Protein AF-0000000075740463 (afdb_homodimer)

pLDDT: mean 80.26, std 25.72, range [20.02, 98.94]

Sequence (1098 aa):
MAFLVAEPQVMATVAGQVEEIGSAIGVANEFAAGSISGVAAAAGDEVSAAIASFFAAHGQAYQAVAGQVEAFHTEFQQALAQAGNAYVQAEAAGAAALAGALGVPATSAAAPAATIPPFPANLTTLVMGGTGIPIPGPGFINLANELYVRSANALLGLNTPEELYPLTGTKSLTLDASVSEGLTILDNAIMEQLAIPGNTVTVFGVSQSAVIASLEMQKLAALGPAAPTASQLNFVLLGNEMNPNGGLLARFPDLSIPSLGLTFYGGTPSDTIYPTANYTLEYDGFADFPRYPLNFISDLNAVMGIVYVHPTYLDLTQAQVDNAIPLATSPGYSGVTSYYILPTENLPLLEPLRAIPVIGNPLANLIQPDLKVLVNLGYGDPAYGYSTSPADITTPFGLFPDVPPHVIADALVAGTKQGISDFSADIQQMFSQPATLPSPPMLQAPDLMAALAAAPTPVEVVNTLTKIVSDDYATLLPLADIGTAFVITMPTYDATLFVDQLLQGNLINAFGYPIAADVGLTAISGGVVALVAIGTLQSNIKDLQSLFPMAFLVAEPQVMATVAGQVEEIGSAIGVANEFAAGSISGVAAAAGDEVSAAIASFFAAHGQAYQAVAGQVEAFHTEFQQALAQAGNAYVQAEAAGAAALAGALGVPATSAAAPAATIPPFPANLTTLVMGGTGIPIPGPGFINLANELYVRSANALLGLNTPEELYPLTGTKSLTLDASVSEGLTILDNAIMEQLAIPGNTVTVFGVSQSAVIASLEMQKLAALGPAAPTASQLNFVLLGNEMNPNGGLLARFPDLSIPSLGLTFYGGTPSDTIYPTANYTLEYDGFADFPRYPLNFISDLNAVMGIVYVHPTYLDLTQAQVDNAIPLATSPGYSGVTSYYILPTENLPLLEPLRAIPVIGNPLANLIQPDLKVLVNLGYGDPAYGYSTSPADITTPFGLFPDVPPHVIADALVAGTKQGISDFSADIQQMFSQPATLPSPPMLQAPDLMAALAAAPTPVEVVNTLTKIVSDDYATLLPLADIGTAFVITMPTYDATLFVDQLLQGNLINAFGYPIAADVGLTAISGGVVALVAIGTLQSNIKDLQSLFP

Solvent-accessible surface area (backbone atoms only — not comparable to full-atom values): 56622 Å² total; per-residue (Å²): 132,83,75,72,72,81,61,72,63,62,58,59,54,50,56,54,50,52,53,51,49,52,55,50,50,55,55,51,55,59,61,62,66,69,68,65,83,66,74,75,82,79,81,91,62,78,64,61,57,56,51,50,54,50,53,50,52,50,51,53,49,49,50,54,50,50,52,48,48,53,51,44,47,54,47,46,50,48,46,47,51,49,48,51,51,49,49,52,50,48,49,55,52,46,52,56,52,55,57,64,64,75,65,55,74,82,66,80,79,70,69,74,78,70,57,79,42,90,60,81,53,35,56,31,31,41,36,37,32,25,64,78,31,30,66,43,45,70,71,56,50,50,46,48,28,69,58,53,50,60,54,92,51,49,78,42,68,40,73,36,62,30,33,33,35,50,76,68,31,68,45,19,28,23,38,48,59,20,40,55,53,29,34,54,51,50,53,52,50,52,54,56,50,52,66,40,89,90,44,23,35,22,40,36,16,25,34,53,29,18,39,26,49,34,52,45,50,53,54,44,62,70,49,57,88,79,28,83,52,53,86,36,34,35,40,41,28,30,42,25,27,24,28,15,50,19,2,44,26,11,30,49,70,87,42,59,38,50,48,49,34,41,66,30,80,26,38,41,76,44,75,47,74,42,42,29,39,38,39,28,49,43,36,10,24,45,21,28,27,53,36,19,23,59,37,53,66,23,38,50,26,15,46,31,5,47,69,69,41,55,76,42,76,81,71,60,54,60,66,58,55,66,62,39,41,75,54,58,57,47,91,84,67,79,47,45,58,46,45,30,38,33,85,54,92,68,64,41,63,41,47,72,48,41,67,39,78,89,55,13,50,33,53,39,40,31,49,40,45,34,48,42,35,60,33,8,39,9,21,46,36,53,90,31,60,49,60,84,60,39,43,59,43,66,40,51,54,46,68,72,56,88,62,61,67,65,61,53,51,53,49,41,52,54,12,49,54,49,3,52,50,44,23,51,53,40,52,52,50,42,72,75,50,70,80,77,72,79,73,76,81,79,84,74,72,79,59,49,58,61,35,56,74,44,48,56,52,72,66,54,51,52,41,47,52,43,28,43,53,41,57,57,61,47,53,52,51,58,53,48,28,54,49,48,34,60,71,47,43,47,55,52,52,31,50,51,45,22,50,56,27,47,75,70,67,35,61,67,52,19,59,40,47,32,53,19,49,50,44,36,51,49,44,49,50,51,44,50,55,49,49,39,53,51,50,51,53,53,50,42,51,50,51,61,48,60,48,58,107,131,84,75,72,70,77,58,71,63,61,57,56,54,49,54,54,49,50,53,51,48,50,53,50,49,52,53,50,53,58,61,59,64,66,66,63,78,67,73,73,80,79,81,92,62,77,64,62,57,53,50,51,52,50,54,49,52,52,50,51,51,48,48,54,49,50,52,46,46,52,50,43,46,53,46,45,49,48,45,48,51,48,46,49,50,49,49,51,50,48,48,52,50,46,50,53,52,54,54,58,67,74,64,58,76,80,66,76,80,69,68,73,78,71,55,79,42,89,58,82,53,36,54,31,30,41,34,37,31,24,66,77,30,30,66,45,45,71,70,56,51,50,45,49,28,70,59,54,50,60,53,93,50,50,77,41,66,40,71,36,63,30,34,33,35,51,76,70,30,69,46,19,28,23,39,48,59,20,42,55,53,29,34,54,49,49,52,51,50,54,53,57,50,54,66,39,88,90,44,23,36,21,41,38,16,26,33,54,30,18,40,27,48,35,53,46,52,52,55,42,62,69,48,56,88,78,29,82,54,52,85,37,35,35,39,40,30,29,40,23,28,23,28,15,50,20,1,44,28,12,31,46,71,87,41,61,37,50,50,49,35,40,66,31,82,28,38,41,78,42,74,49,74,43,42,31,39,38,41,28,46,42,35,10,23,46,21,28,28,55,35,17,22,60,36,53,66,22,38,49,26,16,46,31,5,46,70,68,41,54,78,41,76,80,72,59,53,61,67,57,56,69,62,40,42,76,54,57,57,49,90,83,66,80,48,44,59,46,44,32,39,32,86,54,92,66,65,40,62,42,47,73,48,41,64,38,78,88,56,14,50,32,55,37,40,32,48,41,45,35,49,43,33,60,32,7,39,10,21,45,36,52,88,32,60,50,61,85,61,41,45,59,43,65,40,50,54,47,66,72,56,88,63,61,68,67,61,52,51,51,48,40,53,52,11,48,53,49,2,51,50,43,23,50,53,40,51,54,48,42,73,75,48,71,80,76,70,80,72,75,82,80,83,73,71,79,59,49,58,61,34,56,74,46,48,56,52,71,67,54,53,50,42,47,53,43,29,42,53,40,58,57,61,46,52,52,51,59,52,49,27,52,48,47,34,60,72,46,42,47,55,52,52,28,49,51,45,22,52,56,26,48,76,71,68,35,62,68,50,20,60,40,46,32,52,20,49,49,45,35,51,48,43,49,50,51,44,50,54,50,49,40,54,51,50,50,52,52,50,41,51,51,50,60,46,62,48,60,107

InterPro domains:
  IPR000084 PE-PGRS family, N-terminal [PF00934] (4-93)
  IPR013228 PE-PPE, C-terminal [PF08237] (157-379)
  IPR038332 PPE superfamily [SSF140459] (8-83)

Secondary structure (DSSP, 8-state):
-------THHHHHHHHHHHHHHHHHHHHHHHHTTTSTT----S--THHHHHHHHHHHHHHHHHHHHHHHHHHHHHHHHHHHHHHHHHHHHHHHHHHHHHHHT-----S-------SSSS---SEEEE---TT-SS--HHHHHHHIIIII--SSEEEE-------TTTT-SSS--HHHHHHHHHHHHHHHHHHHHTSTT--EEEEEETHHHHHHHHHHHHHHTTGGGSPPTTTEEEEEES-TT-TTT-HHHHSTT-EEGGGTEE---PPPSS-SS-EEEEEETT-TTTS--S-TT-HHHHHHHHHHHHHTGGGGGGS-HHHHHT-EEPP--TT----EEEEEE--SS-GGGHHHHTSTTTHHHHHHHHHHHHHHHHHGGGT-TT-SS--S-TTS-----S-----HHHHHHHHHHHHHHHHHHHHHHHHHHHHS---PPPPP---STHHHHHHHTPPPHHHHHHHHHHHHHHHHHTHHHHHHHHHIIIIIHHHHHHHHHHHHHHTT-HHHHHHHHHHHHHHHHHHHHHHHHHHHHHHHHHHHHHHHHT--/-------THHHHHHHHHHHHHHHHHHHHHHHHHHHHTT----S--THHHHHHHHHHHHHHHHHHHHHHHHHHHHHHHHHHHHHHHHHHHHHHHHHHHHHHHT-----S-------SSSS---SEEEE---TT-SS--HHHHHHHIIIII--SSEEEE-------TTTT-SSS--HHHHHHHHHHHHHHHHHHHHTSTT--EEEEEETHHHHHHHHHHHHHHTTGGGSPPTTTEEEEEES-TT-TTT-HHHHSTT-EEGGGTEE---PPPSS-SS-EEEEEETT-TTTS--S-TT-HHHHHHHHHHHHHTGGGGGGS-HHHHHT-EEPPPPTT----EEEEEE--SS-GGGHHHHTSTTTHHHHHHHHHHHHHHHHHGGGT-TT-SS--S-TTS-----S-----HHHHHHHHHHHHHHHHHHHHHHHHHHHHS---PPPPP---STHHHHHHHTPPPHHHHHHHHHHHHHHHHHTHHHHHHHHHIIIIIHHHHHHHHHHHHHHTT-HHHHHHHHHHHHHHHHHHHHHHHHHHHHHHHHHHHHHHHHT--

Organism: Mycobacterium marinum (strain ATCC BAA-535 / M) (NCBI:txid216594)

Structure (mmCIF, N/CA/C/O backbone):
data_AF-0000000075740463-model_v1
#
loop_
_entity.id
_entity.type
_entity.pdbx_description
1 polymer 'PE family protein'
#
loop_
_atom_site.group_PDB
_atom_site.id
_atom_site.type_symbol
_atom_site.label_atom_id
_atom_site.label_alt_id
_atom_site.label_comp_id
_atom_site.label_asym_id
_atom_site.label_entity_id
_atom_site.label_seq_id
_atom_site.pdbx_PDB_ins_code
_atom_site.Cartn_x
_atom_site.Cartn_y
_atom_site.Cartn_z
_atom_site.occupancy
_atom_site.B_iso_or_equiv
_atom_site.auth_seq_id
_atom_site.auth_comp_id
_atom_site.auth_asym_id
_atom_site.auth_atom_id
_atom_site.pdbx_PDB_model_num
ATOM 1 N N . MET A 1 1 ? 35.5 -30.078 -42.812 1 20.48 1 MET A N 1
ATOM 2 C CA . MET A 1 1 ? 35.344 -28.812 -43.5 1 20.48 1 MET A CA 1
ATOM 3 C C . MET A 1 1 ? 34.594 -27.781 -42.656 1 20.48 1 MET A C 1
ATOM 5 O O . MET A 1 1 ? 33.531 -28.078 -42.156 1 20.48 1 MET A O 1
ATOM 9 N N . ALA A 1 2 ? 35.469 -26.938 -42.031 1 22.06 2 ALA A N 1
ATOM 10 C CA . ALA A 1 2 ? 35.406 -26.141 -40.781 1 22.06 2 ALA A CA 1
ATOM 11 C C . ALA A 1 2 ? 34.312 -25.062 -40.906 1 22.06 2 ALA A C 1
ATOM 13 O O . ALA A 1 2 ? 34.5 -24.078 -41.625 1 22.06 2 ALA A O 1
ATOM 14 N N . PHE A 1 3 ? 33.094 -25.469 -41.344 1 21.5 3 PHE A N 1
ATOM 15 C CA . PHE A 1 3 ? 32.094 -24.484 -41.781 1 21.5 3 PHE A CA 1
ATOM 16 C C . PHE A 1 3 ? 31.859 -23.453 -40.688 1 21.5 3 PHE A C 1
ATOM 18 O O . PHE A 1 3 ? 31.484 -23.797 -39.562 1 21.5 3 PHE A O 1
ATOM 25 N N . LEU A 1 4 ? 32.781 -22.453 -40.594 1 21.94 4 LEU A N 1
ATOM 26 C CA . LEU A 1 4 ? 32.969 -21.344 -39.656 1 21.94 4 LEU A CA 1
ATOM 27 C C . LEU A 1 4 ? 31.641 -20.578 -39.469 1 21.94 4 LEU A C 1
ATOM 29 O O . LEU A 1 4 ? 31.219 -19.844 -40.344 1 21.94 4 LEU A O 1
ATOM 33 N N . VAL A 1 5 ? 30.531 -21.312 -39.219 1 25.91 5 VAL A N 1
ATOM 34 C CA . VAL A 1 5 ? 29.266 -20.578 -39.156 1 25.91 5 VAL A CA 1
ATOM 35 C C . VAL A 1 5 ? 29.391 -19.438 -38.125 1 25.91 5 VAL A C 1
ATOM 37 O O . VAL A 1 5 ? 29.703 -19.672 -36.969 1 25.91 5 VAL A O 1
ATOM 40 N N . ALA A 1 6 ? 30.016 -18.297 -38.594 1 29.08 6 ALA A N 1
ATOM 41 C CA . ALA A 1 6 ? 30.266 -17 -37.938 1 29.08 6 ALA A CA 1
ATOM 42 C C . ALA A 1 6 ? 29.062 -16.578 -37.094 1 29.08 6 ALA A C 1
ATOM 44 O O . ALA A 1 6 ? 27.953 -16.422 -37.625 1 29.08 6 ALA A O 1
ATOM 45 N N . GLU A 1 7 ? 28.953 -17.188 -35.938 1 27.98 7 GLU A N 1
ATOM 46 C CA . GLU A 1 7 ? 27.859 -17.203 -35 1 27.98 7 GLU A CA 1
ATOM 47 C C . GLU A 1 7 ? 27.406 -15.797 -34.625 1 27.98 7 GLU A C 1
ATOM 49 O O . GLU A 1 7 ? 28.234 -14.914 -34.406 1 27.98 7 GLU A O 1
ATOM 54 N N . PRO A 1 8 ? 26.109 -15.406 -35 1 30.3 8 PRO A N 1
ATOM 55 C CA . PRO A 1 8 ? 25.422 -14.141 -34.75 1 30.3 8 PRO A CA 1
ATOM 56 C C . PRO A 1 8 ? 25.641 -13.625 -33.312 1 30.3 8 PRO A C 1
ATOM 58 O O . PRO A 1 8 ? 25.094 -12.578 -32.969 1 30.3 8 PRO A O 1
ATOM 61 N N . GLN A 1 9 ? 26.469 -14.344 -32.531 1 29 9 GLN A N 1
ATOM 62 C CA . GLN A 1 9 ? 26.703 -13.938 -31.141 1 29 9 GLN A CA 1
ATOM 63 C C . GLN A 1 9 ? 27.312 -12.539 -31.078 1 29 9 GLN A C 1
ATOM 65 O O . GLN A 1 9 ? 27.125 -11.828 -30.094 1 29 9 GLN A O 1
ATOM 70 N N . VAL A 1 10 ? 28.25 -12.289 -32.062 1 29.61 10 VAL A N 1
ATOM 71 C CA . VAL A 1 10 ? 29.047 -11.07 -31.922 1 29.61 10 VAL A CA 1
ATOM 72 C C . VAL A 1 10 ? 28.156 -9.844 -32.094 1 29.61 10 VAL A C 1
ATOM 74 O O . VAL A 1 10 ? 28.375 -8.82 -31.438 1 29.61 10 VAL A O 1
ATOM 77 N N . MET A 1 11 ? 27.078 -10.078 -32.969 1 29.14 11 MET A N 1
ATOM 78 C CA . MET A 1 11 ? 26.344 -8.859 -33.25 1 29.14 11 MET A CA 1
ATOM 79 C C . MET A 1 11 ? 25.562 -8.391 -32.031 1 29.14 11 MET A C 1
ATOM 81 O O . MET A 1 11 ? 25.375 -7.191 -31.812 1 29.14 11 MET A O 1
ATOM 85 N N . ALA A 1 12 ? 25.062 -9.406 -31.297 1 29.98 12 ALA A N 1
ATOM 86 C CA . ALA A 1 12 ? 24.203 -9 -30.188 1 29.98 12 ALA A CA 1
ATOM 87 C C . ALA A 1 12 ? 25.016 -8.312 -29.094 1 29.98 12 ALA A C 1
ATOM 89 O O . ALA A 1 12 ? 24.484 -7.457 -28.375 1 29.98 12 ALA A O 1
ATOM 90 N N . THR A 1 13 ? 26.297 -8.656 -28.922 1 33.12 13 THR A N 1
ATOM 91 C CA . THR A 1 13 ? 27.172 -7.988 -27.969 1 33.12 13 THR A CA 1
ATOM 92 C C . THR A 1 13 ? 27.344 -6.512 -28.328 1 33.12 13 THR A C 1
ATOM 94 O O . THR A 1 13 ? 27.359 -5.656 -27.438 1 33.12 13 THR A O 1
ATOM 97 N N . VAL A 1 14 ? 27.469 -6.312 -29.703 1 34.75 14 VAL A N 1
ATOM 98 C CA . VAL A 1 14 ? 27.75 -4.941 -30.125 1 34.75 14 VAL A CA 1
ATOM 99 C C . VAL A 1 14 ? 26.531 -4.062 -29.844 1 34.75 14 VAL A C 1
ATOM 101 O O . VAL A 1 14 ? 26.672 -2.91 -29.422 1 34.75 14 VAL A O 1
ATOM 104 N N . ALA A 1 15 ? 25.312 -4.711 -29.984 1 32.69 15 ALA A N 1
ATOM 105 C CA . ALA A 1 15 ? 24.125 -3.879 -29.75 1 32.69 15 ALA A CA 1
ATOM 106 C C . ALA A 1 15 ? 24.062 -3.432 -28.281 1 32.69 15 ALA A C 1
ATOM 108 O O . ALA A 1 15 ? 23.625 -2.312 -28 1 32.69 15 ALA A O 1
ATOM 109 N N . GLY A 1 16 ? 24.531 -4.312 -27.422 1 31.22 16 GLY A N 1
ATOM 110 C CA . GLY A 1 16 ? 24.625 -3.955 -26.016 1 31.22 16 GLY A CA 1
ATOM 111 C C . GLY A 1 16 ? 25.578 -2.799 -25.766 1 31.22 16 GLY A C 1
ATOM 112 O O . GLY A 1 16 ? 25.297 -1.953 -24.906 1 31.22 16 GLY A O 1
ATOM 113 N N . GLN A 1 17 ? 26.703 -2.848 -26.469 1 35.5 17 GLN A N 1
ATOM 114 C CA . GLN A 1 17 ? 27.688 -1.796 -26.234 1 35.5 17 GLN A CA 1
ATOM 115 C C . GLN A 1 17 ? 27.188 -0.447 -26.734 1 35.5 17 GLN A C 1
ATOM 117 O O . GLN A 1 17 ? 27.547 0.6 -26.203 1 35.5 17 GLN A O 1
ATOM 122 N N . VAL A 1 18 ? 26.391 -0.559 -27.844 1 35.56 18 VAL A N 1
ATOM 123 C CA . VAL A 1 18 ? 25.922 0.708 -28.406 1 35.56 18 VAL A CA 1
ATOM 124 C C . VAL A 1 18 ? 25 1.405 -27.422 1 35.56 18 VAL A C 1
ATOM 126 O O . VAL A 1 18 ? 25 2.635 -27.312 1 35.56 18 VAL A O 1
ATOM 129 N N . GLU A 1 19 ? 24.266 0.591 -26.672 1 32.25 19 GLU A N 1
ATOM 130 C CA . GLU A 1 19 ? 23.375 1.242 -25.719 1 32.25 19 GLU A CA 1
ATOM 131 C C . GLU A 1 19 ? 24.156 1.908 -24.594 1 32.25 19 GLU A C 1
ATOM 133 O O . GLU A 1 19 ? 23.766 2.971 -24.109 1 32.25 19 GLU A O 1
ATOM 138 N N . GLU A 1 20 ? 25.281 1.355 -24.219 1 33.19 20 GLU A N 1
ATOM 139 C CA . GLU A 1 20 ? 26.156 1.987 -23.234 1 33.19 20 GLU A CA 1
ATOM 140 C C . GLU A 1 20 ? 26.688 3.33 -23.734 1 33.19 20 GLU A C 1
ATOM 142 O O . GLU A 1 20 ? 26.812 4.281 -22.969 1 33.19 20 GLU A O 1
ATOM 147 N N . ILE A 1 21 ? 27.047 3.268 -25.016 1 34.25 21 ILE A N 1
ATOM 148 C CA . ILE A 1 21 ? 27.609 4.496 -25.562 1 34.25 21 ILE A CA 1
ATOM 149 C C . ILE A 1 21 ? 26.547 5.586 -25.594 1 34.25 21 ILE A C 1
ATOM 151 O O . ILE A 1 21 ? 26.828 6.75 -25.297 1 34.25 21 ILE A O 1
ATOM 155 N N . GLY A 1 22 ? 25.297 5.203 -25.797 1 32.91 22 GLY A N 1
ATOM 156 C CA . GLY A 1 22 ? 24.25 6.227 -25.766 1 32.91 22 GLY A CA 1
ATOM 157 C C . GLY A 1 22 ? 24.125 6.902 -24.406 1 32.91 22 GLY A C 1
ATOM 158 O O . GLY A 1 22 ? 23.969 8.125 -24.328 1 32.91 22 GLY A O 1
ATOM 159 N N . SER A 1 23 ? 24.266 6.023 -23.406 1 33.44 23 SER A N 1
ATOM 160 C CA . SER A 1 23 ? 24.172 6.621 -22.078 1 33.44 23 SER A CA 1
ATOM 161 C C . SER A 1 23 ? 25.375 7.492 -21.766 1 33.44 23 SER A C 1
ATOM 163 O O . SER A 1 23 ? 25.266 8.516 -21.078 1 33.44 23 SER A O 1
ATOM 165 N N . ALA A 1 24 ? 26.516 7.086 -22.234 1 33.69 24 ALA A N 1
ATOM 166 C CA . ALA A 1 24 ? 27.703 7.918 -22.031 1 33.69 24 ALA A CA 1
ATOM 167 C C . ALA A 1 24 ? 27.578 9.242 -22.781 1 33.69 24 ALA A C 1
ATOM 169 O O . ALA A 1 24 ? 28.016 10.289 -22.281 1 33.69 24 ALA A O 1
ATOM 170 N N . ILE A 1 25 ? 27 9.133 -23.969 1 33.97 25 ILE A N 1
ATOM 171 C CA . ILE A 1 25 ? 26.859 10.359 -24.734 1 33.97 25 ILE A CA 1
ATOM 172 C C . ILE A 1 25 ? 25.891 11.305 -24.047 1 33.97 25 ILE A C 1
ATOM 174 O O . ILE A 1 25 ? 26.094 12.523 -24.031 1 33.97 25 ILE A O 1
ATOM 178 N N . GLY A 1 26 ? 24.891 10.758 -23.406 1 30.5 26 GLY A N 1
ATOM 179 C CA . GLY A 1 26 ? 23.984 11.641 -22.688 1 30.5 26 GLY A CA 1
ATOM 180 C C . GLY A 1 26 ? 24.641 12.344 -21.531 1 30.5 26 GLY A C 1
ATOM 181 O O . GLY A 1 26 ? 24.422 13.539 -21.312 1 30.5 26 GLY A O 1
ATOM 182 N N . VAL A 1 27 ? 25.531 11.648 -20.828 1 35.38 27 VAL A N 1
ATOM 183 C CA . VAL A 1 27 ? 26.266 12.273 -19.734 1 35.38 27 VAL A CA 1
ATOM 184 C C . VAL A 1 27 ? 27.172 13.367 -20.297 1 35.38 27 VAL A C 1
ATOM 186 O O . VAL A 1 27 ? 27.281 14.445 -19.703 1 35.38 27 VAL A O 1
ATOM 189 N N . ALA A 1 28 ? 27.781 13.086 -21.406 1 31.84 28 ALA A N 1
ATOM 190 C CA . ALA A 1 28 ? 28.719 14.062 -21.969 1 31.84 28 ALA A CA 1
ATOM 191 C C . ALA A 1 28 ? 27.984 15.32 -22.422 1 31.84 28 ALA A C 1
ATOM 193 O O . ALA A 1 28 ? 28.531 16.422 -22.312 1 31.84 28 ALA A O 1
ATOM 194 N N . ASN A 1 29 ? 26.828 15.133 -22.891 1 30.03 29 ASN A N 1
ATOM 195 C CA . ASN A 1 29 ? 26.109 16.328 -23.344 1 30.03 29 ASN A CA 1
ATOM 196 C C . ASN A 1 29 ? 25.797 17.266 -22.188 1 30.03 29 ASN A C 1
ATOM 198 O O . ASN A 1 29 ? 25.844 18.484 -22.344 1 30.03 29 ASN A O 1
ATOM 202 N N . GLU A 1 30 ? 25.562 16.766 -21.031 1 29.81 30 GLU A N 1
ATOM 203 C CA . GLU A 1 30 ? 25.25 17.656 -19.922 1 29.81 30 GLU A CA 1
ATOM 204 C C . GLU A 1 30 ? 26.484 18.406 -19.438 1 29.81 30 GLU A C 1
ATOM 206 O O . GLU A 1 30 ? 26.391 19.562 -19.016 1 29.81 30 GLU A O 1
ATOM 211 N N . PHE A 1 31 ? 27.672 17.812 -19.484 1 30.91 31 PHE A N 1
ATOM 212 C CA . PHE A 1 31 ? 28.844 18.547 -19.016 1 30.91 31 PHE A CA 1
ATOM 213 C C . PHE A 1 31 ? 29.109 19.75 -19.922 1 30.91 31 PHE A C 1
ATOM 215 O O . PHE A 1 31 ? 29.5 20.812 -19.453 1 30.91 31 PHE A O 1
ATOM 222 N N . ALA A 1 32 ? 28.984 19.562 -21.25 1 28.91 32 ALA A N 1
ATOM 223 C CA . ALA A 1 32 ? 29.391 20.609 -22.188 1 28.91 32 ALA A CA 1
ATOM 224 C C . ALA A 1 32 ? 28.453 21.812 -22.125 1 28.91 32 ALA A C 1
ATOM 226 O O . ALA A 1 32 ? 28.828 22.922 -22.516 1 28.91 32 ALA A O 1
ATOM 227 N N . ALA A 1 33 ? 27.203 21.656 -21.781 1 31.47 33 ALA A N 1
ATOM 228 C CA . ALA A 1 33 ? 26.344 22.828 -21.844 1 31.47 33 ALA A CA 1
ATOM 229 C C . ALA A 1 33 ? 26.656 23.812 -20.719 1 31.47 33 ALA A C 1
ATOM 231 O O . ALA A 1 33 ? 26.141 24.938 -20.688 1 31.47 33 ALA A O 1
ATOM 232 N N . GLY A 1 34 ? 27.406 23.453 -19.641 1 26.88 34 GLY A N 1
ATOM 233 C CA . GLY A 1 34 ? 27.766 24.375 -18.578 1 26.88 34 GLY A CA 1
ATOM 234 C C . GLY A 1 34 ? 28.484 25.625 -19.078 1 26.88 34 GLY A C 1
ATOM 235 O O . GLY A 1 34 ? 28.281 26.719 -18.531 1 26.88 34 GLY A O 1
ATOM 236 N N . SER A 1 35 ? 29.469 25.453 -19.969 1 27.41 35 SER A N 1
ATOM 237 C CA . SER A 1 35 ? 30.5 26.484 -20.094 1 27.41 35 SER A CA 1
ATOM 238 C C . SER A 1 35 ? 29.938 27.734 -20.766 1 27.41 35 SER A C 1
ATOM 240 O O . SER A 1 35 ? 30.453 28.844 -20.562 1 27.41 35 SER A O 1
ATOM 242 N N . ILE A 1 36 ? 29.234 27.594 -21.875 1 26.86 36 ILE A N 1
ATOM 243 C CA . ILE A 1 36 ? 29.391 28.641 -22.875 1 26.86 36 ILE A CA 1
ATOM 244 C C . ILE A 1 36 ? 28.578 29.875 -22.453 1 26.86 36 ILE A C 1
ATOM 246 O O . ILE A 1 36 ? 28.812 30.969 -22.953 1 26.86 36 ILE A O 1
ATOM 250 N N . SER A 1 37 ? 27.453 29.703 -21.828 1 28.3 37 SER A N 1
ATOM 251 C CA . SER A 1 37 ? 26.625 30.875 -22.062 1 28.3 37 SER A CA 1
ATOM 252 C C . SER A 1 37 ? 27.078 32.062 -21.203 1 28.3 37 SER A C 1
ATOM 254 O O . SER A 1 37 ? 26.328 32.531 -20.344 1 28.3 37 SER A O 1
ATOM 256 N N . GLY A 1 38 ? 28.281 32.062 -20.703 1 25.81 38 GLY A N 1
ATOM 257 C CA . GLY A 1 38 ? 28.656 33.188 -19.859 1 25.81 38 GLY A CA 1
ATOM 258 C C . GLY A 1 38 ? 28.625 34.531 -20.578 1 25.81 38 GLY A C 1
ATOM 259 O O . GLY A 1 38 ? 29.016 35.531 -20.016 1 25.81 38 GLY A O 1
ATOM 260 N N . VAL A 1 39 ? 28.844 34.562 -21.984 1 25.94 39 VAL A N 1
ATOM 261 C CA . VAL A 1 39 ? 29.531 35.781 -22.406 1 25.94 39 VAL A CA 1
ATOM 262 C C . VAL A 1 39 ? 28.531 36.906 -22.516 1 25.94 39 VAL A C 1
ATOM 264 O O . VAL A 1 39 ? 27.547 36.812 -23.25 1 25.94 39 VAL A O 1
ATOM 267 N N . ALA A 1 40 ? 28.375 37.719 -21.562 1 28.78 40 ALA A N 1
ATOM 268 C CA . ALA A 1 40 ? 27.656 39 -21.469 1 28.78 40 ALA A CA 1
ATOM 269 C C . ALA A 1 40 ? 28.047 39.906 -22.609 1 28.78 40 ALA A C 1
ATOM 271 O O . ALA A 1 40 ? 29.234 40.156 -22.859 1 28.78 40 ALA A O 1
ATOM 272 N N . ALA A 1 41 ? 27.172 39.938 -23.719 1 25.83 41 ALA A N 1
ATOM 273 C CA . ALA A 1 41 ? 27.312 40.875 -24.844 1 25.83 41 ALA A CA 1
ATOM 274 C C . ALA A 1 41 ? 27.5 42.281 -24.344 1 25.83 41 ALA A C 1
ATOM 276 O O . ALA A 1 41 ? 26.719 42.781 -23.531 1 25.83 41 ALA A O 1
ATOM 277 N N . ALA A 1 42 ? 28.609 42.75 -24.422 1 28.03 42 ALA A N 1
ATOM 278 C CA . ALA A 1 42 ? 29.016 44.125 -24.094 1 28.03 42 ALA A CA 1
ATOM 279 C C . ALA A 1 42 ? 28.109 45.125 -24.812 1 28.03 42 ALA A C 1
ATOM 281 O O . ALA A 1 42 ? 27.391 45.906 -24.156 1 28.03 42 ALA A O 1
ATOM 282 N N . ALA A 1 43 ? 28.672 45.938 -25.734 1 28.12 43 ALA A N 1
ATOM 283 C CA . ALA A 1 43 ? 28.469 47.312 -26.125 1 28.12 43 ALA A CA 1
ATOM 284 C C . ALA A 1 43 ? 27.344 47.438 -27.156 1 28.12 43 ALA A C 1
ATOM 286 O O . ALA A 1 43 ? 26.938 46.469 -27.766 1 28.12 43 ALA A O 1
ATOM 287 N N . GLY A 1 44 ? 26.938 48.562 -27.734 1 30.88 44 GLY A N 1
ATOM 288 C CA . GLY A 1 44 ? 25.969 49.344 -28.5 1 30.88 44 GLY A CA 1
ATOM 289 C C . GLY A 1 44 ? 25.703 48.75 -29.875 1 30.88 44 GLY A C 1
ATOM 290 O O . GLY A 1 44 ? 24.875 49.281 -30.641 1 30.88 44 GLY A O 1
ATOM 291 N N . ASP A 1 45 ? 26.75 48.125 -30.672 1 29.95 45 ASP A N 1
ATOM 292 C CA . ASP A 1 45 ? 26.766 48.219 -32.125 1 29.95 45 ASP A CA 1
ATOM 293 C C . ASP A 1 45 ? 25.859 47.188 -32.75 1 29.95 45 ASP A C 1
ATOM 295 O O . ASP A 1 45 ? 25.453 46.219 -32.094 1 29.95 45 ASP A O 1
ATOM 299 N N . GLU A 1 46 ? 25.375 47.344 -34.125 1 35.41 46 GLU A N 1
ATOM 300 C CA . GLU A 1 46 ? 24.5 46.719 -35.125 1 35.41 46 GLU A CA 1
ATOM 301 C C . GLU A 1 46 ? 24.781 45.25 -35.25 1 35.41 46 GLU A C 1
ATOM 303 O O . GLU A 1 46 ? 23.906 44.469 -35.656 1 35.41 46 GLU A O 1
ATOM 308 N N . VAL A 1 47 ? 26.094 44.875 -35.031 1 32.59 47 VAL A N 1
ATOM 309 C CA . VAL A 1 47 ? 26.594 43.562 -35.406 1 32.59 47 VAL A CA 1
ATOM 310 C C . VAL A 1 47 ? 26.047 42.5 -34.438 1 32.59 47 VAL A C 1
ATOM 312 O O . VAL A 1 47 ? 25.812 41.375 -34.844 1 32.59 47 VAL A O 1
ATOM 315 N N . SER A 1 48 ? 25.938 42.969 -33.188 1 34.69 48 SER A N 1
ATOM 316 C CA . SER A 1 48 ? 25.594 41.969 -32.156 1 34.69 48 SER A CA 1
ATOM 317 C C . SER A 1 48 ? 24.172 41.438 -32.344 1 34.69 48 SER A C 1
ATOM 319 O O . SER A 1 48 ? 23.828 40.375 -31.828 1 34.69 48 SER A O 1
ATOM 321 N N . ALA A 1 49 ? 23.328 42.312 -33 1 38.72 49 ALA A N 1
ATOM 322 C CA . ALA A 1 49 ? 21.953 41.906 -33.281 1 38.72 49 ALA A CA 1
ATOM 323 C C . ALA A 1 49 ? 21.922 40.75 -34.281 1 38.72 49 ALA A C 1
ATOM 325 O O . ALA A 1 49 ? 21.109 39.844 -34.156 1 38.72 49 ALA A O 1
ATOM 326 N N . ALA A 1 50 ? 22.859 40.938 -35.375 1 36.03 50 ALA A N 1
ATOM 327 C CA . ALA A 1 50 ? 22.844 39.938 -36.438 1 36.03 50 ALA A CA 1
ATOM 328 C C . ALA A 1 50 ? 23.25 38.562 -35.906 1 36.03 50 ALA A C 1
ATOM 330 O O . ALA A 1 50 ? 22.703 37.531 -36.312 1 36.03 50 ALA A O 1
ATOM 331 N N . ILE A 1 51 ? 24.219 38.594 -34.938 1 35.56 51 ILE A N 1
ATOM 332 C CA . ILE A 1 51 ? 24.781 37.344 -34.438 1 35.56 51 ILE A CA 1
ATOM 333 C C . ILE A 1 51 ? 23.75 36.594 -33.625 1 35.56 51 ILE A C 1
ATOM 335 O O . ILE A 1 51 ? 23.594 35.375 -33.75 1 35.56 51 ILE A O 1
ATOM 339 N N . ALA A 1 52 ? 22.938 37.406 -32.906 1 37.72 52 ALA A N 1
ATOM 340 C CA . ALA A 1 52 ? 21.938 36.75 -32.062 1 37.72 52 ALA A CA 1
ATOM 341 C C . ALA A 1 52 ? 20.875 36.031 -32.906 1 37.72 52 ALA A C 1
ATOM 343 O O . ALA A 1 52 ? 20.438 34.938 -32.562 1 37.72 52 ALA A O 1
ATOM 344 N N . SER A 1 53 ? 20.578 36.812 -34.031 1 39.38 53 SER A N 1
ATOM 345 C CA . SER A 1 53 ? 19.594 36.188 -34.938 1 39.38 53 SER A CA 1
ATOM 346 C C . SER A 1 53 ? 20.109 34.906 -35.531 1 39.38 53 SER A C 1
ATOM 348 O O . SER A 1 53 ? 19.344 34 -35.844 1 39.38 53 SER A O 1
ATOM 350 N N . PHE A 1 54 ? 21.516 34.906 -35.844 1 35.66 54 PHE A N 1
ATOM 351 C CA . PHE A 1 54 ? 22.109 33.719 -36.438 1 35.66 54 PHE A CA 1
ATOM 352 C C . PHE A 1 54 ? 22.078 32.531 -35.469 1 35.66 54 PHE A C 1
ATOM 354 O O . PHE A 1 54 ? 21.703 31.422 -35.844 1 35.66 54 PHE A O 1
ATOM 361 N N . PHE A 1 55 ? 22.438 32.875 -34.156 1 38.84 55 PHE A N 1
ATOM 362 C CA . PHE A 1 55 ? 22.5 31.734 -33.25 1 38.84 55 PHE A CA 1
ATOM 363 C C . PHE A 1 55 ? 21.094 31.219 -32.938 1 38.84 55 PHE A C 1
ATOM 365 O O . PHE A 1 55 ? 20.906 30.016 -32.688 1 38.84 55 PHE A O 1
ATOM 372 N N . ALA A 1 56 ? 20.078 32.125 -33 1 36.81 56 ALA A N 1
ATOM 373 C CA . ALA A 1 56 ? 18.703 31.688 -32.844 1 36.81 56 ALA A CA 1
ATOM 374 C C . ALA A 1 56 ? 18.281 30.719 -33.938 1 36.81 56 ALA A C 1
ATOM 376 O O . ALA A 1 56 ? 17.625 29.719 -33.688 1 36.81 56 ALA A O 1
ATOM 377 N N . ALA A 1 57 ? 18.688 31.125 -35.188 1 37.16 57 ALA A N 1
ATOM 378 C CA . ALA A 1 57 ? 18.312 30.266 -36.312 1 37.16 57 ALA A CA 1
ATOM 379 C C . ALA A 1 57 ? 18.969 28.891 -36.219 1 37.16 57 ALA A C 1
ATOM 381 O O . ALA A 1 57 ? 18.375 27.875 -36.594 1 37.16 57 ALA A O 1
ATOM 382 N N . HIS A 1 58 ? 20.281 28.875 -35.75 1 35.75 58 HIS A N 1
ATOM 383 C CA . HIS A 1 58 ? 20.969 27.594 -35.625 1 35.75 58 HIS A CA 1
ATOM 384 C C . HIS A 1 58 ? 20.344 26.719 -34.531 1 35.75 58 HIS A C 1
ATOM 386 O O . HIS A 1 58 ? 20.312 25.5 -34.688 1 35.75 58 HIS A O 1
ATOM 392 N N . GLY A 1 59 ? 19.891 27.406 -33.5 1 35.75 59 GLY A N 1
ATOM 393 C CA . GLY A 1 59 ? 19.25 26.656 -32.438 1 35.75 59 GLY A CA 1
ATOM 394 C C . GLY A 1 59 ? 17.953 25.984 -32.875 1 35.75 59 GLY A C 1
ATOM 395 O O . GLY A 1 59 ? 17.688 24.828 -32.5 1 35.75 59 GLY A O 1
ATOM 396 N N . GLN A 1 60 ? 17.203 26.781 -33.75 1 39.56 60 GLN A N 1
ATOM 397 C CA . GLN A 1 60 ? 15.977 26.203 -34.281 1 39.56 60 GLN A CA 1
ATOM 398 C C . GLN A 1 60 ? 16.281 25 -35.188 1 39.56 60 GLN A C 1
ATOM 400 O O . GLN A 1 60 ? 15.57 24 -35.156 1 39.56 60 GLN A O 1
ATOM 405 N N . ALA A 1 61 ? 17.406 25.156 -35.969 1 34.66 61 ALA A N 1
ATOM 406 C CA . ALA A 1 61 ? 17.734 24.062 -36.875 1 34.66 61 ALA A CA 1
ATOM 407 C C . ALA A 1 61 ? 18.172 22.828 -36.062 1 34.66 61 ALA A C 1
ATOM 409 O O . ALA A 1 61 ? 17.844 21.703 -36.438 1 34.66 61 ALA A O 1
ATOM 410 N N . TYR A 1 62 ? 18.922 23.078 -34.938 1 34.72 62 TYR A N 1
ATOM 411 C CA . TYR A 1 62 ? 19.344 21.922 -34.156 1 34.72 62 TYR A CA 1
ATOM 412 C C . TYR A 1 62 ? 18.141 21.203 -33.531 1 34.72 62 TYR A C 1
ATOM 414 O O . TYR A 1 62 ? 18.094 19.984 -33.5 1 34.72 62 TYR A O 1
ATOM 422 N N . GLN A 1 63 ? 17.125 22.016 -33.156 1 35.31 63 GLN A N 1
ATOM 423 C CA . GLN A 1 63 ? 15.953 21.391 -32.562 1 35.31 63 GLN A CA 1
ATOM 424 C C . GLN A 1 63 ? 15.195 20.547 -33.625 1 35.31 63 GLN A C 1
ATOM 426 O O . GLN A 1 63 ? 14.688 19.469 -33.312 1 35.31 63 GLN A O 1
ATOM 431 N N . ALA A 1 64 ? 15.117 21.016 -34.812 1 37.66 64 ALA A N 1
ATOM 432 C CA . ALA A 1 64 ? 14.469 20.266 -35.875 1 37.66 64 ALA A CA 1
ATOM 433 C C . ALA A 1 64 ? 15.219 18.953 -36.156 1 37.66 64 ALA A C 1
ATOM 435 O O . ALA A 1 64 ? 14.602 17.906 -36.312 1 37.66 64 ALA A O 1
ATOM 436 N N . VAL A 1 65 ? 16.594 19.078 -36.156 1 38.75 65 VAL A N 1
ATOM 437 C CA . VAL A 1 65 ? 17.391 17.891 -36.469 1 38.75 65 VAL A CA 1
ATOM 438 C C . VAL A 1 65 ? 17.297 16.906 -35.281 1 38.75 65 VAL A C 1
ATOM 440 O O . VAL A 1 65 ? 17.172 15.695 -35.5 1 38.75 65 VAL A O 1
ATOM 443 N N . ALA A 1 66 ? 17.281 17.469 -34.031 1 35.88 66 ALA A N 1
ATOM 444 C CA . ALA A 1 66 ? 17.234 16.562 -32.875 1 35.88 66 ALA A CA 1
ATOM 445 C C . ALA A 1 66 ? 15.891 15.844 -32.812 1 35.88 66 ALA A C 1
ATOM 447 O O . ALA A 1 66 ? 15.836 14.656 -32.469 1 35.88 66 ALA A O 1
ATOM 448 N N . GLY A 1 67 ? 14.805 16.516 -33.125 1 37.28 67 GLY A N 1
ATOM 449 C CA . GLY A 1 67 ? 13.516 15.859 -33.25 1 37.28 67 GLY A CA 1
ATOM 450 C C . GLY A 1 67 ? 13.516 14.758 -34.312 1 37.28 67 GLY A C 1
ATOM 451 O O . GLY A 1 67 ? 12.922 13.703 -34.094 1 37.28 67 GLY A O 1
ATOM 452 N N . GLN A 1 68 ? 14.195 15.125 -35.406 1 37.69 68 GLN A N 1
ATOM 453 C CA . GLN A 1 68 ? 14.266 14.141 -36.5 1 37.69 68 GLN A CA 1
ATOM 454 C C . GLN A 1 68 ? 15.102 12.938 -36.094 1 37.69 68 GLN A C 1
ATOM 456 O O . GLN A 1 68 ? 14.766 11.797 -36.406 1 37.69 68 GLN A O 1
ATOM 461 N N . VAL A 1 69 ? 16.125 13.203 -35.312 1 39.22 69 VAL A N 1
ATOM 462 C CA . VAL A 1 69 ? 17 12.102 -34.906 1 39.22 69 VAL A CA 1
ATOM 463 C C . VAL A 1 69 ? 16.266 11.203 -33.938 1 39.22 69 VAL A C 1
ATOM 465 O O . VAL A 1 69 ? 16.359 9.977 -34 1 39.22 69 VAL A O 1
ATOM 468 N N . GLU A 1 70 ? 15.469 11.828 -33 1 37.5 70 GLU A N 1
ATOM 469 C CA . GLU A 1 70 ? 14.727 11.016 -32.062 1 37.5 70 GLU A CA 1
ATOM 470 C C . GLU A 1 70 ? 13.617 10.227 -32.75 1 37.5 70 GLU A C 1
ATOM 472 O O . GLU A 1 70 ? 13.398 9.055 -32.406 1 37.5 70 GLU A O 1
ATOM 477 N N . ALA A 1 71 ? 12.922 10.82 -33.688 1 39.44 71 ALA A N 1
ATOM 478 C CA . ALA A 1 71 ? 11.945 10.102 -34.5 1 39.44 71 ALA A CA 1
ATOM 479 C C . ALA A 1 71 ? 12.609 8.969 -35.281 1 39.44 71 ALA A C 1
ATOM 481 O O . ALA A 1 71 ? 12.07 7.863 -35.344 1 39.44 71 ALA A O 1
ATOM 482 N N . PHE A 1 72 ? 13.805 9.359 -35.844 1 37.22 72 PHE A N 1
ATOM 483 C CA . PHE A 1 72 ? 14.539 8.352 -36.594 1 37.22 72 PHE A CA 1
ATOM 484 C C . PHE A 1 72 ? 14.992 7.223 -35.688 1 37.22 72 PHE A C 1
ATOM 486 O O . PHE A 1 72 ? 14.93 6.047 -36.031 1 37.22 72 PHE A O 1
ATOM 493 N N . HIS A 1 73 ? 15.383 7.609 -34.469 1 37.06 73 HIS A N 1
ATOM 494 C CA . HIS A 1 73 ? 15.828 6.59 -33.531 1 37.06 73 HIS A CA 1
ATOM 495 C C . HIS A 1 73 ? 14.688 5.652 -33.156 1 37.06 73 HIS A C 1
ATOM 497 O O . HIS A 1 73 ? 14.867 4.43 -33.125 1 37.06 73 HIS A O 1
ATOM 503 N N . THR A 1 74 ? 13.539 6.203 -32.844 1 37.84 74 THR A N 1
ATOM 504 C CA . THR A 1 74 ? 12.367 5.383 -32.562 1 37.84 74 THR A CA 1
ATOM 505 C C . THR A 1 74 ? 11.977 4.547 -33.781 1 37.84 74 THR A C 1
ATOM 507 O O . THR A 1 74 ? 11.672 3.357 -33.625 1 37.84 74 THR A O 1
ATOM 510 N N . GLU A 1 75 ? 12.008 5.23 -34.906 1 39 75 GLU A N 1
ATOM 511 C CA . GLU A 1 75 ? 11.711 4.496 -36.125 1 39 75 GLU A CA 1
ATOM 512 C C . GLU A 1 75 ? 12.758 3.42 -36.406 1 39 75 GLU A C 1
ATOM 514 O O . GLU A 1 75 ? 12.422 2.316 -36.844 1 39 75 GLU A O 1
ATOM 519 N N . PHE A 1 76 ? 14.039 3.793 -36.125 1 39.62 76 PHE A N 1
ATOM 520 C CA . PHE A 1 76 ? 15.141 2.854 -36.344 1 39.62 76 PHE A CA 1
ATOM 521 C C . PHE A 1 76 ? 15.031 1.677 -35.375 1 39.62 76 PHE A C 1
ATOM 523 O O . PHE A 1 76 ? 15.188 0.522 -35.781 1 39.62 76 PHE A O 1
ATOM 530 N N . GLN A 1 77 ? 14.695 1.951 -34.219 1 36.53 77 GLN A N 1
ATOM 531 C CA . GLN A 1 77 ? 14.516 0.871 -33.25 1 36.53 77 GLN A CA 1
ATOM 532 C C . GLN A 1 77 ? 13.328 -0.009 -33.625 1 36.53 77 GLN A C 1
ATOM 534 O O . GLN A 1 77 ? 13.406 -1.236 -33.531 1 36.53 77 GLN A O 1
ATOM 539 N N . GLN A 1 78 ? 12.289 0.674 -34.062 1 38.53 78 GLN A N 1
ATOM 540 C CA . GLN A 1 78 ? 11.133 -0.062 -34.562 1 38.53 78 GLN A CA 1
ATOM 541 C C . GLN A 1 78 ? 11.492 -0.863 -35.812 1 38.53 78 GLN A C 1
ATOM 543 O O . GLN A 1 78 ? 11.086 -2.018 -35.938 1 38.53 78 GLN A O 1
ATOM 548 N N . ALA A 1 79 ? 12.266 -0.181 -36.656 1 38.72 79 ALA A N 1
ATOM 549 C CA . ALA A 1 79 ? 12.695 -0.854 -37.875 1 38.72 79 ALA A CA 1
ATOM 550 C C . ALA A 1 79 ? 13.641 -2.012 -37.562 1 38.72 79 ALA A C 1
ATOM 552 O O . ALA A 1 79 ? 13.539 -3.084 -38.156 1 38.72 79 ALA A O 1
ATOM 553 N N . LEU A 1 80 ? 14.484 -1.75 -36.562 1 37.84 80 LEU A N 1
ATOM 554 C CA . LEU A 1 80 ? 15.398 -2.816 -36.188 1 37.84 80 LEU A CA 1
ATOM 555 C C . LEU A 1 80 ? 14.641 -3.969 -35.531 1 37.84 80 LEU A C 1
ATOM 557 O O . LEU A 1 80 ? 14.93 -5.137 -35.812 1 37.84 80 LEU A O 1
ATOM 561 N N . ALA A 1 81 ? 13.672 -3.703 -34.719 1 36.34 81 ALA A N 1
ATOM 562 C CA . ALA A 1 81 ? 12.836 -4.723 -34.094 1 36.34 81 ALA A CA 1
ATOM 563 C C . ALA A 1 81 ? 11.992 -5.457 -35.125 1 36.34 81 ALA A C 1
ATOM 565 O O . ALA A 1 81 ? 11.867 -6.684 -35.094 1 36.34 81 ALA A O 1
ATOM 566 N N . GLN A 1 82 ? 11.531 -4.66 -36.094 1 37.19 82 GLN A N 1
ATOM 567 C CA . GLN A 1 82 ? 10.812 -5.254 -37.219 1 37.19 82 GLN A CA 1
ATOM 568 C C . GLN A 1 82 ? 11.734 -6.117 -38.062 1 37.19 82 GLN A C 1
ATOM 570 O O . GLN A 1 82 ? 11.344 -7.191 -38.531 1 37.19 82 GLN A O 1
ATOM 575 N N . ALA A 1 83 ? 12.938 -5.582 -38.25 1 37.41 83 ALA A N 1
ATOM 576 C CA . ALA A 1 83 ? 13.93 -6.336 -39 1 37.41 83 ALA A CA 1
ATOM 577 C C . ALA A 1 83 ? 14.344 -7.602 -38.25 1 37.41 83 ALA A C 1
ATOM 579 O O . ALA A 1 83 ? 14.523 -8.656 -38.875 1 37.41 83 ALA A O 1
ATOM 580 N N . GLY A 1 84 ? 14.469 -7.48 -37 1 35.09 84 GLY A N 1
ATOM 581 C CA . GLY A 1 84 ? 14.758 -8.664 -36.219 1 35.09 84 GLY A CA 1
ATOM 582 C C . GLY A 1 84 ? 13.664 -9.711 -36.281 1 35.09 84 GLY A C 1
ATOM 583 O O . GLY A 1 84 ? 13.945 -10.898 -36.469 1 35.09 84 GLY A O 1
ATOM 584 N N . ASN A 1 85 ? 12.5 -9.289 -36.188 1 36.34 85 ASN A N 1
ATOM 585 C CA . ASN A 1 85 ? 11.344 -10.172 -36.344 1 36.34 85 ASN A CA 1
ATOM 586 C C . ASN A 1 85 ? 11.258 -10.766 -37.719 1 36.34 85 ASN A C 1
ATOM 588 O O . ASN A 1 85 ? 10.953 -11.945 -37.906 1 36.34 85 ASN A O 1
ATOM 592 N N . ALA A 1 86 ? 11.594 -9.945 -38.719 1 37.38 86 ALA A N 1
ATOM 593 C CA . ALA A 1 86 ? 11.594 -10.438 -40.094 1 37.38 86 ALA A CA 1
ATOM 594 C C . ALA A 1 86 ? 12.656 -11.516 -40.281 1 37.38 86 ALA A C 1
ATOM 596 O O . ALA A 1 86 ? 12.438 -12.484 -41.031 1 37.38 86 ALA A O 1
ATOM 597 N N . TYR A 1 87 ? 13.797 -11.281 -39.594 1 35.22 87 TYR A N 1
ATOM 598 C CA . TYR A 1 87 ? 14.875 -12.258 -39.688 1 35.22 87 TYR A CA 1
ATOM 599 C C . TYR A 1 87 ? 14.453 -13.594 -39.094 1 35.22 87 TYR A C 1
ATOM 601 O O . TYR A 1 87 ? 14.664 -14.648 -39.688 1 35.22 87 TYR A O 1
ATOM 609 N N . VAL A 1 88 ? 13.812 -13.57 -38 1 35.38 88 VAL A N 1
ATOM 610 C CA . VAL A 1 88 ? 13.438 -14.805 -37.312 1 35.38 88 VAL A CA 1
ATOM 611 C C . VAL A 1 88 ? 12.344 -15.516 -38.094 1 35.38 88 VAL A C 1
ATOM 613 O O . VAL A 1 88 ? 12.383 -16.734 -38.25 1 35.38 88 VAL A O 1
ATOM 616 N N . GLN A 1 89 ? 11.477 -14.719 -38.656 1 37.03 89 GLN A N 1
ATOM 617 C CA . GLN A 1 89 ? 10.445 -15.297 -39.5 1 37.03 89 GLN A CA 1
ATOM 618 C C . GLN A 1 89 ? 11.055 -15.93 -40.75 1 37.03 89 GLN A C 1
ATOM 620 O O . GLN A 1 89 ? 10.625 -17 -41.188 1 37.03 89 GLN A O 1
ATOM 625 N N . ALA A 1 90 ? 12.086 -15.242 -41.219 1 37.75 90 ALA A N 1
ATOM 626 C CA . ALA A 1 90 ? 12.758 -15.758 -42.406 1 37.75 90 ALA A CA 1
ATOM 627 C C . ALA A 1 90 ? 13.484 -17.062 -42.094 1 37.75 90 ALA A C 1
ATOM 629 O O . ALA A 1 90 ? 13.477 -17.984 -42.906 1 37.75 90 ALA A O 1
ATOM 630 N N . GLU A 1 91 ? 14.062 -17.094 -40.906 1 39.19 91 GLU A N 1
ATOM 631 C CA . GLU A 1 91 ? 14.781 -18.312 -40.531 1 39.19 91 GLU A CA 1
ATOM 632 C C . GLU A 1 91 ? 13.82 -19.484 -40.344 1 39.19 91 GLU A C 1
ATOM 634 O O . GLU A 1 91 ? 14.102 -20.594 -40.75 1 39.19 91 GLU A O 1
ATOM 639 N N . ALA A 1 92 ? 12.672 -19.234 -39.656 1 38.16 92 ALA A N 1
ATOM 640 C CA . ALA A 1 92 ? 11.664 -20.266 -39.406 1 38.16 92 ALA A CA 1
ATOM 641 C C . ALA A 1 92 ? 11.078 -20.75 -40.75 1 38.16 92 ALA A C 1
ATOM 643 O O . ALA A 1 92 ? 10.859 -21.953 -40.906 1 38.16 92 ALA A O 1
ATOM 644 N N . ALA A 1 93 ? 10.93 -19.75 -41.625 1 39.38 93 ALA A N 1
ATOM 645 C CA . ALA A 1 93 ? 10.492 -20.109 -42.969 1 39.38 93 ALA A CA 1
ATOM 646 C C . ALA A 1 93 ? 11.539 -20.969 -43.688 1 39.38 93 ALA A C 1
ATOM 648 O O . ALA A 1 93 ? 11.203 -21.906 -44.406 1 39.38 93 ALA A O 1
ATOM 649 N N . GLY A 1 94 ? 12.805 -20.609 -43.406 1 36.38 94 GLY A N 1
ATOM 650 C CA . GLY A 1 94 ? 13.898 -21.375 -43.969 1 36.38 94 GLY A CA 1
ATOM 651 C C . GLY A 1 94 ? 13.945 -22.812 -43.469 1 36.38 94 GLY A C 1
ATOM 652 O O . GLY A 1 94 ? 14.141 -23.734 -44.281 1 36.38 94 GLY A O 1
ATOM 653 N N . ALA A 1 95 ? 13.805 -23 -42.219 1 38.16 95 ALA A N 1
ATOM 654 C CA . ALA A 1 95 ? 13.883 -24.344 -41.656 1 38.16 95 ALA A CA 1
ATOM 655 C C . ALA A 1 95 ? 12.703 -25.203 -42.125 1 38.16 95 ALA A C 1
ATOM 657 O O . ALA A 1 95 ? 12.867 -26.391 -42.406 1 38.16 95 ALA A O 1
ATOM 658 N N . ALA A 1 96 ? 11.531 -24.578 -42.25 1 39.47 96 ALA A N 1
ATOM 659 C CA . ALA A 1 96 ? 10.375 -25.266 -42.812 1 39.47 96 ALA A CA 1
ATOM 660 C C . ALA A 1 96 ? 10.664 -25.797 -44.188 1 39.47 96 ALA A C 1
ATOM 662 O O . ALA A 1 96 ? 10.266 -26.922 -44.531 1 39.47 96 ALA A O 1
ATOM 663 N N . ALA A 1 97 ? 11.453 -24.984 -44.938 1 37.69 97 ALA A N 1
ATOM 664 C CA . ALA A 1 97 ? 11.766 -25.328 -46.312 1 37.69 97 ALA A CA 1
ATOM 665 C C . ALA A 1 97 ? 12.711 -26.531 -46.406 1 37.69 97 ALA A C 1
ATOM 667 O O . ALA A 1 97 ? 12.562 -27.391 -47.25 1 37.69 97 ALA A O 1
ATOM 668 N N . LEU A 1 98 ? 13.672 -26.516 -45.469 1 34.31 98 LEU A N 1
ATOM 669 C CA . LEU A 1 98 ? 14.641 -27.594 -45.562 1 34.31 98 LEU A CA 1
ATOM 670 C C . LEU A 1 98 ? 13.984 -28.938 -45.219 1 34.31 98 LEU A C 1
ATOM 672 O O . LEU A 1 98 ? 14.242 -29.938 -45.875 1 34.31 98 LEU A O 1
ATOM 676 N N . ALA A 1 99 ? 13.148 -29.078 -44.156 1 36.94 99 ALA A N 1
ATOM 677 C CA . ALA A 1 99 ? 12.516 -30.328 -43.781 1 36.94 99 ALA A CA 1
ATOM 678 C C . ALA A 1 99 ? 11.609 -30.859 -44.875 1 36.94 99 ALA A C 1
ATOM 680 O O . ALA A 1 99 ? 11.484 -32.062 -45.062 1 36.94 99 ALA A O 1
ATOM 681 N N . GLY A 1 100 ? 10.984 -29.891 -45.625 1 33.66 100 GLY A N 1
ATOM 682 C CA . GLY A 1 100 ? 10.211 -30.297 -46.781 1 33.66 100 GLY A CA 1
ATOM 683 C C . GLY A 1 100 ? 11.016 -31.062 -47.812 1 33.66 100 GLY A C 1
ATOM 684 O O . GLY A 1 100 ? 10.461 -31.828 -48.594 1 33.66 100 GLY A O 1
ATOM 685 N N . ALA A 1 101 ? 12.352 -30.922 -48 1 33.75 101 ALA A N 1
ATOM 686 C CA . ALA A 1 101 ? 13.102 -31.578 -49.062 1 33.75 101 ALA A CA 1
ATOM 687 C C . ALA A 1 101 ? 13.281 -33.062 -48.781 1 33.75 101 ALA A C 1
ATOM 689 O O . ALA A 1 101 ? 13.406 -33.875 -49.688 1 33.75 101 ALA A O 1
ATOM 690 N N . LEU A 1 102 ? 13.719 -33.406 -47.531 1 32.91 102 LEU A N 1
ATOM 691 C CA . LEU A 1 102 ? 14.195 -34.781 -47.312 1 32.91 102 LEU A CA 1
ATOM 692 C C . LEU A 1 102 ? 13.023 -35.75 -47.281 1 32.91 102 LEU A C 1
ATOM 694 O O . LEU A 1 102 ? 13.211 -36.938 -46.969 1 32.91 102 LEU A O 1
ATOM 698 N N . GLY A 1 103 ? 11.914 -35.781 -48.188 1 32.16 103 GLY A N 1
ATOM 699 C CA . GLY A 1 103 ? 10.828 -36.656 -48.531 1 32.16 103 GLY A CA 1
ATOM 700 C C . GLY A 1 103 ? 9.938 -37 -47.344 1 32.16 103 GLY A C 1
ATOM 701 O O . GLY A 1 103 ? 9.211 -38 -47.375 1 32.16 103 GLY A O 1
ATOM 702 N N . VAL A 1 104 ? 10.5 -36.812 -46.25 1 32.34 104 VAL A N 1
ATOM 703 C CA . VAL A 1 104 ? 9.758 -37.281 -45.062 1 32.34 104 VAL A CA 1
ATOM 704 C C . VAL A 1 104 ? 8.336 -36.75 -45.094 1 32.34 104 VAL A C 1
ATOM 706 O O . VAL A 1 104 ? 8.125 -35.562 -45.312 1 32.34 104 VAL A O 1
ATOM 709 N N . PRO A 1 105 ? 7.371 -37.656 -45.656 1 28.81 105 PRO A N 1
ATOM 710 C CA . PRO A 1 105 ? 5.992 -37.219 -45.875 1 28.81 105 PRO A CA 1
ATOM 711 C C . PRO A 1 105 ? 5.562 -36.125 -44.875 1 28.81 105 PRO A C 1
ATOM 713 O O . PRO A 1 105 ? 6.051 -36.094 -43.75 1 28.81 105 PRO A O 1
ATOM 716 N N . ALA A 1 106 ? 5.258 -34.844 -45.5 1 31.81 106 ALA A N 1
ATOM 717 C CA . ALA A 1 106 ? 4.727 -33.688 -44.812 1 31.81 106 ALA A CA 1
ATOM 718 C C . ALA A 1 106 ? 3.605 -34.062 -43.844 1 31.81 106 ALA A C 1
ATOM 720 O O . ALA A 1 106 ? 2.51 -34.438 -44.281 1 31.81 106 ALA A O 1
ATOM 721 N N . THR A 1 107 ? 3.83 -34.938 -42.906 1 28.97 107 THR A N 1
ATOM 722 C CA . THR A 1 107 ? 2.723 -35.281 -42 1 28.97 107 THR A CA 1
ATOM 723 C C . THR A 1 107 ? 1.74 -34.125 -41.906 1 28.97 107 THR A C 1
ATOM 725 O O . THR A 1 107 ? 2.08 -32.969 -42.219 1 28.97 107 THR A O 1
ATOM 728 N N . SER A 1 108 ? 0.49 -34.375 -41.312 1 28.22 108 SER A N 1
ATOM 729 C CA . SER A 1 108 ? -0.797 -33.688 -41.188 1 28.22 108 SER A CA 1
ATOM 730 C C . SER A 1 108 ? -0.616 -32.219 -40.906 1 28.22 108 SER A C 1
ATOM 732 O O . SER A 1 108 ? 0.337 -31.812 -40.219 1 28.22 108 SER A O 1
ATOM 734 N N . ALA A 1 109 ? -1.102 -31.391 -41.781 1 32.84 109 ALA A N 1
ATOM 735 C CA . ALA A 1 109 ? -1.312 -29.953 -41.844 1 32.84 109 ALA A CA 1
ATOM 736 C C . ALA A 1 109 ? -1.441 -29.344 -40.469 1 32.84 109 ALA A C 1
ATOM 738 O O . ALA A 1 109 ? -2.418 -29.609 -39.75 1 32.84 109 ALA A O 1
ATOM 739 N N . ALA A 1 110 ? -0.455 -29.141 -39.875 1 36.84 110 ALA A N 1
ATOM 740 C CA . ALA A 1 110 ? -0.439 -28.516 -38.562 1 36.84 110 ALA A CA 1
ATOM 741 C C . ALA A 1 110 ? -1.389 -27.328 -38.5 1 36.84 110 ALA A C 1
ATOM 743 O O . ALA A 1 110 ? -1.346 -26.453 -39.375 1 36.84 110 ALA A O 1
ATOM 744 N N . ALA A 1 111 ? -2.633 -27.516 -38.031 1 35.25 111 ALA A N 1
ATOM 745 C CA . ALA A 1 111 ? -3.625 -26.469 -37.781 1 35.25 111 ALA A CA 1
ATOM 746 C C . ALA A 1 111 ? -2.961 -25.109 -37.594 1 35.25 111 ALA A C 1
ATOM 748 O O . ALA A 1 111 ? -1.897 -25 -36.969 1 35.25 111 ALA A O 1
ATOM 749 N N . PRO A 1 112 ? -3.088 -24.141 -38.531 1 37.12 112 PRO A N 1
ATOM 750 C CA . PRO A 1 112 ? -2.52 -22.797 -38.406 1 37.12 112 PRO A CA 1
ATOM 751 C C . PRO A 1 112 ? -2.254 -22.406 -36.969 1 37.12 112 PRO A C 1
ATOM 753 O O . PRO A 1 112 ? -3.006 -22.797 -36.062 1 37.12 112 PRO A O 1
ATOM 756 N N . ALA A 1 113 ? -0.996 -22.25 -36.594 1 41.09 113 ALA A N 1
ATOM 757 C CA . ALA A 1 113 ? -0.559 -21.812 -35.25 1 41.09 113 ALA A CA 1
ATOM 758 C C . ALA A 1 113 ? -1.565 -20.844 -34.625 1 41.09 113 ALA A C 1
ATOM 760 O O . ALA A 1 113 ? -1.882 -19.812 -35.219 1 41.09 113 ALA A O 1
ATOM 761 N N . ALA A 1 114 ? -2.555 -21.219 -33.969 1 51.22 114 ALA A N 1
ATOM 762 C CA . ALA A 1 114 ? -3.525 -20.438 -33.219 1 51.22 114 ALA A CA 1
ATOM 763 C C . ALA A 1 114 ? -2.895 -19.156 -32.688 1 51.22 114 ALA A C 1
ATOM 765 O O . ALA A 1 114 ? -1.793 -19.172 -32.125 1 51.22 114 ALA A O 1
ATOM 766 N N . THR A 1 115 ? -3.129 -17.984 -33.312 1 69.12 115 THR A N 1
ATOM 767 C CA . THR A 1 115 ? -2.697 -16.641 -32.938 1 69.12 115 THR A CA 1
ATOM 768 C C . THR A 1 115 ? -2.82 -16.453 -31.422 1 69.12 115 THR A C 1
ATOM 770 O O . THR A 1 115 ? -3.785 -16.922 -30.812 1 69.12 115 THR A O 1
ATOM 773 N N . ILE A 1 116 ? -1.616 -16.344 -30.719 1 79.56 116 ILE A N 1
ATOM 774 C CA . ILE A 1 116 ? -1.611 -15.984 -29.297 1 79.56 116 ILE A CA 1
ATOM 775 C C . ILE A 1 116 ? -1.513 -14.469 -29.156 1 79.56 116 ILE A C 1
ATOM 777 O O . ILE A 1 116 ? -0.594 -13.844 -29.703 1 79.56 116 ILE A O 1
ATOM 781 N N . PRO A 1 117 ? -2.521 -13.93 -28.422 1 90.19 117 PRO A N 1
ATOM 782 C CA . PRO A 1 117 ? -3.803 -14.469 -27.953 1 90.19 117 PRO A CA 1
ATOM 783 C C . PRO A 1 117 ? -4.785 -14.727 -29.094 1 90.19 117 PRO A C 1
ATOM 785 O O . PRO A 1 117 ? -4.574 -14.258 -30.203 1 90.19 117 PRO A O 1
ATOM 788 N N . PRO A 1 118 ? -5.836 -15.477 -28.797 1 93.38 118 PRO A N 1
ATOM 789 C CA . PRO A 1 118 ? -6.77 -15.828 -29.875 1 93.38 118 PRO A CA 1
ATOM 790 C C . PRO A 1 118 ? -7.73 -14.688 -30.219 1 93.38 118 PRO A C 1
ATOM 792 O O . PRO A 1 118 ? -8.789 -14.922 -30.797 1 93.38 118 PRO A O 1
ATOM 795 N N . PHE A 1 119 ? -7.516 -13.453 -29.75 1 94.81 119 PHE A N 1
ATOM 796 C CA . PHE A 1 119 ? -8.234 -12.219 -30.047 1 94.81 119 PHE A CA 1
ATOM 797 C C . PHE A 1 119 ? -7.27 -11.047 -30.156 1 94.81 119 PHE A C 1
ATOM 799 O O . PHE A 1 119 ? -6.195 -11.055 -29.562 1 94.81 119 PHE A O 1
ATOM 806 N N . PRO A 1 120 ? -7.637 -10.117 -30.938 1 94.69 120 PRO A N 1
ATOM 807 C CA . PRO A 1 120 ? -6.762 -8.953 -31.062 1 94.69 120 PRO A CA 1
ATOM 808 C C . PRO A 1 120 ? -6.824 -8.031 -29.844 1 94.69 120 PRO A C 1
ATOM 810 O O . PRO A 1 120 ? -7.855 -7.965 -29.172 1 94.69 120 PRO A O 1
ATOM 813 N N . ALA A 1 121 ? -5.73 -7.332 -29.609 1 96.69 121 ALA A N 1
ATOM 814 C CA . ALA A 1 121 ? -5.727 -6.309 -28.578 1 96.69 121 ALA A CA 1
ATOM 815 C C . ALA A 1 121 ? -6.609 -5.125 -28.953 1 96.69 121 ALA A C 1
ATOM 817 O O . ALA A 1 121 ? -6.75 -4.809 -30.141 1 96.69 121 ALA A O 1
ATOM 818 N N . ASN A 1 122 ? -7.145 -4.473 -27.953 1 97.44 122 ASN A N 1
ATOM 819 C CA . ASN A 1 122 ? -7.965 -3.283 -28.125 1 97.44 122 ASN A CA 1
ATOM 820 C C . ASN A 1 122 ? -7.109 -2.029 -28.281 1 97.44 122 ASN A C 1
ATOM 822 O O . ASN A 1 122 ? -5.883 -2.111 -28.328 1 97.44 122 ASN A O 1
ATOM 826 N N . LEU A 1 123 ? -7.789 -0.888 -28.422 1 97.19 123 LEU A N 1
ATOM 827 C CA . LEU A 1 123 ? -7.125 0.365 -28.766 1 97.19 123 LEU A CA 1
ATOM 828 C C . LEU A 1 123 ? -6.23 0.834 -27.625 1 97.19 123 LEU A C 1
ATOM 830 O O . LEU A 1 123 ? -5.23 1.519 -27.844 1 97.19 123 LEU A O 1
ATOM 834 N N . THR A 1 124 ? -6.617 0.497 -26.406 1 98.31 124 THR A N 1
ATOM 835 C CA . THR A 1 124 ? -5.824 0.822 -25.219 1 98.31 124 THR A CA 1
ATOM 836 C C . THR A 1 124 ? -5.594 -0.42 -24.359 1 98.31 124 THR A C 1
ATOM 838 O O . THR A 1 124 ? -6.539 -1.141 -24.031 1 98.31 124 THR A O 1
ATOM 841 N N . THR A 1 125 ? -4.316 -0.677 -24.031 1 98.69 125 THR A N 1
ATOM 842 C CA . THR A 1 125 ? -3.992 -1.772 -23.125 1 98.69 125 THR A CA 1
ATOM 843 C C . THR A 1 125 ? -3.57 -1.236 -21.766 1 98.69 125 THR A C 1
ATOM 845 O O . THR A 1 125 ? -2.631 -0.442 -21.672 1 98.69 125 THR A O 1
ATOM 848 N N . LEU A 1 126 ? -4.332 -1.565 -20.766 1 98.81 126 LEU A N 1
ATOM 849 C CA . LEU A 1 126 ? -3.934 -1.299 -19.375 1 98.81 126 LEU A CA 1
ATOM 850 C C . LEU A 1 126 ? -3.057 -2.424 -18.844 1 98.81 126 LEU A C 1
ATOM 852 O O . LEU A 1 126 ? -3.484 -3.578 -18.781 1 98.81 126 LEU A O 1
ATOM 856 N N . VAL A 1 127 ? -1.806 -2.109 -18.438 1 98.88 127 VAL A N 1
ATOM 857 C CA . VAL A 1 127 ? -0.856 -3.121 -17.984 1 98.88 127 VAL A CA 1
ATOM 858 C C . VAL A 1 127 ? -0.607 -2.967 -16.484 1 98.88 127 VAL A C 1
ATOM 860 O O . VAL A 1 127 ? -0.134 -1.922 -16.031 1 98.88 127 VAL A O 1
ATOM 863 N N . MET A 1 128 ? -0.967 -3.971 -15.688 1 98.88 128 MET A N 1
ATOM 864 C CA . MET A 1 128 ? -0.706 -3.994 -14.258 1 98.88 128 MET A CA 1
ATOM 865 C C . MET A 1 128 ? 0.403 -4.984 -13.922 1 98.88 128 MET A C 1
ATOM 867 O O . MET A 1 128 ? 0.534 -6.02 -14.578 1 98.88 128 MET A O 1
ATOM 871 N N . GLY A 1 129 ? 1.199 -4.68 -12.859 1 98.31 129 GLY A N 1
ATOM 872 C CA . GLY A 1 129 ? 2.229 -5.59 -12.383 1 98.31 129 GLY A CA 1
ATOM 873 C C . GLY A 1 129 ? 1.71 -6.617 -11.398 1 98.31 129 GLY A C 1
ATOM 874 O O . GLY A 1 129 ? 0.521 -6.625 -11.07 1 98.31 129 GLY A O 1
ATOM 875 N N . GLY A 1 130 ? 2.531 -7.512 -11.008 1 98.06 130 GLY A N 1
ATOM 876 C CA . GLY A 1 130 ? 2.223 -8.469 -9.961 1 98.06 130 GLY A CA 1
ATOM 877 C C . GLY A 1 130 ? 2.662 -8.008 -8.586 1 98.06 130 GLY A C 1
ATOM 878 O O . GLY A 1 130 ? 3.068 -6.859 -8.406 1 98.06 130 GLY A O 1
ATOM 879 N N . THR A 1 131 ? 2.57 -8.898 -7.629 1 97.81 131 THR A N 1
ATOM 880 C CA . THR A 1 131 ? 3.031 -8.617 -6.273 1 97.81 131 THR A CA 1
ATOM 881 C C . THR A 1 131 ? 4.461 -8.086 -6.285 1 97.81 131 THR A C 1
ATOM 883 O O . THR A 1 131 ? 5.34 -8.68 -6.914 1 97.81 131 THR A O 1
ATOM 886 N N . GLY A 1 132 ? 4.672 -6.953 -5.676 1 96.62 132 GLY A N 1
ATOM 887 C CA . GLY A 1 132 ? 6 -6.367 -5.582 1 96.62 132 GLY A CA 1
ATOM 888 C C . GLY A 1 132 ? 6.297 -5.375 -6.691 1 96.62 132 GLY A C 1
ATOM 889 O O . GLY A 1 132 ? 7.352 -4.742 -6.699 1 96.62 132 GLY A O 1
ATOM 890 N N . ILE A 1 133 ? 5.348 -5.191 -7.664 1 97.62 133 ILE A N 1
ATOM 891 C CA . ILE A 1 133 ? 5.52 -4.262 -8.773 1 97.62 133 ILE A CA 1
ATOM 892 C C . ILE A 1 133 ? 4.332 -3.303 -8.836 1 97.62 133 ILE A C 1
ATOM 894 O O . ILE A 1 133 ? 3.504 -3.391 -9.75 1 97.62 133 ILE A O 1
ATOM 898 N N . PRO A 1 134 ? 4.273 -2.365 -7.957 1 98.31 134 PRO A N 1
ATOM 899 C CA . PRO A 1 134 ? 3.139 -1.441 -7.934 1 98.31 134 PRO A CA 1
ATOM 900 C C . PRO A 1 134 ? 3.137 -0.478 -9.117 1 98.31 134 PRO A C 1
ATOM 902 O O . PRO A 1 134 ? 2.074 -0.005 -9.531 1 98.31 134 PRO A O 1
ATOM 905 N N . ILE A 1 135 ? 4.324 -0.201 -9.695 1 98.44 135 ILE A N 1
ATOM 906 C CA . ILE A 1 135 ? 4.512 0.706 -10.828 1 98.44 135 ILE A CA 1
ATOM 907 C C . ILE A 1 135 ? 5.145 -0.046 -11.992 1 98.44 135 ILE A C 1
ATOM 909 O O . ILE A 1 135 ? 6.367 -0.218 -12.039 1 98.44 135 ILE A O 1
ATOM 913 N N . PRO A 1 136 ? 4.328 -0.456 -12.961 1 98.06 136 PRO A N 1
ATOM 914 C CA . PRO A 1 136 ? 4.934 -1.126 -14.117 1 98.06 136 PRO A CA 1
ATOM 915 C C . PRO A 1 136 ? 5.836 -0.201 -14.93 1 98.06 136 PRO A C 1
ATOM 917 O O . PRO A 1 136 ? 5.359 0.767 -15.523 1 98.06 136 PRO A O 1
ATOM 920 N N . GLY A 1 137 ? 7.105 -0.476 -15.023 1 96 137 GLY A N 1
ATOM 921 C CA . GLY A 1 137 ? 8.047 0.309 -15.812 1 96 137 GLY A CA 1
ATOM 922 C C . GLY A 1 137 ? 7.961 0.018 -17.297 1 96 137 GLY A C 1
ATOM 923 O O . GLY A 1 137 ? 7.316 -0.947 -17.719 1 96 137 GLY A O 1
ATOM 924 N N . PRO A 1 138 ? 8.578 0.845 -18.109 1 94.69 138 PRO A N 1
ATOM 925 C CA . PRO A 1 138 ? 8.516 0.653 -19.562 1 94.69 138 PRO A CA 1
ATOM 926 C C . PRO A 1 138 ? 9.039 -0.713 -20 1 94.69 138 PRO A C 1
ATOM 928 O O . PRO A 1 138 ? 8.484 -1.327 -20.906 1 94.69 138 PRO A O 1
ATOM 931 N N . GLY A 1 139 ? 10.141 -1.154 -19.328 1 96.25 139 GLY A N 1
ATOM 932 C CA . GLY A 1 139 ? 10.656 -2.471 -19.672 1 96.25 139 GLY A CA 1
ATOM 933 C C . GLY A 1 139 ? 9.656 -3.584 -19.438 1 96.25 139 GLY A C 1
ATOM 934 O O . GLY A 1 139 ? 9.492 -4.469 -20.266 1 96.25 139 GLY A O 1
ATOM 935 N N . PHE A 1 140 ? 8.977 -3.514 -18.312 1 98 140 PHE A N 1
ATOM 936 C CA . PHE A 1 140 ? 7.945 -4.488 -17.969 1 98 140 PHE A CA 1
ATOM 937 C C . PHE A 1 140 ? 6.801 -4.449 -18.969 1 98 140 PHE A C 1
ATOM 939 O O . PHE A 1 140 ? 6.355 -5.492 -19.453 1 98 140 PHE A O 1
ATOM 946 N N . ILE A 1 141 ? 6.297 -3.277 -19.328 1 98.19 141 ILE A N 1
ATOM 947 C CA . ILE A 1 141 ? 5.164 -3.074 -20.219 1 98.19 141 ILE A CA 1
ATOM 948 C C . ILE A 1 141 ? 5.504 -3.602 -21.609 1 98.19 141 ILE A C 1
ATOM 950 O O . ILE A 1 141 ? 4.699 -4.305 -22.234 1 98.19 141 ILE A O 1
ATOM 954 N N . ASN A 1 142 ? 6.68 -3.32 -22.062 1 97.19 142 ASN A N 1
ATOM 955 C CA . ASN A 1 142 ? 7.09 -3.748 -23.391 1 97.19 142 ASN A CA 1
ATOM 956 C C . ASN A 1 142 ? 7.195 -5.27 -23.484 1 97.19 142 ASN A C 1
ATOM 958 O O . ASN A 1 142 ? 6.766 -5.863 -24.484 1 97.19 142 ASN A O 1
ATOM 962 N N . LEU A 1 143 ? 7.754 -5.883 -22.453 1 97.62 143 LEU A N 1
ATOM 963 C CA . LEU A 1 143 ? 7.887 -7.332 -22.453 1 97.62 143 LEU A CA 1
ATOM 964 C C . LEU A 1 143 ? 6.52 -8.008 -22.406 1 97.62 143 LEU A C 1
ATOM 966 O O . LEU A 1 143 ? 6.281 -8.992 -23.094 1 97.62 143 LEU A O 1
ATOM 970 N N . ALA A 1 144 ? 5.629 -7.484 -21.562 1 98.38 144 ALA A N 1
ATOM 971 C CA . ALA A 1 144 ? 4.27 -8.008 -21.469 1 98.38 144 ALA A CA 1
ATOM 972 C C . ALA A 1 144 ? 3.564 -7.926 -22.828 1 98.38 144 ALA A C 1
ATOM 974 O O . ALA A 1 144 ? 2.865 -8.859 -23.219 1 98.38 144 ALA A O 1
ATOM 975 N N . ASN A 1 145 ? 3.732 -6.812 -23.484 1 98.12 145 ASN A N 1
ATOM 976 C CA . ASN A 1 145 ? 3.096 -6.605 -24.781 1 98.12 145 ASN A CA 1
ATOM 977 C C . ASN A 1 145 ? 3.686 -7.523 -25.859 1 98.12 145 ASN A C 1
ATOM 979 O O . ASN A 1 145 ? 2.949 -8.18 -26.594 1 98.12 145 ASN A O 1
ATOM 983 N N . GLU A 1 146 ? 4.98 -7.621 -25.922 1 97.06 146 GLU A N 1
ATOM 984 C CA . GLU A 1 146 ? 5.652 -8.398 -26.953 1 97.06 146 GLU A CA 1
ATOM 985 C C . GLU A 1 146 ? 5.336 -9.883 -26.828 1 97.06 146 GLU A C 1
ATOM 987 O O . GLU A 1 146 ? 5.125 -10.57 -27.828 1 97.06 146 GLU A O 1
ATOM 992 N N . LEU A 1 147 ? 5.223 -10.32 -25.625 1 97.94 147 LEU A N 1
ATOM 993 C CA . LEU A 1 147 ? 5.109 -11.758 -25.406 1 97.94 147 LEU A CA 1
ATOM 994 C C . LEU A 1 147 ? 3.645 -12.195 -25.391 1 97.94 147 LEU A C 1
ATOM 996 O O . LEU A 1 147 ? 3.309 -13.273 -25.875 1 97.94 147 LEU A O 1
ATOM 1000 N N . TYR A 1 148 ? 2.758 -11.289 -24.844 1 98.44 148 TYR A N 1
ATOM 1001 C CA . TYR A 1 148 ? 1.469 -11.875 -24.5 1 98.44 148 TYR A CA 1
ATOM 1002 C C . TYR A 1 148 ? 0.323 -11.047 -25.078 1 98.44 148 TYR A C 1
ATOM 1004 O O . TYR A 1 148 ? -0.708 -11.594 -25.469 1 98.44 148 TYR A O 1
ATOM 1012 N N . VAL A 1 149 ? 0.415 -9.703 -25.094 1 98.12 149 VAL A N 1
ATOM 1013 C CA . VAL A 1 149 ? -0.7 -8.867 -25.516 1 98.12 149 VAL A CA 1
ATOM 1014 C C . VAL A 1 149 ? -0.626 -8.633 -27.016 1 98.12 149 VAL A C 1
ATOM 1016 O O . VAL A 1 149 ? -1.639 -8.719 -27.719 1 98.12 149 VAL A O 1
ATOM 1019 N N . ARG A 1 150 ? 0.523 -8.234 -27.547 1 96.81 150 ARG A N 1
ATOM 1020 C CA . ARG A 1 150 ? 0.843 -8.008 -28.953 1 96.81 150 ARG A CA 1
ATOM 1021 C C . ARG A 1 150 ? -0.032 -6.91 -29.547 1 96.81 150 ARG A C 1
ATOM 1023 O O . ARG A 1 150 ? -0.616 -7.082 -30.625 1 96.81 150 ARG A O 1
ATOM 1030 N N . SER A 1 151 ? -0.184 -5.906 -28.75 1 96.75 151 SER A N 1
ATOM 1031 C CA . SER A 1 151 ? -0.917 -4.727 -29.203 1 96.75 151 SER A CA 1
ATOM 1032 C C . SER A 1 151 ? -0.051 -3.842 -30.094 1 96.75 151 SER A C 1
ATOM 1034 O O . SER A 1 151 ? 1.146 -3.684 -29.844 1 96.75 151 SER A O 1
ATOM 1036 N N . ALA A 1 152 ? -0.713 -3.307 -31.156 1 94.75 152 ALA A N 1
ATOM 1037 C CA . ALA A 1 152 ? -0.064 -2.283 -31.969 1 94.75 152 ALA A CA 1
ATOM 1038 C C . ALA A 1 152 ? -0.502 -0.884 -31.547 1 94.75 152 ALA A C 1
ATOM 1040 O O . ALA A 1 152 ? -0.092 0.111 -32.156 1 94.75 152 ALA A O 1
ATOM 1041 N N . ASN A 1 153 ? -1.3 -0.807 -30.469 1 95.62 153 ASN A N 1
ATOM 1042 C CA . ASN A 1 153 ? -1.938 0.437 -30.062 1 95.62 153 ASN A CA 1
ATOM 1043 C C . ASN A 1 153 ? -1.369 0.939 -28.734 1 95.62 153 ASN A C 1
ATOM 1045 O O . ASN A 1 153 ? -0.224 0.64 -28.391 1 95.62 153 ASN A O 1
ATOM 1049 N N . ALA A 1 154 ? -2.115 1.799 -28.047 1 94.62 154 ALA A N 1
ATOM 1050 C CA . ALA A 1 154 ? -1.623 2.496 -26.859 1 94.62 154 ALA A CA 1
ATOM 1051 C C . ALA A 1 154 ? -1.452 1.533 -25.688 1 94.62 154 ALA A C 1
ATOM 1053 O O . ALA A 1 154 ? -2.326 0.703 -25.422 1 94.62 154 ALA A O 1
ATOM 1054 N N . LEU A 1 155 ? -0.247 1.606 -25.031 1 97.5 155 LEU A N 1
ATOM 1055 C CA . LEU A 1 155 ? 0.049 0.868 -23.812 1 97.5 155 LEU A CA 1
ATOM 1056 C C . LEU A 1 155 ? 0.127 1.809 -22.609 1 97.5 155 LEU A C 1
ATOM 1058 O O . LEU A 1 155 ? 0.885 2.781 -22.625 1 97.5 155 LEU A O 1
ATOM 1062 N N . LEU A 1 156 ? -0.682 1.574 -21.609 1 96.62 156 LEU A N 1
ATOM 1063 C CA . LEU A 1 156 ? -0.714 2.412 -20.406 1 96.62 156 LEU A CA 1
ATOM 1064 C C . LEU A 1 156 ? -0.451 1.582 -19.156 1 96.62 156 LEU A C 1
ATOM 1066 O O . LEU A 1 156 ? -1.133 0.584 -18.922 1 96.62 156 LEU A O 1
ATOM 1070 N N . GLY A 1 157 ? 0.605 1.934 -18.422 1 97.75 157 GLY A N 1
ATOM 1071 C CA . GLY A 1 157 ? 0.798 1.322 -17.125 1 97.75 157 GLY A CA 1
ATOM 1072 C C . GLY A 1 157 ? -0.207 1.793 -16.094 1 97.75 157 GLY A C 1
ATOM 1073 O O . GLY A 1 157 ? -0.518 2.984 -16.016 1 97.75 157 GLY A O 1
ATOM 1074 N N . LEU A 1 158 ? -0.8 0.905 -15.359 1 98.56 158 LEU A N 1
ATOM 1075 C CA . LEU A 1 158 ? -1.726 1.23 -14.273 1 98.56 158 LEU A CA 1
ATOM 1076 C C . LEU A 1 158 ? -1.113 0.901 -12.922 1 98.56 158 LEU A C 1
ATOM 1078 O O . LEU A 1 158 ? -0.767 -0.252 -12.656 1 98.56 158 LEU A O 1
ATOM 1082 N N . ASN A 1 159 ? -0.908 1.9 -12.039 1 98.25 159 ASN A N 1
ATOM 1083 C CA . ASN A 1 159 ? -0.367 1.703 -10.695 1 98.25 159 ASN A CA 1
ATOM 1084 C C . ASN A 1 159 ? -1.404 1.093 -9.758 1 98.25 159 ASN A C 1
ATOM 1086 O O . ASN A 1 159 ? -2.502 1.633 -9.602 1 98.25 159 ASN A O 1
ATOM 1090 N N . THR A 1 160 ? -1.156 -0.005 -9.219 1 98.56 160 THR A N 1
ATOM 1091 C CA . THR A 1 160 ? -1.94 -0.666 -8.18 1 98.56 160 THR A CA 1
ATOM 1092 C C . THR A 1 160 ? -1.057 -1.057 -6.996 1 98.56 160 THR A C 1
ATOM 1094 O O . THR A 1 160 ? 0.167 -1.132 -7.129 1 98.56 160 THR A O 1
ATOM 1097 N N . PRO A 1 161 ? -1.558 -1.276 -5.82 1 98.38 161 PRO A N 1
ATOM 1098 C CA . PRO A 1 161 ? -0.716 -1.489 -4.641 1 98.38 161 PRO A CA 1
ATOM 1099 C C . PRO A 1 161 ? 0.228 -2.68 -4.797 1 98.38 161 PRO A C 1
ATOM 1101 O O . PRO A 1 161 ? 1.427 -2.561 -4.531 1 98.38 161 PRO A O 1
ATOM 1104 N N . GLU A 1 162 ? -0.291 -3.848 -5.195 1 98.69 162 GLU A N 1
ATOM 1105 C CA . GLU A 1 162 ? 0.446 -5.086 -5.434 1 98.69 162 GLU A CA 1
ATOM 1106 C C . GLU A 1 162 ? 1.271 -5.48 -4.211 1 98.69 162 GLU A C 1
ATOM 1108 O O . GLU A 1 162 ? 2.459 -5.785 -4.328 1 98.69 162 GLU A O 1
ATOM 1113 N N . GLU A 1 163 ? 0.67 -5.383 -3.035 1 98.38 163 GLU A N 1
ATOM 1114 C CA . GLU A 1 163 ? 1.287 -5.824 -1.789 1 98.38 163 GLU A CA 1
ATOM 1115 C C . GLU A 1 163 ? 0.692 -7.148 -1.315 1 98.38 163 GLU A C 1
ATOM 1117 O O . GLU A 1 163 ? -0.466 -7.453 -1.607 1 98.38 163 GLU A O 1
ATOM 1122 N N . LEU A 1 164 ? 1.511 -7.941 -0.657 1 98.06 164 LEU A N 1
ATOM 1123 C CA . LEU A 1 164 ? 1.123 -9.258 -0.156 1 98.06 164 LEU A CA 1
ATOM 1124 C C . LEU A 1 164 ? 1.836 -9.57 1.155 1 98.06 164 LEU A C 1
ATOM 1126 O O . LEU A 1 164 ? 2.857 -10.258 1.16 1 98.06 164 LEU A O 1
ATOM 1130 N N . TYR A 1 165 ? 1.277 -9.07 2.277 1 97.69 165 TYR A N 1
ATOM 1131 C CA . TYR A 1 165 ? 1.776 -9.43 3.6 1 97.69 165 TYR A CA 1
ATOM 1132 C C . TYR A 1 165 ? 1.709 -10.938 3.816 1 97.69 165 TYR A C 1
ATOM 1134 O O . TYR A 1 165 ? 0.68 -11.562 3.551 1 97.69 165 TYR A O 1
ATOM 1142 N N . PRO A 1 166 ? 2.787 -11.516 4.316 1 96.31 166 PRO A N 1
ATOM 1143 C CA . PRO A 1 166 ? 4.051 -10.898 4.727 1 96.31 166 PRO A CA 1
ATOM 1144 C C . PRO A 1 166 ? 5.156 -11.078 3.689 1 96.31 166 PRO A C 1
ATOM 1146 O O . PRO A 1 166 ? 6.312 -10.734 3.949 1 96.31 166 PRO A O 1
ATOM 1149 N N . LEU A 1 167 ? 4.82 -11.531 2.488 1 94.94 167 LEU A N 1
ATOM 1150 C CA . LEU A 1 167 ? 5.852 -11.859 1.511 1 94.94 167 LEU A CA 1
ATOM 1151 C C . LEU A 1 167 ? 6.535 -10.602 0.989 1 94.94 167 LEU A C 1
ATOM 1153 O O . LEU A 1 167 ? 7.715 -10.633 0.638 1 94.94 167 LEU A O 1
ATOM 1157 N N . THR A 1 168 ? 5.789 -9.484 0.916 1 95.62 168 THR A N 1
ATOM 1158 C CA . THR A 1 168 ? 6.391 -8.227 0.477 1 95.62 168 THR A CA 1
ATOM 1159 C C . THR A 1 168 ? 6.898 -7.426 1.671 1 95.62 168 THR A C 1
ATOM 1161 O O . THR A 1 168 ? 7.238 -6.25 1.535 1 95.62 168 THR A O 1
ATOM 1164 N N . GLY A 1 169 ? 6.906 -7.98 2.82 1 93.62 169 GLY A N 1
ATOM 1165 C CA . GLY A 1 169 ? 7.34 -7.34 4.055 1 93.62 169 GLY A CA 1
ATOM 1166 C C . GLY A 1 169 ? 6.293 -7.391 5.152 1 93.62 169 GLY A C 1
ATOM 1167 O O . GLY A 1 169 ? 5.102 -7.555 4.871 1 93.62 169 GLY A O 1
ATOM 1168 N N . THR A 1 170 ? 6.801 -7.219 6.426 1 94.62 170 THR A N 1
ATOM 1169 C CA . THR A 1 170 ? 5.91 -7.234 7.582 1 94.62 170 THR A CA 1
ATOM 1170 C C . THR A 1 170 ? 5.062 -5.965 7.629 1 94.62 170 THR A C 1
ATOM 1172 O O . THR A 1 170 ? 3.98 -5.957 8.219 1 94.62 170 THR A O 1
ATOM 1175 N N . LYS A 1 171 ? 5.531 -4.941 7.051 1 96.38 171 LYS A N 1
ATOM 1176 C CA . LYS A 1 171 ? 4.828 -3.664 6.996 1 96.38 171 LYS A CA 1
ATOM 1177 C C . LYS A 1 171 ? 4.328 -3.373 5.582 1 96.38 171 LYS A C 1
ATOM 1179 O O . LYS A 1 171 ? 4.758 -2.404 4.953 1 96.38 171 LYS A O 1
ATOM 1184 N N . SER A 1 172 ? 3.396 -4.227 5.188 1 96.56 172 SER A N 1
ATOM 1185 C CA . SER A 1 172 ? 2.719 -4.203 3.895 1 96.56 172 SER A CA 1
ATOM 1186 C C . SER A 1 172 ? 1.24 -4.543 4.039 1 96.56 172 SER A C 1
ATOM 1188 O O . SER A 1 172 ? 0.83 -5.141 5.035 1 96.56 172 SER A O 1
ATOM 1190 N N . LEU A 1 173 ? 0.501 -4.133 3.053 1 98.19 173 LEU A N 1
ATOM 1191 C CA . LEU A 1 173 ? -0.913 -4.492 3.055 1 98.19 173 LEU A CA 1
ATOM 1192 C C . LEU A 1 173 ? -1.089 -6.004 2.936 1 98.19 173 LEU A C 1
ATOM 1194 O O . LEU A 1 173 ? -0.276 -6.68 2.303 1 98.19 173 LEU A O 1
ATOM 1198 N N . THR A 1 174 ? -2.193 -6.504 3.551 1 98.31 174 THR A N 1
ATOM 1199 C CA . THR A 1 174 ? -2.613 -7.875 3.289 1 98.31 174 THR A CA 1
ATOM 1200 C C . THR A 1 174 ? -3.104 -8.023 1.852 1 98.31 174 THR A C 1
ATOM 1202 O O . THR A 1 174 ? -3.352 -7.031 1.167 1 98.31 174 THR A O 1
ATOM 1205 N N . LEU A 1 175 ? -3.178 -9.242 1.359 1 98.5 175 LEU A N 1
ATOM 1206 C CA . LEU A 1 175 ? -3.719 -9.492 0.029 1 98.5 175 LEU A CA 1
ATOM 1207 C C . LEU A 1 175 ? -5.109 -8.883 -0.117 1 98.5 175 LEU A C 1
ATOM 1209 O O . LEU A 1 175 ? -5.398 -8.219 -1.115 1 98.5 175 LEU A O 1
ATOM 1213 N N . ASP A 1 176 ? -5.992 -9.102 0.883 1 98.5 176 ASP A N 1
ATOM 1214 C CA . ASP A 1 176 ? -7.371 -8.633 0.817 1 98.5 176 ASP A CA 1
ATOM 1215 C C . ASP A 1 176 ? -7.422 -7.117 0.631 1 98.5 176 ASP A C 1
ATOM 1217 O O . ASP A 1 176 ? -8.156 -6.613 -0.222 1 98.5 176 ASP A O 1
ATOM 1221 N N . ALA A 1 177 ? -6.629 -6.418 1.436 1 98 177 ALA A N 1
ATOM 1222 C CA . ALA A 1 177 ? -6.625 -4.961 1.363 1 98 177 ALA A CA 1
ATOM 1223 C C . ALA A 1 177 ? -6.035 -4.477 0.04 1 98 177 ALA A C 1
ATOM 1225 O O . ALA A 1 177 ? -6.555 -3.543 -0.575 1 98 177 ALA A O 1
ATOM 1226 N N . SER A 1 178 ? -4.93 -5.066 -0.369 1 98.69 178 SER A N 1
ATOM 1227 C CA . SER A 1 178 ? -4.262 -4.719 -1.619 1 98.69 178 SER A CA 1
ATOM 1228 C C . SER A 1 178 ? -5.18 -4.941 -2.816 1 98.69 178 SER A C 1
ATOM 1230 O O . SER A 1 178 ? -5.297 -4.074 -3.686 1 98.69 178 SER A O 1
ATOM 1232 N N . VAL A 1 179 ? -5.852 -6.09 -2.848 1 98.81 179 VAL A N 1
ATOM 1233 C CA . VAL A 1 179 ? -6.723 -6.457 -3.957 1 98.81 179 VAL A CA 1
ATOM 1234 C C . VAL A 1 179 ? -7.945 -5.539 -3.982 1 98.81 179 VAL A C 1
ATOM 1236 O O . VAL A 1 179 ? -8.391 -5.117 -5.051 1 98.81 179 VAL A O 1
ATOM 1239 N N . SER A 1 180 ? -8.5 -5.238 -2.838 1 98.44 180 SER A N 1
ATOM 1240 C CA . SER A 1 180 ? -9.664 -4.355 -2.77 1 98.44 180 SER A CA 1
ATOM 1241 C C . SER A 1 180 ? -9.352 -2.986 -3.361 1 98.44 180 SER A C 1
ATOM 1243 O O . SER A 1 180 ? -10.133 -2.451 -4.148 1 98.44 180 SER A O 1
ATOM 1245 N N . GLU A 1 181 ? -8.234 -2.467 -2.973 1 98.44 181 GLU A N 1
ATOM 1246 C CA . GLU A 1 181 ? -7.812 -1.177 -3.51 1 98.44 181 GLU A CA 1
ATOM 1247 C C . GLU A 1 181 ? -7.527 -1.27 -5.008 1 98.44 181 GLU A C 1
ATOM 1249 O O . GLU A 1 181 ? -7.914 -0.385 -5.773 1 98.44 181 GLU A O 1
ATOM 1254 N N . GLY A 1 182 ? -6.836 -2.303 -5.441 1 98.81 182 GLY A N 1
ATOM 1255 C CA . GLY A 1 182 ? -6.559 -2.52 -6.852 1 98.81 182 GLY A CA 1
ATOM 1256 C C . GLY A 1 182 ? -7.812 -2.635 -7.695 1 98.81 182 GLY A C 1
ATOM 1257 O O . GLY A 1 182 ? -7.848 -2.162 -8.836 1 98.81 182 GLY A O 1
ATOM 1258 N N . LEU A 1 183 ? -8.812 -3.273 -7.117 1 98.69 183 LEU A N 1
ATOM 1259 C CA . LEU A 1 183 ? -10.078 -3.445 -7.824 1 98.69 183 LEU A CA 1
ATOM 1260 C C . LEU A 1 183 ? -10.727 -2.094 -8.109 1 98.69 183 LEU A C 1
ATOM 1262 O O . LEU A 1 183 ? -11.227 -1.861 -9.211 1 98.69 183 LEU A O 1
ATOM 1266 N N . THR A 1 184 ? -10.711 -1.186 -7.133 1 98.44 184 THR A N 1
ATOM 1267 C CA . THR A 1 184 ? -11.258 0.154 -7.309 1 98.44 184 THR A CA 1
ATOM 1268 C C . THR A 1 184 ? -10.492 0.916 -8.383 1 98.44 184 THR A C 1
ATOM 1270 O O . THR A 1 184 ? -11.094 1.57 -9.242 1 98.44 184 THR A O 1
ATOM 1273 N N . ILE A 1 185 ? -9.227 0.781 -8.383 1 98.62 185 ILE A N 1
ATOM 1274 C CA . ILE A 1 185 ? -8.367 1.487 -9.328 1 98.62 185 ILE A CA 1
ATOM 1275 C C . ILE A 1 185 ? -8.633 0.98 -10.75 1 98.62 185 ILE A C 1
ATOM 1277 O O . ILE A 1 185 ? -8.805 1.773 -11.68 1 98.62 185 ILE A O 1
ATOM 1281 N N . LEU A 1 186 ? -8.68 -0.371 -10.875 1 98.88 186 LEU A N 1
ATOM 1282 C CA . LEU A 1 186 ? -8.906 -0.946 -12.195 1 98.88 186 LEU A CA 1
ATOM 1283 C C . LEU A 1 186 ? -10.281 -0.572 -12.727 1 98.88 186 LEU A C 1
ATOM 1285 O O . LEU A 1 186 ? -10.43 -0.21 -13.898 1 98.88 186 LEU A O 1
ATOM 1289 N N . ASP A 1 187 ? -11.258 -0.686 -11.875 1 98.44 187 ASP A N 1
ATOM 1290 C CA . ASP A 1 187 ? -12.625 -0.341 -12.281 1 98.44 187 ASP A CA 1
ATOM 1291 C C . ASP A 1 187 ? -12.695 1.098 -12.781 1 98.44 187 ASP A C 1
ATOM 1293 O O . ASP A 1 187 ? -13.258 1.357 -13.852 1 98.44 187 ASP A O 1
ATOM 1297 N N . ASN A 1 188 ? -12.102 2.045 -12.023 1 97.5 188 ASN A N 1
ATOM 1298 C CA . ASN A 1 188 ? -12.07 3.447 -12.43 1 97.5 188 ASN A CA 1
ATOM 1299 C C . ASN A 1 188 ? -11.352 3.629 -13.766 1 97.5 188 ASN A C 1
ATOM 1301 O O . ASN A 1 188 ? -11.828 4.375 -14.625 1 97.5 188 ASN A O 1
ATOM 1305 N N . ALA A 1 189 ? -10.25 2.936 -13.961 1 98.06 189 ALA A N 1
ATOM 1306 C CA . ALA A 1 189 ? -9.438 3.084 -15.164 1 98.06 189 ALA A CA 1
ATOM 1307 C C . ALA A 1 189 ? -10.188 2.588 -16.406 1 98.06 189 ALA A C 1
ATOM 1309 O O . ALA A 1 189 ? -10.156 3.225 -17.453 1 98.06 189 ALA A O 1
ATOM 1310 N N . ILE A 1 190 ? -10.844 1.424 -16.281 1 98.44 190 ILE A N 1
ATOM 1311 C CA . ILE A 1 190 ? -11.617 0.866 -17.375 1 98.44 190 ILE A CA 1
ATOM 1312 C C . ILE A 1 190 ? -12.727 1.838 -17.781 1 98.44 190 ILE A C 1
ATOM 1314 O O . ILE A 1 190 ? -12.883 2.17 -18.953 1 98.44 190 ILE A O 1
ATOM 1318 N N . MET A 1 191 ? -13.469 2.344 -16.781 1 96.5 191 MET A N 1
ATOM 1319 C CA . MET A 1 191 ? -14.602 3.227 -17.062 1 96.5 191 MET A CA 1
ATOM 1320 C C . MET A 1 191 ? -14.125 4.543 -17.672 1 96.5 191 MET A C 1
ATOM 1322 O O . MET A 1 191 ? -14.766 5.082 -18.578 1 96.5 191 MET A O 1
ATOM 1326 N N . GLU A 1 192 ? -13.008 5.039 -17.188 1 94.56 192 GLU A N 1
ATOM 1327 C CA . GLU A 1 192 ? -12.445 6.277 -17.719 1 94.56 192 GLU A CA 1
ATOM 1328 C C . GLU A 1 192 ? -12.039 6.105 -19.188 1 94.56 192 GLU A C 1
ATOM 1330 O O . GLU A 1 192 ? -12.32 6.969 -20.016 1 94.56 192 GLU A O 1
ATOM 1335 N N . GLN A 1 193 ? -11.375 4.992 -19.531 1 96.44 193 GLN A N 1
ATOM 1336 C CA . GLN A 1 193 ? -10.93 4.734 -20.891 1 96.44 193 GLN A CA 1
ATOM 1337 C C . GLN A 1 193 ? -12.117 4.512 -21.828 1 96.44 193 GLN A C 1
ATOM 1339 O O . GLN A 1 193 ? -12.102 4.961 -22.969 1 96.44 193 GLN A O 1
ATOM 1344 N N . LEU A 1 194 ? -13.133 3.848 -21.359 1 96.75 194 LEU A N 1
ATOM 1345 C CA . LEU A 1 194 ? -14.289 3.535 -22.188 1 96.75 194 LEU A CA 1
ATOM 1346 C C . LEU A 1 194 ? -15.18 4.762 -22.375 1 96.75 194 LEU A C 1
ATOM 1348 O O . LEU A 1 194 ? -16.047 4.785 -23.25 1 96.75 194 LEU A O 1
ATOM 1352 N N . ALA A 1 195 ? -14.977 5.785 -21.5 1 93.69 195 ALA A N 1
ATOM 1353 C CA . ALA A 1 195 ? -15.711 7.039 -21.656 1 93.69 195 ALA A CA 1
ATOM 1354 C C . ALA A 1 195 ? -15.195 7.832 -22.859 1 93.69 195 ALA A C 1
ATOM 1356 O O . ALA A 1 195 ? -15.883 8.727 -23.359 1 93.69 195 ALA A O 1
ATOM 1357 N N . ILE A 1 196 ? -13.992 7.559 -23.281 1 93 196 ILE A N 1
ATOM 1358 C CA . ILE A 1 196 ? -13.469 8.148 -24.5 1 93 196 ILE A CA 1
ATOM 1359 C C . ILE A 1 196 ? -14.195 7.559 -25.703 1 93 196 ILE A C 1
ATOM 1361 O O . ILE A 1 196 ? -14.172 6.344 -25.922 1 93 196 ILE A O 1
ATOM 1365 N N . PRO A 1 197 ? -14.805 8.391 -26.547 1 93.56 197 PRO A N 1
ATOM 1366 C CA . PRO A 1 197 ? -15.609 7.883 -27.656 1 93.56 197 PRO A CA 1
ATOM 1367 C C . PRO A 1 197 ? -14.812 6.984 -28.594 1 93.56 197 PRO A C 1
ATOM 1369 O O . PRO A 1 197 ? -13.766 7.395 -29.109 1 93.56 197 PRO A O 1
ATOM 1372 N N . GLY A 1 198 ? -15.32 5.727 -28.734 1 94.5 198 GLY A N 1
ATOM 1373 C CA . GLY A 1 198 ? -14.75 4.789 -29.688 1 94.5 198 GLY A CA 1
ATOM 1374 C C . GLY A 1 198 ? -13.617 3.961 -29.094 1 94.5 198 GLY A C 1
ATOM 1375 O O . GLY A 1 198 ? -13.125 3.031 -29.75 1 94.5 198 GLY A O 1
ATOM 1376 N N . ASN A 1 199 ? -13.289 4.25 -27.859 1 96.88 199 ASN A N 1
ATOM 1377 C CA . ASN A 1 199 ? -12.164 3.535 -27.266 1 96.88 199 ASN A CA 1
ATOM 1378 C C . ASN A 1 199 ? -12.578 2.148 -26.781 1 96.88 199 ASN A C 1
ATOM 1380 O O . ASN A 1 199 ? -13.75 1.911 -26.5 1 96.88 199 ASN A O 1
ATOM 1384 N N . THR A 1 200 ? -11.641 1.221 -26.844 1 97.75 200 THR A N 1
ATOM 1385 C CA . THR A 1 200 ? -11.758 -0.141 -26.344 1 97.75 200 THR A CA 1
ATOM 1386 C C . THR A 1 200 ? -10.539 -0.516 -25.5 1 97.75 200 THR A C 1
ATOM 1388 O O . THR A 1 200 ? -9.484 0.106 -25.625 1 97.75 200 THR A O 1
ATOM 1391 N N . VAL A 1 201 ? -10.734 -1.528 -24.594 1 98.69 201 VAL A N 1
ATOM 1392 C CA . VAL A 1 201 ? -9.695 -1.701 -23.594 1 98.69 201 VAL A CA 1
ATOM 1393 C C . VAL A 1 201 ? -9.289 -3.172 -23.516 1 98.69 201 VAL A C 1
ATOM 1395 O O . VAL A 1 201 ? -10.141 -4.059 -23.531 1 98.69 201 VAL A O 1
ATOM 1398 N N . THR A 1 202 ? -8.008 -3.443 -23.516 1 98.81 202 THR A N 1
ATOM 1399 C CA . THR A 1 202 ? -7.414 -4.711 -23.094 1 98.81 202 THR A CA 1
ATOM 1400 C C . THR A 1 202 ? -6.781 -4.578 -21.719 1 98.81 202 THR A C 1
ATOM 1402 O O . THR A 1 202 ? -6.059 -3.615 -21.453 1 98.81 202 THR A O 1
ATOM 1405 N N . VAL A 1 203 ? -7.082 -5.484 -20.844 1 98.94 203 VAL A N 1
ATOM 1406 C CA . VAL A 1 203 ? -6.48 -5.484 -19.5 1 98.94 203 VAL A CA 1
ATOM 1407 C C . VAL A 1 203 ? -5.461 -6.617 -19.406 1 98.94 203 VAL A C 1
ATOM 1409 O O . VAL A 1 203 ? -5.793 -7.781 -19.641 1 98.94 203 VAL A O 1
ATOM 1412 N N . PHE A 1 204 ? -4.262 -6.293 -19.141 1 98.88 204 PHE A N 1
ATOM 1413 C CA . PHE A 1 204 ? -3.211 -7.262 -18.844 1 98.88 204 PHE A CA 1
ATOM 1414 C C . PHE A 1 204 ? -2.959 -7.352 -17.344 1 98.88 204 PHE A C 1
ATOM 1416 O O . PHE A 1 204 ? -2.715 -6.34 -16.688 1 98.88 204 PHE A O 1
ATOM 1423 N N . GLY A 1 205 ? -2.982 -8.555 -16.781 1 98.81 205 GLY A N 1
ATOM 1424 C CA . GLY A 1 205 ? -2.672 -8.805 -15.375 1 98.81 205 GLY A CA 1
ATOM 1425 C C . GLY A 1 205 ? -1.799 -10.023 -15.164 1 98.81 205 GLY A C 1
ATOM 1426 O O . GLY A 1 205 ? -1.944 -11.023 -15.867 1 98.81 205 GLY A O 1
ATOM 1427 N N . VAL A 1 206 ? -0.909 -9.953 -14.148 1 98.81 206 VAL A N 1
ATOM 1428 C CA . VAL A 1 206 ? -0.046 -11.078 -13.797 1 98.81 206 VAL A CA 1
ATOM 1429 C C . VAL A 1 206 ? -0.075 -11.289 -12.281 1 98.81 206 VAL A C 1
ATOM 1431 O O . VAL A 1 206 ? -0.063 -10.328 -11.516 1 98.81 206 VAL A O 1
ATOM 1434 N N . SER A 1 207 ? -0.135 -12.523 -11.844 1 98.5 207 SER A N 1
ATOM 1435 C CA . SER A 1 207 ? -0.135 -12.875 -10.422 1 98.5 207 SER A CA 1
ATOM 1436 C C . SER A 1 207 ? -1.242 -12.141 -9.68 1 98.5 207 SER A C 1
ATOM 1438 O O . SER A 1 207 ? -2.422 -12.289 -10 1 98.5 207 SER A O 1
ATOM 1440 N N . GLN A 1 208 ? -0.963 -11.18 -8.828 1 98.56 208 GLN A N 1
ATOM 1441 C CA . GLN A 1 208 ? -1.963 -10.5 -8.016 1 98.56 208 GLN A CA 1
ATOM 1442 C C . GLN A 1 208 ? -2.904 -9.672 -8.883 1 98.56 208 GLN A C 1
ATOM 1444 O O . GLN A 1 208 ? -4.098 -9.57 -8.594 1 98.56 208 GLN A O 1
ATOM 1449 N N . SER A 1 209 ? -2.365 -9.016 -9.906 1 98.88 209 SER A N 1
ATOM 1450 C CA . SER A 1 209 ? -3.236 -8.195 -10.742 1 98.88 209 SER A CA 1
ATOM 1451 C C . SER A 1 209 ? -4.152 -9.062 -11.602 1 98.88 209 SER A C 1
ATOM 1453 O O . SER A 1 209 ? -5.199 -8.602 -12.055 1 98.88 209 SER A O 1
ATOM 1455 N N . ALA A 1 210 ? -3.756 -10.336 -11.859 1 98.88 210 ALA A N 1
ATOM 1456 C CA . ALA A 1 210 ? -4.695 -11.258 -12.484 1 98.88 210 ALA A CA 1
ATOM 1457 C C . ALA A 1 210 ? -5.879 -11.547 -11.57 1 98.88 210 ALA A C 1
ATOM 1459 O O . ALA A 1 210 ? -7.004 -11.742 -12.039 1 98.88 210 ALA A O 1
ATOM 1460 N N . VAL A 1 211 ? -5.613 -11.594 -10.266 1 98.88 211 VAL A N 1
ATOM 1461 C CA . VAL A 1 211 ? -6.684 -11.734 -9.281 1 98.88 211 VAL A CA 1
ATOM 1462 C C . VAL A 1 211 ? -7.605 -10.516 -9.352 1 98.88 211 VAL A C 1
ATOM 1464 O O . VAL A 1 211 ? -8.828 -10.656 -9.383 1 98.88 211 VAL A O 1
ATOM 1467 N N . ILE A 1 212 ? -6.984 -9.32 -9.398 1 98.94 212 ILE A N 1
ATOM 1468 C CA . ILE A 1 212 ? -7.742 -8.078 -9.5 1 98.94 212 ILE A CA 1
ATOM 1469 C C . ILE A 1 212 ? -8.617 -8.109 -10.75 1 98.94 212 ILE A C 1
ATOM 1471 O O . ILE A 1 212 ? -9.812 -7.812 -10.68 1 98.94 212 ILE A O 1
ATOM 1475 N N . ALA A 1 213 ? -8.062 -8.531 -11.883 1 98.88 213 ALA A N 1
ATOM 1476 C CA . ALA A 1 213 ? -8.789 -8.609 -13.148 1 98.88 213 ALA A CA 1
ATOM 1477 C C . ALA A 1 213 ? -9.93 -9.617 -13.062 1 98.88 213 ALA A C 1
ATOM 1479 O O . ALA A 1 213 ? -11.023 -9.375 -13.578 1 98.88 213 ALA A O 1
ATOM 1480 N N . SER A 1 214 ? -9.648 -10.75 -12.438 1 98.75 214 SER A N 1
ATOM 1481 C CA . SER A 1 214 ? -10.656 -11.789 -12.281 1 98.75 214 SER A CA 1
ATOM 1482 C C . SER A 1 214 ? -11.859 -11.289 -11.492 1 98.75 214 SER A C 1
ATOM 1484 O O . SER A 1 214 ? -13 -11.531 -11.867 1 98.75 214 SER A O 1
ATOM 1486 N N . LEU A 1 215 ? -11.555 -10.617 -10.438 1 98.62 215 LEU A N 1
ATOM 1487 C CA . LEU A 1 215 ? -12.625 -10.078 -9.609 1 98.62 215 LEU A CA 1
ATOM 1488 C C . LEU A 1 215 ? -13.367 -8.961 -10.344 1 98.62 215 LEU A C 1
ATOM 1490 O O . LEU A 1 215 ? -14.57 -8.789 -10.172 1 98.62 215 LEU A O 1
ATOM 1494 N N . GLU A 1 216 ? -12.625 -8.18 -11.148 1 98.56 216 GLU A N 1
ATOM 1495 C CA . GLU A 1 216 ? -13.258 -7.145 -11.961 1 98.56 216 GLU A CA 1
ATOM 1496 C C . GLU A 1 216 ? -14.227 -7.754 -12.969 1 98.56 216 GLU A C 1
ATOM 1498 O O . GLU A 1 216 ? -15.32 -7.227 -13.188 1 98.56 216 GLU A O 1
ATOM 1503 N N . MET A 1 217 ? -13.844 -8.883 -13.609 1 97.56 217 MET A N 1
ATOM 1504 C CA . MET A 1 217 ? -14.727 -9.586 -14.531 1 97.56 217 MET A CA 1
ATOM 1505 C C . MET A 1 217 ? -16.047 -9.969 -13.852 1 97.56 217 MET A C 1
ATOM 1507 O O . MET A 1 217 ? -17.109 -9.789 -14.43 1 97.56 217 MET A O 1
ATOM 1511 N N . GLN A 1 218 ? -15.891 -10.445 -12.656 1 95.19 218 GLN A N 1
ATOM 1512 C CA . GLN A 1 218 ? -17.062 -10.82 -11.883 1 95.19 218 GLN A CA 1
ATOM 1513 C C . GLN A 1 218 ? -17.969 -9.617 -11.617 1 95.19 218 GLN A C 1
ATOM 1515 O O . GLN A 1 218 ? -19.188 -9.703 -11.758 1 95.19 218 GLN A O 1
ATOM 1520 N N . LYS A 1 219 ? -17.328 -8.555 -11.203 1 96.06 219 LYS A N 1
ATOM 1521 C CA . LYS A 1 219 ? -18.062 -7.324 -10.914 1 96.06 219 LYS A CA 1
ATOM 1522 C C . LYS A 1 219 ? -18.797 -6.816 -12.148 1 96.06 219 LYS A C 1
ATOM 1524 O O . LYS A 1 219 ? -19.969 -6.461 -12.078 1 96.06 219 LYS A O 1
ATOM 1529 N N . LEU A 1 220 ? -18.125 -6.812 -13.297 1 95.75 220 LEU A N 1
ATOM 1530 C CA . LEU A 1 220 ? -18.719 -6.316 -14.539 1 95.75 220 LEU A CA 1
ATOM 1531 C C . LEU A 1 220 ? -19.844 -7.227 -15.008 1 95.75 220 LEU A C 1
ATOM 1533 O O . LEU A 1 220 ? -20.859 -6.746 -15.516 1 95.75 220 LEU A O 1
ATOM 1537 N N . ALA A 1 221 ? -19.703 -8.523 -14.867 1 88.88 221 ALA A N 1
ATOM 1538 C CA . ALA A 1 221 ? -20.734 -9.484 -15.258 1 88.88 221 ALA A CA 1
ATOM 1539 C C . ALA A 1 221 ? -22.031 -9.258 -14.461 1 88.88 221 ALA A C 1
ATOM 1541 O O . ALA A 1 221 ? -23.125 -9.484 -14.977 1 88.88 221 ALA A O 1
ATOM 1542 N N . ALA A 1 222 ? -21.906 -8.688 -13.281 1 90.88 222 ALA A N 1
ATOM 1543 C CA . ALA A 1 222 ? -23.047 -8.5 -12.398 1 90.88 222 ALA A CA 1
ATOM 1544 C C . ALA A 1 222 ? -23.797 -7.227 -12.742 1 90.88 222 ALA A C 1
ATOM 1546 O O . ALA A 1 222 ? -24.938 -7.035 -12.297 1 90.88 222 ALA A O 1
ATOM 1547 N N . LEU A 1 223 ? -23.234 -6.422 -13.602 1 92.31 223 LEU A N 1
ATOM 1548 C CA . LEU A 1 223 ? -23.844 -5.141 -13.93 1 92.31 223 LEU A CA 1
ATOM 1549 C C . LEU A 1 223 ? -24.969 -5.32 -14.945 1 92.31 223 LEU A C 1
ATOM 1551 O O . LEU A 1 223 ? -25.75 -4.398 -15.18 1 92.31 223 LEU A O 1
ATOM 1555 N N . GLY A 1 224 ? -25.125 -6.41 -15.562 1 87.88 224 GLY A N 1
ATOM 1556 C CA . GLY A 1 224 ? -26.156 -6.637 -16.562 1 87.88 224 GLY A CA 1
ATOM 1557 C C . GLY A 1 224 ? -26 -5.766 -17.797 1 87.88 224 GLY A C 1
ATOM 1558 O O . GLY A 1 224 ? -24.922 -5.711 -18.391 1 87.88 224 GLY A O 1
ATOM 1559 N N . PRO A 1 225 ? -26.969 -5.004 -18.109 1 87.69 225 PRO A N 1
ATOM 1560 C CA . PRO A 1 225 ? -26.969 -4.227 -19.359 1 87.69 225 PRO A CA 1
ATOM 1561 C C . PRO A 1 225 ? -26.016 -3.033 -19.297 1 87.69 225 PRO A C 1
ATOM 1563 O O . PRO A 1 225 ? -25.625 -2.5 -20.344 1 87.69 225 PRO A O 1
ATOM 1566 N N . ALA A 1 226 ? -25.625 -2.646 -18.078 1 90.06 226 ALA A N 1
ATOM 1567 C CA . ALA A 1 226 ? -24.766 -1.484 -17.922 1 90.06 226 ALA A CA 1
ATOM 1568 C C . ALA A 1 226 ? -23.297 -1.872 -18.094 1 90.06 226 ALA A C 1
ATOM 1570 O O . ALA A 1 226 ? -22.422 -1.005 -18.141 1 90.06 226 ALA A O 1
ATOM 1571 N N . ALA A 1 227 ? -23.062 -3.189 -18.281 1 93.94 227 ALA A N 1
ATOM 1572 C CA . ALA A 1 227 ? -21.688 -3.676 -18.422 1 93.94 227 ALA A CA 1
ATOM 1573 C C . ALA A 1 227 ? -21.125 -3.322 -19.797 1 93.94 227 ALA A C 1
ATOM 1575 O O . ALA A 1 227 ? -21.859 -3.234 -20.781 1 93.94 227 ALA A O 1
ATOM 1576 N N . PRO A 1 228 ? -19.797 -3.053 -19.812 1 95.75 228 PRO A N 1
ATOM 1577 C CA . PRO A 1 228 ? -19.188 -2.945 -21.125 1 95.75 228 PRO A CA 1
ATOM 1578 C C . PRO A 1 228 ? -19.5 -4.141 -22.031 1 95.75 228 PRO A C 1
ATOM 1580 O O . PRO A 1 228 ? -19.641 -5.262 -21.531 1 95.75 228 PRO A O 1
ATOM 1583 N N . THR A 1 229 ? -19.547 -3.865 -23.312 1 95.25 229 THR A N 1
ATOM 1584 C CA . THR A 1 229 ? -19.891 -4.93 -24.266 1 95.25 229 THR A CA 1
ATOM 1585 C C . THR A 1 229 ? -18.672 -5.82 -24.516 1 95.25 229 THR A C 1
ATOM 1587 O O . THR A 1 229 ? -17.547 -5.469 -24.141 1 95.25 229 THR A O 1
ATOM 1590 N N . ALA A 1 230 ? -18.906 -6.934 -25.141 1 94.44 230 ALA A N 1
ATOM 1591 C CA . ALA A 1 230 ? -17.875 -7.926 -25.438 1 94.44 230 ALA A CA 1
ATOM 1592 C C . ALA A 1 230 ? -16.797 -7.352 -26.359 1 94.44 230 ALA A C 1
ATOM 1594 O O . ALA A 1 230 ? -15.648 -7.781 -26.344 1 94.44 230 ALA A O 1
ATOM 1595 N N . SER A 1 231 ? -17.172 -6.352 -27.141 1 96.12 231 SER A N 1
ATOM 1596 C CA . SER A 1 231 ? -16.234 -5.777 -28.094 1 96.12 231 SER A CA 1
ATOM 1597 C C . SER A 1 231 ? -15.383 -4.68 -27.469 1 96.12 231 SER A C 1
ATOM 1599 O O . SER A 1 231 ? -14.375 -4.258 -28.031 1 96.12 231 SER A O 1
ATOM 1601 N N . GLN A 1 232 ? -15.766 -4.336 -26.234 1 97.06 232 GLN A N 1
ATOM 1602 C CA . GLN A 1 232 ? -15.109 -3.18 -25.625 1 97.06 232 GLN A CA 1
ATOM 1603 C C . GLN A 1 232 ? -13.984 -3.609 -24.703 1 97.06 232 GLN A C 1
ATOM 1605 O O . GLN A 1 232 ? -13.141 -2.793 -24.312 1 97.06 232 GLN A O 1
ATOM 1610 N N . LEU A 1 233 ? -14.031 -4.875 -24.359 1 97.94 233 LEU A N 1
ATOM 1611 C CA . LEU A 1 233 ? -13.133 -5.281 -23.281 1 97.94 233 LEU A CA 1
ATOM 1612 C C . LEU A 1 233 ? -12.633 -6.707 -23.484 1 97.94 233 LEU A C 1
ATOM 1614 O O . LEU A 1 233 ? -13.406 -7.586 -23.891 1 97.94 233 LEU A O 1
ATOM 1618 N N . ASN A 1 234 ? -11.344 -6.934 -23.328 1 98.12 234 ASN A N 1
ATOM 1619 C CA . ASN A 1 234 ? -10.781 -8.281 -23.234 1 98.12 234 ASN A CA 1
ATOM 1620 C C . ASN A 1 234 ? -9.641 -8.344 -22.219 1 98.12 234 ASN A C 1
ATOM 1622 O O . ASN A 1 234 ? -9.227 -7.316 -21.688 1 98.12 234 ASN A O 1
ATOM 1626 N N . PHE A 1 235 ? -9.195 -9.539 -21.828 1 98.69 235 PHE A N 1
ATOM 1627 C CA . PHE A 1 235 ? -8.25 -9.727 -20.734 1 98.69 235 PHE A CA 1
ATOM 1628 C C . PHE A 1 235 ? -7.148 -10.703 -21.141 1 98.69 235 PHE A C 1
ATOM 1630 O O . PHE A 1 235 ? -7.41 -11.688 -21.828 1 98.69 235 PHE A O 1
ATOM 1637 N N . VAL A 1 236 ? -5.918 -10.445 -20.719 1 98.81 236 VAL A N 1
ATOM 1638 C CA . VAL A 1 236 ? -4.77 -11.344 -20.812 1 98.81 236 VAL A CA 1
ATOM 1639 C C . VAL A 1 236 ? -4.164 -11.555 -19.422 1 98.81 236 VAL A C 1
ATOM 1641 O O . VAL A 1 236 ? -3.631 -10.617 -18.828 1 98.81 236 VAL A O 1
ATOM 1644 N N . LEU A 1 237 ? -4.219 -12.766 -18.922 1 98.81 237 LEU A N 1
ATOM 1645 C CA . LEU A 1 237 ? -3.842 -13.055 -17.547 1 98.81 237 LEU A CA 1
ATOM 1646 C C . LEU A 1 237 ? -2.695 -14.055 -17.484 1 98.81 237 LEU A C 1
ATOM 1648 O O . LEU A 1 237 ? -2.699 -15.047 -18.219 1 98.81 237 LEU A O 1
ATOM 1652 N N . LEU A 1 238 ? -1.686 -13.758 -16.656 1 98.81 238 LEU A N 1
ATOM 1653 C CA . LEU A 1 238 ? -0.55 -14.641 -16.422 1 98.81 238 LEU A CA 1
ATOM 1654 C C . LEU A 1 238 ? -0.479 -15.047 -14.953 1 98.81 238 LEU A C 1
ATOM 1656 O O . LEU A 1 238 ? -0.73 -14.227 -14.062 1 98.81 238 LEU A O 1
ATOM 1660 N N . GLY A 1 239 ? -0.093 -16.297 -14.703 1 98.75 239 GLY A N 1
ATOM 1661 C CA . GLY A 1 239 ? 0.139 -16.719 -13.328 1 98.75 239 GLY A CA 1
ATOM 1662 C C . GLY A 1 239 ? -1.018 -16.391 -12.398 1 98.75 239 GLY A C 1
ATOM 1663 O O . GLY A 1 239 ? -0.812 -15.875 -11.297 1 98.75 239 GLY A O 1
ATOM 1664 N N . ASN A 1 240 ? -2.215 -16.609 -12.898 1 98.81 240 ASN A N 1
ATOM 1665 C CA . ASN A 1 240 ? -3.459 -16.25 -12.227 1 98.81 240 ASN A CA 1
ATOM 1666 C C . ASN A 1 240 ? -3.723 -17.172 -11.023 1 98.81 240 ASN A C 1
ATOM 1668 O O . ASN A 1 240 ? -4.023 -18.344 -11.195 1 98.81 240 ASN A O 1
ATOM 1672 N N . GLU A 1 241 ? -3.703 -16.625 -9.82 1 98.69 241 GLU A N 1
ATOM 1673 C CA . GLU A 1 241 ? -3.908 -17.406 -8.609 1 98.69 241 GLU A CA 1
ATOM 1674 C C . GLU A 1 241 ? -5.355 -17.875 -8.492 1 98.69 241 GLU A C 1
ATOM 1676 O O . GLU A 1 241 ? -5.668 -18.766 -7.703 1 98.69 241 GLU A O 1
ATOM 1681 N N . MET A 1 242 ? -6.207 -17.297 -9.32 1 98.81 242 MET A N 1
ATOM 1682 C CA . MET A 1 242 ? -7.605 -17.703 -9.383 1 98.81 242 MET A CA 1
ATOM 1683 C C . MET A 1 242 ? -7.855 -18.594 -10.602 1 98.81 242 MET A C 1
ATOM 1685 O O . MET A 1 242 ? -8.992 -18.719 -11.055 1 98.81 242 MET A O 1
ATOM 1689 N N . ASN A 1 243 ? -6.781 -19.125 -11.219 1 98.69 243 ASN A N 1
ATOM 1690 C CA . ASN A 1 243 ? -6.957 -20.141 -12.266 1 98.69 243 ASN A CA 1
ATOM 1691 C C . ASN A 1 243 ? -7.945 -21.219 -11.836 1 98.69 243 ASN A C 1
ATOM 1693 O O . ASN A 1 243 ? -7.77 -21.844 -10.789 1 98.69 243 ASN A O 1
ATOM 1697 N N . PRO A 1 244 ? -9.023 -21.375 -12.633 1 98.56 244 PRO A N 1
ATOM 1698 C CA . PRO A 1 244 ? -10.062 -22.297 -12.172 1 98.56 244 PRO A CA 1
ATOM 1699 C C . PRO A 1 244 ? -9.516 -23.688 -11.859 1 98.56 244 PRO A C 1
ATOM 1701 O O . PRO A 1 244 ? -9.859 -24.281 -10.828 1 98.56 244 PRO A O 1
ATOM 1704 N N . ASN A 1 245 ? -8.742 -24.219 -12.734 1 98.31 245 ASN A N 1
ATOM 1705 C CA . ASN A 1 245 ? -8.094 -25.5 -12.5 1 98.31 245 ASN A CA 1
ATOM 1706 C C . ASN A 1 245 ? -6.594 -25.328 -12.258 1 98.31 245 ASN A C 1
ATOM 1708 O O . ASN A 1 245 ? -5.797 -25.375 -13.195 1 98.31 245 ASN A O 1
ATOM 1712 N N . GLY A 1 246 ? -6.277 -25.172 -10.961 1 98 246 GLY A N 1
ATOM 1713 C CA . GLY A 1 246 ? -4.859 -25.078 -10.641 1 98 246 GLY A CA 1
ATOM 1714 C C . GLY A 1 246 ? -4.531 -23.938 -9.703 1 98 246 GLY A C 1
ATOM 1715 O O . GLY A 1 246 ? -3.514 -23.984 -9 1 98 246 GLY A O 1
ATOM 1716 N N . GLY A 1 247 ? -5.277 -22.844 -9.727 1 98.56 247 GLY A N 1
ATOM 1717 C CA . GLY A 1 247 ? -4.984 -21.703 -8.867 1 98.56 247 GLY A CA 1
ATOM 1718 C C . GLY A 1 247 ? -5.059 -22.031 -7.391 1 98.56 247 GLY A C 1
ATOM 1719 O O . GLY A 1 247 ? -5.988 -22.703 -6.945 1 98.56 247 GLY A O 1
ATOM 1720 N N . LEU A 1 248 ? -4.086 -21.547 -6.695 1 98.44 248 LEU A N 1
ATOM 1721 C CA . LEU A 1 248 ? -4.031 -21.797 -5.258 1 98.44 248 LEU A CA 1
ATOM 1722 C C . LEU A 1 248 ? -5.309 -21.312 -4.574 1 98.44 248 LEU A C 1
ATOM 1724 O O . LEU A 1 248 ? -5.848 -22 -3.705 1 98.44 248 LEU A O 1
ATOM 1728 N N . LEU A 1 249 ? -5.82 -20.141 -4.973 1 98.44 249 LEU A N 1
ATOM 1729 C CA . LEU A 1 249 ? -6.992 -19.531 -4.348 1 98.44 249 LEU A CA 1
ATOM 1730 C C . LEU A 1 249 ? -8.266 -20.25 -4.777 1 98.44 249 LEU A C 1
ATOM 1732 O O . LEU A 1 249 ? -9.328 -20.031 -4.184 1 98.44 249 LEU A O 1
ATOM 1736 N N . ALA A 1 250 ? -8.172 -21.125 -5.793 1 98 250 ALA A N 1
ATOM 1737 C CA . ALA A 1 250 ? -9.312 -21.906 -6.262 1 98 250 ALA A CA 1
ATOM 1738 C C . ALA A 1 250 ? -9.289 -23.312 -5.668 1 98 250 ALA A C 1
ATOM 1740 O O . ALA A 1 250 ? -10.312 -24 -5.637 1 98 250 ALA A O 1
ATOM 1741 N N . ARG A 1 251 ? -8.164 -23.812 -5.176 1 98.06 251 ARG A N 1
ATOM 1742 C CA . ARG A 1 251 ? -7.973 -25.203 -4.777 1 98.06 251 ARG A CA 1
ATOM 1743 C C . ARG A 1 251 ? -8.641 -25.484 -3.436 1 98.06 251 ARG A C 1
ATOM 1745 O O . ARG A 1 251 ? -9.078 -26.609 -3.18 1 98.06 251 ARG A O 1
ATOM 1752 N N . PHE A 1 252 ? -8.727 -24.5 -2.51 1 97.44 252 PHE A N 1
ATOM 1753 C CA . PHE A 1 252 ? -9.297 -24.672 -1.177 1 97.44 252 PHE A CA 1
ATOM 1754 C C . PHE A 1 252 ? -10.555 -23.828 -1.013 1 97.44 252 PHE A C 1
ATOM 1756 O O . PHE A 1 252 ? -10.508 -22.734 -0.433 1 97.44 252 PHE A O 1
ATOM 1763 N N . PRO A 1 253 ? -11.672 -24.344 -1.415 1 95.5 253 PRO A N 1
ATOM 1764 C CA . PRO A 1 253 ? -12.906 -23.562 -1.486 1 95.5 253 PRO A CA 1
ATOM 1765 C C . PRO A 1 253 ? -13.367 -23.062 -0.119 1 95.5 253 PRO A C 1
ATOM 1767 O O . PRO A 1 253 ? -13.25 -23.781 0.878 1 95.5 253 PRO A O 1
ATOM 1770 N N . ASP A 1 254 ? -13.828 -21.828 -0.027 1 93.81 254 ASP A N 1
ATOM 1771 C CA . ASP A 1 254 ? -14.508 -21.172 1.093 1 93.81 254 ASP A CA 1
ATOM 1772 C C . ASP A 1 254 ? -13.539 -20.922 2.246 1 93.81 254 ASP A C 1
ATOM 1774 O O . ASP A 1 254 ? -13.961 -20.609 3.361 1 93.81 254 ASP A O 1
ATOM 1778 N N . LEU A 1 255 ? -12.234 -21.094 2.004 1 96.31 255 LEU A N 1
ATOM 1779 C CA . LEU A 1 255 ? -11.234 -20.828 3.033 1 96.31 255 LEU A CA 1
ATOM 1780 C C . LEU A 1 255 ? -10.938 -19.344 3.131 1 96.31 255 LEU A C 1
ATOM 1782 O O . LEU A 1 255 ? -10.867 -18.656 2.111 1 96.31 255 LEU A O 1
ATOM 1786 N N . SER A 1 256 ? -10.891 -18.781 4.297 1 96.38 256 SER A N 1
ATOM 1787 C CA . SER A 1 256 ? -10.359 -17.453 4.625 1 96.38 256 SER A CA 1
ATOM 1788 C C . SER A 1 256 ? -9.43 -17.516 5.828 1 96.38 256 SER A C 1
ATOM 1790 O O . SER A 1 256 ? -9.68 -18.266 6.781 1 96.38 256 SER A O 1
ATOM 1792 N N . ILE A 1 257 ? -8.352 -16.891 5.738 1 97.25 257 ILE A N 1
ATOM 1793 C CA . ILE A 1 257 ? -7.395 -16.812 6.836 1 97.25 257 ILE A CA 1
ATOM 1794 C C . ILE A 1 257 ? -7.332 -15.375 7.359 1 97.25 257 ILE A C 1
ATOM 1796 O O . ILE A 1 257 ? -6.465 -14.594 6.957 1 97.25 257 ILE A O 1
ATOM 1800 N N . PRO A 1 258 ? -8.18 -14.992 8.367 1 95.69 258 PRO A N 1
ATOM 1801 C CA . PRO A 1 258 ? -8.344 -13.609 8.812 1 95.69 258 PRO A CA 1
ATOM 1802 C C . PRO A 1 258 ? -7.055 -13.023 9.391 1 95.69 258 PRO A C 1
ATOM 1804 O O . PRO A 1 258 ? -6.77 -11.836 9.195 1 95.69 258 PRO A O 1
ATOM 1807 N N . SER A 1 259 ? -6.25 -13.82 10.125 1 95.62 259 SER A N 1
ATOM 1808 C CA . SER A 1 259 ? -5.027 -13.32 10.742 1 95.62 259 SER A CA 1
ATOM 1809 C C . SER A 1 259 ? -4.039 -12.828 9.688 1 95.62 259 SER A C 1
ATOM 1811 O O . SER A 1 259 ? -3.188 -11.984 9.977 1 95.62 259 SER A O 1
ATOM 1813 N N . LEU A 1 260 ? -4.164 -13.352 8.414 1 97.25 260 LEU A N 1
ATOM 1814 C CA . LEU A 1 260 ? -3.262 -12.969 7.332 1 97.25 260 LEU A CA 1
ATOM 1815 C C . LEU A 1 260 ? -3.957 -12.039 6.344 1 97.25 260 LEU A C 1
ATOM 1817 O O . LEU A 1 260 ? -3.326 -11.539 5.414 1 97.25 260 LEU A O 1
ATOM 1821 N N . GLY A 1 261 ? -5.258 -11.727 6.551 1 97.31 261 GLY A N 1
ATOM 1822 C CA . GLY A 1 261 ? -6 -10.984 5.551 1 97.31 261 GLY A CA 1
ATOM 1823 C C . GLY A 1 261 ? -5.969 -11.625 4.18 1 97.31 261 GLY A C 1
ATOM 1824 O O . GLY A 1 261 ? -5.656 -10.969 3.186 1 97.31 261 GLY A O 1
ATOM 1825 N N . LEU A 1 262 ? -6.227 -12.914 4.156 1 98 262 LEU A N 1
ATOM 1826 C CA . LEU A 1 262 ? -6.129 -13.727 2.951 1 98 262 LEU A CA 1
ATOM 1827 C C . LEU A 1 262 ? -7.426 -14.5 2.709 1 98 262 LEU A C 1
ATOM 1829 O O . LEU A 1 262 ? -7.801 -15.359 3.506 1 98 262 LEU A O 1
ATOM 1833 N N . THR A 1 263 ? -8.094 -14.125 1.679 1 97.75 263 THR A N 1
ATOM 1834 C CA . THR A 1 263 ? -9.312 -14.812 1.26 1 97.75 263 THR A CA 1
ATOM 1835 C C . THR A 1 263 ? -9.047 -15.68 0.031 1 97.75 263 THR A C 1
ATOM 1837 O O . THR A 1 263 ? -8.367 -15.25 -0.9 1 97.75 263 THR A O 1
ATOM 1840 N N . PHE A 1 264 ? -9.438 -16.906 0.091 1 98.06 264 PHE A N 1
ATOM 1841 C CA . PHE A 1 264 ? -9.438 -17.75 -1.093 1 98.06 264 PHE A CA 1
ATOM 1842 C C . PHE A 1 264 ? -10.641 -17.453 -1.979 1 98.06 264 PHE A C 1
ATOM 1844 O O . PHE A 1 264 ? -11.727 -17.984 -1.763 1 98.06 264 PHE A O 1
ATOM 1851 N N . TYR A 1 265 ? -10.398 -16.719 -3.047 1 97.56 265 TYR A N 1
ATOM 1852 C CA . TYR A 1 265 ? -11.422 -16.047 -3.838 1 97.56 265 TYR A CA 1
ATOM 1853 C C . TYR A 1 265 ? -12.125 -17.031 -4.766 1 97.56 265 TYR A C 1
ATOM 1855 O O . TYR A 1 265 ? -13.156 -16.703 -5.359 1 97.56 265 TYR A O 1
ATOM 1863 N N . GLY A 1 266 ? -11.633 -18.266 -4.949 1 98 266 GLY A N 1
ATOM 1864 C CA . GLY A 1 266 ? -12.18 -19.203 -5.918 1 98 266 GLY A CA 1
ATOM 1865 C C . GLY A 1 266 ? -11.578 -19.047 -7.301 1 98 266 GLY A C 1
ATOM 1866 O O . GLY A 1 266 ? -10.438 -18.594 -7.441 1 98 266 GLY A O 1
ATOM 1867 N N . GLY A 1 267 ? -12.273 -19.578 -8.297 1 98.31 267 GLY A N 1
ATOM 1868 C CA . GLY A 1 267 ? -11.773 -19.547 -9.656 1 98.31 267 GLY A CA 1
ATOM 1869 C C . GLY A 1 267 ? -12.289 -18.375 -10.461 1 98.31 267 GLY A C 1
ATOM 1870 O O . GLY A 1 267 ? -13.422 -17.922 -10.25 1 98.31 267 GLY A O 1
ATOM 1871 N N . THR A 1 268 ? -11.461 -17.859 -11.359 1 98.31 268 THR A N 1
ATOM 1872 C CA . THR A 1 268 ? -11.891 -16.828 -12.312 1 98.31 268 THR A CA 1
ATOM 1873 C C . THR A 1 268 ? -13.148 -17.281 -13.055 1 98.31 268 THR A C 1
ATOM 1875 O O . THR A 1 268 ? -13.234 -18.422 -13.508 1 98.31 268 THR A O 1
ATOM 1878 N N . PRO A 1 269 ? -14.125 -16.422 -13.195 1 95.44 269 PRO A N 1
ATOM 1879 C CA . PRO A 1 269 ? -15.312 -16.828 -13.953 1 95.44 269 PRO A CA 1
ATOM 1880 C C . PRO A 1 269 ? -15 -17.203 -15.398 1 95.44 269 PRO A C 1
ATOM 1882 O O . PRO A 1 269 ? -14.227 -16.516 -16.062 1 95.44 269 PRO A O 1
ATOM 1885 N N . SER A 1 270 ? -15.578 -18.297 -15.812 1 95.12 270 SER A N 1
ATOM 1886 C CA . SER A 1 270 ? -15.32 -18.781 -17.156 1 95.12 270 SER A CA 1
ATOM 1887 C C . SER A 1 270 ? -16.484 -18.469 -18.094 1 95.12 270 SER A C 1
ATOM 1889 O O . SER A 1 270 ? -16.406 -18.734 -19.297 1 95.12 270 SER A O 1
ATOM 1891 N N . ASP A 1 271 ? -17.484 -17.875 -17.656 1 91.94 271 ASP A N 1
ATOM 1892 C CA . ASP A 1 271 ? -18.703 -17.703 -18.453 1 91.94 271 ASP A CA 1
ATOM 1893 C C . ASP A 1 271 ? -19.016 -16.219 -18.641 1 91.94 271 ASP A C 1
ATOM 1895 O O . ASP A 1 271 ? -20.188 -15.844 -18.812 1 91.94 271 ASP A O 1
ATOM 1899 N N . THR A 1 272 ? -18.016 -15.383 -18.578 1 93.44 272 THR A N 1
ATOM 1900 C CA . THR A 1 272 ? -18.25 -13.984 -18.891 1 93.44 272 THR A CA 1
ATOM 1901 C C . THR A 1 272 ? -18.281 -13.766 -20.406 1 93.44 272 THR A C 1
ATOM 1903 O O . THR A 1 272 ? -17.984 -14.688 -21.172 1 93.44 272 THR A O 1
ATOM 1906 N N . ILE A 1 273 ? -18.688 -12.57 -20.859 1 94.38 273 ILE A N 1
ATOM 1907 C CA . ILE A 1 273 ? -18.797 -12.273 -22.281 1 94.38 273 ILE A CA 1
ATOM 1908 C C . ILE A 1 273 ? -17.469 -11.703 -22.797 1 94.38 273 ILE A C 1
ATOM 1910 O O . ILE A 1 273 ? -17.328 -11.406 -23.984 1 94.38 273 ILE A O 1
ATOM 1914 N N . TYR A 1 274 ? -16.469 -11.578 -21.938 1 97 274 TYR A N 1
ATOM 1915 C CA . TYR A 1 274 ? -15.227 -10.898 -22.312 1 97 274 TYR A CA 1
ATOM 1916 C C . TYR A 1 274 ? -14.164 -11.898 -22.75 1 97 274 TYR A C 1
ATOM 1918 O O . TYR A 1 274 ? -13.766 -12.766 -21.969 1 97 274 TYR A O 1
ATOM 1926 N N . PRO A 1 275 ? -13.641 -11.766 -23.984 1 97.56 275 PRO A N 1
ATOM 1927 C CA . PRO A 1 275 ? -12.539 -12.641 -24.391 1 97.56 275 PRO A CA 1
ATOM 1928 C C . PRO A 1 275 ? -11.352 -12.586 -23.422 1 97.56 275 PRO A C 1
ATOM 1930 O O . PRO A 1 275 ? -10.914 -11.492 -23.047 1 97.56 275 PRO A O 1
ATOM 1933 N N . THR A 1 276 ? -10.922 -13.742 -22.984 1 98.38 276 THR A N 1
ATOM 1934 C CA . THR A 1 276 ? -9.852 -13.82 -22 1 98.38 276 THR A CA 1
ATOM 1935 C C . THR A 1 276 ? -8.852 -14.906 -22.359 1 98.38 276 THR A C 1
ATOM 1937 O O . THR A 1 276 ? -9.234 -16 -22.766 1 98.38 276 THR A O 1
ATOM 1940 N N . ALA A 1 277 ? -7.59 -14.594 -22.328 1 98.44 277 ALA A N 1
ATOM 1941 C CA . ALA A 1 277 ? -6.512 -15.57 -22.453 1 98.44 277 ALA A CA 1
ATOM 1942 C C . ALA A 1 277 ? -5.785 -15.758 -21.125 1 98.44 277 ALA A C 1
ATOM 1944 O O . ALA A 1 277 ? -5.297 -14.789 -20.531 1 98.44 277 ALA A O 1
ATOM 1945 N N . ASN A 1 278 ? -5.742 -16.938 -20.609 1 98.62 278 ASN A N 1
ATOM 1946 C CA . ASN A 1 278 ? -5.117 -17.281 -19.328 1 98.62 278 ASN A CA 1
ATOM 1947 C C . ASN A 1 278 ? -3.904 -18.188 -19.531 1 98.62 278 ASN A C 1
ATOM 1949 O O . ASN A 1 278 ? -4.043 -19.344 -19.938 1 98.62 278 ASN A O 1
ATOM 1953 N N . TYR A 1 279 ? -2.729 -17.672 -19.203 1 98.75 279 TYR A N 1
ATOM 1954 C CA . TYR A 1 279 ? -1.481 -18.422 -19.359 1 98.75 279 TYR A CA 1
ATOM 1955 C C . TYR A 1 279 ? -0.931 -18.859 -18.016 1 98.75 279 TYR A C 1
ATOM 1957 O O . TYR A 1 279 ? -0.75 -18.047 -17.109 1 98.75 279 TYR A O 1
ATOM 1965 N N . THR A 1 280 ? -0.619 -20.125 -17.875 1 98.81 280 THR A N 1
ATOM 1966 C CA . THR A 1 280 ? -0.112 -20.688 -16.625 1 98.81 280 THR A CA 1
ATOM 1967 C C . THR A 1 280 ? 1.16 -21.5 -16.875 1 98.81 280 THR A C 1
ATOM 1969 O O . THR A 1 280 ? 1.188 -22.375 -17.734 1 98.81 280 THR A O 1
ATOM 1972 N N . LEU A 1 281 ? 2.178 -21.188 -16.125 1 98.81 281 LEU A N 1
ATOM 1973 C CA . LEU A 1 281 ? 3.375 -22.016 -16.156 1 98.81 281 LEU A CA 1
ATOM 1974 C C . LEU A 1 281 ? 3.154 -23.328 -15.422 1 98.81 281 LEU A C 1
ATOM 1976 O O . LEU A 1 281 ? 2.604 -23.328 -14.32 1 98.81 281 LEU A O 1
ATOM 1980 N N . GLU A 1 282 ? 3.607 -24.391 -16.047 1 98.5 282 GLU A N 1
ATOM 1981 C CA . GLU A 1 282 ? 3.602 -25.703 -15.375 1 98.5 282 GLU A CA 1
ATOM 1982 C C . GLU A 1 282 ? 4.391 -25.656 -14.07 1 98.5 282 GLU A C 1
ATOM 1984 O O . GLU A 1 282 ? 5.488 -25.094 -14.016 1 98.5 282 GLU A O 1
ATOM 1989 N N . TYR A 1 283 ? 3.83 -26.109 -12.953 1 98.62 283 TYR A N 1
ATOM 1990 C CA . TYR A 1 283 ? 4.426 -26.234 -11.625 1 98.62 283 TYR A CA 1
ATOM 1991 C C . TYR A 1 283 ? 4.449 -24.891 -10.914 1 98.62 283 TYR A C 1
ATOM 1993 O O . TYR A 1 283 ? 5.078 -24.75 -9.859 1 98.62 283 TYR A O 1
ATOM 2001 N N . ASP A 1 284 ? 3.832 -23.844 -11.508 1 98.62 284 ASP A N 1
ATOM 2002 C CA . ASP A 1 284 ? 3.682 -22.578 -10.789 1 98.62 284 ASP A CA 1
ATOM 2003 C C . ASP A 1 284 ? 2.834 -22.766 -9.531 1 98.62 284 ASP A C 1
ATOM 2005 O O . ASP A 1 284 ? 1.612 -22.906 -9.617 1 98.62 284 ASP A O 1
ATOM 2009 N N . GLY A 1 285 ? 3.436 -22.625 -8.414 1 98.12 285 GLY A N 1
ATOM 2010 C CA . GLY A 1 285 ? 2.771 -22.953 -7.164 1 98.12 285 GLY A CA 1
ATOM 2011 C C . GLY A 1 285 ? 1.583 -22.062 -6.867 1 98.12 285 GLY A C 1
ATOM 2012 O O . GLY A 1 285 ? 0.683 -22.438 -6.117 1 98.12 285 GLY A O 1
ATOM 2013 N N . PHE A 1 286 ? 1.492 -20.859 -7.398 1 98.44 286 PHE A N 1
ATOM 2014 C CA . PHE A 1 286 ? 0.376 -19.953 -7.18 1 98.44 286 PHE A CA 1
ATOM 2015 C C . PHE A 1 286 ? -0.743 -20.203 -8.18 1 98.44 286 PHE A C 1
ATOM 2017 O O . PHE A 1 286 ? -1.923 -20.078 -7.848 1 98.44 286 PHE A O 1
ATOM 2024 N N . ALA A 1 287 ? -0.382 -20.609 -9.398 1 98.75 287 ALA A N 1
ATOM 2025 C CA . ALA A 1 287 ? -1.367 -20.656 -10.477 1 98.75 287 ALA A CA 1
ATOM 2026 C C . ALA A 1 287 ? -1.635 -22.094 -10.93 1 98.75 287 ALA A C 1
ATOM 2028 O O . ALA A 1 287 ? -2.602 -22.344 -11.648 1 98.75 287 ALA A O 1
ATOM 2029 N N . ASP A 1 288 ? -0.807 -23 -10.508 1 98.44 288 ASP A N 1
ATOM 2030 C CA . ASP A 1 288 ? -0.927 -24.422 -10.828 1 98.44 288 ASP A CA 1
ATOM 2031 C C . ASP A 1 288 ? -0.57 -25.281 -9.625 1 98.44 288 ASP A C 1
ATOM 2033 O O . ASP A 1 288 ? 0.321 -26.125 -9.711 1 98.44 288 ASP A O 1
ATOM 2037 N N . PHE A 1 289 ? -1.35 -25.141 -8.602 1 98.56 289 PHE A N 1
ATOM 2038 C CA . PHE A 1 289 ? -1.14 -25.922 -7.387 1 98.56 289 PHE A CA 1
ATOM 2039 C C . PHE A 1 289 ? -1.658 -27.344 -7.559 1 98.56 289 PHE A C 1
ATOM 2041 O O . PHE A 1 289 ? -2.67 -27.562 -8.227 1 98.56 289 PHE A O 1
ATOM 2048 N N . PRO A 1 290 ? -1.065 -28.328 -6.969 1 98.44 290 PRO A N 1
ATOM 2049 C CA . PRO A 1 290 ? -1.49 -29.719 -7.125 1 98.44 290 PRO A CA 1
ATOM 2050 C C . PRO A 1 290 ? -2.949 -29.938 -6.73 1 98.44 290 PRO A C 1
ATOM 2052 O O . PRO A 1 290 ? -3.428 -29.344 -5.762 1 98.44 290 PRO A O 1
ATOM 2055 N N . ARG A 1 291 ? -3.596 -30.797 -7.41 1 98.44 291 ARG A N 1
ATOM 2056 C CA . ARG A 1 291 ? -4.98 -31.172 -7.137 1 98.44 291 ARG A CA 1
ATOM 2057 C C . ARG A 1 291 ? -5.07 -32.125 -5.953 1 98.44 291 ARG A C 1
ATOM 2059 O O . ARG A 1 291 ? -6.074 -32.125 -5.234 1 98.44 291 ARG A O 1
ATOM 2066 N N . TYR A 1 292 ? -4.055 -32.906 -5.68 1 98.06 292 TYR A N 1
ATOM 2067 C CA . TYR A 1 292 ? -4.059 -33.906 -4.633 1 98.06 292 TYR A CA 1
ATOM 2068 C C . TYR A 1 292 ? -2.947 -33.656 -3.621 1 98.06 292 TYR A C 1
ATOM 2070 O O . TYR A 1 292 ? -1.895 -34.312 -3.668 1 98.06 292 TYR A O 1
ATOM 2078 N N . PRO A 1 293 ? -3.266 -32.844 -2.627 1 97.19 293 PRO A N 1
ATOM 2079 C CA . PRO A 1 293 ? -2.223 -32.344 -1.736 1 97.19 293 PRO A CA 1
ATOM 2080 C C . PRO A 1 293 ? -1.691 -33.406 -0.776 1 97.19 293 PRO A C 1
ATOM 2082 O O . PRO A 1 293 ? -0.673 -33.188 -0.114 1 97.19 293 PRO A O 1
ATOM 2085 N N . LEU A 1 294 ? -2.32 -34.562 -0.637 1 96.81 294 LEU A N 1
ATOM 2086 C CA . LEU A 1 294 ? -1.729 -35.625 0.152 1 96.81 294 LEU A CA 1
ATOM 2087 C C . LEU A 1 294 ? -0.348 -36 -0.381 1 96.81 294 LEU A C 1
ATOM 2089 O O . LEU A 1 294 ? 0.47 -36.562 0.345 1 96.81 294 LEU A O 1
ATOM 2093 N N . ASN A 1 295 ? -0.213 -35.781 -1.662 1 97.69 295 ASN A N 1
ATOM 2094 C CA . ASN A 1 295 ? 1.122 -35.906 -2.236 1 97.69 295 ASN A CA 1
ATOM 2095 C C . ASN A 1 295 ? 2.025 -34.75 -1.797 1 97.69 295 ASN A C 1
ATOM 2097 O O . ASN A 1 295 ? 2.213 -33.781 -2.537 1 97.69 295 ASN A O 1
ATOM 2101 N N . PHE A 1 296 ? 2.699 -34.938 -0.727 1 96.5 296 PHE A N 1
ATOM 2102 C CA . PHE A 1 296 ? 3.486 -33.906 -0.07 1 96.5 296 PHE A CA 1
ATOM 2103 C C . PHE A 1 296 ? 4.652 -33.469 -0.951 1 96.5 296 PHE A C 1
ATOM 2105 O O . PHE A 1 296 ? 5.027 -32.312 -0.956 1 96.5 296 PHE A O 1
ATOM 2112 N N . ILE A 1 297 ? 5.184 -34.375 -1.702 1 96.25 297 ILE A N 1
ATOM 2113 C CA . ILE A 1 297 ? 6.312 -34.062 -2.568 1 96.25 297 ILE A CA 1
ATOM 2114 C C . ILE A 1 297 ? 5.863 -33.094 -3.666 1 96.25 297 ILE A C 1
ATOM 2116 O O . ILE A 1 297 ? 6.605 -32.188 -4.043 1 96.25 297 ILE A O 1
ATOM 2120 N N . SER A 1 298 ? 4.688 -33.312 -4.191 1 98.19 298 SER A N 1
ATOM 2121 C CA . SER A 1 298 ? 4.129 -32.406 -5.184 1 98.19 298 SER A CA 1
ATOM 2122 C C . SER A 1 298 ? 3.912 -31 -4.602 1 98.19 298 SER A C 1
ATOM 2124 O O . SER A 1 298 ? 4.141 -30 -5.277 1 98.19 298 SER A O 1
ATOM 2126 N N . ASP A 1 299 ? 3.492 -30.969 -3.344 1 97.88 299 ASP A N 1
ATOM 2127 C CA . ASP A 1 299 ? 3.283 -29.703 -2.668 1 97.88 299 ASP A CA 1
ATOM 2128 C C . ASP A 1 299 ? 4.602 -28.953 -2.48 1 97.88 299 ASP A C 1
ATOM 2130 O O . ASP A 1 299 ? 4.668 -27.734 -2.672 1 97.88 299 ASP A O 1
ATOM 2134 N N . LEU A 1 300 ? 5.605 -29.688 -2.066 1 96.56 300 LEU A N 1
ATOM 2135 C CA . LEU A 1 300 ? 6.922 -29.078 -1.908 1 96.56 300 LEU A CA 1
ATOM 2136 C C . LEU A 1 300 ? 7.434 -28.531 -3.24 1 96.56 300 LEU A C 1
ATOM 2138 O O . LEU A 1 300 ? 8.055 -27.469 -3.287 1 96.56 300 LEU A O 1
ATOM 2142 N N . ASN A 1 301 ? 7.18 -29.328 -4.336 1 98.25 301 ASN A N 1
ATOM 2143 C CA . ASN A 1 301 ? 7.543 -28.859 -5.668 1 98.25 301 ASN A CA 1
ATOM 2144 C C . ASN A 1 301 ? 6.816 -27.578 -6.027 1 98.25 301 ASN A C 1
ATOM 2146 O O . ASN A 1 301 ? 7.398 -26.672 -6.637 1 98.25 301 ASN A O 1
ATOM 2150 N N . ALA A 1 302 ? 5.57 -27.531 -5.68 1 98.31 302 ALA A N 1
ATOM 2151 C CA . ALA A 1 302 ? 4.781 -26.328 -5.926 1 98.31 302 ALA A CA 1
ATOM 2152 C C . ALA A 1 302 ? 5.355 -25.125 -5.16 1 98.31 302 ALA A C 1
ATOM 2154 O O . ALA A 1 302 ? 5.406 -24.016 -5.688 1 98.31 302 ALA A O 1
ATOM 2155 N N . VAL A 1 303 ? 5.762 -25.344 -3.904 1 96.75 303 VAL A N 1
ATOM 2156 C CA . VAL A 1 303 ? 6.375 -24.281 -3.107 1 96.75 303 VAL A CA 1
ATOM 2157 C C . VAL A 1 303 ? 7.648 -23.797 -3.795 1 96.75 303 VAL A C 1
ATOM 2159 O O . VAL A 1 303 ? 7.871 -22.594 -3.906 1 96.75 303 VAL A O 1
ATOM 2162 N N . MET A 1 304 ? 8.438 -24.75 -4.262 1 96.94 304 MET A N 1
ATOM 2163 C CA . MET A 1 304 ? 9.641 -24.359 -4.996 1 96.94 304 MET A CA 1
ATOM 2164 C C . MET A 1 304 ? 9.281 -23.672 -6.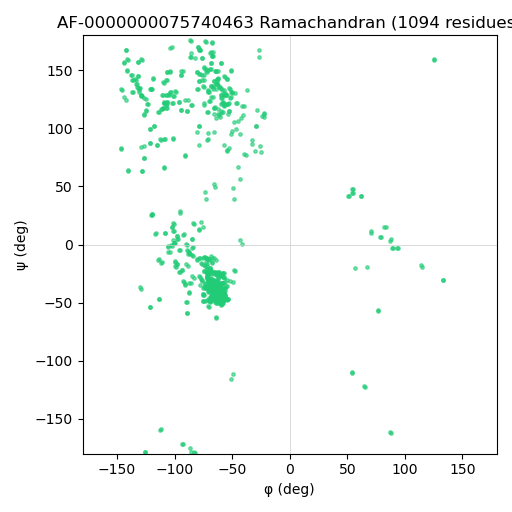309 1 96.94 304 MET A C 1
ATOM 2166 O O . MET A 1 304 ? 10.023 -22.812 -6.793 1 96.94 304 MET A O 1
ATOM 2170 N N . GLY A 1 305 ? 8.125 -24.047 -6.91 1 98.25 305 GLY A N 1
ATOM 2171 C CA . GLY A 1 305 ? 7.625 -23.375 -8.102 1 98.25 305 GLY A CA 1
ATOM 2172 C C . GLY A 1 305 ? 7.285 -21.922 -7.859 1 98.25 305 GLY A C 1
ATOM 2173 O O . GLY A 1 305 ? 7.402 -21.094 -8.766 1 98.25 305 GLY A O 1
ATOM 2174 N N . ILE A 1 306 ? 6.867 -21.578 -6.652 1 97 306 ILE A N 1
ATOM 2175 C CA . ILE A 1 306 ? 6.613 -20.188 -6.277 1 97 306 ILE A CA 1
ATOM 2176 C C . ILE A 1 306 ? 7.906 -19.375 -6.363 1 97 306 ILE A C 1
ATOM 2178 O O . ILE A 1 306 ? 7.902 -18.234 -6.816 1 97 306 ILE A O 1
ATOM 2182 N N . VAL A 1 307 ? 8.984 -20.031 -6.074 1 94.56 307 VAL A N 1
ATOM 2183 C CA . VAL A 1 307 ? 10.273 -19.359 -5.988 1 94.56 307 VAL A CA 1
ATOM 2184 C C . VAL A 1 307 ? 10.93 -19.312 -7.363 1 94.56 307 VAL A C 1
ATOM 2186 O O . VAL A 1 307 ? 11.414 -18.266 -7.801 1 94.56 307 VAL A O 1
ATOM 2189 N N . TYR A 1 308 ? 10.844 -20.422 -8.117 1 95.88 308 TYR A N 1
ATOM 2190 C CA . TYR A 1 308 ? 11.727 -20.562 -9.273 1 95.88 308 TYR A CA 1
ATOM 2191 C C . TYR A 1 308 ? 10.945 -20.484 -10.57 1 95.88 308 TYR A C 1
ATOM 2193 O O . TYR A 1 308 ? 11.531 -20.297 -11.648 1 95.88 308 TYR A O 1
ATOM 2201 N N . VAL A 1 309 ? 9.633 -20.609 -10.539 1 98.31 309 VAL A N 1
ATOM 2202 C CA . VAL A 1 309 ? 8.852 -20.672 -11.766 1 98.31 309 VAL A CA 1
ATOM 2203 C C . VAL A 1 309 ? 7.961 -19.438 -11.875 1 98.31 309 VAL A C 1
ATOM 2205 O O . VAL A 1 309 ? 7.98 -18.734 -12.891 1 98.31 309 VAL A O 1
ATOM 2208 N N . HIS A 1 310 ? 7.273 -19.078 -10.82 1 97.94 310 HIS A N 1
ATOM 2209 C CA . HIS A 1 310 ? 6.246 -18.047 -10.805 1 97.94 310 HIS A CA 1
ATOM 2210 C C . HIS A 1 310 ? 6.805 -16.703 -11.273 1 97.94 310 HIS A C 1
ATOM 2212 O O . HIS A 1 310 ? 6.113 -15.938 -11.945 1 97.94 310 HIS A O 1
ATOM 2218 N N . PRO A 1 311 ? 8.047 -16.375 -11.016 1 96.69 311 PRO A N 1
ATOM 2219 C CA . PRO A 1 311 ? 8.555 -15.062 -11.414 1 96.69 311 PRO A CA 1
ATOM 2220 C C . PRO A 1 311 ? 9.039 -15.039 -12.867 1 96.69 311 PRO A C 1
ATOM 2222 O O . PRO A 1 311 ? 9.508 -14 -13.344 1 96.69 311 PRO A O 1
ATOM 2225 N N . THR A 1 312 ? 8.891 -16.094 -13.656 1 97.69 312 THR A N 1
ATOM 2226 C CA . THR A 1 312 ? 9.656 -16.203 -14.891 1 97.69 312 THR A CA 1
ATOM 2227 C C . THR A 1 312 ? 8.766 -15.992 -16.109 1 97.69 312 THR A C 1
ATOM 2229 O O . THR A 1 312 ? 9.188 -16.219 -17.25 1 97.69 312 THR A O 1
ATOM 2232 N N . TYR A 1 313 ? 7.516 -15.562 -15.984 1 98.44 313 TYR A N 1
ATOM 2233 C CA . TYR A 1 313 ? 6.59 -15.398 -17.094 1 98.44 313 TYR A CA 1
ATOM 2234 C C . TYR A 1 313 ? 7.172 -14.469 -18.156 1 98.44 313 TYR A C 1
ATOM 2236 O O . TYR A 1 313 ? 6.961 -14.672 -19.359 1 98.44 313 TYR A O 1
ATOM 2244 N N . LEU A 1 314 ? 7.871 -13.445 -17.75 1 97.75 314 LEU A N 1
ATOM 2245 C CA . LEU A 1 314 ? 8.367 -12.453 -18.703 1 97.75 314 LEU A CA 1
ATOM 2246 C C . LEU A 1 314 ? 9.812 -12.727 -19.078 1 97.75 314 LEU A C 1
ATOM 2248 O O . LEU A 1 314 ? 10.453 -11.922 -19.75 1 97.75 314 LEU A O 1
ATOM 2252 N N . ASP A 1 315 ? 10.344 -13.867 -18.625 1 96.69 315 ASP A N 1
ATOM 2253 C CA . ASP A 1 315 ? 11.688 -14.297 -19 1 96.69 315 ASP A CA 1
ATOM 2254 C C . ASP A 1 315 ? 11.648 -15.266 -20.188 1 96.69 315 ASP A C 1
ATOM 2256 O O . ASP A 1 315 ? 12.695 -15.633 -20.734 1 96.69 315 ASP A O 1
ATOM 2260 N N . LEU A 1 316 ? 10.477 -15.648 -20.625 1 97.56 316 LEU A N 1
ATOM 2261 C CA . LEU A 1 316 ? 10.328 -16.641 -21.688 1 97.56 316 LEU A CA 1
ATOM 2262 C C . LEU A 1 316 ? 10.641 -16.016 -23.047 1 97.56 316 LEU A C 1
ATOM 2264 O O . LEU A 1 316 ? 10.609 -14.797 -23.203 1 97.56 316 LEU A O 1
ATOM 2268 N N . THR A 1 317 ? 10.938 -16.891 -24.031 1 96.06 317 THR A N 1
ATOM 2269 C CA . THR A 1 317 ? 11.094 -16.469 -25.422 1 96.06 317 THR A CA 1
ATOM 2270 C C . THR A 1 317 ? 9.742 -16.438 -26.141 1 96.06 317 THR A C 1
ATOM 2272 O O . THR A 1 317 ? 8.781 -17.047 -25.672 1 96.06 317 THR A O 1
ATOM 2275 N N . GLN A 1 318 ? 9.672 -15.75 -27.219 1 94.5 318 GLN A N 1
ATOM 2276 C CA . GLN A 1 318 ? 8.453 -15.688 -28.016 1 94.5 318 GLN A CA 1
ATOM 2277 C C . GLN A 1 318 ? 8.039 -17.078 -28.5 1 94.5 318 GLN A C 1
ATOM 2279 O O . GLN A 1 318 ? 6.852 -17.406 -28.547 1 94.5 318 GLN A O 1
ATOM 2284 N N . ALA A 1 319 ? 9.031 -17.859 -28.828 1 94.25 319 ALA A N 1
ATOM 2285 C CA . ALA A 1 319 ? 8.758 -19.219 -29.312 1 94.25 319 ALA A CA 1
ATOM 2286 C C . ALA A 1 319 ? 8.086 -20.062 -28.234 1 94.25 319 ALA A C 1
ATOM 2288 O O . ALA A 1 319 ? 7.176 -20.844 -28.531 1 94.25 319 ALA A O 1
ATOM 2289 N N . GLN A 1 320 ? 8.57 -19.906 -27.031 1 95.44 320 GLN A N 1
ATOM 2290 C CA . GLN A 1 320 ? 7.984 -20.656 -25.906 1 95.44 320 GLN A CA 1
ATOM 2291 C C . GLN A 1 320 ? 6.523 -20.25 -25.703 1 95.44 320 GLN A C 1
ATOM 2293 O O . GLN A 1 320 ? 5.68 -21.109 -25.422 1 95.44 320 GLN A O 1
ATOM 2298 N N . VAL A 1 321 ? 6.219 -18.984 -25.828 1 97 321 VAL A N 1
ATOM 2299 C CA . VAL A 1 321 ? 4.859 -18.484 -25.641 1 97 321 VAL A CA 1
ATOM 2300 C C . VAL A 1 321 ? 3.984 -18.906 -26.812 1 97 321 VAL A C 1
ATOM 2302 O O . VAL A 1 321 ? 2.84 -19.328 -26.625 1 97 321 VAL A O 1
ATOM 2305 N N . ASP A 1 322 ? 4.527 -18.906 -28.047 1 94.62 322 ASP A N 1
ATOM 2306 C CA . ASP A 1 322 ? 3.787 -19.266 -29.25 1 94.62 322 ASP A CA 1
ATOM 2307 C C . ASP A 1 322 ? 3.422 -20.75 -29.25 1 94.62 322 ASP A C 1
ATOM 2309 O O . ASP A 1 322 ? 2.449 -21.156 -29.891 1 94.62 322 ASP A O 1
ATOM 2313 N N . ASN A 1 323 ? 4.207 -21.531 -28.5 1 93.25 323 ASN A N 1
ATOM 2314 C CA . ASN A 1 323 ? 3.977 -22.969 -28.453 1 93.25 323 ASN A CA 1
ATOM 2315 C C . ASN A 1 323 ? 3.25 -23.391 -27.172 1 93.25 323 ASN A C 1
ATOM 2317 O O . ASN A 1 323 ? 3.328 -24.547 -26.766 1 93.25 323 ASN A O 1
ATOM 2321 N N . ALA A 1 324 ? 2.613 -22.391 -26.531 1 96.62 324 ALA A N 1
ATOM 2322 C CA . ALA A 1 324 ? 1.788 -22.734 -25.375 1 96.62 324 ALA A CA 1
ATOM 2323 C C . ALA A 1 324 ? 0.762 -23.797 -25.719 1 96.62 324 ALA A C 1
ATOM 2325 O O . ALA A 1 324 ? 0.214 -23.797 -26.828 1 96.62 324 ALA A O 1
ATOM 2326 N N . ILE A 1 325 ? 0.492 -24.688 -24.859 1 96 325 ILE A N 1
ATOM 2327 C CA . ILE A 1 325 ? -0.409 -25.812 -25.094 1 96 325 ILE A CA 1
ATOM 2328 C C . ILE A 1 325 ? -1.835 -25.406 -24.719 1 96 325 ILE A C 1
ATOM 2330 O O . ILE A 1 325 ? -2.119 -25.125 -23.547 1 96 325 ILE A O 1
ATOM 2334 N N . PRO A 1 326 ? -2.742 -25.344 -25.656 1 96.12 326 PRO A N 1
ATOM 2335 C CA . PRO A 1 326 ? -4.137 -25.094 -25.297 1 96.12 326 PRO A CA 1
ATOM 2336 C C . PRO A 1 326 ? -4.746 -26.203 -24.453 1 96.12 326 PRO A C 1
ATOM 2338 O O . PRO A 1 326 ? -4.512 -27.391 -24.719 1 96.12 326 PRO A O 1
ATOM 2341 N N . LEU A 1 327 ? -5.398 -25.859 -23.453 1 97.44 327 LEU A N 1
ATOM 2342 C CA . LEU A 1 327 ? -6.031 -26.828 -22.562 1 97.44 327 LEU A CA 1
ATOM 2343 C C . LEU A 1 327 ? -7.488 -27.047 -22.953 1 97.44 327 LEU A C 1
ATOM 2345 O O . LEU A 1 327 ? -8.156 -26.125 -23.438 1 97.44 327 LEU A O 1
ATOM 2349 N N . ALA A 1 328 ? -7.969 -28.219 -22.719 1 96.25 328 ALA A N 1
ATOM 2350 C CA . ALA A 1 328 ? -9.352 -28.578 -23.031 1 96.25 328 ALA A CA 1
ATOM 2351 C C . ALA A 1 328 ? -10.32 -27.953 -22.031 1 96.25 328 ALA A C 1
ATOM 2353 O O . ALA A 1 328 ? -10.023 -27.875 -20.828 1 96.25 328 ALA A O 1
ATOM 2354 N N . THR A 1 329 ? -11.43 -27.531 -22.516 1 96.94 329 THR A N 1
ATOM 2355 C CA . THR A 1 329 ? -12.531 -27.047 -21.688 1 96.94 329 THR A CA 1
ATOM 2356 C C . THR A 1 329 ? -13.641 -28.094 -21.609 1 96.94 329 THR A C 1
ATOM 2358 O O . THR A 1 329 ? -13.562 -29.156 -22.25 1 96.94 329 THR A O 1
ATOM 2361 N N . SER A 1 330 ? -14.57 -27.906 -20.75 1 97.12 330 SER A N 1
ATOM 2362 C CA . SER A 1 330 ? -15.656 -28.859 -20.562 1 97.12 330 SER A CA 1
ATOM 2363 C C . SER A 1 330 ? -16.5 -29 -21.828 1 97.12 330 SER A C 1
ATOM 2365 O O . SER A 1 330 ? -16.578 -28.062 -22.625 1 97.12 330 SER A O 1
ATOM 2367 N N . PRO A 1 331 ? -17.078 -30.25 -22.031 1 95.31 331 PRO A N 1
ATOM 2368 C CA . PRO A 1 331 ? -17.969 -30.406 -23.188 1 95.31 331 PRO A CA 1
ATOM 2369 C C . PRO A 1 331 ? -19.125 -29.391 -23.172 1 95.31 331 PRO A C 1
ATOM 2371 O O . PRO A 1 331 ? -19.766 -29.188 -22.141 1 95.31 331 PRO A O 1
ATOM 2374 N N . GLY A 1 332 ? -19.312 -28.75 -24.25 1 94.31 332 GLY A N 1
ATOM 2375 C CA . GLY A 1 332 ? -20.406 -27.812 -24.359 1 94.31 332 GLY A CA 1
ATOM 2376 C C . GLY A 1 332 ? -20.047 -26.422 -23.875 1 94.31 332 GLY A C 1
ATOM 2377 O O . GLY A 1 332 ? -20.906 -25.516 -23.875 1 94.31 332 GLY A O 1
ATOM 2378 N N . TYR A 1 333 ? -18.812 -26.297 -23.516 1 95.12 333 TYR A N 1
ATOM 2379 C CA . TYR A 1 333 ? -18.375 -24.984 -23.047 1 95.12 333 TYR A CA 1
ATOM 2380 C C . TYR A 1 333 ? -18.594 -23.922 -24.125 1 95.12 333 TYR A C 1
ATOM 2382 O O . TYR A 1 333 ? -18.141 -24.094 -25.266 1 95.12 333 TYR A O 1
ATOM 2390 N N . SER A 1 334 ? -19.328 -22.797 -23.781 1 92.44 334 SER A N 1
ATOM 2391 C CA . SER A 1 334 ? -19.641 -21.734 -24.719 1 92.44 334 SER A CA 1
ATOM 2392 C C . SER A 1 334 ? -19 -20.406 -24.281 1 92.44 334 SER A C 1
ATOM 2394 O O . SER A 1 334 ? -19.359 -19.344 -24.781 1 92.44 334 SER A O 1
ATOM 2396 N N . GLY A 1 335 ? -18.156 -20.469 -23.297 1 94 335 GLY A N 1
ATOM 2397 C CA . GLY A 1 335 ? -17.453 -19.266 -22.875 1 94 335 GLY A CA 1
ATOM 2398 C C . GLY A 1 335 ? -16.375 -18.828 -23.844 1 94 335 GLY A C 1
ATOM 2399 O O . GLY A 1 335 ? -16.141 -19.5 -24.859 1 94 335 GLY A O 1
ATOM 2400 N N . VAL A 1 336 ? -15.773 -17.656 -23.562 1 95.88 336 VAL A N 1
ATOM 2401 C CA . VAL A 1 336 ? -14.805 -17.078 -24.484 1 95.88 336 VAL A CA 1
ATOM 2402 C C . VAL A 1 336 ? -13.453 -16.922 -23.797 1 95.88 336 VAL A C 1
ATOM 2404 O O . VAL A 1 336 ? -12.719 -15.969 -24.062 1 95.88 336 VAL A O 1
ATOM 2407 N N . THR A 1 337 ? -13.234 -17.766 -22.812 1 97.44 337 THR A N 1
ATOM 2408 C CA . THR A 1 337 ? -11.922 -17.812 -22.188 1 97.44 337 THR A CA 1
ATOM 2409 C C . THR A 1 337 ? -11.102 -18.969 -22.734 1 97.44 337 THR A C 1
ATOM 2411 O O . THR A 1 337 ? -11.594 -20.094 -22.844 1 97.44 337 THR A O 1
ATOM 2414 N N . SER A 1 338 ? -9.891 -18.688 -23.094 1 97.31 338 SER A N 1
ATOM 2415 C CA . SER A 1 338 ? -8.938 -19.703 -23.516 1 97.31 338 SER A CA 1
ATOM 2416 C C . SER A 1 338 ? -7.867 -19.938 -22.453 1 97.31 338 SER A C 1
ATOM 2418 O O . SER A 1 338 ? -7.426 -19 -21.797 1 97.31 338 SER A O 1
ATOM 2420 N N . TYR A 1 339 ? -7.504 -21.156 -22.297 1 98.06 339 TYR A N 1
ATOM 2421 C CA . TYR A 1 339 ? -6.543 -21.547 -21.266 1 98.06 339 TYR A CA 1
ATOM 2422 C C . TYR A 1 339 ? -5.312 -22.203 -21.891 1 98.06 339 TYR A C 1
ATOM 2424 O O . TYR A 1 339 ? -5.43 -23.031 -22.797 1 98.06 339 TYR A O 1
ATOM 2432 N N . TYR A 1 340 ? -4.172 -21.75 -21.406 1 97.94 340 TYR A N 1
ATOM 2433 C CA . TYR A 1 340 ? -2.916 -22.266 -21.953 1 97.94 340 TYR A CA 1
ATOM 2434 C C . TYR A 1 340 ? -1.966 -22.672 -20.844 1 97.94 340 TYR A C 1
ATOM 2436 O O . TYR A 1 340 ? -1.939 -22.047 -19.781 1 97.94 340 TYR A O 1
ATOM 2444 N N . ILE A 1 341 ? -1.198 -23.734 -21.094 1 98.19 341 ILE A N 1
ATOM 2445 C CA . ILE A 1 341 ? -0.103 -24.125 -20.203 1 98.19 341 ILE A CA 1
ATOM 2446 C C . ILE A 1 341 ? 1.233 -23.875 -20.906 1 98.19 341 ILE A C 1
ATOM 2448 O O . ILE A 1 341 ? 1.383 -24.172 -22.094 1 98.19 341 ILE A O 1
ATOM 2452 N N . LEU A 1 342 ? 2.064 -23.188 -20.219 1 98.19 342 LEU A N 1
ATOM 2453 C CA . LEU A 1 342 ? 3.461 -23.031 -20.625 1 98.19 342 LEU A CA 1
ATOM 2454 C C . LEU A 1 342 ? 4.336 -24.078 -19.922 1 98.19 342 LEU A C 1
ATOM 2456 O O . LEU A 1 342 ? 4.488 -24.062 -18.703 1 98.19 342 LEU A O 1
ATOM 2460 N N . PRO A 1 343 ? 4.949 -25 -20.703 1 97.06 343 PRO A N 1
ATOM 2461 C CA . PRO A 1 343 ? 5.699 -26.109 -20.094 1 97.06 343 PRO A CA 1
ATOM 2462 C C . PRO A 1 343 ? 6.938 -25.625 -19.344 1 97.06 343 PRO A C 1
ATOM 2464 O O . PRO A 1 343 ? 7.59 -24.672 -19.766 1 97.06 343 PRO A O 1
ATOM 2467 N N . THR A 1 344 ? 7.18 -26.234 -18.25 1 97.31 344 THR A N 1
ATOM 2468 C CA . THR A 1 344 ? 8.398 -26.031 -17.469 1 97.31 344 THR A CA 1
ATOM 2469 C C . THR A 1 344 ? 9.328 -27.234 -17.594 1 97.31 344 THR A C 1
ATOM 2471 O O . THR A 1 344 ? 8.953 -28.359 -17.25 1 97.31 344 THR A O 1
ATOM 2474 N N . GLU A 1 345 ? 10.523 -27.031 -18.031 1 93.5 345 GLU A N 1
ATOM 2475 C CA . GLU A 1 345 ? 11.445 -28.109 -18.375 1 93.5 345 GLU A CA 1
ATOM 2476 C C . GLU A 1 345 ? 11.914 -28.859 -17.141 1 93.5 345 GLU A C 1
ATOM 2478 O O . GLU A 1 345 ? 11.914 -30.094 -17.109 1 93.5 345 GLU A O 1
ATOM 2483 N N . ASN A 1 346 ? 12.336 -28.156 -16.141 1 95.88 346 ASN A N 1
ATOM 2484 C CA . ASN A 1 346 ? 12.938 -28.75 -14.953 1 95.88 346 ASN A CA 1
ATOM 2485 C C . ASN A 1 346 ? 12.023 -28.641 -13.734 1 95.88 346 ASN A C 1
ATOM 2487 O O . ASN A 1 346 ? 11.359 -27.625 -13.547 1 95.88 346 ASN A O 1
ATOM 2491 N N . LEU A 1 347 ? 11.984 -29.688 -12.977 1 97.31 347 LEU A N 1
ATOM 2492 C CA . LEU A 1 347 ? 11.266 -29.625 -11.711 1 97.31 347 LEU A CA 1
ATOM 2493 C C . LEU A 1 347 ? 11.852 -28.547 -10.805 1 97.31 347 LEU A C 1
ATOM 2495 O O . LEU A 1 347 ? 13.055 -28.562 -10.516 1 97.31 347 LEU A O 1
ATOM 2499 N N . PRO A 1 348 ? 10.969 -27.688 -10.312 1 97.56 348 PRO A N 1
ATOM 2500 C CA . PRO A 1 348 ? 11.5 -26.656 -9.414 1 97.56 348 PRO A CA 1
ATOM 2501 C C . PRO A 1 348 ? 12.109 -27.25 -8.141 1 97.56 348 PRO A C 1
ATOM 2503 O O . PRO A 1 348 ? 13.062 -26.688 -7.59 1 97.56 348 PRO A O 1
ATOM 2506 N N . LEU A 1 349 ? 11.664 -28.328 -7.652 1 96.88 349 LEU A N 1
ATOM 2507 C CA . LEU A 1 349 ? 12.156 -28.984 -6.449 1 96.88 349 LEU A CA 1
ATOM 2508 C C . LEU A 1 349 ? 13.641 -29.297 -6.562 1 96.88 349 LEU A C 1
ATOM 2510 O O . LEU A 1 349 ? 14.336 -29.438 -5.551 1 96.88 349 LEU A O 1
ATOM 2514 N N . LEU A 1 350 ? 14.156 -29.422 -7.754 1 96.81 350 LEU A N 1
ATOM 2515 C CA . LEU A 1 350 ? 15.531 -29.844 -7.961 1 96.81 350 LEU A CA 1
ATOM 2516 C C . LEU A 1 350 ? 16.438 -28.656 -8.25 1 96.81 350 LEU A C 1
ATOM 2518 O O . LEU A 1 350 ? 17.641 -28.812 -8.453 1 96.81 350 LEU A O 1
ATOM 2522 N N . GLU A 1 351 ? 15.883 -27.453 -8.25 1 96.06 351 GLU A N 1
ATOM 2523 C CA . GLU A 1 351 ? 16.672 -26.266 -8.57 1 96.06 351 GLU A CA 1
ATOM 2524 C C . GLU A 1 351 ? 17.812 -26.078 -7.559 1 96.06 351 GLU A C 1
ATOM 2526 O O . GLU A 1 351 ? 18.922 -25.719 -7.934 1 96.06 351 GLU A O 1
ATOM 2531 N N . PRO A 1 352 ? 17.578 -26.297 -6.211 1 91.75 352 PRO A N 1
ATOM 2532 C CA . PRO A 1 352 ? 18.688 -26.188 -5.273 1 91.75 352 PRO A CA 1
ATOM 2533 C C . PRO A 1 352 ? 19.812 -27.172 -5.578 1 91.75 352 PRO A C 1
ATOM 2535 O O . PRO A 1 352 ? 21 -26.844 -5.406 1 91.75 352 PRO A O 1
ATOM 2538 N N . LEU A 1 353 ? 19.422 -28.406 -5.961 1 91.69 353 LEU A N 1
ATOM 2539 C CA . LEU A 1 353 ? 20.422 -29.391 -6.348 1 91.69 353 LEU A CA 1
ATOM 2540 C C . LEU A 1 353 ? 21.188 -28.938 -7.582 1 91.69 353 LEU A C 1
ATOM 2542 O O . LEU A 1 353 ? 22.422 -29.078 -7.645 1 91.69 353 LEU A O 1
ATOM 2546 N N . ARG A 1 354 ? 20.547 -28.406 -8.57 1 93.75 354 ARG A N 1
ATOM 2547 C CA . ARG A 1 354 ? 21.172 -27.938 -9.805 1 93.75 354 ARG A CA 1
ATOM 2548 C C . ARG A 1 354 ? 22.141 -26.797 -9.531 1 93.75 354 ARG A C 1
ATOM 2550 O O . ARG A 1 354 ? 23.062 -26.562 -10.312 1 93.75 354 ARG A O 1
ATOM 2557 N N . ALA A 1 355 ? 21.922 -26.094 -8.445 1 89.62 355 ALA A N 1
ATOM 2558 C CA . ALA A 1 355 ? 22.766 -24.953 -8.109 1 89.62 355 ALA A CA 1
ATOM 2559 C C . ALA A 1 355 ? 24.156 -25.406 -7.656 1 89.62 355 ALA A C 1
ATOM 2561 O O . ALA A 1 355 ? 25.078 -24.594 -7.602 1 89.62 355 ALA A O 1
ATOM 2562 N N . ILE A 1 356 ? 24.312 -26.688 -7.293 1 85.25 356 ILE A N 1
ATOM 2563 C CA . ILE A 1 356 ? 25.625 -27.203 -6.941 1 85.25 356 ILE A CA 1
ATOM 2564 C C . ILE A 1 356 ? 26.5 -27.25 -8.188 1 85.25 356 ILE A C 1
ATOM 2566 O O . ILE A 1 356 ? 26.156 -27.891 -9.188 1 85.25 356 ILE A O 1
ATOM 2570 N N . PRO A 1 357 ? 27.672 -26.672 -8.148 1 83.5 357 PRO A N 1
ATOM 2571 C CA . PRO A 1 357 ? 28.531 -26.609 -9.336 1 83.5 357 PRO A CA 1
ATOM 2572 C C . PRO A 1 357 ? 28.969 -27.984 -9.82 1 83.5 357 PRO A C 1
ATOM 2574 O O . PRO A 1 357 ? 29.219 -28.875 -9.016 1 83.5 357 PRO A O 1
ATOM 2577 N N . VAL A 1 358 ? 29.031 -28.156 -11.086 1 80.69 358 VAL A N 1
ATOM 2578 C CA . VAL A 1 358 ? 29.641 -29.25 -11.82 1 80.69 358 VAL A CA 1
ATOM 2579 C C . VAL A 1 358 ? 28.734 -30.484 -11.758 1 80.69 358 VAL A C 1
ATOM 2581 O O . VAL A 1 358 ? 28.125 -30.859 -12.758 1 80.69 358 VAL A O 1
ATOM 2584 N N . ILE A 1 359 ? 28.422 -30.922 -10.508 1 88 359 ILE A N 1
ATOM 2585 C CA . ILE A 1 359 ? 27.781 -32.219 -10.383 1 88 359 ILE A CA 1
ATOM 2586 C C . ILE A 1 359 ? 26.281 -32.062 -10.203 1 88 359 ILE A C 1
ATOM 2588 O O . ILE A 1 359 ? 25.5 -33 -10.352 1 88 359 ILE A O 1
ATOM 2592 N N . GLY A 1 360 ? 25.812 -30.875 -9.898 1 89.62 360 GLY A N 1
ATOM 2593 C CA . GLY A 1 360 ? 24.406 -30.609 -9.602 1 89.62 360 GLY A CA 1
ATOM 2594 C C . GLY A 1 360 ? 23.484 -31 -10.734 1 89.62 360 GLY A C 1
ATOM 2595 O O . GLY A 1 360 ? 22.484 -31.688 -10.531 1 89.62 360 GLY A O 1
ATOM 2596 N N . ASN A 1 361 ? 23.766 -30.578 -11.93 1 92.25 361 ASN A N 1
ATOM 2597 C CA . ASN A 1 361 ? 22.906 -30.844 -13.086 1 92.25 361 ASN A CA 1
ATOM 2598 C C . ASN A 1 361 ? 22.844 -32.344 -13.406 1 92.25 361 ASN A C 1
ATOM 2600 O O . ASN A 1 361 ? 21.766 -32.906 -13.594 1 92.25 361 ASN A O 1
ATOM 2604 N N . PRO A 1 362 ? 24.016 -33.031 -13.461 1 89.81 362 PRO A N 1
ATOM 2605 C CA . PRO A 1 362 ? 23.953 -34.469 -13.727 1 89.81 362 PRO A CA 1
ATOM 2606 C C . PRO A 1 362 ? 23.125 -35.219 -12.688 1 89.81 362 PRO A C 1
ATOM 2608 O O . PRO A 1 362 ? 22.359 -36.125 -13.047 1 89.81 362 PRO A O 1
ATOM 2611 N N . LEU A 1 363 ? 23.297 -34.844 -11.438 1 91.19 363 LEU A N 1
ATOM 2612 C CA . LEU A 1 363 ? 22.547 -35.531 -10.383 1 91.19 363 LEU A CA 1
ATOM 2613 C C . LEU A 1 363 ? 21.062 -35.219 -10.5 1 91.19 363 LEU A C 1
ATOM 2615 O O . LEU A 1 363 ? 20.219 -36.125 -10.312 1 91.19 363 LEU A O 1
ATOM 2619 N N . ALA A 1 364 ? 20.719 -33.969 -10.766 1 94.75 364 ALA A N 1
ATOM 2620 C CA . ALA A 1 364 ? 19.312 -33.594 -10.953 1 94.75 364 ALA A CA 1
ATOM 2621 C C . ALA A 1 364 ? 18.703 -34.344 -12.133 1 94.75 364 ALA A C 1
ATOM 2623 O O . ALA A 1 364 ? 17.562 -34.812 -12.055 1 94.75 364 ALA A O 1
ATOM 2624 N N . ASN A 1 365 ? 19.469 -34.531 -13.195 1 93.69 365 ASN A N 1
ATOM 2625 C CA . ASN A 1 365 ? 18.984 -35.219 -14.391 1 93.69 365 ASN A CA 1
ATOM 2626 C C . ASN A 1 365 ? 18.812 -36.719 -14.156 1 93.69 365 ASN A C 1
ATOM 2628 O O . ASN A 1 365 ? 17.984 -37.344 -14.805 1 93.69 365 ASN A O 1
ATOM 2632 N N . LEU A 1 366 ? 19.594 -37.219 -13.273 1 92.69 366 LEU A N 1
ATOM 2633 C CA . LEU A 1 366 ? 19.484 -38.625 -12.922 1 92.69 366 LEU A CA 1
ATOM 2634 C C . LEU A 1 366 ? 18.156 -38.906 -12.234 1 92.69 366 LEU A C 1
ATOM 2636 O O . LEU A 1 366 ? 17.484 -39.906 -12.539 1 92.69 366 LEU A O 1
ATOM 2640 N N . ILE A 1 367 ? 17.75 -38 -11.359 1 94.75 367 ILE A N 1
ATOM 2641 C CA . ILE A 1 367 ? 16.625 -38.281 -10.477 1 94.75 367 ILE A CA 1
ATOM 2642 C C . ILE A 1 367 ? 15.336 -37.688 -11.086 1 94.75 367 ILE A C 1
ATOM 2644 O O . ILE A 1 367 ? 14.242 -38.188 -10.781 1 94.75 367 ILE A O 1
ATOM 2648 N N . GLN A 1 368 ? 15.367 -36.719 -11.922 1 95.88 368 GLN A N 1
ATOM 2649 C CA . GLN A 1 368 ? 14.227 -35.906 -12.352 1 95.88 368 GLN A CA 1
ATOM 2650 C C . GLN A 1 368 ? 13.172 -36.75 -13.039 1 95.88 368 GLN A C 1
ATOM 2652 O O . GLN A 1 368 ? 11.977 -36.594 -12.781 1 95.88 368 GLN A O 1
ATOM 2657 N N . PRO A 1 369 ? 13.562 -37.688 -13.945 1 94.06 369 PRO A N 1
ATOM 2658 C CA . PRO A 1 369 ? 12.5 -38.406 -14.648 1 94.06 369 PRO A CA 1
ATOM 2659 C C . PRO A 1 369 ? 11.57 -39.188 -13.711 1 94.06 369 PRO A C 1
ATOM 2661 O O . PRO A 1 369 ? 10.352 -39.156 -13.875 1 94.06 369 PRO A O 1
ATOM 2664 N N . ASP A 1 370 ? 12.078 -39.812 -12.711 1 94.69 370 ASP A N 1
ATOM 2665 C CA . ASP A 1 370 ? 11.258 -40.531 -11.742 1 94.69 370 ASP A CA 1
ATOM 2666 C C . ASP A 1 370 ? 10.531 -39.562 -10.812 1 94.69 370 ASP A C 1
ATOM 2668 O O . ASP A 1 370 ? 9.367 -39.781 -10.477 1 94.69 370 ASP A O 1
ATOM 2672 N N . LEU A 1 371 ? 11.297 -38.562 -10.375 1 96.25 371 LEU A N 1
ATOM 2673 C CA . LEU A 1 371 ? 10.688 -37.594 -9.477 1 96.25 371 LEU A CA 1
ATOM 2674 C C . LEU A 1 371 ? 9.531 -36.875 -10.164 1 96.25 371 LEU A C 1
ATOM 2676 O O . LEU A 1 371 ? 8.539 -36.531 -9.523 1 96.25 371 LEU A O 1
ATOM 2680 N N . LYS A 1 372 ? 9.633 -36.625 -11.445 1 97.31 372 LYS A N 1
ATOM 2681 C CA . LYS A 1 372 ? 8.547 -36.031 -12.203 1 97.31 372 LYS A CA 1
ATOM 2682 C C . LYS A 1 372 ? 7.293 -36.875 -12.164 1 97.31 372 LYS A C 1
ATOM 2684 O O . LYS A 1 372 ? 6.18 -36.375 -12.047 1 97.31 372 LYS A O 1
ATOM 2689 N N . VAL A 1 373 ? 7.512 -38.156 -12.336 1 95.56 373 VAL A N 1
ATOM 2690 C CA . VAL A 1 373 ? 6.375 -39.094 -12.273 1 95.56 373 VAL A CA 1
ATOM 2691 C C . VAL A 1 373 ? 5.664 -38.938 -10.93 1 95.56 373 VAL A C 1
ATOM 2693 O O . VAL A 1 373 ? 4.438 -38.812 -10.883 1 95.56 373 VAL A O 1
ATOM 2696 N N . LEU A 1 374 ? 6.398 -38.906 -9.867 1 96 374 LEU A N 1
ATOM 2697 C CA . LEU A 1 374 ? 5.848 -38.812 -8.516 1 96 374 LEU A CA 1
ATOM 2698 C C . LEU A 1 374 ? 5.184 -37.469 -8.289 1 96 374 LEU A C 1
ATOM 2700 O O . LEU A 1 374 ? 4.082 -37.406 -7.738 1 96 374 LEU A O 1
ATOM 2704 N N . VAL A 1 375 ? 5.852 -36.375 -8.68 1 98.19 375 VAL A N 1
ATOM 2705 C CA . VAL A 1 375 ? 5.309 -35.031 -8.516 1 98.19 375 VAL A CA 1
ATOM 2706 C C . VAL A 1 375 ? 4.031 -34.875 -9.344 1 98.19 375 VAL A C 1
ATOM 2708 O O . VAL A 1 375 ? 3.023 -34.375 -8.852 1 98.19 375 VAL A O 1
ATOM 2711 N N . ASN A 1 376 ? 4.059 -35.375 -10.586 1 98.12 376 ASN A N 1
ATOM 2712 C CA . ASN A 1 376 ? 2.939 -35.25 -11.508 1 98.12 376 ASN A CA 1
ATOM 2713 C C . ASN A 1 376 ? 1.695 -35.969 -11 1 98.12 376 ASN A C 1
ATOM 2715 O O . ASN A 1 376 ? 0.572 -35.562 -11.32 1 98.12 376 ASN A O 1
ATOM 2719 N N . LEU A 1 377 ? 1.857 -36.969 -10.195 1 96.81 377 LEU A N 1
ATOM 2720 C CA . LEU A 1 377 ? 0.713 -37.688 -9.609 1 96.81 377 LEU A CA 1
ATOM 2721 C C . LEU A 1 377 ? -0.119 -36.719 -8.758 1 96.81 377 LEU A C 1
ATOM 2723 O O . LEU A 1 377 ? -1.323 -36.938 -8.586 1 96.81 377 LEU A O 1
ATOM 2727 N N . GLY A 1 378 ? 0.527 -35.688 -8.25 1 98.19 378 GLY A N 1
ATOM 2728 C CA . GLY A 1 378 ? -0.199 -34.688 -7.492 1 98.19 378 GLY A CA 1
ATOM 2729 C C . GLY A 1 378 ? -1.161 -33.875 -8.344 1 98.19 378 GLY A C 1
ATOM 2730 O O . GLY A 1 378 ? -2.053 -33.188 -7.812 1 98.19 378 GLY A O 1
ATOM 2731 N N . TYR A 1 379 ? -0.998 -33.938 -9.594 1 98.25 379 TYR A N 1
ATOM 2732 C CA . TYR A 1 379 ? -1.857 -33.219 -10.516 1 98.25 379 TYR A CA 1
ATOM 2733 C C . TYR A 1 379 ? -2.861 -34.156 -11.188 1 98.25 379 TYR A C 1
ATOM 2735 O O . TYR A 1 379 ? -3.713 -33.688 -11.961 1 98.25 379 TYR A O 1
ATOM 2743 N N . GLY A 1 380 ? -2.727 -35.531 -10.945 1 96.56 380 GLY A N 1
ATOM 2744 C CA . GLY A 1 380 ? -3.748 -36.469 -11.375 1 96.56 380 GLY A CA 1
ATOM 2745 C C . GLY A 1 380 ? -3.266 -37.438 -12.445 1 96.56 380 GLY A C 1
ATOM 2746 O O . GLY A 1 380 ? -3.896 -38.438 -12.695 1 96.56 380 GLY A O 1
ATOM 2747 N N . ASP A 1 381 ? -2.156 -37.094 -13.148 1 95.5 381 ASP A N 1
ATOM 2748 C CA . ASP A 1 381 ? -1.592 -37.875 -14.234 1 95.5 381 ASP A CA 1
ATOM 2749 C C . ASP A 1 381 ? -0.066 -37.844 -14.211 1 95.5 381 ASP A C 1
ATOM 2751 O O . ASP A 1 381 ? 0.529 -36.75 -14.234 1 95.5 381 ASP A O 1
ATOM 2755 N N . PRO A 1 382 ? 0.612 -39 -14.172 1 94.69 382 PRO A N 1
ATOM 2756 C CA . PRO A 1 382 ? 2.072 -39 -14.062 1 94.69 382 PRO A CA 1
ATOM 2757 C C . PRO A 1 382 ? 2.758 -38.375 -15.266 1 94.69 382 PRO A C 1
ATOM 2759 O O . PRO A 1 382 ? 3.951 -38.062 -15.203 1 94.69 382 PRO A O 1
ATOM 2762 N N . ALA A 1 383 ? 2.033 -38.156 -16.375 1 93.25 383 ALA A N 1
ATOM 2763 C CA . ALA A 1 383 ? 2.629 -37.625 -17.609 1 93.25 383 ALA A CA 1
ATOM 2764 C C . ALA A 1 383 ? 2.623 -36.094 -17.609 1 93.25 383 ALA A C 1
ATOM 2766 O O . ALA A 1 383 ? 3.348 -35.469 -18.391 1 93.25 383 ALA A O 1
ATOM 2767 N N . TYR A 1 384 ? 1.804 -35.5 -16.766 1 95.56 384 TYR A N 1
ATOM 2768 C CA . TYR A 1 384 ? 1.615 -34.062 -16.875 1 95.56 384 TYR A CA 1
ATOM 2769 C C . TYR A 1 384 ? 1.795 -33.375 -15.516 1 95.56 384 TYR A C 1
ATOM 2771 O O . TYR A 1 384 ? 1.33 -33.906 -14.5 1 95.56 384 TYR A O 1
ATOM 2779 N N . GLY A 1 385 ? 2.539 -32.281 -15.531 1 97.06 385 GLY A N 1
ATOM 2780 C CA . GLY A 1 385 ? 2.729 -31.469 -14.336 1 97.06 385 GLY A CA 1
ATOM 2781 C C . GLY A 1 385 ? 1.608 -30.484 -14.094 1 97.06 385 GLY A C 1
ATOM 2782 O O . GLY A 1 385 ? 1.814 -29.438 -13.461 1 97.06 385 GLY A O 1
ATOM 2783 N N . TYR A 1 386 ? 0.448 -30.656 -14.695 1 97.25 386 TYR A N 1
ATOM 2784 C CA . TYR A 1 386 ? -0.785 -29.891 -14.547 1 97.25 386 TYR A CA 1
ATOM 2785 C C . TYR A 1 386 ? -2.006 -30.797 -14.641 1 97.25 386 TYR A C 1
ATOM 2787 O O . TYR A 1 386 ? -1.91 -31.922 -15.125 1 97.25 386 TYR A O 1
ATOM 2795 N N . SER A 1 387 ? -3.131 -30.359 -14.047 1 95.5 387 SER A N 1
ATOM 2796 C CA . SER A 1 387 ? -4.367 -31.141 -14.133 1 95.5 387 SER A CA 1
ATOM 2797 C C . SER A 1 387 ? -4.914 -31.141 -15.555 1 95.5 387 SER A C 1
ATOM 2799 O O . SER A 1 387 ? -4.961 -30.109 -16.219 1 95.5 387 SER A O 1
ATOM 2801 N N . THR A 1 388 ? -5.375 -32.344 -16.047 1 93.12 388 THR A N 1
ATOM 2802 C CA . THR A 1 388 ? -5.863 -32.469 -17.406 1 93.12 388 THR A CA 1
ATOM 2803 C C . THR A 1 388 ? -7.387 -32.469 -17.453 1 93.12 388 THR A C 1
ATOM 2805 O O . THR A 1 388 ? -7.988 -32.625 -18.516 1 93.12 388 THR A O 1
ATOM 2808 N N . SER A 1 389 ? -8.008 -32.281 -16.281 1 95.56 389 SER A N 1
ATOM 2809 C CA . SER A 1 389 ? -9.453 -32.062 -16.281 1 95.56 389 SER A CA 1
ATOM 2810 C C . SER A 1 389 ? -9.805 -30.719 -16.891 1 95.56 389 SER A C 1
ATOM 2812 O O . SER A 1 389 ? -8.93 -29.875 -17.125 1 95.56 389 SER A O 1
ATOM 2814 N N . PRO A 1 390 ? -11.062 -30.5 -17.25 1 97.44 390 PRO A N 1
ATOM 2815 C CA . PRO A 1 390 ? -11.445 -29.281 -17.969 1 97.44 390 PRO A CA 1
ATOM 2816 C C . PRO A 1 390 ? -10.945 -28.016 -17.281 1 97.44 390 PRO A C 1
ATOM 2818 O O . PRO A 1 390 ? -11.164 -27.828 -16.078 1 97.44 390 PRO A O 1
ATOM 2821 N N . ALA A 1 391 ? -10.328 -27.141 -18.078 1 98.31 391 ALA A N 1
ATOM 2822 C CA . ALA A 1 391 ? -9.625 -25.969 -17.562 1 98.31 391 ALA A CA 1
ATOM 2823 C C . ALA A 1 391 ? -10.602 -24.906 -17.109 1 98.31 391 ALA A C 1
ATOM 2825 O O . ALA A 1 391 ? -10.258 -24.031 -16.297 1 98.31 391 ALA A O 1
ATOM 2826 N N . ASP A 1 392 ? -11.883 -24.891 -17.609 1 98 392 ASP A N 1
ATOM 2827 C CA . ASP A 1 392 ? -12.859 -23.828 -17.344 1 98 392 ASP A CA 1
ATOM 2828 C C . ASP A 1 392 ? -13.633 -24.109 -16.047 1 98 392 ASP A C 1
ATOM 2830 O O . ASP A 1 392 ? -14.383 -23.266 -15.578 1 98 392 ASP A O 1
ATOM 2834 N N . ILE A 1 393 ? -13.43 -25.297 -15.461 1 98.06 393 ILE A N 1
ATOM 2835 C CA . ILE A 1 393 ? -14.18 -25.688 -14.273 1 98.06 393 ILE A CA 1
ATOM 2836 C C . ILE A 1 393 ? -13.312 -25.5 -13.031 1 98.06 393 ILE A C 1
ATOM 2838 O O . ILE A 1 393 ? -12.195 -26.016 -12.953 1 98.06 393 ILE A O 1
ATOM 2842 N N . THR A 1 394 ? -13.844 -24.656 -12.102 1 98.12 394 THR A N 1
ATOM 2843 C CA . THR A 1 394 ? -13.148 -24.531 -10.828 1 98.12 394 THR A CA 1
ATOM 2844 C C . THR A 1 394 ? -13.008 -25.906 -10.156 1 98.12 394 THR A C 1
ATOM 2846 O O . THR A 1 394 ? -14.008 -26.562 -9.859 1 98.12 394 THR A O 1
ATOM 2849 N N . THR A 1 395 ? -11.805 -26.328 -9.93 1 98 395 THR A N 1
ATOM 2850 C CA . THR A 1 395 ? -11.508 -27.688 -9.461 1 98 395 THR A CA 1
ATOM 2851 C C . THR A 1 395 ? -10.828 -27.641 -8.094 1 98 395 THR A C 1
ATOM 2853 O O . THR A 1 395 ? -9.617 -27.422 -8 1 98 395 THR A O 1
ATOM 2856 N N . PRO A 1 396 ? -11.57 -27.922 -6.996 1 97.69 396 PRO A N 1
ATOM 2857 C CA . PRO A 1 396 ? -10.953 -28 -5.668 1 97.69 396 PRO A CA 1
ATOM 2858 C C . PRO A 1 396 ? -10.016 -29.188 -5.52 1 97.69 396 PRO A C 1
ATOM 2860 O O . PRO A 1 396 ? -9.93 -30.031 -6.426 1 97.69 396 PRO A O 1
ATOM 2863 N N . PHE A 1 397 ? -9.336 -29.25 -4.402 1 97.75 397 PHE A N 1
ATOM 2864 C CA . PHE A 1 397 ? -8.438 -30.359 -4.137 1 97.75 397 PHE A CA 1
ATOM 2865 C C . PHE A 1 397 ? -9.219 -31.656 -3.936 1 97.75 397 PHE A C 1
ATOM 2867 O O . PHE A 1 397 ? -10.414 -31.625 -3.627 1 97.75 397 PHE A O 1
ATOM 2874 N N . GLY A 1 398 ? -8.5 -32.812 -4.184 1 96.5 398 GLY A N 1
ATOM 2875 C CA . GLY A 1 398 ? -9.047 -34.156 -3.977 1 96.5 398 GLY A CA 1
ATOM 2876 C C . GLY A 1 398 ? -8.172 -35 -3.082 1 96.5 398 GLY A C 1
ATOM 2877 O O . GLY A 1 398 ? -7.176 -34.531 -2.533 1 96.5 398 GLY A O 1
ATOM 2878 N N . LEU A 1 399 ? -8.586 -36.219 -2.873 1 95.19 399 LEU A N 1
ATOM 2879 C CA . LEU A 1 399 ? -7.879 -37.125 -1.961 1 95.19 399 LEU A CA 1
ATOM 2880 C C . LEU A 1 399 ? -6.797 -37.906 -2.697 1 95.19 399 LEU A C 1
ATOM 2882 O O . LEU A 1 399 ? -5.617 -37.812 -2.348 1 95.19 399 LEU A O 1
ATOM 2886 N N . PHE A 1 400 ? -7.293 -38.688 -3.783 1 94 400 PHE A N 1
ATOM 2887 C CA . PHE A 1 400 ? -6.371 -39.531 -4.535 1 94 400 PHE A CA 1
ATOM 2888 C C . PHE A 1 400 ? -6.633 -39.406 -6.031 1 94 400 PHE A C 1
ATOM 2890 O O . PHE A 1 400 ? -7.785 -39.281 -6.457 1 94 400 PHE A O 1
ATOM 2897 N N . PRO A 1 401 ? -5.52 -39.406 -6.734 1 94.25 401 PRO A N 1
ATOM 2898 C CA . PRO A 1 401 ? -5.734 -39.5 -8.18 1 94.25 401 PRO A CA 1
ATOM 2899 C C . PRO A 1 401 ? -6.195 -40.875 -8.641 1 94.25 401 PRO A C 1
ATOM 2901 O O . PRO A 1 401 ? -5.906 -41.875 -7.98 1 94.25 401 PRO A O 1
ATOM 2904 N N . ASP A 1 402 ? -6.957 -40.906 -9.656 1 93.06 402 ASP A N 1
ATOM 2905 C CA . ASP A 1 402 ? -7.422 -42.156 -10.227 1 93.06 402 ASP A CA 1
ATOM 2906 C C . ASP A 1 402 ? -6.469 -42.656 -11.312 1 93.06 402 ASP A C 1
ATOM 2908 O O . ASP A 1 402 ? -6.777 -42.562 -12.508 1 93.06 402 ASP A O 1
ATOM 2912 N N . VAL A 1 403 ? -5.312 -43.219 -10.945 1 94.5 403 VAL A N 1
ATOM 2913 C CA . VAL A 1 403 ? -4.297 -43.75 -11.852 1 94.5 403 VAL A CA 1
ATOM 2914 C C . VAL A 1 403 ? -3.996 -45.188 -11.516 1 94.5 403 VAL A C 1
ATOM 2916 O O . VAL A 1 403 ? -3.654 -45.531 -10.375 1 94.5 403 VAL A O 1
ATOM 2919 N N . PRO A 1 404 ? -4.102 -46.094 -12.484 1 94 404 PRO A N 1
ATOM 2920 C CA . PRO A 1 404 ? -3.793 -47.469 -12.211 1 94 404 PRO A CA 1
ATOM 2921 C C . PRO A 1 404 ? -2.34 -47.688 -11.797 1 94 404 PRO A C 1
ATOM 2923 O O . PRO A 1 404 ? -1.438 -47.031 -12.328 1 94 404 PRO A O 1
ATOM 2926 N N . PRO A 1 405 ? -2.143 -48.594 -10.898 1 93.06 405 PRO A N 1
ATOM 2927 C CA . PRO A 1 405 ? -0.792 -48.844 -10.391 1 93.06 405 PRO A CA 1
ATOM 2928 C C . PRO A 1 405 ? 0.196 -49.25 -11.484 1 93.06 405 PRO A C 1
ATOM 2930 O O . PRO A 1 405 ? 1.371 -48.875 -11.422 1 93.06 405 PRO A O 1
ATOM 2933 N N . HIS A 1 406 ? -0.25 -49.938 -12.461 1 92.75 406 HIS A N 1
ATOM 2934 C CA . HIS A 1 406 ? 0.677 -50.375 -13.5 1 92.75 406 HIS A CA 1
ATOM 2935 C C . HIS A 1 406 ? 1.175 -49.219 -14.328 1 92.75 406 HIS A C 1
ATOM 2937 O O . HIS A 1 406 ? 2.305 -49.219 -14.828 1 92.75 406 HIS A O 1
ATOM 2943 N N . VAL A 1 407 ? 0.328 -48.219 -14.516 1 92.12 407 VAL A N 1
ATOM 2944 C CA . VAL A 1 407 ? 0.727 -47 -15.242 1 92.12 407 VAL A CA 1
ATOM 2945 C C . VAL A 1 407 ? 1.841 -46.281 -14.484 1 92.12 407 VAL A C 1
ATOM 2947 O O . VAL A 1 407 ? 2.801 -45.812 -15.094 1 92.12 407 VAL A O 1
ATOM 2950 N N . ILE A 1 408 ? 1.748 -46.281 -13.203 1 91.81 408 ILE A N 1
ATOM 2951 C CA . ILE A 1 408 ? 2.752 -45.656 -12.352 1 91.81 408 ILE A CA 1
ATOM 2952 C C . ILE A 1 408 ? 4.055 -46.438 -12.414 1 91.81 408 ILE A C 1
ATOM 2954 O O . ILE A 1 408 ? 5.133 -45.875 -12.586 1 91.81 408 ILE A O 1
ATOM 2958 N N . ALA A 1 409 ? 3.932 -47.719 -12.266 1 91.06 409 ALA A N 1
ATOM 2959 C CA . ALA A 1 409 ? 5.105 -48.594 -12.289 1 91.06 409 ALA A CA 1
ATOM 2960 C C . ALA A 1 409 ? 5.855 -48.469 -13.609 1 91.06 409 ALA A C 1
ATOM 2962 O O . ALA A 1 409 ? 7.082 -48.375 -13.625 1 91.06 409 ALA A O 1
ATOM 2963 N N . ASP A 1 410 ? 5.098 -48.5 -14.695 1 91.44 410 ASP A N 1
ATOM 2964 C CA . ASP A 1 410 ? 5.703 -48.375 -16.016 1 91.44 410 ASP A CA 1
ATOM 2965 C C . ASP A 1 410 ? 6.406 -47.031 -16.172 1 91.44 410 ASP A C 1
ATOM 2967 O O . ASP A 1 410 ? 7.5 -46.969 -16.734 1 91.44 410 ASP A O 1
ATOM 2971 N N . ALA A 1 411 ? 5.742 -46.062 -15.68 1 91.31 411 ALA A N 1
ATOM 2972 C CA . ALA A 1 411 ? 6.316 -44.719 -15.766 1 91.31 411 ALA A CA 1
ATOM 2973 C C . ALA A 1 411 ? 7.609 -44.625 -14.961 1 91.31 411 ALA A C 1
ATOM 2975 O O . ALA A 1 411 ?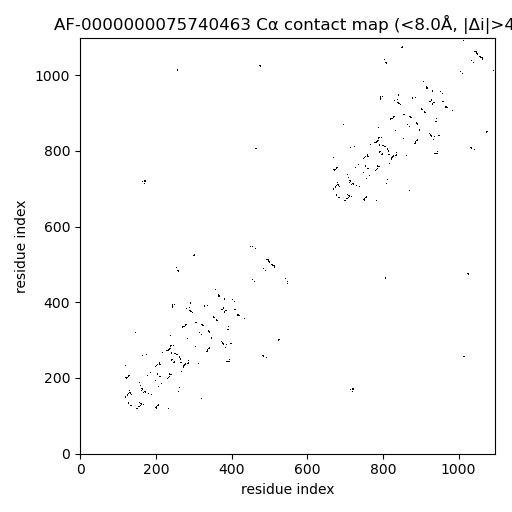 8.562 -43.969 -15.383 1 91.31 411 ALA A O 1
ATOM 2976 N N . LEU A 1 412 ? 7.699 -45.219 -13.828 1 91.38 412 LEU A N 1
ATOM 2977 C CA . LEU A 1 412 ? 8.883 -45.219 -12.977 1 91.38 412 LEU A CA 1
ATOM 2978 C C . LEU A 1 412 ? 10.031 -45.969 -13.609 1 91.38 412 LEU A C 1
ATOM 2980 O O . LEU A 1 412 ? 11.195 -45.562 -13.516 1 91.38 412 LEU A O 1
ATOM 2984 N N . VAL A 1 413 ? 9.672 -47.062 -14.211 1 90.88 413 VAL A N 1
ATOM 2985 C CA . VAL A 1 413 ? 10.688 -47.844 -14.906 1 90.88 413 VAL A CA 1
ATOM 2986 C C . VAL A 1 413 ? 11.273 -47.031 -16.047 1 90.88 413 VAL A C 1
ATOM 2988 O O . VAL A 1 413 ? 12.5 -46.938 -16.203 1 90.88 413 VAL A O 1
ATOM 2991 N N . ALA A 1 414 ? 10.367 -46.5 -16.828 1 90.38 414 ALA A N 1
ATOM 2992 C CA . ALA A 1 414 ? 10.812 -45.656 -17.922 1 90.38 414 ALA A CA 1
ATOM 2993 C C . ALA A 1 414 ? 11.641 -44.469 -17.391 1 90.38 414 ALA A C 1
ATOM 2995 O O . ALA A 1 414 ? 12.641 -44.094 -18 1 90.38 414 ALA A O 1
ATOM 2996 N N . GLY A 1 415 ? 11.258 -43.906 -16.312 1 89.44 415 GLY A N 1
ATOM 2997 C CA . GLY A 1 415 ? 11.977 -42.781 -15.711 1 89.44 415 GLY A CA 1
ATOM 2998 C C . GLY A 1 415 ? 13.367 -43.188 -15.242 1 89.44 415 GLY A C 1
ATOM 2999 O O . GLY A 1 415 ? 14.32 -42.406 -15.414 1 89.44 415 GLY A O 1
ATOM 3000 N N . THR A 1 416 ? 13.469 -44.281 -14.594 1 89.31 416 THR A N 1
ATOM 3001 C CA . THR A 1 416 ? 14.766 -44.781 -14.133 1 89.31 416 THR A CA 1
ATOM 3002 C C . THR A 1 416 ? 15.734 -44.906 -15.305 1 89.31 416 THR A C 1
ATOM 3004 O O . THR A 1 416 ? 16.891 -44.5 -15.219 1 89.31 416 THR A O 1
ATOM 3007 N N . LYS A 1 417 ? 15.211 -45.5 -16.359 1 90.38 417 LYS A N 1
ATOM 3008 C CA . LYS A 1 417 ? 16.047 -45.656 -17.547 1 90.38 417 LYS A CA 1
ATOM 3009 C C . LYS A 1 417 ? 16.484 -44.312 -18.109 1 90.38 417 LYS A C 1
ATOM 3011 O O . LYS A 1 417 ? 17.656 -44.125 -18.453 1 90.38 417 LYS A O 1
ATOM 3016 N N . GLN A 1 418 ? 15.539 -43.469 -18.188 1 89.94 418 GLN A N 1
ATOM 3017 C CA . GLN A 1 418 ? 15.836 -42.125 -18.703 1 89.94 418 GLN A CA 1
ATOM 3018 C C . GLN A 1 418 ? 16.828 -41.406 -17.797 1 89.94 418 GLN A C 1
ATOM 3020 O O . GLN A 1 418 ? 17.75 -40.75 -18.281 1 89.94 418 GLN A O 1
ATOM 3025 N N . GLY A 1 419 ? 16.672 -41.5 -16.5 1 90.88 419 GLY A N 1
ATOM 3026 C CA . GLY A 1 419 ? 17.578 -40.844 -15.57 1 90.88 419 GLY A CA 1
ATOM 3027 C C . GLY A 1 419 ? 19.016 -41.312 -15.703 1 90.88 419 GLY A C 1
ATOM 3028 O O . GLY A 1 419 ? 19.953 -40.5 -15.719 1 90.88 419 GLY A O 1
ATOM 3029 N N . ILE A 1 420 ? 19.109 -42.562 -15.766 1 88.75 420 ILE A N 1
ATOM 3030 C CA . ILE A 1 420 ? 20.438 -43.156 -15.914 1 88.75 420 ILE A CA 1
ATOM 3031 C C . ILE A 1 420 ? 21.062 -42.688 -17.219 1 88.75 420 ILE A C 1
ATOM 3033 O O . ILE A 1 420 ? 22.234 -42.344 -17.266 1 88.75 420 ILE A O 1
ATOM 3037 N N . SER A 1 421 ? 20.281 -42.719 -18.281 1 88.06 421 SER A N 1
ATOM 3038 C CA . SER A 1 421 ? 20.766 -42.25 -19.578 1 88.06 421 SER A CA 1
ATOM 3039 C C . SER A 1 421 ? 21.188 -40.781 -19.531 1 88.06 421 SER A C 1
ATOM 3041 O O . SER A 1 421 ? 22.25 -40.438 -20.031 1 88.06 421 SER A O 1
ATOM 3043 N N . ASP A 1 422 ? 20.391 -40 -18.938 1 87.94 422 ASP A N 1
ATOM 3044 C CA . ASP A 1 422 ? 20.672 -38.594 -18.844 1 87.94 422 ASP A CA 1
ATOM 3045 C C . ASP A 1 422 ? 21.938 -38.312 -18.016 1 87.94 422 ASP A C 1
ATOM 3047 O O . ASP A 1 422 ? 22.766 -37.5 -18.391 1 87.94 422 ASP A O 1
ATOM 3051 N N . PHE A 1 423 ? 22.094 -39.031 -16.906 1 86 423 PHE A N 1
ATOM 3052 C CA . PHE A 1 423 ? 23.266 -38.906 -16.062 1 86 423 PHE A CA 1
ATOM 3053 C C . PHE A 1 423 ? 24.531 -39.281 -16.812 1 86 423 PHE A C 1
ATOM 3055 O O . PHE A 1 423 ? 25.531 -38.562 -16.75 1 86 423 PHE A O 1
ATOM 3062 N N . SER A 1 424 ? 24.406 -40.344 -17.5 1 84.38 424 SER A N 1
ATOM 3063 C CA . SER A 1 424 ? 25.547 -40.844 -18.266 1 84.38 424 SER A CA 1
ATOM 3064 C C . SER A 1 424 ? 25.938 -39.844 -19.344 1 84.38 424 SER A C 1
ATOM 3066 O O . SER A 1 424 ? 27.141 -39.594 -19.562 1 84.38 424 SER A O 1
ATOM 3068 N N . ALA A 1 425 ? 24.969 -39.344 -20 1 85.44 425 ALA A N 1
ATOM 3069 C CA . ALA A 1 425 ? 25.25 -38.375 -21.047 1 85.44 425 ALA A CA 1
ATOM 3070 C C . ALA A 1 425 ? 25.906 -37.125 -20.453 1 85.44 425 ALA A C 1
ATOM 3072 O O . ALA A 1 425 ? 26.844 -36.562 -21.047 1 85.44 425 ALA A O 1
ATOM 3073 N N . ASP A 1 426 ? 25.469 -36.719 -19.359 1 86.12 426 ASP A N 1
ATOM 3074 C CA . ASP A 1 426 ? 26.016 -35.531 -18.703 1 86.12 426 ASP A CA 1
ATOM 3075 C C . ASP A 1 426 ? 27.453 -35.75 -18.266 1 86.12 426 ASP A C 1
ATOM 3077 O O . ASP A 1 426 ? 28.312 -34.875 -18.391 1 86.12 426 ASP A O 1
ATOM 3081 N N . ILE A 1 427 ? 27.641 -36.906 -17.641 1 84.38 427 ILE A N 1
ATOM 3082 C CA . ILE A 1 427 ? 28.984 -37.25 -17.156 1 84.38 427 ILE A CA 1
ATOM 3083 C C . ILE A 1 427 ? 29.953 -37.312 -18.328 1 84.38 427 ILE A C 1
ATOM 3085 O O . ILE A 1 427 ? 31.094 -36.844 -18.219 1 84.38 427 ILE A O 1
ATOM 3089 N N . GLN A 1 428 ? 29.531 -37.844 -19.391 1 82.06 428 GLN A N 1
ATOM 3090 C CA . GLN A 1 428 ? 30.359 -37.906 -20.594 1 82.06 428 GLN A CA 1
ATOM 3091 C C . GLN A 1 428 ? 30.703 -36.5 -21.109 1 82.06 428 GLN A C 1
ATOM 3093 O O . GLN A 1 428 ? 31.844 -36.25 -21.5 1 82.06 428 GLN A O 1
ATOM 3098 N N . GLN A 1 429 ? 29.719 -35.688 -21.078 1 81.75 429 GLN A N 1
ATOM 3099 C CA . GLN A 1 429 ? 29.938 -34.312 -21.531 1 81.75 429 GLN A CA 1
ATOM 3100 C C . GLN A 1 429 ? 30.891 -33.594 -20.594 1 81.75 429 GLN A C 1
ATOM 3102 O O . GLN A 1 429 ? 31.703 -32.75 -21.047 1 81.75 429 GLN A O 1
ATOM 3107 N N . MET A 1 430 ? 30.812 -33.812 -19.312 1 76.44 430 MET A N 1
ATOM 3108 C CA . MET A 1 430 ? 31.672 -33.188 -18.312 1 76.44 430 MET A CA 1
ATOM 3109 C C . MET A 1 430 ? 33.125 -33.562 -18.531 1 76.44 430 MET A C 1
ATOM 3111 O O . MET A 1 430 ? 34.031 -32.75 -18.344 1 76.44 430 MET A O 1
ATOM 3115 N N . PHE A 1 431 ? 33.312 -34.75 -18.812 1 70.56 431 PHE A N 1
ATOM 3116 C CA . PHE A 1 431 ? 34.688 -35.25 -19.016 1 70.56 431 PHE A CA 1
ATOM 3117 C C . PHE A 1 431 ? 35.25 -34.719 -20.328 1 70.56 431 PHE A C 1
ATOM 3119 O O . PHE A 1 431 ? 36.469 -34.531 -20.453 1 70.56 431 PHE A O 1
ATOM 3126 N N . SER A 1 432 ? 34.438 -34.438 -21.25 1 72.25 432 SER A N 1
ATOM 3127 C CA . SER A 1 432 ? 34.906 -33.938 -22.531 1 72.25 432 SER A CA 1
ATOM 3128 C C . SER A 1 432 ? 35.156 -32.438 -22.484 1 72.25 432 SER A C 1
ATOM 3130 O O . SER A 1 432 ? 35.938 -31.906 -23.281 1 72.25 432 SER A O 1
ATOM 3132 N N . GLN A 1 433 ? 34.375 -31.656 -21.578 1 69.12 433 GLN A N 1
ATOM 3133 C CA . GLN A 1 433 ? 34.594 -30.219 -21.422 1 69.12 433 GLN A CA 1
ATOM 3134 C C . GLN A 1 433 ? 34.812 -29.844 -19.953 1 69.12 433 GLN A C 1
ATOM 3136 O O . GLN A 1 433 ? 33.844 -29.484 -19.266 1 69.12 433 GLN A O 1
ATOM 3141 N N . PRO A 1 434 ? 35.969 -29.953 -19.5 1 56.75 434 PRO A N 1
ATOM 3142 C CA . PRO A 1 434 ? 36.188 -29.688 -18.078 1 56.75 434 PRO A CA 1
ATOM 3143 C C . PRO A 1 434 ? 35.781 -28.266 -17.688 1 56.75 434 PRO A C 1
ATOM 3145 O O . PRO A 1 434 ? 36 -27.312 -18.438 1 56.75 434 PRO A O 1
ATOM 3148 N N . ALA A 1 435 ? 34.781 -28.203 -16.703 1 57.94 435 ALA A N 1
ATOM 3149 C CA . ALA A 1 435 ? 34.219 -26.953 -16.219 1 57.94 435 ALA A CA 1
ATOM 3150 C C . ALA A 1 435 ? 35.312 -26.062 -15.609 1 57.94 435 ALA A C 1
ATOM 3152 O O . ALA A 1 435 ? 36.156 -26.547 -14.859 1 57.94 435 ALA A O 1
ATOM 3153 N N . THR A 1 436 ? 35.625 -24.953 -16.188 1 55.94 436 THR A N 1
ATOM 3154 C CA . THR A 1 436 ? 36.5 -23.953 -15.578 1 55.94 436 THR A CA 1
ATOM 3155 C C . THR A 1 436 ? 35.781 -23.266 -14.414 1 55.94 436 THR A C 1
ATOM 3157 O O . THR A 1 436 ? 34.625 -22.859 -14.539 1 55.94 436 THR A O 1
ATOM 3160 N N . LEU A 1 437 ? 36 -23.719 -13.242 1 52.03 437 LEU A N 1
ATOM 3161 C CA . LEU A 1 437 ? 35.438 -23.016 -12.078 1 52.03 437 LEU A CA 1
ATOM 3162 C C . LEU A 1 437 ? 35.812 -21.547 -12.102 1 52.03 437 LEU A C 1
ATOM 3164 O O . LEU A 1 437 ? 36.969 -21.188 -12.414 1 52.03 437 LEU A O 1
ATOM 3168 N N . PRO A 1 438 ? 34.844 -20.812 -12.109 1 53.28 438 PRO A N 1
ATOM 3169 C CA . PRO A 1 438 ? 35.188 -19.391 -12.078 1 53.28 438 PRO A CA 1
ATOM 3170 C C . PRO A 1 438 ? 36.094 -19.031 -10.898 1 53.28 438 PRO A C 1
ATOM 3172 O O . PRO A 1 438 ? 35.969 -19.625 -9.82 1 53.28 438 PRO A O 1
ATOM 3175 N N . SER A 1 439 ? 37.281 -18.484 -11.188 1 49.22 439 SER A N 1
ATOM 3176 C CA . SER A 1 439 ? 38.188 -17.938 -10.164 1 49.22 439 SER A CA 1
ATOM 3177 C C . SER A 1 439 ? 37.531 -16.719 -9.484 1 49.22 439 SER A C 1
ATOM 3179 O O . SER A 1 439 ? 37 -15.852 -10.148 1 49.22 439 SER A O 1
ATOM 3181 N N . PRO A 1 440 ? 37.344 -16.891 -8.266 1 50.56 440 PRO A N 1
ATOM 3182 C CA . PRO A 1 440 ? 36.75 -15.742 -7.562 1 50.56 440 PRO A CA 1
ATOM 3183 C C . PRO A 1 440 ? 37.5 -14.438 -7.867 1 50.56 440 PRO A C 1
ATOM 3185 O O . PRO A 1 440 ? 38.719 -14.453 -8.07 1 50.56 440 PRO A O 1
ATOM 3188 N N . PRO A 1 441 ? 36.844 -13.508 -8.195 1 47.91 441 PRO A N 1
ATOM 3189 C CA . PRO A 1 441 ? 37.562 -12.242 -8.43 1 47.91 441 PRO A CA 1
ATOM 3190 C C . PRO A 1 441 ? 38.344 -11.781 -7.215 1 47.91 441 PRO A C 1
ATOM 3192 O O . PRO A 1 441 ? 37.906 -11.922 -6.078 1 47.91 441 PRO A O 1
ATOM 3195 N N . MET A 1 442 ? 39.719 -11.562 -7.309 1 39.56 442 MET A N 1
ATOM 3196 C CA . MET A 1 442 ? 40.594 -10.969 -6.289 1 39.56 442 MET A CA 1
ATOM 3197 C C . MET A 1 442 ? 40.219 -9.508 -6.062 1 39.56 442 MET A C 1
ATOM 3199 O O . MET A 1 442 ? 40.094 -8.734 -7.016 1 39.56 442 MET A O 1
ATOM 3203 N N . LEU A 1 443 ? 39.719 -9.125 -4.98 1 42.47 443 LEU A N 1
ATOM 3204 C CA . LEU A 1 443 ? 39.469 -7.746 -4.582 1 42.47 443 LEU A CA 1
ATOM 3205 C C . LEU A 1 443 ? 40.75 -6.934 -4.566 1 42.47 443 LEU A C 1
ATOM 3207 O O . LEU A 1 443 ? 41.781 -7.383 -4.035 1 42.47 443 LEU A O 1
ATOM 3211 N N . GLN A 1 444 ? 41.031 -5.887 -5.379 1 44.28 444 GLN A N 1
ATOM 3212 C CA . GLN A 1 444 ? 42.219 -5.016 -5.418 1 44.28 444 GLN A CA 1
ATOM 3213 C C . GLN A 1 444 ? 42.219 -4.066 -4.227 1 44.28 444 GLN A C 1
ATOM 3215 O O . GLN A 1 444 ? 41.188 -3.66 -3.732 1 44.28 444 GLN A O 1
ATOM 3220 N N . ALA A 1 445 ? 43.469 -3.535 -3.611 1 44.03 445 ALA A N 1
ATOM 3221 C CA . ALA A 1 445 ? 43.906 -2.789 -2.439 1 44.03 445 ALA A CA 1
ATOM 3222 C C . ALA A 1 445 ? 43.344 -1.372 -2.439 1 44.03 445 ALA A C 1
ATOM 3224 O O . ALA A 1 445 ? 42.906 -0.88 -1.405 1 44.03 445 ALA A O 1
ATOM 3225 N N . PRO A 1 446 ? 43.625 -0.458 -3.383 1 49.19 446 PRO A N 1
ATOM 3226 C CA . PRO A 1 446 ? 43.344 0.975 -3.297 1 49.19 446 PRO A CA 1
ATOM 3227 C C . PRO A 1 446 ? 41.906 1.26 -2.85 1 49.19 446 PRO A C 1
ATOM 3229 O O . PRO A 1 446 ? 41.594 2.367 -2.4 1 49.19 446 PRO A O 1
ATOM 3232 N N . ASP A 1 447 ? 40.969 0.41 -2.975 1 47.75 447 ASP A N 1
ATOM 3233 C CA . ASP A 1 447 ? 39.531 0.552 -2.729 1 47.75 447 ASP A CA 1
ATOM 3234 C C . ASP A 1 447 ? 39.25 0.668 -1.233 1 47.75 447 ASP A C 1
ATOM 3236 O O . ASP A 1 447 ? 38.156 1.104 -0.838 1 47.75 447 ASP A O 1
ATOM 3240 N N . LEU A 1 448 ? 40.312 0.349 -0.478 1 41.38 448 LEU A N 1
ATOM 3241 C CA . LEU A 1 448 ? 40.156 0.394 0.97 1 41.38 448 LEU A CA 1
ATOM 3242 C C . LEU A 1 448 ? 40.156 1.834 1.471 1 41.38 448 LEU A C 1
ATOM 3244 O O . LEU A 1 448 ? 39.344 2.184 2.344 1 41.38 448 LEU A O 1
ATOM 3248 N N . MET A 1 449 ? 41.094 2.635 1.06 1 45.84 449 MET A N 1
ATOM 3249 C CA . MET A 1 449 ? 41.094 4 1.578 1 45.84 449 MET A CA 1
ATOM 3250 C C . MET A 1 449 ? 39.812 4.723 1.232 1 45.84 449 MET A C 1
ATOM 3252 O O . MET A 1 449 ? 39.25 5.465 2.053 1 45.84 449 MET A O 1
ATOM 3256 N N . ALA A 1 450 ? 39.469 4.699 0.021 1 51.5 450 ALA A N 1
ATOM 3257 C CA . ALA A 1 450 ? 38.188 5.285 -0.37 1 51.5 450 ALA A CA 1
ATOM 3258 C C . ALA A 1 450 ? 37.031 4.688 0.438 1 51.5 450 ALA A C 1
ATOM 3260 O O . ALA A 1 450 ? 36.094 5.391 0.791 1 51.5 450 ALA A O 1
ATOM 3261 N N . ALA A 1 451 ? 37.312 3.463 0.753 1 51.97 451 ALA A N 1
ATOM 3262 C CA . ALA A 1 451 ? 36.344 2.803 1.604 1 51.97 451 ALA A CA 1
ATOM 3263 C C . ALA A 1 451 ? 36.312 3.414 3.002 1 51.97 451 ALA A C 1
ATOM 3265 O O . ALA A 1 451 ? 35.25 3.562 3.609 1 51.97 451 ALA A O 1
ATOM 3266 N N . LEU A 1 452 ? 37.5 3.732 3.5 1 50.03 452 LEU A N 1
ATOM 3267 C CA . LEU A 1 452 ? 37.594 4.312 4.836 1 50.03 452 LEU A CA 1
ATOM 3268 C C . LEU A 1 452 ? 37 5.719 4.848 1 50.03 452 LEU A C 1
ATOM 3270 O O . LEU A 1 452 ? 36.344 6.117 5.82 1 50.03 452 LEU A O 1
ATOM 3274 N N . ALA A 1 453 ? 37.406 6.48 3.752 1 53.72 453 ALA A N 1
ATOM 3275 C CA . ALA A 1 453 ? 36.875 7.836 3.686 1 53.72 453 ALA A CA 1
ATOM 3276 C C . ALA A 1 453 ? 35.344 7.816 3.631 1 53.72 453 ALA A C 1
ATOM 3278 O O . ALA A 1 453 ? 34.688 8.766 4.066 1 53.72 453 ALA A O 1
ATOM 3279 N N . ALA A 1 454 ? 34.844 6.668 3.092 1 64.12 454 ALA A N 1
ATOM 3280 C CA . ALA A 1 454 ? 33.375 6.582 2.959 1 64.12 454 ALA A CA 1
ATOM 3281 C C . ALA A 1 454 ? 32.781 5.855 4.148 1 64.12 454 ALA A C 1
ATOM 3283 O O . ALA A 1 454 ? 31.734 5.199 4.016 1 64.12 454 ALA A O 1
ATOM 3284 N N . ALA A 1 455 ? 33.625 6.023 5.242 1 73.62 455 ALA A N 1
ATOM 3285 C CA . ALA A 1 455 ? 33.125 5.309 6.422 1 73.62 455 ALA A CA 1
ATOM 3286 C C . ALA A 1 455 ? 31.828 5.914 6.941 1 73.62 455 ALA A C 1
ATOM 3288 O O . ALA A 1 455 ? 31.672 7.133 6.941 1 73.62 455 ALA A O 1
ATOM 3289 N N . PRO A 1 456 ? 30.984 5.062 7.238 1 80.5 456 PRO A N 1
ATOM 3290 C CA . PRO A 1 456 ? 29.703 5.555 7.766 1 80.5 456 PRO A CA 1
ATOM 3291 C C . PRO A 1 456 ? 29.859 6.277 9.102 1 80.5 456 PRO A C 1
ATOM 3293 O O . PRO A 1 456 ? 30.766 5.957 9.883 1 80.5 456 PRO A O 1
ATOM 3296 N N . THR A 1 457 ? 29.188 7.344 9.273 1 86.44 457 THR A N 1
ATOM 3297 C CA . THR A 1 457 ? 29.156 8.016 10.57 1 86.44 457 THR A CA 1
ATOM 3298 C C . THR A 1 457 ? 28.594 7.082 11.641 1 86.44 457 THR A C 1
ATOM 3300 O O . THR A 1 457 ? 27.906 6.109 11.328 1 86.44 457 THR A O 1
ATOM 3303 N N . PRO A 1 458 ? 28.938 7.32 12.914 1 81.25 458 PRO A N 1
ATOM 3304 C CA . PRO A 1 458 ? 28.375 6.5 14 1 81.25 458 PRO A CA 1
ATOM 3305 C C . PRO A 1 458 ? 26.844 6.477 14 1 81.25 458 PRO A C 1
ATOM 3307 O O . PRO A 1 458 ? 26.25 5.434 14.273 1 81.25 458 PRO A O 1
ATOM 3310 N N . VAL A 1 459 ? 26.266 7.598 13.641 1 88.88 459 VAL A N 1
ATOM 3311 C CA . VAL A 1 459 ? 24.812 7.68 13.617 1 88.88 459 VAL A CA 1
ATOM 3312 C C . VAL A 1 459 ? 24.266 6.77 12.516 1 88.88 459 VAL A C 1
ATOM 3314 O O . VAL A 1 459 ? 23.25 6.102 12.711 1 88.88 459 VAL A O 1
ATOM 3317 N N . GLU A 1 460 ? 24.953 6.691 11.398 1 88.31 460 GLU A N 1
ATOM 3318 C CA . GLU A 1 460 ? 24.531 5.824 10.297 1 88.31 460 GLU A CA 1
ATOM 3319 C C . GLU A 1 460 ? 24.625 4.352 10.695 1 88.31 460 GLU A C 1
ATOM 3321 O O . GLU A 1 460 ? 23.75 3.557 10.336 1 88.31 460 GLU A O 1
ATOM 3326 N N . VAL A 1 461 ? 25.672 3.994 11.406 1 86.25 461 VAL A N 1
ATOM 3327 C CA . VAL A 1 461 ? 25.859 2.621 11.867 1 86.25 461 VAL A CA 1
ATOM 3328 C C . VAL A 1 461 ? 24.75 2.238 12.836 1 86.25 461 VAL A C 1
ATOM 3330 O O . VAL A 1 461 ? 24.125 1.184 12.695 1 86.25 461 VAL A O 1
ATOM 3333 N N . VAL A 1 462 ? 24.453 3.15 13.789 1 88.94 462 VAL A N 1
ATOM 3334 C CA . VAL A 1 462 ? 23.422 2.885 14.789 1 88.94 462 VAL A CA 1
ATOM 3335 C C . VAL A 1 462 ? 22.047 2.777 14.109 1 88.94 462 VAL A C 1
ATOM 3337 O O . VAL A 1 462 ? 21.266 1.879 14.422 1 88.94 462 VAL A O 1
ATOM 3340 N N . ASN A 1 463 ? 21.812 3.658 13.195 1 90.44 463 ASN A N 1
ATOM 3341 C CA . ASN A 1 463 ? 20.531 3.631 12.477 1 90.44 463 ASN A CA 1
ATOM 3342 C C . ASN A 1 463 ? 20.359 2.338 11.688 1 90.44 463 ASN A C 1
ATOM 3344 O O . ASN A 1 463 ? 19.281 1.741 11.688 1 90.44 463 ASN A O 1
ATOM 3348 N N . THR A 1 464 ? 21.438 1.906 11 1 89.75 464 THR A N 1
ATOM 3349 C CA . THR A 1 464 ? 21.375 0.684 10.203 1 89.75 464 THR A CA 1
ATOM 3350 C C . THR A 1 464 ? 21.141 -0.532 11.094 1 89.75 464 THR A C 1
ATOM 3352 O O . THR A 1 464 ? 20.312 -1.383 10.781 1 89.75 464 THR A O 1
ATOM 3355 N N . LEU A 1 465 ? 21.859 -0.603 12.219 1 88.38 465 LEU A N 1
ATOM 3356 C CA . LEU A 1 465 ? 21.719 -1.723 13.148 1 88.38 465 LEU A CA 1
ATOM 3357 C C . LEU A 1 465 ? 20.328 -1.727 13.781 1 88.38 465 LEU A C 1
ATOM 3359 O O . LEU A 1 465 ? 19.734 -2.791 13.992 1 88.38 465 LEU A O 1
ATOM 3363 N N . THR A 1 466 ? 19.812 -0.522 14.062 1 92.75 466 THR A N 1
ATOM 3364 C CA . THR A 1 466 ? 18.469 -0.403 14.617 1 92.75 466 THR A CA 1
ATOM 3365 C C . THR A 1 466 ? 17.438 -0.913 13.625 1 92.75 466 THR A C 1
ATOM 3367 O O . THR A 1 466 ? 16.484 -1.599 14.008 1 92.75 466 THR A O 1
ATOM 3370 N N . LYS A 1 467 ? 17.625 -0.565 12.359 1 92.38 467 LYS A N 1
ATOM 3371 C CA . LYS A 1 467 ? 16.734 -1.065 11.328 1 92.38 467 LYS A CA 1
ATOM 3372 C C . LYS A 1 467 ? 16.766 -2.59 11.25 1 92.38 467 LYS A C 1
ATOM 3374 O O . LYS A 1 467 ? 15.727 -3.24 11.164 1 92.38 467 LYS A O 1
ATOM 3379 N N . ILE A 1 468 ? 17.953 -3.18 11.305 1 89.81 468 ILE A N 1
ATOM 3380 C CA . ILE A 1 468 ? 18.141 -4.621 11.203 1 89.81 468 ILE A CA 1
ATOM 3381 C C . ILE A 1 468 ? 17.438 -5.316 12.367 1 89.81 468 ILE A C 1
ATOM 3383 O O . ILE A 1 468 ? 16.672 -6.27 12.172 1 89.81 468 ILE A O 1
ATOM 3387 N N . VAL A 1 469 ? 17.609 -4.785 13.602 1 91.44 469 VAL A N 1
ATOM 3388 C CA . VAL A 1 469 ? 17 -5.379 14.789 1 91.44 469 VAL A CA 1
ATOM 3389 C C . VAL A 1 469 ? 15.484 -5.289 14.695 1 91.44 469 VAL A C 1
ATOM 3391 O O . VAL A 1 469 ? 14.773 -6.254 15 1 91.44 469 VAL A O 1
ATOM 3394 N N . SER A 1 470 ? 15.031 -4.102 14.273 1 93.81 470 SER A N 1
ATOM 3395 C CA . SER A 1 470 ? 13.594 -3.902 14.156 1 93.81 470 SER A CA 1
ATOM 3396 C C . SER A 1 470 ? 12.992 -4.812 13.094 1 93.81 470 SER A C 1
ATOM 3398 O O . SER A 1 470 ? 11.914 -5.383 13.297 1 93.81 470 SER A O 1
ATOM 3400 N N . ASP A 1 471 ? 13.633 -4.953 11.945 1 90.94 471 ASP A N 1
ATOM 3401 C CA . ASP A 1 471 ? 13.172 -5.84 10.883 1 90.94 471 ASP A CA 1
ATOM 3402 C C . ASP A 1 471 ? 13.125 -7.289 11.352 1 90.94 471 ASP A C 1
ATOM 3404 O O . ASP A 1 471 ? 12.227 -8.047 10.984 1 90.94 471 ASP A O 1
ATOM 3408 N N . ASP A 1 472 ? 14.117 -7.691 12.164 1 91.31 472 ASP A N 1
ATOM 3409 C CA . ASP A 1 472 ? 14.227 -9.078 12.617 1 91.31 472 ASP A CA 1
ATOM 3410 C C . ASP A 1 472 ? 13.094 -9.422 13.586 1 91.31 472 ASP A C 1
ATOM 3412 O O . ASP A 1 472 ? 12.438 -10.453 13.438 1 91.31 472 ASP A O 1
ATOM 3416 N N . TYR A 1 473 ? 12.844 -8.555 14.641 1 94.06 473 TYR A N 1
ATOM 3417 C CA . TYR A 1 473 ? 11.781 -8.93 15.57 1 94.06 473 TYR A CA 1
ATOM 3418 C C . TYR A 1 473 ? 10.406 -8.773 14.93 1 94.06 473 TYR A C 1
ATOM 3420 O O . TYR A 1 473 ? 9.43 -9.367 15.383 1 94.06 473 TYR A O 1
ATOM 3428 N N . ALA A 1 474 ? 10.305 -7.906 13.891 1 94.56 474 ALA A N 1
ATOM 3429 C CA . ALA A 1 474 ? 9.031 -7.738 13.203 1 94.56 474 ALA A CA 1
ATOM 3430 C C . ALA A 1 474 ? 8.555 -9.055 12.602 1 94.56 474 ALA A C 1
ATOM 3432 O O . ALA A 1 474 ? 7.359 -9.258 12.383 1 94.56 474 ALA A O 1
ATOM 3433 N N . THR A 1 475 ? 9.484 -10.031 12.289 1 92.88 475 THR A N 1
ATOM 3434 C CA . THR A 1 475 ? 9.133 -11.312 11.672 1 92.88 475 THR A CA 1
ATOM 3435 C C . THR A 1 475 ? 8.32 -12.172 12.633 1 92.88 475 THR A C 1
ATOM 3437 O O . THR A 1 475 ? 7.707 -13.156 12.227 1 92.88 475 THR A O 1
ATOM 3440 N N . LEU A 1 476 ? 8.234 -11.797 13.93 1 93.69 476 LEU A N 1
ATOM 3441 C CA . LEU A 1 476 ? 7.453 -12.539 14.914 1 93.69 476 LEU A CA 1
ATOM 3442 C C . LEU A 1 476 ? 5.957 -12.391 14.648 1 93.69 476 LEU A C 1
ATOM 3444 O O . LEU A 1 476 ? 5.172 -13.273 15 1 93.69 476 LEU A O 1
ATOM 3448 N N . LEU A 1 477 ? 5.629 -11.273 13.961 1 95.19 477 LEU A N 1
ATOM 3449 C CA . LEU A 1 477 ? 4.211 -11.047 13.719 1 95.19 477 LEU A CA 1
ATOM 3450 C C . LEU A 1 477 ? 3.664 -12.047 12.703 1 95.19 477 LEU A C 1
ATOM 3452 O O . LEU A 1 477 ? 2.662 -12.711 12.961 1 95.19 477 LEU A O 1
ATOM 3456 N N . PRO A 1 478 ? 4.273 -12.188 11.5 1 95.5 478 PRO A N 1
ATOM 3457 C CA . PRO A 1 478 ? 3.76 -13.203 10.586 1 95.5 478 PRO A CA 1
ATOM 3458 C C . PRO A 1 478 ? 3.816 -14.609 11.172 1 95.5 478 PRO A C 1
ATOM 3460 O O . PRO A 1 478 ? 2.965 -15.453 10.867 1 95.5 478 PRO A O 1
ATOM 3463 N N . LEU A 1 479 ? 4.809 -14.945 12.008 1 94.25 479 LEU A N 1
ATOM 3464 C CA . LEU A 1 479 ? 4.852 -16.234 12.688 1 94.25 479 LEU A CA 1
ATOM 3465 C C . LEU A 1 479 ? 3.641 -16.406 13.594 1 94.25 479 LEU A C 1
ATOM 3467 O O . LEU A 1 479 ? 3.037 -17.484 13.625 1 94.25 479 LEU A O 1
ATOM 3471 N N . ALA A 1 480 ? 3.318 -15.305 14.328 1 95.12 480 ALA A N 1
ATOM 3472 C CA . ALA A 1 480 ? 2.141 -15.344 15.195 1 95.12 480 ALA A CA 1
ATOM 3473 C C . ALA A 1 480 ? 0.863 -15.492 14.375 1 95.12 480 ALA A C 1
ATOM 3475 O O . ALA A 1 480 ? -0.049 -16.234 14.758 1 95.12 480 ALA A O 1
ATOM 3476 N N . ASP A 1 481 ? 0.777 -14.781 13.289 1 96.69 481 ASP A N 1
ATOM 3477 C CA . ASP A 1 481 ? -0.403 -14.836 12.43 1 96.69 481 ASP A CA 1
ATOM 3478 C C . ASP A 1 481 ? -0.584 -16.234 11.836 1 96.69 481 ASP A C 1
ATOM 3480 O O . ASP A 1 481 ? -1.702 -16.75 11.781 1 96.69 481 ASP A O 1
ATOM 3484 N N . ILE A 1 482 ? 0.512 -16.844 11.328 1 95.88 482 ILE A N 1
ATOM 3485 C CA . ILE A 1 482 ? 0.471 -18.203 10.789 1 95.88 482 ILE A CA 1
ATOM 3486 C C . ILE A 1 482 ? 0.136 -19.188 11.906 1 95.88 482 ILE A C 1
ATOM 3488 O O . ILE A 1 482 ? -0.64 -20.125 11.703 1 95.88 482 ILE A O 1
ATOM 3492 N N . GLY A 1 483 ? 0.725 -18.984 13.141 1 95.12 483 GLY A N 1
ATOM 3493 C CA . GLY A 1 483 ? 0.367 -19.781 14.297 1 95.12 483 GLY A CA 1
ATOM 3494 C C . GLY A 1 483 ? -1.111 -19.719 14.633 1 95.12 483 GLY A C 1
ATOM 3495 O O . GLY A 1 483 ? -1.731 -20.75 14.914 1 95.12 483 GLY A O 1
ATOM 3496 N N . THR A 1 484 ? -1.67 -18.516 14.562 1 94.69 484 THR A N 1
ATOM 3497 C CA . THR A 1 484 ? -3.094 -18.312 14.812 1 94.69 484 THR A CA 1
ATOM 3498 C C . THR A 1 484 ? -3.932 -19.047 13.766 1 94.69 484 THR A C 1
ATOM 3500 O O . THR A 1 484 ? -4.953 -19.641 14.086 1 94.69 484 THR A O 1
ATOM 3503 N N . ALA A 1 485 ? -3.52 -19.031 12.508 1 96 485 ALA A N 1
ATOM 3504 C CA . ALA A 1 485 ? -4.211 -19.75 11.445 1 96 485 ALA A CA 1
ATOM 3505 C C . ALA A 1 485 ? -4.184 -21.25 11.695 1 96 485 ALA A C 1
ATOM 3507 O O . ALA A 1 485 ? -5.18 -21.953 11.477 1 96 485 ALA A O 1
ATOM 3508 N N . PHE A 1 486 ? -3.074 -21.797 12.211 1 94.31 486 PHE A N 1
ATOM 3509 C CA . PHE A 1 486 ? -2.906 -23.219 12.477 1 94.31 486 PHE A CA 1
ATOM 3510 C C . PHE A 1 486 ? -3.805 -23.672 13.625 1 94.31 486 PHE A C 1
ATOM 3512 O O . PHE A 1 486 ? -4.348 -24.781 13.602 1 94.31 486 PHE A O 1
ATOM 3519 N N . VAL A 1 487 ? -3.977 -22.75 14.625 1 93.56 487 VAL A N 1
ATOM 3520 C CA . VAL A 1 487 ? -4.605 -23.188 15.859 1 93.56 487 VAL A CA 1
ATOM 3521 C C . VAL A 1 487 ? -6.109 -22.922 15.797 1 93.56 487 VAL A C 1
ATOM 3523 O O . VAL A 1 487 ? -6.895 -23.609 16.469 1 93.56 487 VAL A O 1
ATOM 3526 N N . ILE A 1 488 ? -6.523 -21.953 14.906 1 93.88 488 ILE A N 1
ATOM 3527 C CA . ILE A 1 488 ? -7.934 -21.594 14.914 1 93.88 488 ILE A CA 1
ATOM 3528 C C . ILE A 1 488 ? -8.539 -21.844 13.539 1 93.88 488 ILE A C 1
ATOM 3530 O O . ILE A 1 488 ? -9.492 -22.609 13.406 1 93.88 488 ILE A O 1
ATOM 3534 N N . THR A 1 489 ? -7.973 -21.312 12.477 1 95 489 THR A N 1
ATOM 3535 C CA . THR A 1 489 ? -8.562 -21.328 11.148 1 95 489 THR A CA 1
ATOM 3536 C C . THR A 1 489 ? -8.547 -22.75 10.57 1 95 489 THR A C 1
ATOM 3538 O O . THR A 1 489 ? -9.539 -23.203 10 1 95 489 THR A O 1
ATOM 3541 N N . MET A 1 490 ? -7.359 -23.422 10.695 1 95.56 490 MET A N 1
ATOM 3542 C CA . MET A 1 490 ? -7.203 -24.75 10.094 1 95.56 490 MET A CA 1
ATOM 3543 C C . MET A 1 490 ? -8.18 -25.75 10.719 1 95.56 490 MET A C 1
ATOM 3545 O O . MET A 1 490 ? -8.93 -26.422 10 1 95.56 490 MET A O 1
ATOM 3549 N N . PRO A 1 491 ? -8.328 -25.828 12.094 1 93.81 491 PRO A N 1
ATOM 3550 C CA . PRO A 1 491 ? -9.32 -26.75 12.664 1 93.81 491 PRO A CA 1
ATOM 3551 C C . PRO A 1 491 ? -10.75 -26.359 12.297 1 93.81 491 PRO A C 1
ATOM 3553 O O . PRO A 1 491 ? -11.609 -27.234 12.141 1 93.81 491 PRO A O 1
ATOM 3556 N N . THR A 1 492 ? -11.047 -25.047 12.156 1 94.06 492 THR A N 1
ATOM 3557 C CA . THR A 1 492 ? -12.375 -24.594 11.758 1 94.06 492 THR A CA 1
ATOM 3558 C C . THR A 1 492 ? -12.688 -25.031 10.328 1 94.06 492 THR A C 1
ATOM 3560 O O . THR A 1 492 ? -13.789 -25.5 10.047 1 94.06 492 THR A O 1
ATOM 3563 N N . TYR A 1 493 ? -11.75 -24.891 9.406 1 96.12 493 TYR A N 1
ATOM 3564 C CA . TYR A 1 493 ? -11.891 -25.328 8.016 1 96.12 493 TYR A CA 1
ATOM 3565 C C . TYR A 1 493 ? -12.062 -26.828 7.941 1 96.12 493 TYR A C 1
ATOM 3567 O O . TYR A 1 493 ? -12.906 -27.328 7.199 1 96.12 493 TYR A O 1
ATOM 3575 N N . ASP A 1 494 ? -11.25 -27.578 8.75 1 95.75 494 ASP A N 1
ATOM 3576 C CA . ASP A 1 494 ? -11.336 -29.031 8.82 1 95.75 494 ASP A CA 1
ATOM 3577 C C . ASP A 1 494 ? -12.734 -29.484 9.25 1 95.75 494 ASP A C 1
ATOM 3579 O O . ASP A 1 494 ? -13.281 -30.438 8.703 1 95.75 494 ASP A O 1
ATOM 3583 N N . ALA A 1 495 ? -13.266 -28.75 10.297 1 94 495 ALA A N 1
ATOM 3584 C CA . ALA A 1 495 ? -14.594 -29.094 10.789 1 94 495 ALA A CA 1
ATOM 3585 C C . ALA A 1 495 ? -15.656 -28.906 9.711 1 94 495 ALA A C 1
ATOM 3587 O O . ALA A 1 495 ? -16.578 -29.719 9.586 1 94 495 ALA A O 1
ATOM 3588 N N . THR A 1 496 ? -15.523 -27.828 8.945 1 94.62 496 THR A N 1
ATOM 3589 C CA . THR A 1 496 ? -16.469 -27.562 7.863 1 94.62 496 THR A CA 1
ATOM 3590 C C . THR A 1 496 ? -16.375 -28.641 6.789 1 94.62 496 THR A C 1
ATOM 3592 O O . THR A 1 496 ? -17.406 -29.125 6.301 1 94.62 496 THR A O 1
ATOM 3595 N N . LEU A 1 497 ? -15.148 -29.031 6.406 1 96.06 497 LEU A N 1
ATOM 3596 C CA . LEU A 1 497 ? -14.938 -30.094 5.422 1 96.06 497 LEU A CA 1
ATOM 3597 C C . LEU A 1 497 ? -15.539 -31.406 5.902 1 96.06 497 LEU A C 1
ATOM 3599 O O . LEU A 1 497 ? -16.219 -32.094 5.141 1 96.06 497 LEU A O 1
ATOM 3603 N N . PHE A 1 498 ? -15.258 -31.766 7.176 1 96.19 498 PHE A N 1
ATOM 3604 C CA . PHE A 1 498 ? -15.734 -33 7.773 1 96.19 498 PHE A CA 1
ATOM 3605 C C . PHE A 1 498 ? -17.266 -33.062 7.758 1 96.19 498 PHE A C 1
ATOM 3607 O O . PHE A 1 498 ? -17.844 -34.062 7.297 1 96.19 498 PHE A O 1
ATOM 3614 N N . VAL A 1 499 ? -17.938 -31.938 8.273 1 93.94 499 VAL A N 1
ATOM 3615 C CA . VAL A 1 499 ? -19.391 -31.906 8.406 1 93.94 499 VAL A CA 1
ATOM 3616 C C . VAL A 1 499 ? -20.047 -31.953 7.023 1 93.94 499 VAL A C 1
ATOM 3618 O O . VAL A 1 499 ? -21.031 -32.656 6.816 1 93.94 499 VAL A O 1
ATOM 3621 N N . ASP A 1 500 ? -19.516 -31.234 6.066 1 93.62 500 ASP A N 1
ATOM 3622 C CA . ASP A 1 500 ? -20.062 -31.203 4.711 1 93.62 500 ASP A CA 1
ATOM 3623 C C . ASP A 1 500 ? -20.062 -32.594 4.082 1 93.62 500 ASP A C 1
ATOM 3625 O O . ASP A 1 500 ? -21.031 -33 3.457 1 93.62 500 ASP A O 1
ATOM 3629 N N . GLN A 1 501 ? -18.953 -33.344 4.246 1 94.62 501 GLN A N 1
ATOM 3630 C CA . GLN A 1 501 ? -18.828 -34.656 3.662 1 94.62 501 GLN A CA 1
ATOM 3631 C C . GLN A 1 501 ? -19.672 -35.688 4.426 1 94.62 501 GLN A C 1
ATOM 3633 O O . GLN A 1 501 ? -20.219 -36.625 3.83 1 94.62 501 GLN A O 1
ATOM 3638 N N . LEU A 1 502 ? -19.719 -35.5 5.77 1 93.44 502 LEU A N 1
ATOM 3639 C CA . LEU A 1 502 ? -20.547 -36.375 6.586 1 93.44 502 LEU A CA 1
ATOM 3640 C C . LEU A 1 502 ? -22.016 -36.281 6.172 1 93.44 502 LEU A C 1
ATOM 3642 O O . LEU A 1 502 ? -22.703 -37.281 6.074 1 93.44 502 LEU A O 1
ATOM 3646 N N . LEU A 1 503 ? -22.453 -35 5.93 1 94.75 503 LEU A N 1
ATOM 3647 C CA . LEU A 1 503 ? -23.828 -34.75 5.531 1 94.75 503 LEU A CA 1
ATOM 3648 C C . LEU A 1 503 ? -24.109 -35.375 4.164 1 94.75 503 LEU A C 1
ATOM 3650 O O . LEU A 1 503 ? -25.25 -35.719 3.867 1 94.75 503 LEU A O 1
ATOM 3654 N N . GLN A 1 504 ? -23.125 -35.562 3.363 1 94.31 504 GLN A N 1
ATOM 3655 C CA . GLN A 1 504 ? -23.25 -36.188 2.049 1 94.31 504 GLN A CA 1
ATOM 3656 C C . GLN A 1 504 ? -23.094 -37.688 2.135 1 94.31 504 GLN A C 1
ATOM 3658 O O . GLN A 1 504 ? -23.266 -38.406 1.135 1 94.31 504 GLN A O 1
ATOM 3663 N N . GLY A 1 505 ? -22.781 -38.219 3.303 1 94.62 505 GLY A N 1
ATOM 3664 C CA . GLY A 1 505 ? -22.656 -39.625 3.535 1 94.62 505 GLY A CA 1
ATOM 3665 C C . GLY A 1 505 ? -21.312 -40.188 3.104 1 94.62 505 GLY A C 1
ATOM 3666 O O . GLY A 1 505 ? -21.172 -41.406 2.932 1 94.62 505 GLY A O 1
ATOM 3667 N N . ASN A 1 506 ? -20.391 -39.438 2.881 1 95.31 506 ASN A N 1
ATOM 3668 C CA . ASN A 1 506 ? -19.078 -39.875 2.441 1 95.31 506 ASN A CA 1
ATOM 3669 C C . ASN A 1 506 ? -18.078 -39.875 3.596 1 95.31 506 ASN A C 1
ATOM 3671 O O . ASN A 1 506 ? -17.297 -38.938 3.756 1 95.31 506 ASN A O 1
ATOM 3675 N N . LEU A 1 507 ? -17.891 -40.938 4.301 1 94.12 507 LEU A N 1
ATOM 3676 C CA . LEU A 1 507 ? -17.078 -41.062 5.504 1 94.12 507 LEU A CA 1
ATOM 3677 C C . LEU A 1 507 ? -15.594 -40.969 5.168 1 94.12 507 LEU A C 1
ATOM 3679 O O . LEU A 1 507 ? -14.82 -40.375 5.918 1 94.12 507 LEU A O 1
ATOM 3683 N N . ILE A 1 508 ? -15.203 -41.594 4.074 1 94.81 508 ILE A N 1
ATOM 3684 C CA . ILE A 1 508 ? -13.805 -41.562 3.668 1 94.81 508 ILE A CA 1
ATOM 3685 C C . ILE A 1 508 ? -13.375 -40.094 3.4 1 94.81 508 ILE A C 1
ATOM 3687 O O . ILE A 1 508 ? -12.328 -39.656 3.877 1 94.81 508 ILE A O 1
ATOM 3691 N N . ASN A 1 509 ? -14.211 -39.406 2.697 1 95.56 509 ASN A N 1
ATOM 3692 C CA . ASN A 1 509 ? -13.898 -38 2.408 1 95.56 509 ASN A CA 1
ATOM 3693 C C . ASN A 1 509 ? -14 -37.125 3.66 1 95.56 509 ASN A C 1
ATOM 3695 O O . ASN A 1 509 ? -13.266 -36.156 3.799 1 95.56 509 ASN A O 1
ATOM 3699 N N . ALA A 1 510 ? -14.875 -37.5 4.551 1 95.44 510 ALA A N 1
ATOM 3700 C CA . ALA A 1 510 ? -15.047 -36.719 5.781 1 95.44 510 ALA A CA 1
ATOM 3701 C C . ALA A 1 510 ? -13.758 -36.719 6.598 1 95.44 510 ALA A C 1
ATOM 3703 O O . ALA A 1 510 ? -13.406 -35.688 7.188 1 95.44 510 ALA A O 1
ATOM 3704 N N . PHE A 1 511 ? -13.062 -37.812 6.594 1 94.75 511 PHE A N 1
ATOM 3705 C CA . PHE A 1 511 ? -11.805 -37.875 7.324 1 94.75 511 PHE A CA 1
ATOM 3706 C C . PHE A 1 511 ? -10.633 -37.5 6.422 1 94.75 511 PHE A C 1
ATOM 3708 O O . PHE A 1 511 ? -9.648 -36.938 6.883 1 94.75 511 PHE A O 1
ATOM 3715 N N . GLY A 1 512 ? -10.75 -37.812 5.156 1 96.75 512 GLY A N 1
ATOM 3716 C CA . GLY A 1 512 ? -9.648 -37.625 4.227 1 96.75 512 GLY A CA 1
ATOM 3717 C C . GLY A 1 512 ? -9.43 -36.156 3.846 1 96.75 512 GLY A C 1
ATOM 3718 O O . GLY A 1 512 ? -8.297 -35.688 3.746 1 96.75 512 GLY A O 1
ATOM 3719 N N . TYR A 1 513 ? -10.438 -35.375 3.574 1 96.31 513 TYR A N 1
ATOM 3720 C CA . TYR A 1 513 ? -10.32 -34 3.068 1 96.31 513 TYR A CA 1
ATOM 3721 C C . TYR A 1 513 ? -9.641 -33.094 4.086 1 96.31 513 TYR A C 1
ATOM 3723 O O . TYR A 1 513 ? -8.766 -32.312 3.73 1 96.31 513 TYR A O 1
ATOM 3731 N N . PRO A 1 514 ? -9.977 -33.188 5.398 1 96.19 514 PRO A N 1
ATOM 3732 C CA . PRO A 1 514 ? -9.234 -32.406 6.367 1 96.19 514 PRO A CA 1
ATOM 3733 C C . PRO A 1 514 ? -7.738 -32.688 6.355 1 96.19 514 PRO A C 1
ATOM 3735 O O . PRO A 1 514 ? -6.926 -31.75 6.395 1 96.19 514 PRO A O 1
ATOM 3738 N N . ILE A 1 515 ? -7.414 -33.938 6.234 1 95.69 515 ILE A N 1
ATOM 3739 C CA . ILE A 1 515 ? -6.008 -34.312 6.219 1 95.69 515 ILE A CA 1
ATOM 3740 C C . ILE A 1 515 ? -5.336 -33.75 4.961 1 95.69 515 ILE A C 1
ATOM 3742 O O . ILE A 1 515 ? -4.238 -33.188 5.031 1 95.69 515 ILE A O 1
ATOM 3746 N N . ALA A 1 516 ? -5.996 -33.906 3.814 1 97.12 516 ALA A N 1
ATOM 3747 C CA . ALA A 1 516 ? -5.461 -33.406 2.551 1 97.12 516 ALA A CA 1
ATOM 3748 C C . ALA A 1 516 ? -5.266 -31.906 2.596 1 97.12 516 ALA A C 1
ATOM 3750 O O . ALA A 1 516 ? -4.23 -31.391 2.164 1 97.12 516 ALA A O 1
ATOM 3751 N N . ALA A 1 517 ? -6.266 -31.219 3.088 1 97.38 517 ALA A N 1
ATOM 3752 C CA . ALA A 1 517 ? -6.18 -29.766 3.217 1 97.38 517 ALA A CA 1
ATOM 3753 C C . ALA A 1 517 ? -5.008 -29.375 4.109 1 97.38 517 ALA A C 1
ATOM 3755 O O . ALA A 1 517 ? -4.254 -28.453 3.777 1 97.38 517 ALA A O 1
ATOM 3756 N N . ASP A 1 518 ? -4.848 -30.047 5.258 1 96.19 518 ASP A N 1
ATOM 3757 C CA . ASP A 1 518 ? -3.789 -29.734 6.211 1 96.19 518 ASP A CA 1
ATOM 3758 C C . ASP A 1 518 ? -2.41 -29.938 5.586 1 96.19 518 ASP A C 1
ATOM 3760 O O . ASP A 1 518 ? -1.506 -29.125 5.801 1 96.19 518 ASP A O 1
ATOM 3764 N N . VAL A 1 519 ? -2.277 -31 4.824 1 95.06 519 VAL A N 1
ATOM 3765 C CA . VAL A 1 519 ? -0.995 -31.297 4.188 1 95.06 519 VAL A CA 1
ATOM 3766 C C . VAL A 1 519 ? -0.647 -30.188 3.197 1 95.06 519 VAL A C 1
ATOM 3768 O O . VAL A 1 519 ? 0.464 -29.656 3.217 1 95.06 519 VAL A O 1
ATOM 3771 N N . GLY A 1 520 ? -1.572 -29.859 2.346 1 96.44 520 GLY A N 1
ATOM 3772 C CA . GLY A 1 520 ? -1.344 -28.812 1.371 1 96.44 520 GLY A CA 1
ATOM 3773 C C . GLY A 1 520 ? -1.079 -27.453 2.006 1 96.44 520 GLY A C 1
ATOM 3774 O O . GLY A 1 520 ? -0.107 -26.781 1.661 1 96.44 520 GLY A O 1
ATOM 3775 N N . LEU A 1 521 ? -1.912 -27.078 2.961 1 96 521 LEU A N 1
ATOM 3776 C CA . LEU A 1 521 ? -1.841 -25.75 3.578 1 96 521 LEU A CA 1
ATOM 3777 C C . LEU A 1 521 ? -0.6 -25.625 4.453 1 96 521 LEU A C 1
ATOM 3779 O O . LEU A 1 521 ? 0.001 -24.562 4.539 1 96 521 LEU A O 1
ATOM 3783 N N . THR A 1 522 ? -0.18 -26.703 5.113 1 95.06 522 THR A N 1
ATOM 3784 C CA . THR A 1 522 ? 1.027 -26.688 5.934 1 95.06 522 THR A CA 1
ATOM 3785 C C . THR A 1 522 ? 2.271 -26.547 5.059 1 95.06 522 THR A C 1
ATOM 3787 O O . THR A 1 522 ? 3.217 -25.844 5.426 1 95.06 522 THR A O 1
ATOM 3790 N N . ALA A 1 523 ? 2.232 -27.203 3.898 1 94.12 523 ALA A N 1
ATOM 3791 C CA . ALA A 1 523 ? 3.35 -27.062 2.969 1 94.12 523 ALA A CA 1
ATOM 3792 C C . ALA A 1 523 ? 3.514 -25.609 2.523 1 94.12 523 ALA A C 1
ATOM 3794 O O . ALA A 1 523 ? 4.621 -25.062 2.561 1 94.12 523 ALA A O 1
ATOM 3795 N N . ILE A 1 524 ? 2.439 -25.031 2.131 1 94.38 524 ILE A N 1
ATOM 3796 C CA . ILE A 1 524 ? 2.461 -23.641 1.663 1 94.38 524 ILE A CA 1
ATOM 3797 C C . ILE A 1 524 ? 2.9 -22.719 2.799 1 94.38 524 ILE A C 1
ATOM 3799 O O . ILE A 1 524 ? 3.727 -21.828 2.596 1 94.38 524 ILE A O 1
ATOM 3803 N N . SER A 1 525 ? 2.34 -22.938 4.016 1 94.75 525 SER A N 1
ATOM 3804 C CA . SER A 1 525 ? 2.662 -22.094 5.16 1 94.75 525 SER A CA 1
ATOM 3805 C C . SER A 1 525 ? 4.137 -22.203 5.531 1 94.75 525 SER A C 1
ATOM 3807 O O . SER A 1 525 ? 4.766 -21.203 5.895 1 94.75 525 SER A O 1
ATOM 3809 N N . GLY A 1 526 ? 4.613 -23.438 5.484 1 92.81 526 GLY A N 1
ATOM 3810 C CA . GLY A 1 526 ? 6.039 -23.625 5.711 1 92.81 526 GLY A CA 1
ATOM 3811 C C . GLY A 1 526 ? 6.898 -22.875 4.711 1 92.81 526 GLY A C 1
ATOM 3812 O O . GLY A 1 526 ? 7.914 -22.281 5.078 1 92.81 526 GLY A O 1
ATOM 3813 N N . GLY A 1 527 ? 6.5 -22.938 3.445 1 92.38 527 GLY A N 1
ATOM 3814 C CA . GLY A 1 527 ? 7.184 -22.172 2.412 1 92.38 527 GLY A CA 1
ATOM 3815 C C . GLY A 1 527 ? 7.164 -20.672 2.666 1 92.38 527 GLY A C 1
ATOM 3816 O O . GLY A 1 527 ? 8.18 -20 2.492 1 92.38 527 GLY A O 1
ATOM 3817 N N . VAL A 1 528 ? 6.043 -20.141 3.098 1 91.62 528 VAL A N 1
ATOM 3818 C CA . VAL A 1 528 ? 5.891 -18.719 3.367 1 91.62 528 VAL A CA 1
ATOM 3819 C C . VAL A 1 528 ? 6.82 -18.297 4.508 1 91.62 528 VAL A C 1
ATOM 3821 O O . VAL A 1 528 ? 7.508 -17.281 4.418 1 91.62 528 VAL A O 1
ATOM 3824 N N . VAL A 1 529 ? 6.852 -19.094 5.613 1 93.06 529 VAL A N 1
ATOM 3825 C CA . VAL A 1 529 ? 7.719 -18.812 6.75 1 93.06 529 VAL A CA 1
ATOM 3826 C C . VAL A 1 529 ? 9.172 -18.75 6.293 1 93.06 529 VAL A C 1
ATOM 3828 O O . VAL A 1 529 ? 9.914 -17.844 6.66 1 93.06 529 VAL A O 1
ATOM 3831 N N . ALA A 1 530 ? 9.523 -19.703 5.445 1 91.88 530 ALA A N 1
ATOM 3832 C CA . ALA A 1 530 ? 10.891 -19.75 4.941 1 91.88 530 ALA A CA 1
ATOM 3833 C C . ALA A 1 530 ? 11.203 -18.531 4.078 1 91.88 530 ALA A C 1
ATOM 3835 O O . ALA A 1 530 ? 12.281 -17.938 4.195 1 91.88 530 ALA A O 1
ATOM 3836 N N . LEU A 1 531 ? 10.297 -18.172 3.254 1 91.38 531 LEU A N 1
ATOM 3837 C CA . LEU A 1 531 ? 10.508 -17.047 2.35 1 91.38 531 LEU A CA 1
ATOM 3838 C C . LEU A 1 531 ? 10.594 -15.727 3.121 1 91.38 531 LEU A C 1
ATOM 3840 O O . LEU A 1 531 ? 11.375 -14.844 2.766 1 91.38 531 LEU A O 1
ATOM 3844 N N . VAL A 1 532 ? 9.812 -15.555 4.164 1 92 532 VAL A N 1
ATOM 3845 C CA . VAL A 1 532 ? 9.867 -14.367 5.008 1 92 532 VAL A CA 1
ATOM 3846 C C . VAL A 1 532 ? 11.227 -14.281 5.695 1 92 532 VAL A C 1
ATOM 3848 O O . VAL A 1 532 ? 11.852 -13.219 5.723 1 92 532 VAL A O 1
ATOM 3851 N N . ALA A 1 533 ? 11.703 -15.422 6.223 1 90.12 533 ALA A N 1
ATOM 3852 C CA . ALA A 1 533 ? 13 -15.477 6.891 1 90.12 533 ALA A CA 1
ATOM 3853 C C . ALA A 1 533 ? 14.133 -15.141 5.922 1 90.12 533 ALA A C 1
ATOM 3855 O O . ALA A 1 533 ? 15.008 -14.328 6.238 1 90.12 533 ALA A O 1
ATOM 3856 N N . ILE A 1 534 ? 14.078 -15.734 4.715 1 87.94 534 ILE A N 1
ATOM 3857 C CA . ILE A 1 534 ? 15.109 -15.523 3.703 1 87.94 534 ILE A CA 1
ATOM 3858 C C . ILE A 1 534 ? 15.07 -14.07 3.229 1 87.94 534 ILE A C 1
ATOM 3860 O O . ILE A 1 534 ? 16.125 -13.438 3.068 1 87.94 534 ILE A O 1
ATOM 3864 N N . GLY A 1 535 ? 13.891 -13.586 3.029 1 88.44 535 GLY A N 1
ATOM 3865 C CA . GLY A 1 535 ? 13.75 -12.195 2.625 1 88.44 535 GLY A CA 1
ATOM 3866 C C . GLY A 1 535 ? 14.32 -11.219 3.641 1 88.44 535 GLY A C 1
ATOM 3867 O O . GLY A 1 535 ? 14.984 -10.25 3.273 1 88.44 535 GLY A O 1
ATOM 3868 N N . THR A 1 536 ? 14.07 -11.445 4.883 1 88.88 536 THR A N 1
ATOM 3869 C CA . THR A 1 536 ? 14.578 -10.594 5.949 1 88.88 536 THR A CA 1
ATOM 3870 C C . THR A 1 536 ? 16.094 -10.664 6.023 1 88.88 536 THR A C 1
ATOM 3872 O O . THR A 1 536 ? 16.766 -9.641 6.191 1 88.88 536 THR A O 1
ATOM 3875 N N . LEU A 1 537 ? 16.656 -11.875 5.867 1 86.88 537 LEU A N 1
ATOM 3876 C CA . LEU A 1 537 ? 18.109 -12.055 5.875 1 86.88 537 LEU A CA 1
ATOM 3877 C C . LEU A 1 537 ? 18.75 -11.289 4.727 1 86.88 537 LEU A C 1
ATOM 3879 O O . LEU A 1 537 ? 19.797 -10.656 4.906 1 86.88 537 LEU A O 1
ATOM 3883 N N . GLN A 1 538 ? 18.141 -11.359 3.59 1 85.56 538 GLN A N 1
ATOM 3884 C CA . GLN A 1 538 ? 18.672 -10.648 2.432 1 85.56 538 GLN A CA 1
ATOM 3885 C C . GLN A 1 538 ? 18.625 -9.133 2.648 1 85.56 538 GLN A C 1
ATOM 3887 O O . GLN A 1 538 ? 19.562 -8.422 2.268 1 85.56 538 GLN A O 1
ATOM 3892 N N . SER A 1 539 ? 17.562 -8.648 3.225 1 89.19 539 SER A N 1
ATOM 3893 C CA . SER A 1 539 ? 17.453 -7.23 3.543 1 89.19 539 SER A CA 1
ATOM 3894 C C . SER A 1 539 ? 18.531 -6.801 4.539 1 89.19 539 SER A C 1
ATOM 3896 O O . SER A 1 539 ? 19.109 -5.723 4.406 1 89.19 539 SER A O 1
ATOM 3898 N N . ASN A 1 540 ? 18.797 -7.621 5.566 1 88.31 540 ASN A N 1
ATOM 3899 C CA . ASN A 1 540 ? 19.844 -7.344 6.547 1 88.31 540 ASN A CA 1
ATOM 3900 C C . ASN A 1 540 ? 21.219 -7.215 5.891 1 88.31 540 ASN A C 1
ATOM 3902 O O . ASN A 1 540 ? 21.969 -6.301 6.211 1 88.31 540 ASN A O 1
ATOM 3906 N N . ILE A 1 541 ? 21.469 -8.141 4.961 1 87.06 541 ILE A N 1
ATOM 3907 C CA . ILE A 1 541 ? 22.75 -8.141 4.262 1 87.06 541 ILE A CA 1
ATOM 3908 C C . ILE A 1 541 ? 22.875 -6.867 3.426 1 87.06 541 ILE A C 1
ATOM 3910 O O . ILE A 1 541 ? 23.922 -6.215 3.438 1 87.06 541 ILE A O 1
ATOM 3914 N N . LYS A 1 542 ? 21.844 -6.496 2.77 1 88.06 542 LYS A N 1
ATOM 3915 C CA . LYS A 1 542 ? 21.844 -5.277 1.969 1 88.06 542 LYS A CA 1
ATOM 3916 C C . LYS A 1 542 ? 22.078 -4.047 2.844 1 88.06 542 LYS A C 1
ATOM 3918 O O . LYS A 1 542 ? 22.797 -3.125 2.451 1 88.06 542 LYS A O 1
ATOM 3923 N N . ASP A 1 543 ? 21.406 -3.982 3.979 1 88.06 543 ASP A N 1
ATOM 3924 C CA . ASP A 1 543 ? 21.562 -2.867 4.906 1 88.06 543 ASP A CA 1
ATOM 3925 C C . ASP A 1 543 ? 23.016 -2.768 5.406 1 88.06 543 ASP A C 1
ATOM 3927 O O . ASP A 1 543 ? 23.562 -1.674 5.488 1 88.06 543 ASP A O 1
ATOM 3931 N N . LEU A 1 544 ? 23.609 -3.902 5.746 1 85.81 544 LEU A N 1
ATOM 3932 C CA . LEU A 1 544 ? 25 -3.916 6.207 1 85.81 544 LEU A CA 1
ATOM 3933 C C . LEU A 1 544 ? 25.938 -3.469 5.098 1 85.81 544 LEU A C 1
ATOM 3935 O O . LEU A 1 544 ? 26.891 -2.717 5.344 1 85.81 544 LEU A O 1
ATOM 3939 N N . GLN A 1 545 ? 25.625 -3.881 3.822 1 83.19 545 GLN A N 1
ATOM 3940 C CA . GLN A 1 545 ? 26.453 -3.512 2.682 1 83.19 545 GLN A CA 1
ATOM 3941 C C . GLN A 1 545 ? 26.344 -2.018 2.383 1 83.19 545 GLN A C 1
ATOM 3943 O O . GLN A 1 545 ? 27.297 -1.406 1.906 1 83.19 545 GLN A O 1
ATOM 3948 N N . SER A 1 546 ? 25.203 -1.444 2.682 1 85.19 546 SER A N 1
ATOM 3949 C CA . SER A 1 546 ? 24.984 -0.03 2.395 1 85.19 546 SER A CA 1
ATOM 3950 C C . SER A 1 546 ? 25.844 0.854 3.285 1 85.19 546 SER A C 1
ATOM 3952 O O . SER A 1 546 ? 26.031 2.043 3.008 1 85.19 546 SER A O 1
ATOM 3954 N N . LEU A 1 547 ? 26.312 0.361 4.426 1 82.94 547 LEU A N 1
ATOM 3955 C CA . LEU A 1 547 ? 27.172 1.105 5.328 1 82.94 547 LEU A CA 1
ATOM 3956 C C . LEU A 1 547 ? 28.547 1.316 4.703 1 82.94 547 LEU A C 1
ATOM 3958 O O . LEU A 1 547 ? 29.281 2.227 5.094 1 82.94 547 LEU A O 1
ATOM 3962 N N . PHE A 1 548 ? 28.906 0.464 3.676 1 75.75 548 PHE A N 1
ATOM 3963 C CA . PHE A 1 548 ? 30.219 0.554 3.049 1 75.75 548 PHE A CA 1
ATOM 3964 C C . PHE A 1 548 ? 30.078 0.655 1.534 1 75.75 548 PHE A C 1
ATOM 3966 O O . PHE A 1 548 ? 30.344 -0.312 0.817 1 75.75 548 PHE A O 1
ATOM 3973 N N . PRO A 1 549 ? 29.406 1.829 0.999 1 61.41 549 PRO A N 1
ATOM 3974 C CA . PRO A 1 549 ? 29.188 1.861 -0.448 1 61.41 549 PRO A CA 1
ATOM 3975 C C . PRO A 1 549 ? 30.484 1.815 -1.253 1 61.41 549 PRO A C 1
ATOM 3977 O O . PRO A 1 549 ? 31.531 2.262 -0.772 1 61.41 549 PRO A O 1
ATOM 3980 N N . MET B 1 1 ? -42.062 42.75 15.336 1 20.02 1 MET B N 1
ATOM 3981 C CA . MET B 1 1 ? -42.594 42.656 13.984 1 20.02 1 MET B CA 1
ATOM 3982 C C . MET B 1 1 ? -41.812 41.656 13.148 1 20.02 1 MET B C 1
ATOM 3984 O O . MET B 1 1 ? -40.594 41.75 13.086 1 20.02 1 MET B O 1
ATOM 3988 N N . ALA B 1 2 ? -42.5 40.438 13.117 1 23.12 2 ALA B N 1
ATOM 3989 C CA . ALA B 1 2 ? -42 39.062 12.977 1 23.12 2 ALA B CA 1
ATOM 3990 C C . ALA B 1 2 ? -41.375 38.844 11.609 1 23.12 2 ALA B C 1
ATOM 3992 O O . ALA B 1 2 ? -42.062 38.75 10.602 1 23.12 2 ALA B O 1
ATOM 3993 N N . PHE B 1 3 ? -40.406 39.812 11.273 1 21.16 3 PHE B N 1
ATOM 3994 C CA . PHE B 1 3 ? -39.938 39.844 9.883 1 21.16 3 PHE B CA 1
ATOM 3995 C C . PHE B 1 3 ? -39.469 38.469 9.438 1 21.16 3 PHE B C 1
ATOM 3997 O O . PHE B 1 3 ? -38.625 37.844 10.086 1 21.16 3 PHE B O 1
ATOM 4004 N N . LEU B 1 4 ? -40.438 37.625 9.008 1 22.53 4 LEU B N 1
ATOM 4005 C CA . LEU B 1 4 ? -40.469 36.219 8.602 1 22.53 4 LEU B CA 1
ATOM 4006 C C . LEU B 1 4 ? -39.344 35.938 7.609 1 22.53 4 LEU B C 1
ATOM 4008 O O . LEU B 1 4 ? -39.469 36.25 6.426 1 22.53 4 LEU B O 1
ATOM 4012 N N . VAL B 1 5 ? -38.156 36.531 7.824 1 25.97 5 VAL B N 1
ATOM 4013 C CA . VAL B 1 5 ? -37.188 36.375 6.742 1 25.97 5 VAL B CA 1
ATOM 4014 C C . VAL B 1 5 ? -36.969 34.875 6.473 1 25.97 5 VAL B C 1
ATOM 4016 O O . VAL B 1 5 ? -36.594 34.125 7.379 1 25.97 5 VAL B O 1
ATOM 4019 N N . ALA B 1 6 ? -37.875 34.344 5.629 1 28.72 6 ALA B N 1
ATOM 4020 C CA . ALA B 1 6 ? -38 33 5.027 1 28.72 6 ALA B CA 1
ATOM 4021 C C . ALA B 1 6 ? -36.656 32.438 4.652 1 28.72 6 ALA B C 1
ATOM 4023 O O . ALA B 1 6 ? -35.906 33.031 3.846 1 28.72 6 ALA B O 1
ATOM 4024 N N . GLU B 1 7 ? -36 32 5.672 1 27.94 7 GLU B N 1
ATOM 4025 C CA . GLU B 1 7 ? -34.594 31.578 5.699 1 27.94 7 GLU B CA 1
ATOM 4026 C C . GLU B 1 7 ? -34.312 30.547 4.609 1 27.94 7 GLU B C 1
ATOM 4028 O O . GLU B 1 7 ? -35.125 29.625 4.383 1 27.94 7 GLU B O 1
ATOM 4033 N N . PRO B 1 8 ? -33.438 30.938 3.607 1 30.98 8 PRO B N 1
ATOM 4034 C CA . PRO B 1 8 ? -33 30.109 2.48 1 30.98 8 PRO B CA 1
ATOM 4035 C C . PRO B 1 8 ? -32.688 28.672 2.889 1 30.98 8 PRO B C 1
ATOM 4037 O O . PRO B 1 8 ? -32.344 27.859 2.039 1 30.98 8 PRO B O 1
ATOM 4040 N N . GLN B 1 9 ? -32.875 28.375 4.203 1 28.73 9 GLN B N 1
ATOM 4041 C CA . GLN B 1 9 ? -32.562 27.031 4.652 1 28.73 9 GLN B CA 1
ATOM 4042 C C . GLN B 1 9 ? -33.406 25.984 3.947 1 28.73 9 GLN B C 1
ATOM 4044 O O . GLN B 1 9 ? -33.031 24.828 3.826 1 28.73 9 GLN B O 1
ATOM 4049 N N . VAL B 1 10 ? -34.719 26.391 3.721 1 29.23 10 VAL B N 1
ATOM 4050 C CA . VAL B 1 10 ? -35.656 25.391 3.227 1 29.23 10 VAL B CA 1
ATOM 4051 C C . VAL B 1 10 ? -35.25 24.953 1.821 1 29.23 10 VAL B C 1
ATOM 4053 O O . VAL B 1 10 ? -35.438 23.797 1.444 1 29.23 10 VAL B O 1
ATOM 4056 N N . MET B 1 11 ? -34.656 25.984 1.115 1 29.22 11 MET B N 1
ATOM 4057 C CA . MET B 1 11 ? -34.406 25.609 -0.272 1 29.22 11 MET B CA 1
ATOM 4058 C C . MET B 1 11 ? -33.312 24.562 -0.356 1 29.22 11 MET B C 1
ATOM 4060 O O . MET B 1 11 ? -33.344 23.672 -1.214 1 29.22 11 MET B O 1
ATOM 4064 N N . ALA B 1 12 ? -32.344 24.75 0.514 1 30.03 12 ALA B N 1
ATOM 4065 C CA . ALA B 1 12 ? -31.219 23.844 0.368 1 30.03 12 ALA B CA 1
ATOM 4066 C C . ALA B 1 12 ? -31.594 22.422 0.767 1 30.03 12 ALA B C 1
ATOM 4068 O O . ALA B 1 12 ? -31.047 21.453 0.238 1 30.03 12 ALA B O 1
ATOM 4069 N N . THR B 1 13 ? -32.531 22.25 1.692 1 32.59 13 THR B N 1
ATOM 4070 C CA . THR B 1 13 ? -33.062 20.938 2.053 1 32.59 13 THR B CA 1
ATOM 4071 C C . THR B 1 13 ? -33.719 20.266 0.853 1 32.59 13 THR B C 1
ATOM 4073 O O . THR B 1 13 ? -33.562 19.062 0.645 1 32.59 13 THR B O 1
ATOM 4076 N N . VAL B 1 14 ? -34.469 21.156 0.095 1 34.34 14 VAL B N 1
ATOM 4077 C CA . VAL B 1 14 ? -35.219 20.578 -1.026 1 34.34 14 VAL B CA 1
ATOM 4078 C C . VAL B 1 14 ? -34.219 20.094 -2.09 1 34.34 14 VAL B C 1
ATOM 4080 O O . VAL B 1 14 ? -34.406 19.031 -2.699 1 34.34 14 VAL B O 1
ATOM 4083 N N . ALA B 1 15 ? -33.062 20.844 -2.199 1 32.88 15 ALA B N 1
ATOM 4084 C CA . ALA B 1 15 ? -32.125 20.406 -3.209 1 32.88 15 ALA B CA 1
ATOM 4085 C C . ALA B 1 15 ? -31.516 19.047 -2.842 1 32.88 15 ALA B C 1
ATOM 4087 O O . ALA B 1 15 ? -31.266 18.219 -3.719 1 32.88 15 ALA B O 1
ATOM 4088 N N . GLY B 1 16 ? -31.359 18.875 -1.557 1 30.95 16 GLY B N 1
ATOM 4089 C CA . GLY B 1 16 ? -30.922 17.578 -1.089 1 30.95 16 GLY B CA 1
ATOM 4090 C C . GLY B 1 16 ? -31.906 16.469 -1.392 1 30.95 16 GLY B C 1
ATOM 4091 O O . GLY B 1 16 ? -31.516 15.344 -1.723 1 30.95 16 GLY B O 1
ATOM 4092 N N . GLN B 1 17 ? -33.188 16.812 -1.204 1 34.97 17 GLN B N 1
ATOM 4093 C CA . GLN B 1 17 ? -34.188 15.781 -1.464 1 34.97 17 GLN B CA 1
ATOM 4094 C C . GLN B 1 17 ? -34.25 15.445 -2.951 1 34.97 17 GLN B C 1
ATOM 4096 O O . GLN B 1 17 ? -34.594 14.32 -3.324 1 34.97 17 GLN B O 1
ATOM 4101 N N . VAL B 1 18 ? -34.031 16.516 -3.732 1 35.44 18 VAL B N 1
ATOM 4102 C CA . VAL B 1 18 ? -34.156 16.25 -5.164 1 35.44 18 VAL B CA 1
ATOM 4103 C C . VAL B 1 18 ? -33.031 15.289 -5.598 1 35.44 18 VAL B C 1
ATOM 4105 O O . VAL B 1 18 ? -33.25 14.43 -6.457 1 35.44 18 VAL B O 1
ATOM 4108 N N . GLU B 1 19 ? -31.906 15.422 -4.938 1 32.28 19 GLU B N 1
ATOM 4109 C CA . GLU B 1 19 ? -30.844 14.5 -5.336 1 32.28 19 GLU B CA 1
ATOM 4110 C C . GLU B 1 19 ? -31.172 13.07 -4.914 1 32.28 19 GLU B C 1
ATOM 4112 O O . GLU B 1 19 ? -30.844 12.125 -5.633 1 32.28 19 GLU B O 1
ATOM 4117 N N . GLU B 1 20 ? -31.875 12.891 -3.816 1 32.88 20 GLU B N 1
ATOM 4118 C CA . GLU B 1 20 ? -32.344 11.57 -3.42 1 32.88 20 GLU B CA 1
ATOM 4119 C C . GLU B 1 20 ? -33.312 11 -4.445 1 32.88 20 GLU B C 1
ATOM 4121 O O . GLU B 1 20 ? -33.312 9.797 -4.719 1 32.88 20 GLU B O 1
ATOM 4126 N N . ILE B 1 21 ? -34.188 11.914 -4.887 1 33.66 21 ILE B N 1
ATOM 4127 C CA . ILE B 1 21 ? -35.156 11.438 -5.855 1 33.66 21 ILE B CA 1
ATOM 4128 C C . ILE B 1 21 ? -34.469 11.023 -7.145 1 33.66 21 ILE B C 1
ATOM 4130 O O . ILE B 1 21 ? -34.812 10.023 -7.762 1 33.66 21 ILE B O 1
ATOM 4134 N N . GLY B 1 22 ? -33.375 11.688 -7.477 1 32.72 22 GLY B N 1
ATOM 4135 C CA . GLY B 1 22 ? -32.656 11.266 -8.664 1 32.72 22 GLY B CA 1
ATOM 4136 C C . GLY B 1 22 ? -32.094 9.867 -8.539 1 32.72 22 GLY B C 1
ATOM 4137 O O . GLY B 1 22 ? -32.156 9.07 -9.484 1 32.72 22 GLY B O 1
ATOM 4138 N N . SER B 1 23 ? -31.562 9.648 -7.332 1 33.03 23 SER B N 1
ATOM 4139 C CA . SER B 1 23 ? -31.031 8.305 -7.172 1 33.03 23 SER B CA 1
ATOM 4140 C C . SER B 1 23 ? -32.125 7.258 -7.133 1 33.03 23 SER B C 1
ATOM 4142 O O . SER B 1 23 ? -31.953 6.137 -7.613 1 33.03 23 SER B O 1
ATOM 4144 N N . ALA B 1 24 ? -33.25 7.598 -6.574 1 33.78 24 ALA B N 1
ATOM 4145 C CA . ALA B 1 24 ? -34.375 6.664 -6.598 1 33.78 24 ALA B CA 1
ATOM 4146 C C . ALA B 1 24 ? -34.875 6.434 -8.023 1 33.78 24 ALA B C 1
ATOM 4148 O O . ALA B 1 24 ? -35.25 5.312 -8.383 1 33.78 24 ALA B O 1
ATOM 4149 N N . ILE B 1 25 ? -34.875 7.543 -8.758 1 34 25 ILE B N 1
ATOM 4150 C CA . ILE B 1 25 ? -35.312 7.379 -10.133 1 34 25 ILE B CA 1
ATOM 4151 C C . ILE B 1 25 ? -34.344 6.508 -10.906 1 34 25 ILE B C 1
ATOM 4153 O O . ILE B 1 25 ? -34.75 5.68 -11.719 1 34 25 ILE B O 1
ATOM 4157 N N . GLY B 1 26 ? -33.062 6.637 -10.555 1 30.8 26 GLY B N 1
ATOM 4158 C CA . GLY B 1 26 ? -32.156 5.758 -11.25 1 30.8 26 GLY B CA 1
ATOM 4159 C C . GLY B 1 26 ? -32.344 4.293 -10.914 1 30.8 26 GLY B C 1
ATOM 4160 O O . GLY B 1 26 ? -32.281 3.436 -11.797 1 30.8 26 GLY B O 1
ATOM 4161 N N . VAL B 1 27 ? -32.688 4.023 -9.641 1 35.28 27 VAL B N 1
ATOM 4162 C CA . VAL B 1 27 ? -33 2.645 -9.266 1 35.28 27 VAL B CA 1
ATOM 4163 C C . VAL B 1 27 ? -34.25 2.172 -9.977 1 35.28 27 VAL B C 1
ATOM 4165 O O . VAL B 1 27 ? -34.312 1.039 -10.461 1 35.28 27 VAL B O 1
ATOM 4168 N N . ALA B 1 28 ? -35.188 3.078 -10.062 1 31.55 28 ALA B N 1
ATOM 4169 C CA . ALA B 1 28 ? -36.438 2.668 -10.703 1 31.55 28 ALA B CA 1
ATOM 4170 C C . ALA B 1 28 ? -36.25 2.375 -12.188 1 31.55 28 ALA B C 1
ATOM 4172 O O . ALA B 1 28 ? -36.875 1.473 -12.742 1 31.55 28 ALA B O 1
ATOM 4173 N N . ASN B 1 29 ? -35.375 3.141 -12.719 1 30.23 29 ASN B N 1
ATOM 4174 C CA . ASN B 1 29 ? -35.188 2.887 -14.141 1 30.23 29 ASN B CA 1
ATOM 4175 C C . ASN B 1 29 ? -34.562 1.508 -14.383 1 30.23 29 ASN B C 1
ATOM 4177 O O . ASN B 1 29 ? -34.906 0.833 -15.352 1 30.23 29 ASN B O 1
ATOM 4181 N N . GLU B 1 30 ? -33.719 1.078 -13.469 1 30.33 30 GLU B N 1
ATOM 4182 C CA . GLU B 1 30 ? -33.125 -0.222 -13.734 1 30.33 30 GLU B CA 1
ATOM 4183 C C . GLU B 1 30 ? -34.125 -1.354 -13.523 1 30.33 30 GLU B C 1
ATOM 4185 O O . GLU B 1 30 ? -34.062 -2.377 -14.211 1 30.33 30 GLU B O 1
ATOM 4190 N N . PHE B 1 31 ? -35.062 -1.23 -12.57 1 30.42 31 PHE B N 1
ATOM 4191 C CA . PHE B 1 31 ? -36 -2.322 -12.422 1 30.42 31 PHE B CA 1
ATOM 4192 C C . PHE B 1 31 ? -36.844 -2.479 -13.688 1 30.42 31 PHE B C 1
ATOM 4194 O O . PHE B 1 31 ? -37.188 -3.598 -14.086 1 30.42 31 PHE B O 1
ATOM 4201 N N . ALA B 1 32 ? -37.281 -1.343 -14.234 1 29.56 32 ALA B N 1
ATOM 4202 C CA . ALA B 1 32 ? -38.25 -1.438 -15.344 1 29.56 32 ALA B CA 1
ATOM 4203 C C . ALA B 1 32 ? -37.594 -2.037 -16.578 1 29.56 32 ALA B C 1
ATOM 4205 O O . ALA B 1 32 ? -38.25 -2.643 -17.422 1 29.56 32 ALA B O 1
ATOM 4206 N N . ALA B 1 33 ? -36.281 -1.817 -16.75 1 31.31 33 ALA B N 1
ATOM 4207 C CA . ALA B 1 33 ? -35.781 -2.316 -18.016 1 31.31 33 ALA B CA 1
ATOM 4208 C C . ALA B 1 33 ? -35.719 -3.842 -18.031 1 31.31 33 ALA B C 1
ATOM 4210 O O . ALA B 1 33 ? -35.469 -4.453 -19.078 1 31.31 33 ALA B O 1
ATOM 4211 N N . GLY B 1 34 ? -35.875 -4.543 -16.844 1 26.34 34 GLY B N 1
ATOM 4212 C CA . GLY B 1 34 ? -35.906 -5.996 -16.891 1 26.34 34 GLY B CA 1
ATOM 4213 C C . GLY B 1 34 ? -37 -6.543 -17.766 1 26.34 34 GLY B C 1
ATOM 4214 O O . GLY B 1 34 ? -36.812 -7.57 -18.422 1 26.34 34 GLY B O 1
ATOM 4215 N N . SER B 1 35 ? -38.219 -5.992 -17.609 1 27.2 35 SER B N 1
ATOM 4216 C CA . SER B 1 35 ? -39.375 -6.777 -18.031 1 27.2 35 SER B CA 1
ATOM 4217 C C . SER B 1 35 ? -39.406 -6.93 -19.547 1 27.2 35 SER B C 1
ATOM 4219 O O . SER B 1 35 ? -39.969 -7.91 -20.062 1 27.2 35 SER B O 1
ATOM 4221 N N . ILE B 1 36 ? -39.219 -5.828 -20.219 1 26.8 36 ILE B N 1
ATOM 4222 C CA . ILE B 1 36 ? -39.969 -5.805 -21.484 1 26.8 36 ILE B CA 1
ATOM 4223 C C . ILE B 1 36 ? -39.25 -6.688 -22.516 1 26.8 36 ILE B C 1
ATOM 4225 O O . ILE B 1 36 ? -39.812 -7.043 -23.547 1 26.8 36 ILE B O 1
ATOM 4229 N N . SER B 1 37 ? -37.906 -6.793 -22.391 1 27.84 37 SER B N 1
ATOM 4230 C CA . SER B 1 37 ? -37.406 -7.203 -23.703 1 27.84 37 SER B CA 1
ATOM 4231 C C . SER B 1 37 ? -37.688 -8.68 -23.953 1 27.84 37 SER B C 1
ATOM 4233 O O . SER B 1 37 ? -36.938 -9.328 -24.719 1 27.84 37 SER B O 1
ATOM 4235 N N . GLY B 1 38 ? -38.562 -9.305 -23.188 1 25.86 38 GLY B N 1
ATOM 4236 C CA . GLY B 1 38 ? -38.719 -10.727 -23.453 1 25.86 38 GLY B CA 1
ATOM 4237 C C . GLY B 1 38 ? -39.25 -11.008 -24.844 1 25.86 38 GLY B C 1
ATOM 4238 O O . GLY B 1 38 ? -39.531 -12.164 -25.188 1 25.86 38 GLY B O 1
ATOM 4239 N N . VAL B 1 39 ? -40.031 -10.016 -25.469 1 26 39 VAL B N 1
ATOM 4240 C CA . VAL B 1 39 ? -41 -10.625 -26.359 1 26 39 VAL B CA 1
ATOM 4241 C C . VAL B 1 39 ? -40.312 -11.023 -27.672 1 26 39 VAL B C 1
ATOM 4243 O O . VAL B 1 39 ? -39.781 -10.172 -28.391 1 26 39 VAL B O 1
ATOM 4246 N N . ALA B 1 40 ? -39.719 -12.148 -27.766 1 27.31 40 ALA B N 1
ATOM 4247 C CA . ALA B 1 40 ? -39.219 -12.805 -28.969 1 27.31 40 ALA B CA 1
ATOM 4248 C C . ALA B 1 40 ? -40.25 -12.781 -30.078 1 27.31 40 ALA B C 1
ATOM 4250 O O . ALA B 1 40 ? -41.406 -13.172 -29.875 1 27.31 40 ALA B O 1
ATOM 4251 N N . ALA B 1 41 ? -40.062 -11.773 -31.047 1 26.3 41 ALA B N 1
ATOM 4252 C CA . ALA B 1 41 ? -40.812 -11.68 -32.312 1 26.3 41 ALA B CA 1
ATOM 4253 C C . ALA B 1 41 ? -40.906 -13.039 -33 1 26.3 41 ALA B C 1
ATOM 4255 O O . ALA B 1 41 ? -39.875 -13.711 -33.188 1 26.3 41 ALA B O 1
ATOM 4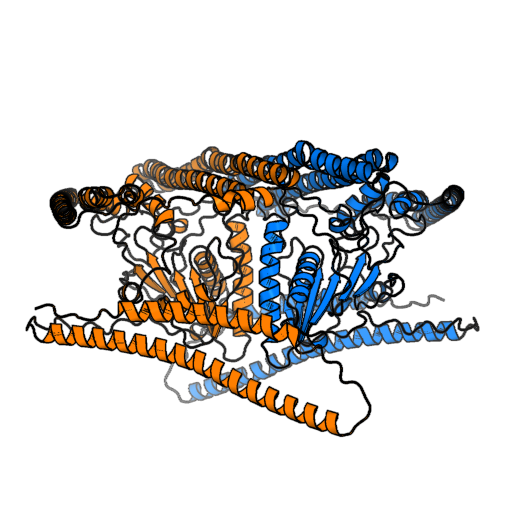256 N N . ALA B 1 42 ? -42 -13.555 -32.938 1 27.16 42 ALA B N 1
ATOM 4257 C CA . ALA B 1 42 ? -42.344 -14.789 -33.656 1 27.16 42 ALA B CA 1
ATOM 4258 C C . ALA B 1 42 ? -41.938 -14.703 -35.125 1 27.16 42 ALA B C 1
ATOM 4260 O O . ALA B 1 42 ? -41.125 -15.508 -35.594 1 27.16 42 ALA B O 1
ATOM 4261 N N . ALA B 1 43 ? -42.938 -14.656 -36 1 27.42 43 ALA B N 1
ATOM 4262 C CA . ALA B 1 43 ? -43.125 -15.203 -37.344 1 27.42 43 ALA B CA 1
ATOM 4263 C C . ALA B 1 43 ? -42.562 -14.25 -38.406 1 27.42 43 ALA B C 1
ATOM 4265 O O . ALA B 1 43 ? -42.344 -13.07 -38.125 1 27.42 43 ALA B O 1
ATOM 4266 N N . GLY B 1 44 ? -42.656 -14.422 -39.719 1 30.25 44 GLY B N 1
ATOM 4267 C CA . GLY B 1 44 ? -42.219 -14.102 -41.094 1 30.25 44 GLY B CA 1
ATOM 4268 C C . GLY B 1 44 ? -42.438 -12.656 -41.469 1 30.25 44 GLY B C 1
ATOM 4269 O O . GLY B 1 44 ? -42.062 -12.227 -42.562 1 30.25 44 GLY B O 1
ATOM 4270 N N . ASP B 1 45 ? -43.625 -11.891 -41 1 30.12 45 ASP B N 1
ATOM 4271 C CA . ASP B 1 45 ? -44.219 -10.906 -41.906 1 30.12 45 ASP B CA 1
ATOM 4272 C C . ASP B 1 45 ? -43.5 -9.555 -41.781 1 30.12 45 ASP B C 1
ATOM 4274 O O . ASP B 1 45 ? -42.781 -9.32 -40.812 1 30.12 45 ASP B O 1
ATOM 4278 N N . GLU B 1 46 ? -43.688 -8.547 -42.781 1 35.19 46 GLU B N 1
ATOM 4279 C CA . GLU B 1 46 ? -43.25 -7.211 -43.188 1 35.19 46 GLU B CA 1
ATOM 4280 C C . GLU B 1 46 ? -43.375 -6.215 -42.031 1 35.19 46 GLU B C 1
ATOM 4282 O O . GLU B 1 46 ? -42.656 -5.211 -42 1 35.19 46 GLU B O 1
ATOM 4287 N N . VAL B 1 47 ? -44.406 -6.477 -41.156 1 32.47 47 VAL B N 1
ATOM 4288 C CA . VAL B 1 47 ? -44.812 -5.469 -40.188 1 32.47 47 VAL B CA 1
ATOM 4289 C C . VAL B 1 47 ? -43.75 -5.332 -39.094 1 32.47 47 VAL B C 1
ATOM 4291 O O . VAL B 1 47 ? -43.594 -4.25 -38.531 1 32.47 47 VAL B O 1
ATOM 4294 N N . SER B 1 48 ? -43.156 -6.523 -38.812 1 34.62 48 SER B N 1
ATOM 4295 C CA . SER B 1 48 ? -42.281 -6.531 -37.656 1 34.62 48 SER B CA 1
ATOM 4296 C C . SER B 1 48 ? -41.031 -5.684 -37.906 1 34.62 48 SER B C 1
ATOM 4298 O O . SER B 1 48 ? -40.312 -5.328 -36.969 1 34.62 48 SER B O 1
ATOM 4300 N N . ALA B 1 49 ? -40.719 -5.516 -39.25 1 38.5 49 ALA B N 1
ATOM 4301 C CA . ALA B 1 49 ? -39.594 -4.691 -39.625 1 38.5 49 ALA B CA 1
ATOM 4302 C C . ALA B 1 49 ? -39.844 -3.221 -39.281 1 38.5 49 ALA B C 1
ATOM 4304 O O . ALA B 1 49 ? -38.938 -2.516 -38.844 1 38.5 49 ALA B O 1
ATOM 4305 N N . ALA B 1 50 ? -41.156 -2.779 -39.625 1 35.72 50 ALA B N 1
ATOM 4306 C CA . ALA B 1 50 ? -41.469 -1.363 -39.438 1 35.72 50 ALA B CA 1
ATOM 4307 C C . ALA B 1 50 ? -41.406 -0.978 -37.969 1 35.72 50 ALA B C 1
ATOM 4309 O O . ALA B 1 50 ? -40.938 0.117 -37.625 1 35.72 50 ALA B O 1
ATOM 4310 N N . ILE B 1 51 ? -41.844 -1.975 -37.125 1 35.28 51 ILE B N 1
ATOM 4311 C CA . ILE B 1 51 ? -41.938 -1.655 -35.688 1 35.28 51 ILE B CA 1
ATOM 4312 C C . ILE B 1 51 ? -40.562 -1.519 -35.094 1 35.28 51 ILE B C 1
ATOM 4314 O O . ILE B 1 51 ? -40.281 -0.61 -34.312 1 35.28 51 ILE B O 1
ATOM 4318 N N . ALA B 1 52 ? -39.625 -2.299 -35.688 1 37.94 52 ALA B N 1
ATOM 4319 C CA . ALA B 1 52 ? -38.25 -2.227 -35.156 1 37.94 52 ALA B CA 1
ATOM 4320 C C . ALA B 1 52 ? -37.625 -0.877 -35.469 1 37.94 52 ALA B C 1
ATOM 4322 O O . ALA B 1 52 ? -36.906 -0.309 -34.625 1 37.94 52 ALA B O 1
ATOM 4323 N N . SER B 1 53 ? -38.031 -0.45 -36.75 1 39.09 53 SER B N 1
ATOM 4324 C CA . SER B 1 53 ? -37.469 0.842 -37.125 1 39.09 53 SER B CA 1
ATOM 4325 C C . SER B 1 53 ? -38 1.962 -36.25 1 39.09 53 SER B C 1
ATOM 4327 O O . SER B 1 53 ? -37.312 2.945 -36 1 39.09 53 SER B O 1
ATOM 4329 N N . PHE B 1 54 ? -39.375 1.8 -35.812 1 34.44 54 PHE B N 1
ATOM 4330 C CA . PHE B 1 54 ? -39.969 2.836 -35 1 34.44 54 PHE B CA 1
ATOM 4331 C C . PHE B 1 54 ? -39.312 2.887 -33.625 1 34.44 54 PHE B C 1
ATOM 4333 O O . PHE B 1 54 ? -39 3.965 -33.125 1 34.44 54 PHE B O 1
ATOM 4340 N N . PHE B 1 55 ? -39.125 1.608 -33.062 1 38.44 55 PHE B N 1
ATOM 4341 C CA . PHE B 1 55 ? -38.594 1.644 -31.719 1 38.44 55 PHE B CA 1
ATOM 4342 C C . PHE B 1 55 ? -37.125 2.08 -31.719 1 38.44 55 PHE B C 1
ATOM 4344 O O . PHE B 1 55 ? -36.656 2.695 -30.766 1 38.44 55 PHE B O 1
ATOM 4351 N N . ALA B 1 56 ? -36.438 1.852 -32.875 1 35.97 56 ALA B N 1
ATOM 4352 C CA . ALA B 1 56 ? -35.062 2.355 -33.031 1 35.97 56 ALA B CA 1
ATOM 4353 C C . ALA B 1 56 ? -35.031 3.881 -33.031 1 35.97 56 ALA B C 1
ATOM 4355 O O . ALA B 1 56 ? -34.188 4.484 -32.375 1 35.97 56 ALA B O 1
ATOM 4356 N N . ALA B 1 57 ? -36.031 4.457 -33.781 1 37.06 57 ALA B N 1
ATOM 4357 C CA . ALA B 1 57 ? -36.062 5.914 -33.875 1 37.06 57 ALA B CA 1
ATOM 4358 C C . ALA B 1 57 ? -36.344 6.531 -32.5 1 37.06 57 ALA B C 1
ATOM 4360 O O . ALA B 1 57 ? -35.812 7.578 -32.156 1 37.06 57 ALA B O 1
ATOM 4361 N N . HIS B 1 58 ? -37.312 5.848 -31.734 1 35.69 58 HIS B N 1
ATOM 4362 C CA . HIS B 1 58 ? -37.656 6.398 -30.438 1 35.69 58 HIS B CA 1
ATOM 4363 C C . HIS B 1 58 ? -36.5 6.281 -29.453 1 35.69 58 HIS B C 1
ATOM 4365 O O . HIS B 1 58 ? -36.312 7.141 -28.578 1 35.69 58 HIS B O 1
ATOM 4371 N N . GLY B 1 59 ? -35.75 5.207 -29.672 1 35.25 59 GLY B N 1
ATOM 4372 C CA . GLY B 1 59 ? -34.562 5.039 -28.812 1 35.25 59 GLY B CA 1
ATOM 4373 C C . GLY B 1 59 ? -33.5 6.098 -29.031 1 35.25 59 GLY B C 1
ATOM 4374 O O . GLY B 1 59 ? -32.906 6.598 -28.078 1 35.25 59 GLY B O 1
ATOM 4375 N N . GLN B 1 60 ? -33.375 6.441 -30.391 1 39.75 60 GLN B N 1
ATOM 4376 C CA . GLN B 1 60 ? -32.438 7.516 -30.703 1 39.75 60 GLN B CA 1
ATOM 4377 C C . GLN B 1 60 ? -32.875 8.844 -30.109 1 39.75 60 GLN B C 1
ATOM 4379 O O . GLN B 1 60 ? -32.062 9.617 -29.609 1 39.75 60 GLN B O 1
ATOM 4384 N N . ALA B 1 61 ? -34.25 9.047 -30.203 1 34.69 61 ALA B N 1
ATOM 4385 C CA . ALA B 1 61 ? -34.75 10.305 -29.672 1 34.69 61 ALA B CA 1
ATOM 4386 C C . ALA B 1 61 ? -34.562 10.375 -28.156 1 34.69 61 ALA B C 1
ATOM 4388 O O . ALA B 1 61 ? -34.25 11.438 -27.609 1 34.69 61 ALA B O 1
ATOM 4389 N N . TYR B 1 62 ? -34.781 9.172 -27.5 1 34.5 62 TYR B N 1
ATOM 4390 C CA . TYR B 1 62 ? -34.594 9.18 -26.047 1 34.5 62 TYR B CA 1
ATOM 4391 C C . TYR B 1 62 ? -33.156 9.445 -25.688 1 34.5 62 TYR B C 1
ATOM 4393 O O . TYR B 1 62 ? -32.844 10.188 -24.75 1 34.5 62 TYR B O 1
ATOM 4401 N N . GLN B 1 63 ? -32.25 8.945 -26.547 1 35.34 63 GLN B N 1
ATOM 4402 C CA . GLN B 1 63 ? -30.828 9.188 -26.266 1 35.34 63 GLN B CA 1
ATOM 4403 C C . GLN B 1 63 ? -30.484 10.664 -26.438 1 35.34 63 GLN B C 1
ATOM 4405 O O . GLN B 1 63 ? -29.688 11.219 -25.672 1 35.34 63 GLN B O 1
ATOM 4410 N N . ALA B 1 64 ? -31.047 11.273 -27.438 1 37.94 64 ALA B N 1
ATOM 4411 C CA . ALA B 1 64 ? -30.797 12.695 -27.656 1 37.94 64 ALA B CA 1
ATOM 4412 C C . ALA B 1 64 ? -31.344 13.523 -26.484 1 37.94 64 ALA B C 1
ATOM 4414 O O . ALA B 1 64 ? -30.688 14.461 -26.031 1 37.94 64 ALA B O 1
ATOM 4415 N N . VAL B 1 65 ? -32.562 13.102 -26.031 1 38.31 65 VAL B N 1
ATOM 4416 C CA . VAL B 1 65 ? -33.156 13.867 -24.938 1 38.31 65 VAL B CA 1
ATOM 4417 C C . VAL B 1 65 ? -32.406 13.609 -23.641 1 38.31 65 VAL B C 1
ATOM 4419 O O . VAL B 1 65 ? -32.156 14.531 -22.859 1 38.31 65 VAL B O 1
ATOM 4422 N N . ALA B 1 66 ? -31.953 12.328 -23.469 1 35.62 66 ALA B N 1
ATOM 4423 C CA . ALA B 1 66 ? -31.25 12.016 -22.234 1 35.62 66 ALA B CA 1
ATOM 4424 C C . ALA B 1 66 ? -29.891 12.711 -22.203 1 35.62 66 ALA B C 1
ATOM 4426 O O . ALA B 1 66 ? -29.453 13.188 -21.141 1 35.62 66 ALA B O 1
ATOM 4427 N N . GLY B 1 67 ? -29.219 12.789 -23.344 1 36.84 67 GLY B N 1
ATOM 4428 C CA . GLY B 1 67 ? -28.016 13.602 -23.422 1 36.84 67 GLY B CA 1
ATOM 4429 C C . GLY B 1 67 ? -28.25 15.062 -23.109 1 36.84 67 GLY B C 1
ATOM 4430 O O . GLY B 1 67 ? -27.438 15.703 -22.438 1 36.84 67 GLY B O 1
ATOM 4431 N N . GLN B 1 68 ? -29.438 15.492 -23.656 1 37.62 68 GLN B N 1
ATOM 4432 C CA . GLN B 1 68 ? -29.766 16.891 -23.391 1 37.62 68 GLN B CA 1
ATOM 4433 C C . GLN B 1 68 ? -30.109 17.109 -21.922 1 37.62 68 GLN B C 1
ATOM 4435 O O . GLN B 1 68 ? -29.734 18.125 -21.344 1 37.62 68 GLN B O 1
ATOM 4440 N N . VAL B 1 69 ? -30.719 16.141 -21.359 1 38.38 69 VAL B N 1
ATOM 4441 C CA . VAL B 1 69 ? -31.094 16.297 -19.953 1 38.38 69 VAL B CA 1
ATOM 4442 C C . VAL B 1 69 ? -29.828 16.266 -19.078 1 38.38 69 VAL B C 1
ATOM 4444 O O . VAL B 1 69 ? -29.703 17.047 -18.125 1 38.38 69 VAL B O 1
ATOM 4447 N N . GLU B 1 70 ? -28.891 15.383 -19.422 1 37.31 70 GLU B N 1
ATOM 4448 C CA . GLU B 1 70 ? -27.656 15.32 -18.641 1 37.31 70 GLU B CA 1
ATOM 4449 C C . GLU B 1 70 ? -26.812 16.578 -18.859 1 37.31 70 GLU B C 1
ATOM 4451 O O . GLU B 1 70 ? -26.234 17.094 -17.906 1 37.31 70 GLU B O 1
ATOM 4456 N N . ALA B 1 71 ? -26.75 17.094 -20.062 1 39 71 ALA B N 1
ATOM 4457 C CA . ALA B 1 71 ? -26.094 18.375 -20.312 1 39 71 ALA B CA 1
ATOM 4458 C C . ALA B 1 71 ? -26.797 19.5 -19.578 1 39 71 ALA B C 1
ATOM 4460 O O . ALA B 1 71 ? -26.141 20.375 -19 1 39 71 ALA B O 1
ATOM 4461 N N . PHE B 1 72 ? -28.172 19.422 -19.641 1 36.41 72 PHE B N 1
ATOM 4462 C CA . PHE B 1 72 ? -28.938 20.422 -18.938 1 36.41 72 PHE B CA 1
ATOM 4463 C C . PHE B 1 72 ? -28.719 20.312 -17.422 1 36.41 72 PHE B C 1
ATOM 4465 O O . PHE B 1 72 ? -28.594 21.312 -16.734 1 36.41 72 PHE B O 1
ATOM 4472 N N . HIS B 1 73 ? -28.641 19.078 -16.969 1 36.22 73 HIS B N 1
ATOM 4473 C CA . HIS B 1 73 ? -28.422 18.891 -15.539 1 36.22 73 HIS B CA 1
ATOM 4474 C C . HIS B 1 73 ? -27.062 19.406 -15.117 1 36.22 73 HIS B C 1
ATOM 4476 O O . HIS B 1 73 ? -26.938 20.094 -14.094 1 36.22 73 HIS B O 1
ATOM 4482 N N . THR B 1 74 ? -26.047 19.109 -15.875 1 37.56 74 THR B N 1
ATOM 4483 C CA . THR B 1 74 ? -24.719 19.656 -15.594 1 37.56 74 THR B CA 1
ATOM 4484 C C . THR B 1 74 ? -24.719 21.172 -15.727 1 37.56 74 THR B C 1
ATOM 4486 O O . THR B 1 74 ? -24.156 21.875 -14.883 1 37.56 74 THR B O 1
ATOM 4489 N N . GLU B 1 75 ? -25.406 21.609 -16.781 1 38.78 75 GLU B N 1
ATOM 4490 C CA . GLU B 1 75 ? -25.531 23.062 -16.953 1 38.78 75 GLU B CA 1
ATOM 4491 C C . GLU B 1 75 ? -26.344 23.672 -15.828 1 38.78 75 GLU B C 1
ATOM 4493 O O . GLU B 1 75 ? -26.031 24.766 -15.336 1 38.78 75 GLU B O 1
ATOM 4498 N N . PHE B 1 76 ? -27.422 22.969 -15.461 1 39.06 76 PHE B N 1
ATOM 4499 C CA . PHE B 1 76 ? -28.281 23.453 -14.383 1 39.06 76 PHE B CA 1
ATOM 4500 C C . PHE B 1 76 ? -27.547 23.438 -13.047 1 39.06 76 PHE B C 1
ATOM 4502 O O . PHE B 1 76 ? -27.625 24.406 -12.289 1 39.06 76 PHE B O 1
ATOM 4509 N N . GLN B 1 77 ? -26.797 22.469 -12.828 1 36.34 77 GLN B N 1
ATOM 4510 C CA . GLN B 1 77 ? -26.016 22.422 -11.609 1 36.34 77 GLN B CA 1
ATOM 4511 C C . GLN B 1 77 ? -24.922 23.484 -11.617 1 36.34 77 GLN B C 1
ATOM 4513 O O . GLN B 1 77 ? -24.688 24.141 -10.602 1 36.34 77 GLN B O 1
ATOM 4518 N N . GLN B 1 78 ? -24.344 23.641 -12.781 1 38.34 78 GLN B N 1
ATOM 4519 C CA . GLN B 1 78 ? -23.391 24.719 -12.945 1 38.34 78 GLN B CA 1
ATOM 4520 C C . GLN B 1 78 ? -24.078 26.078 -12.797 1 38.34 78 GLN B C 1
ATOM 4522 O O . GLN B 1 78 ? -23.547 26.984 -12.156 1 38.34 78 GLN B O 1
ATOM 4527 N N . ALA B 1 79 ? -25.25 26.109 -13.406 1 38.28 79 ALA B N 1
ATOM 4528 C CA . ALA B 1 79 ? -26.016 27.344 -13.312 1 38.28 79 ALA B CA 1
ATOM 4529 C C . ALA B 1 79 ? -26.484 27.594 -11.883 1 38.28 79 ALA B C 1
ATOM 4531 O O . ALA B 1 79 ? -26.453 28.719 -11.391 1 38.28 79 ALA B O 1
ATOM 4532 N N . LEU B 1 80 ? -26.875 26.516 -11.266 1 37.53 80 LEU B N 1
ATOM 4533 C CA . LEU B 1 80 ? -27.297 26.641 -9.883 1 37.53 80 LEU B CA 1
ATOM 4534 C C . LEU B 1 80 ? -26.125 27 -8.977 1 37.53 80 LEU B C 1
ATOM 4536 O O . LEU B 1 80 ? -26.25 27.844 -8.086 1 37.53 80 LEU B O 1
ATOM 4540 N N . ALA B 1 81 ? -24.984 26.438 -9.219 1 36.22 81 ALA B N 1
ATOM 4541 C CA . ALA B 1 81 ? -23.766 26.75 -8.469 1 36.22 81 ALA B CA 1
ATOM 4542 C C . ALA B 1 81 ? -23.297 28.172 -8.773 1 36.22 81 ALA B C 1
ATOM 4544 O O . ALA B 1 81 ? -22.906 28.922 -7.863 1 36.22 81 ALA B O 1
ATOM 4545 N N . GLN B 1 82 ? -23.453 28.516 -10.039 1 37.09 82 GLN B N 1
ATOM 4546 C CA . GLN B 1 82 ? -23.172 29.891 -10.422 1 37.09 82 GLN B CA 1
ATOM 4547 C C . GLN B 1 82 ? -24.188 30.859 -9.812 1 37.09 82 GLN B C 1
ATOM 4549 O O . GLN B 1 82 ? -23.812 31.953 -9.367 1 37.09 82 GLN B O 1
ATOM 4554 N N . ALA B 1 83 ? -25.422 30.406 -9.82 1 37.62 83 ALA B N 1
ATOM 4555 C CA . ALA B 1 83 ? -26.469 31.219 -9.211 1 37.62 83 ALA B CA 1
ATOM 4556 C C . ALA B 1 83 ? -26.266 31.312 -7.695 1 37.62 83 ALA B C 1
ATOM 4558 O O . ALA B 1 83 ? -26.469 32.375 -7.105 1 37.62 83 ALA B O 1
ATOM 4559 N N . GLY B 1 84 ? -25.875 30.25 -7.137 1 35.47 84 GLY B N 1
ATOM 4560 C CA . GLY B 1 84 ? -25.562 30.297 -5.719 1 35.47 84 GLY B CA 1
ATOM 4561 C C . GLY B 1 84 ? -24.391 31.203 -5.395 1 35.47 84 GLY B C 1
ATOM 4562 O O . GLY B 1 84 ? -24.469 32 -4.457 1 35.47 84 GLY B O 1
ATOM 4563 N N . ASN B 1 85 ? -23.422 31.156 -6.191 1 36.72 85 ASN B N 1
ATOM 4564 C CA . ASN B 1 85 ? -22.281 32.062 -6.047 1 36.72 85 ASN B CA 1
ATOM 4565 C C . ASN B 1 85 ? -22.688 33.5 -6.305 1 36.72 85 ASN B C 1
ATOM 4567 O O . ASN B 1 85 ? -22.234 34.406 -5.59 1 36.72 85 ASN B O 1
ATOM 4571 N N . ALA B 1 86 ? -23.562 33.688 -7.273 1 37.44 86 ALA B N 1
ATOM 4572 C CA . ALA B 1 86 ? -24.047 35.031 -7.559 1 37.44 86 ALA B CA 1
ATOM 4573 C C . ALA B 1 86 ? -24.859 35.594 -6.391 1 37.44 86 ALA B C 1
ATOM 4575 O O . ALA B 1 86 ? -24.766 36.781 -6.07 1 37.44 86 ALA B O 1
ATOM 4576 N N . TYR B 1 87 ? -25.625 34.656 -5.793 1 35.69 87 TYR B N 1
ATOM 4577 C CA . TYR B 1 87 ? -26.406 35.062 -4.645 1 35.69 87 TYR B CA 1
ATOM 4578 C C . TYR B 1 87 ? -25.516 35.469 -3.482 1 35.69 87 TYR B C 1
ATOM 4580 O O . TYR B 1 87 ? -25.719 36.531 -2.857 1 35.69 87 TYR B O 1
ATOM 4588 N N . VAL B 1 88 ? -24.438 34.75 -3.268 1 35.88 88 VAL B N 1
ATOM 4589 C CA . VAL B 1 88 ? -23.562 35.062 -2.139 1 35.88 88 VAL B CA 1
ATOM 4590 C C . VAL B 1 88 ? -22.781 36.344 -2.418 1 35.88 88 VAL B C 1
ATOM 4592 O O . VAL B 1 88 ? -22.625 37.188 -1.535 1 35.88 88 VAL B O 1
ATOM 4595 N N . GLN B 1 89 ? -22.422 36.469 -3.654 1 37.91 89 GLN B N 1
ATOM 4596 C CA . GLN B 1 89 ? -21.766 37.719 -4.039 1 37.91 89 GLN B CA 1
ATOM 4597 C C . GLN B 1 89 ? -22.719 38.906 -3.895 1 37.91 89 GLN B C 1
ATOM 4599 O O . GLN B 1 89 ? -22.297 40 -3.438 1 37.91 89 GLN B O 1
ATOM 4604 N N . ALA B 1 90 ? -23.938 38.656 -4.234 1 38.88 90 ALA B N 1
ATOM 4605 C CA . ALA B 1 90 ? -24.922 39.719 -4.129 1 38.88 90 ALA B CA 1
ATOM 4606 C C . ALA B 1 90 ? -25.188 40.062 -2.668 1 38.88 90 ALA B C 1
ATOM 4608 O O . ALA B 1 90 ? -25.328 41.25 -2.324 1 38.88 90 ALA B O 1
ATOM 4609 N N . GLU B 1 91 ? -25.203 39 -1.862 1 39.22 91 GLU B N 1
ATOM 4610 C CA . GLU B 1 91 ? -25.438 39.281 -0.447 1 39.22 91 GLU B CA 1
ATOM 4611 C C . GLU B 1 91 ? -24.234 40 0.169 1 39.22 91 GLU B C 1
ATOM 4613 O O . GLU B 1 91 ? -24.422 40.938 0.959 1 39.22 91 GLU B O 1
ATOM 4618 N N . ALA B 1 92 ? -23 39.562 -0.229 1 38.25 92 ALA B N 1
ATOM 4619 C CA . ALA B 1 92 ? -21.797 40.25 0.255 1 38.25 92 ALA B CA 1
ATOM 4620 C C . ALA B 1 92 ? -21.75 41.688 -0.241 1 38.25 92 ALA B C 1
ATOM 4622 O O . ALA B 1 92 ? -21.375 42.594 0.509 1 38.25 92 ALA B O 1
ATOM 4623 N N . ALA B 1 93 ? -22.203 41.812 -1.479 1 40.31 93 ALA B N 1
ATOM 4624 C CA . ALA B 1 93 ? -22.297 43.156 -1.998 1 40.31 93 ALA B CA 1
ATOM 4625 C C . ALA B 1 93 ? -23.359 43.969 -1.234 1 40.31 93 ALA B C 1
ATOM 4627 O O . ALA B 1 93 ? -23.172 45.156 -0.968 1 40.31 93 ALA B O 1
ATOM 4628 N N . GLY B 1 94 ? -24.453 43.219 -0.932 1 37.81 94 GLY B N 1
ATOM 4629 C CA . GLY B 1 94 ? -25.484 43.875 -0.153 1 37.81 94 GLY B CA 1
ATOM 4630 C C . GLY B 1 94 ? -25.031 44.281 1.232 1 37.81 94 GLY B C 1
ATOM 4631 O O . GLY B 1 94 ? -25.344 45.375 1.691 1 37.81 94 GLY B O 1
ATOM 4632 N N . ALA B 1 95 ? -24.312 43.312 1.857 1 37.66 95 ALA B N 1
ATOM 4633 C CA . ALA B 1 95 ? -23.859 43.625 3.209 1 37.66 95 ALA B CA 1
ATOM 4634 C C . ALA B 1 95 ? -22.828 44.75 3.197 1 37.66 95 ALA B C 1
ATOM 4636 O O . ALA B 1 95 ? -22.828 45.594 4.07 1 37.66 95 ALA B O 1
ATOM 4637 N N . ALA B 1 96 ? -21.969 44.75 2.199 1 40.12 96 ALA B N 1
ATOM 4638 C CA . ALA B 1 96 ? -21.016 45.844 2.039 1 40.12 96 ALA B CA 1
ATOM 4639 C C . ALA B 1 96 ? -21.734 47.188 1.846 1 40.12 96 ALA B C 1
ATOM 4641 O O . ALA B 1 96 ? -21.312 48.219 2.373 1 40.12 96 ALA B O 1
ATOM 4642 N N . ALA B 1 97 ? -22.891 47.094 1.157 1 39.06 97 ALA B N 1
ATOM 4643 C CA . ALA B 1 97 ? -23.688 48.312 0.924 1 39.06 97 ALA B CA 1
ATOM 4644 C C . ALA B 1 97 ? -24.266 48.844 2.23 1 39.06 97 ALA B C 1
ATOM 4646 O O . ALA B 1 97 ? -24.312 50.062 2.443 1 39.06 97 ALA B O 1
ATOM 4647 N N . LEU B 1 98 ? -24.719 47.812 3.037 1 36.09 98 LEU B N 1
ATOM 4648 C CA . LEU B 1 98 ? -25.297 48.25 4.293 1 36.09 98 LEU B CA 1
ATOM 4649 C C . LEU B 1 98 ? -24.25 48.875 5.191 1 36.09 98 LEU B C 1
ATOM 4651 O O . LEU B 1 98 ? -24.5 49.906 5.844 1 36.09 98 LEU B O 1
ATOM 4655 N N . ALA B 1 99 ? -23.016 48.375 5.273 1 38.25 99 ALA B N 1
ATOM 4656 C CA . ALA B 1 99 ? -21.938 48.969 6.078 1 38.25 99 ALA B CA 1
ATOM 4657 C C . ALA B 1 99 ? -21.562 50.375 5.59 1 38.25 99 ALA B C 1
ATOM 4659 O O . ALA B 1 99 ? -21.156 51.219 6.379 1 38.25 99 ALA B O 1
ATOM 4660 N N . GLY B 1 100 ? -21.688 50.531 4.273 1 36.56 100 GLY B N 1
ATOM 4661 C CA . GLY B 1 100 ? -21.469 51.875 3.756 1 36.56 100 GLY B CA 1
ATOM 4662 C C . GLY B 1 100 ? -22.375 52.906 4.398 1 36.56 100 GLY B C 1
ATOM 4663 O O . GLY B 1 100 ? -21.984 54.094 4.551 1 36.56 100 GLY B O 1
ATOM 4664 N N . ALA B 1 101 ? -23.656 52.594 4.645 1 35.91 101 ALA B N 1
ATOM 4665 C CA . ALA B 1 101 ? -24.609 53.625 5.086 1 35.91 101 ALA B CA 1
ATOM 4666 C C . ALA B 1 101 ? -24.25 54.125 6.484 1 35.91 101 ALA B C 1
ATOM 4668 O O . ALA B 1 101 ? -24.625 55.219 6.859 1 35.91 101 ALA B O 1
ATOM 4669 N N . LEU B 1 102 ? -23.953 53.094 7.395 1 36.16 102 LEU B N 1
ATOM 4670 C CA . LEU B 1 102 ? -23.891 53.562 8.781 1 36.16 102 LEU B CA 1
ATOM 4671 C C . LEU B 1 102 ? -22.625 54.375 9.031 1 36.16 102 LEU B C 1
ATOM 4673 O O . LEU B 1 102 ? -22.312 54.719 10.172 1 36.16 102 LEU B O 1
ATOM 4677 N N . GLY B 1 103 ? -22.031 55.281 8.188 1 36.03 103 GLY B N 1
ATOM 4678 C CA . GLY B 1 103 ? -21.109 56.406 8.203 1 36.03 103 GLY B CA 1
ATOM 4679 C C . GLY B 1 103 ? -19.688 56.031 8.57 1 36.03 103 GLY B C 1
ATOM 4680 O O . GLY B 1 103 ? -18.891 56.875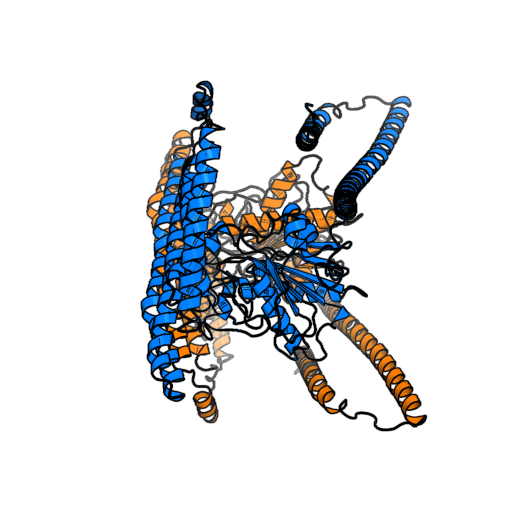 8.961 1 36.03 103 GLY B O 1
ATOM 4681 N N . VAL B 1 104 ? -19.5 54.844 9.227 1 36.38 104 VAL B N 1
ATOM 4682 C CA . VAL B 1 104 ? -18.156 54.562 9.688 1 36.38 104 VAL B CA 1
ATOM 4683 C C . VAL B 1 104 ? -17.172 54.688 8.516 1 36.38 104 VAL B C 1
ATOM 4685 O O . VAL B 1 104 ? -17.453 54.188 7.426 1 36.38 104 VAL B O 1
ATOM 4688 N N . PRO B 1 105 ? -16.281 55.719 8.555 1 32.12 105 PRO B N 1
ATOM 4689 C CA . PRO B 1 105 ? -15.383 55.969 7.422 1 32.12 105 PRO B CA 1
ATOM 4690 C C . PRO B 1 105 ? -14.844 54.688 6.816 1 32.12 105 PRO B C 1
ATOM 4692 O O . PRO B 1 105 ? -14.703 53.656 7.516 1 32.12 105 PRO B O 1
ATOM 4695 N N . ALA B 1 106 ? -15.125 54.438 5.547 1 33.94 106 ALA B N 1
ATOM 4696 C CA . ALA B 1 106 ? -14.641 53.344 4.699 1 33.94 106 ALA B CA 1
ATOM 4697 C C . ALA B 1 106 ? -13.133 53.156 4.867 1 33.94 106 ALA B C 1
ATOM 4699 O O . ALA B 1 106 ? -12.344 54.031 4.496 1 33.94 106 ALA B O 1
ATOM 4700 N N . THR B 1 107 ? -12.648 52.719 6.059 1 30.28 107 THR B N 1
ATOM 4701 C CA . THR B 1 107 ? -11.219 52.469 6.148 1 30.28 107 THR B CA 1
ATOM 4702 C C . THR B 1 107 ? -10.641 52.125 4.777 1 30.28 107 THR B C 1
ATOM 4704 O O . THR B 1 107 ? -11.375 51.75 3.867 1 30.28 107 THR B O 1
ATOM 4707 N N . SER B 1 108 ? -9.211 52.281 4.668 1 29.25 108 SER B N 1
ATOM 4708 C CA . SER B 1 108 ? -8.312 52.156 3.521 1 29.25 108 SER B CA 1
ATOM 4709 C C . SER B 1 108 ? -8.75 51.031 2.588 1 29.25 108 SER B C 1
ATOM 4711 O O . SER B 1 108 ? -9.414 50.094 3.016 1 29.25 108 SER B O 1
ATOM 4713 N N . ALA B 1 109 ? -8.766 51.344 1.346 1 33.03 109 ALA B N 1
ATOM 4714 C CA . ALA B 1 109 ? -8.938 50.5 0.163 1 33.03 109 ALA B CA 1
ATOM 4715 C C . ALA B 1 109 ? -8.391 49.094 0.401 1 33.03 109 ALA B C 1
ATOM 4717 O O . ALA B 1 109 ? -7.184 48.938 0.618 1 33.03 109 ALA B O 1
ATOM 4718 N N . ALA B 1 110 ? -9.094 48.312 1.006 1 36.5 110 ALA B N 1
ATOM 4719 C CA . ALA B 1 110 ? -8.734 46.906 1.117 1 36.5 110 ALA B CA 1
ATOM 4720 C C . ALA B 1 110 ? -8 46.438 -0.131 1 36.5 110 ALA B C 1
ATOM 4722 O O . ALA B 1 110 ? -8.492 46.594 -1.251 1 36.5 110 ALA B O 1
ATOM 4723 N N . ALA B 1 111 ? -6.652 46.562 -0.114 1 35.81 111 ALA B N 1
ATOM 4724 C CA . ALA B 1 111 ? -5.855 45.969 -1.176 1 35.81 111 ALA B CA 1
ATOM 4725 C C . ALA B 1 111 ? -6.621 44.844 -1.861 1 35.81 111 ALA B C 1
ATOM 4727 O O . ALA B 1 111 ? -7.344 44.062 -1.207 1 35.81 111 ALA B O 1
ATOM 4728 N N . PRO B 1 112 ? -7.012 44.969 -3.096 1 37.56 112 PRO B N 1
ATOM 4729 C CA . PRO B 1 112 ? -7.738 43.906 -3.789 1 37.56 112 PRO B CA 1
ATOM 4730 C C . PRO B 1 112 ? -7.48 42.531 -3.189 1 37.56 112 PRO B C 1
ATOM 4732 O O . PRO B 1 112 ? -6.375 42.25 -2.715 1 37.56 112 PRO B O 1
ATOM 4735 N N . ALA B 1 113 ? -8.461 41.906 -2.535 1 41.38 113 ALA B N 1
ATOM 4736 C CA . ALA B 1 113 ? -8.43 40.562 -1.99 1 41.38 113 ALA B CA 1
ATOM 4737 C C . ALA B 1 113 ? -7.426 39.688 -2.742 1 41.38 113 ALA B C 1
ATOM 4739 O O . ALA B 1 113 ? -7.531 39.531 -3.959 1 41.38 113 ALA B O 1
ATOM 4740 N N . ALA B 1 114 ? -6.199 39.688 -2.422 1 51.06 114 ALA B N 1
ATOM 4741 C CA . ALA B 1 114 ? -5.164 38.812 -2.982 1 51.06 114 ALA B CA 1
ATOM 4742 C C . ALA B 1 114 ? -5.75 37.469 -3.434 1 51.06 114 ALA B C 1
ATOM 4744 O O . ALA B 1 114 ? -6.527 36.844 -2.703 1 51.06 114 ALA B O 1
ATOM 4745 N N . THR B 1 115 ? -5.957 37.281 -4.707 1 68.94 115 THR B N 1
ATOM 4746 C CA . THR B 1 115 ? -6.445 36.062 -5.348 1 68.94 115 THR B CA 1
ATOM 4747 C C . THR B 1 115 ? -5.773 34.844 -4.75 1 68.94 115 THR B C 1
ATOM 4749 O O . THR B 1 115 ? -4.574 34.844 -4.465 1 68.94 115 THR B O 1
ATOM 4752 N N . ILE B 1 116 ? -6.59 34.031 -3.951 1 79.44 116 ILE B N 1
ATOM 4753 C CA . ILE B 1 116 ? -6.109 32.719 -3.498 1 79.44 116 ILE B CA 1
ATOM 4754 C C . ILE B 1 116 ? -6.449 31.656 -4.535 1 79.44 116 ILE B C 1
ATOM 4756 O O . ILE B 1 116 ? -7.613 31.5 -4.918 1 79.44 116 ILE B O 1
ATOM 4760 N N . PRO B 1 117 ? -5.332 30.969 -4.938 1 90.19 117 PRO B N 1
ATOM 4761 C CA . PRO B 1 117 ? -3.891 31.188 -4.801 1 90.19 117 PRO B CA 1
ATOM 4762 C C . PRO B 1 117 ? -3.404 32.406 -5.574 1 90.19 117 PRO B C 1
ATOM 4764 O O . PRO B 1 117 ? -4.133 32.938 -6.414 1 90.19 117 PRO B O 1
ATOM 4767 N N . PRO B 1 118 ? -2.201 32.844 -5.273 1 93.31 118 PRO B N 1
ATOM 4768 C CA . PRO B 1 118 ? -1.711 34.062 -5.922 1 93.31 118 PRO B CA 1
ATOM 4769 C C . PRO B 1 118 ? -1.208 33.812 -7.344 1 93.31 118 PRO B C 1
ATOM 4771 O O . PRO B 1 118 ? -0.421 34.625 -7.871 1 93.31 118 PRO B O 1
ATOM 4774 N N . PHE B 1 119 ? -1.478 32.688 -7.945 1 94.81 119 PHE B N 1
ATOM 4775 C CA . PHE B 1 119 ? -1.195 32.281 -9.32 1 94.81 119 PHE B CA 1
ATOM 4776 C C . PHE B 1 119 ? -2.344 31.469 -9.898 1 94.81 119 PHE B C 1
ATOM 4778 O O . PHE B 1 119 ? -3.07 30.812 -9.156 1 94.81 119 PHE B O 1
ATOM 4785 N N . PRO B 1 120 ? -2.504 31.578 -11.164 1 94.62 120 PRO B N 1
ATOM 4786 C CA . PRO B 1 120 ? -3.572 30.781 -11.773 1 94.62 120 PRO B CA 1
ATOM 4787 C C . PRO B 1 120 ? -3.217 29.297 -11.875 1 94.62 120 PRO B C 1
ATOM 4789 O O . PRO B 1 120 ? -2.041 28.953 -12 1 94.62 120 PRO B O 1
ATOM 4792 N N . ALA B 1 121 ? -4.254 28.484 -11.875 1 96.62 121 ALA B N 1
ATOM 4793 C CA . ALA B 1 121 ? -4.051 27.047 -12.125 1 96.62 121 ALA B CA 1
ATOM 4794 C C . ALA B 1 121 ? -3.652 26.797 -13.57 1 96.62 121 ALA B C 1
ATOM 4796 O O . ALA B 1 121 ? -4.055 27.547 -14.469 1 96.62 121 ALA B O 1
ATOM 4797 N N . ASN B 1 122 ? -2.9 25.734 -13.766 1 97.38 122 ASN B N 1
ATOM 4798 C CA . ASN B 1 122 ? -2.471 25.312 -15.094 1 97.38 122 ASN B CA 1
ATOM 4799 C C . ASN B 1 122 ? -3.547 24.484 -15.789 1 97.38 122 ASN B C 1
ATOM 4801 O O . ASN B 1 122 ? -4.652 24.328 -15.273 1 97.38 122 ASN B O 1
ATOM 4805 N N . LEU B 1 123 ? -3.225 24.016 -17.016 1 97.12 123 LEU B N 1
ATOM 4806 C CA . LEU B 1 123 ? -4.203 23.375 -17.875 1 97.12 123 LEU B CA 1
ATOM 4807 C C . LEU B 1 123 ? -4.645 22.031 -17.297 1 97.12 123 LEU B C 1
ATOM 4809 O O . LEU B 1 123 ? -5.766 21.594 -17.547 1 97.12 123 LEU B O 1
ATOM 4813 N N . THR B 1 124 ? -3.736 21.406 -16.562 1 98.31 124 THR B N 1
ATOM 4814 C CA . THR B 1 124 ? -4.047 20.141 -15.891 1 98.31 124 THR B CA 1
ATOM 4815 C C . THR B 1 124 ? -3.666 20.203 -14.414 1 98.31 124 THR B C 1
ATOM 4817 O O . THR B 1 124 ? -2.545 20.594 -14.07 1 98.31 124 THR B O 1
ATOM 4820 N N . THR B 1 125 ? -4.641 19.844 -13.555 1 98.69 125 THR B N 1
ATOM 4821 C CA . THR B 1 125 ? -4.352 19.75 -12.133 1 98.69 125 THR B CA 1
ATOM 4822 C C . THR B 1 125 ? -4.301 18.297 -11.68 1 98.69 125 THR B C 1
ATOM 4824 O O . THR B 1 125 ? -5.266 17.547 -11.859 1 98.69 125 THR B O 1
ATOM 4827 N N . LEU B 1 126 ? -3.141 17.891 -11.211 1 98.88 126 LEU B N 1
ATOM 4828 C CA . LEU B 1 126 ? -3.01 16.594 -10.555 1 98.88 126 LEU B CA 1
ATOM 4829 C C . LEU B 1 126 ? -3.359 16.688 -9.078 1 98.88 126 LEU B C 1
ATOM 4831 O O . LEU B 1 126 ? -2.723 17.438 -8.336 1 98.88 126 LEU B O 1
ATOM 4835 N N . VAL B 1 127 ? -4.383 15.93 -8.617 1 98.88 127 VAL B N 1
ATOM 4836 C CA . VAL B 1 127 ? -4.852 16.016 -7.238 1 98.88 127 VAL B CA 1
ATOM 4837 C C . VAL B 1 127 ? -4.52 14.727 -6.496 1 98.88 127 VAL B C 1
ATOM 4839 O O . VAL B 1 127 ? -4.977 13.648 -6.875 1 98.88 127 VAL B O 1
ATOM 4842 N N . MET B 1 128 ? -3.68 14.797 -5.461 1 98.88 128 MET B N 1
ATOM 4843 C CA . MET B 1 128 ? -3.344 13.664 -4.609 1 98.88 128 MET B CA 1
ATOM 4844 C C . MET B 1 128 ? -4.004 13.789 -3.242 1 98.88 128 MET B C 1
ATOM 4846 O O . MET B 1 128 ? -4.176 14.898 -2.734 1 98.88 128 MET B O 1
ATOM 4850 N N . GLY B 1 129 ? -4.355 12.641 -2.621 1 98.31 129 GLY B N 1
ATOM 4851 C CA . GLY B 1 129 ? -4.91 12.633 -1.275 1 98.31 129 GLY B CA 1
ATOM 4852 C C . GLY B 1 129 ? -3.848 12.609 -0.193 1 98.31 129 GLY B C 1
ATOM 4853 O O . GLY B 1 129 ? -2.65 12.594 -0.491 1 98.31 129 GLY B O 1
ATOM 4854 N N . GLY B 1 130 ? -4.254 12.672 1.012 1 98.06 130 GLY B N 1
ATOM 4855 C CA . GLY B 1 130 ? -3.367 12.516 2.154 1 98.06 130 GLY B CA 1
ATOM 4856 C C . GLY B 1 130 ? -3.311 11.094 2.674 1 98.06 130 GLY B C 1
ATOM 4857 O O . GLY B 1 130 ? -3.834 10.172 2.041 1 98.06 130 GLY B O 1
ATOM 4858 N N . THR B 1 131 ? -2.668 10.945 3.805 1 97.88 131 THR B N 1
ATOM 4859 C CA . THR B 1 131 ? -2.6 9.641 4.461 1 97.88 131 THR B CA 1
ATOM 4860 C C . THR B 1 131 ? -3.992 9.039 4.609 1 97.88 131 THR B C 1
ATOM 4862 O O . THR B 1 131 ? -4.914 9.695 5.09 1 97.88 131 THR B O 1
ATOM 4865 N N . GLY B 1 132 ? -4.172 7.816 4.145 1 96.62 132 GLY B N 1
ATOM 4866 C CA . GLY B 1 132 ? -5.445 7.121 4.27 1 96.62 132 GLY B CA 1
ATOM 4867 C C . GLY B 1 132 ? -6.348 7.305 3.064 1 96.62 132 GLY B C 1
ATOM 4868 O O . GLY B 1 132 ? -7.426 6.715 2.994 1 96.62 132 GLY B O 1
ATOM 4869 N N . ILE B 1 133 ? -5.91 8.133 2.053 1 97.62 133 ILE B N 1
ATOM 4870 C CA . ILE B 1 133 ? -6.691 8.383 0.846 1 97.62 133 ILE B CA 1
ATOM 4871 C C . ILE B 1 133 ? -5.844 8.086 -0.389 1 97.62 133 ILE B C 1
ATOM 4873 O O . ILE B 1 133 ? -5.445 9.008 -1.112 1 97.62 133 ILE B O 1
ATOM 4877 N N . PRO B 1 134 ? -5.633 6.855 -0.683 1 98.31 134 PRO B N 1
ATOM 4878 C CA . PRO B 1 134 ? -4.789 6.504 -1.828 1 98.31 134 PRO B CA 1
ATOM 4879 C C . PRO B 1 134 ? -5.449 6.82 -3.168 1 98.31 134 PRO B C 1
ATOM 4881 O O . PRO B 1 134 ? -4.758 7.062 -4.16 1 98.31 134 PRO B O 1
ATOM 4884 N N . ILE B 1 135 ? -6.797 6.855 -3.207 1 98.44 135 ILE B N 1
ATOM 4885 C CA . ILE B 1 135 ? -7.594 7.125 -4.398 1 98.44 135 ILE B CA 1
ATOM 4886 C C . ILE B 1 135 ? -8.477 8.352 -4.164 1 98.44 135 ILE B C 1
ATOM 4888 O O . ILE B 1 135 ? -9.555 8.242 -3.578 1 98.44 135 ILE B O 1
ATOM 4892 N N . PRO B 1 136 ? -8.047 9.5 -4.664 1 98.12 136 PRO B N 1
ATOM 4893 C CA . PRO B 1 136 ? -8.906 10.664 -4.496 1 98.12 136 PRO B CA 1
ATOM 4894 C C . PRO B 1 136 ? -10.227 10.539 -5.258 1 98.12 136 PRO B C 1
ATOM 4896 O O . PRO B 1 136 ? -10.227 10.5 -6.488 1 98.12 136 PRO B O 1
ATOM 4899 N N . GLY B 1 137 ? -11.352 10.531 -4.586 1 96.06 137 GLY B N 1
ATOM 4900 C CA . GLY B 1 137 ? -12.656 10.469 -5.219 1 96.06 137 GLY B CA 1
ATOM 4901 C C . GLY B 1 137 ? -13.109 11.797 -5.785 1 96.06 137 GLY B C 1
ATOM 4902 O O . GLY B 1 137 ? -12.508 12.836 -5.512 1 96.06 137 GLY B O 1
ATOM 4903 N N . PRO B 1 138 ? -14.148 11.789 -6.59 1 94.75 138 PRO B N 1
ATOM 4904 C CA . PRO B 1 138 ? -14.625 13.023 -7.207 1 94.75 138 PRO B CA 1
ATOM 4905 C C . PRO B 1 138 ? -15 14.094 -6.18 1 94.75 138 PRO B C 1
ATOM 4907 O O . PRO B 1 138 ? -14.742 15.281 -6.395 1 94.75 138 PRO B O 1
ATOM 4910 N N . GLY B 1 139 ? -15.625 13.625 -5.062 1 96.38 139 GLY B N 1
ATOM 4911 C CA . GLY B 1 139 ? -15.961 14.586 -4.027 1 96.38 139 GLY B CA 1
ATOM 4912 C C . GLY B 1 139 ? -14.75 15.297 -3.453 1 96.38 139 GLY B C 1
ATOM 4913 O O . GLY B 1 139 ? -14.758 16.516 -3.273 1 96.38 139 GLY B O 1
ATOM 4914 N N . PHE B 1 140 ? -13.711 14.531 -3.217 1 98 140 PHE B N 1
ATOM 4915 C CA . PHE B 1 140 ? -12.461 15.07 -2.699 1 98 140 PHE B CA 1
ATOM 4916 C C . PHE B 1 140 ? -11.836 16.047 -3.693 1 98 140 PHE B C 1
ATOM 4918 O O . PHE B 1 140 ? -11.422 17.141 -3.316 1 98 140 PHE B O 1
ATOM 4925 N N . ILE B 1 141 ? -11.766 15.703 -4.969 1 98.19 141 ILE B N 1
ATOM 4926 C CA . ILE B 1 141 ? -11.148 16.484 -6.027 1 98.19 141 ILE B CA 1
ATOM 4927 C C . ILE B 1 141 ? -11.898 17.812 -6.199 1 98.19 141 ILE B C 1
ATOM 4929 O O . ILE B 1 141 ? -11.281 18.875 -6.293 1 98.19 141 ILE B O 1
ATOM 4933 N N . ASN B 1 142 ? -13.172 17.75 -6.184 1 97.19 142 ASN B N 1
ATOM 4934 C CA . ASN B 1 142 ? -13.984 18.953 -6.371 1 97.19 142 ASN B CA 1
ATOM 4935 C C . ASN B 1 142 ? -13.812 19.922 -5.215 1 97.19 142 ASN B C 1
ATOM 4937 O O . ASN B 1 142 ? -13.703 21.141 -5.43 1 97.19 142 ASN B O 1
ATOM 4941 N N . LEU B 1 143 ? -13.789 19.391 -3.994 1 97.56 143 LEU B N 1
ATOM 4942 C CA . LEU B 1 143 ? -13.617 20.25 -2.832 1 97.56 143 LEU B CA 1
ATOM 4943 C C . LEU B 1 143 ? -12.242 20.906 -2.834 1 97.56 143 LEU B C 1
ATOM 4945 O O . LEU B 1 143 ? -12.109 22.094 -2.527 1 97.56 143 LEU B O 1
ATOM 4949 N N . ALA B 1 144 ? -11.219 20.125 -3.152 1 98.38 144 ALA B N 1
ATOM 4950 C CA . ALA B 1 144 ? -9.859 20.656 -3.246 1 98.38 144 ALA B CA 1
ATOM 4951 C C . ALA B 1 144 ? -9.781 21.781 -4.273 1 98.38 144 ALA B C 1
ATOM 4953 O O . ALA B 1 144 ? -9.125 22.797 -4.039 1 98.38 144 ALA B O 1
ATOM 4954 N N . ASN B 1 145 ? -10.414 21.562 -5.395 1 98.06 145 ASN B N 1
ATOM 4955 C CA . ASN B 1 145 ? -10.398 22.562 -6.465 1 98.06 145 ASN B CA 1
ATOM 4956 C C . ASN B 1 145 ? -11.164 23.812 -6.074 1 98.06 145 ASN B C 1
ATOM 4958 O O . ASN B 1 145 ? -10.664 24.938 -6.242 1 98.06 145 ASN B O 1
ATOM 4962 N N . GLU B 1 146 ? -12.328 23.672 -5.523 1 96.94 146 GLU B N 1
ATOM 4963 C CA . GLU B 1 146 ? -13.188 24.812 -5.195 1 96.94 146 GLU B CA 1
ATOM 4964 C C . GLU B 1 146 ? -12.555 25.688 -4.117 1 96.94 146 GLU B C 1
ATOM 4966 O O . GLU B 1 146 ? -12.617 26.922 -4.191 1 96.94 146 GLU B O 1
ATOM 4971 N N . LEU B 1 147 ? -11.891 25.047 -3.207 1 97.88 147 LEU B N 1
ATOM 4972 C CA . LEU B 1 147 ? -11.422 25.797 -2.045 1 97.88 147 LEU B CA 1
ATOM 4973 C C . LEU B 1 147 ? -10.016 26.344 -2.283 1 97.88 147 LEU B C 1
ATOM 4975 O O . LEU B 1 147 ? -9.695 27.453 -1.838 1 97.88 147 LEU B O 1
ATOM 4979 N N . TYR B 1 148 ? -9.188 25.547 -3.057 1 98.38 148 TYR B N 1
ATOM 4980 C CA . TYR B 1 148 ? -7.777 25.906 -2.941 1 98.38 148 TYR B CA 1
ATOM 4981 C C . TYR B 1 148 ? -7.141 26.062 -4.316 1 98.38 148 TYR B C 1
ATOM 4983 O O . TYR B 1 148 ? -6.262 26.906 -4.508 1 98.38 148 TYR B O 1
ATOM 4991 N N . VAL B 1 149 ? -7.5 25.25 -5.316 1 98.12 149 VAL B N 1
ATOM 4992 C CA . VAL B 1 149 ? -6.836 25.281 -6.617 1 98.12 149 VAL B CA 1
ATOM 4993 C C . VAL B 1 149 ? -7.543 26.266 -7.535 1 98.12 149 VAL B C 1
ATOM 4995 O O . VAL B 1 149 ? -6.895 27.062 -8.227 1 98.12 149 VAL B O 1
ATOM 4998 N N . ARG B 1 150 ? -8.867 26.188 -7.652 1 96.75 150 ARG B N 1
ATOM 4999 C CA . ARG B 1 150 ? -9.75 27.062 -8.414 1 96.75 150 ARG B CA 1
ATOM 5000 C C . ARG B 1 150 ? -9.414 27.016 -9.898 1 96.75 150 ARG B C 1
ATOM 5002 O O . ARG B 1 150 ? -9.281 28.062 -10.547 1 96.75 150 ARG B O 1
ATOM 5009 N N . SER B 1 151 ? -9.164 25.828 -10.32 1 96.75 151 SER B N 1
ATOM 5010 C CA . SER B 1 151 ? -8.922 25.594 -11.742 1 96.75 151 SER B CA 1
ATOM 5011 C C . SER B 1 151 ? -10.227 25.562 -12.531 1 96.75 151 SER B C 1
ATOM 5013 O O . SER B 1 151 ? -11.234 25.031 -12.055 1 96.75 151 SER B O 1
ATOM 5015 N N . ALA B 1 152 ? -10.156 26.172 -13.742 1 94.56 152 ALA B N 1
ATOM 5016 C CA . ALA B 1 152 ? -11.266 26.047 -14.68 1 94.56 152 ALA B CA 1
ATOM 5017 C C . ALA B 1 152 ? -10.984 24.953 -15.711 1 94.56 152 ALA B C 1
ATOM 5019 O O . ALA B 1 152 ? -11.789 24.719 -16.625 1 94.56 152 ALA B O 1
ATOM 5020 N N . ASN B 1 153 ? -9.859 24.234 -15.547 1 95.56 153 ASN B N 1
ATOM 5021 C CA . ASN B 1 153 ? -9.375 23.281 -16.531 1 95.56 153 ASN B CA 1
ATOM 5022 C C . ASN B 1 153 ? -9.461 21.844 -16.016 1 95.56 153 ASN B C 1
ATOM 5024 O O . ASN B 1 153 ? -10.297 21.547 -15.172 1 95.56 153 ASN B O 1
ATOM 5028 N N . ALA B 1 154 ? -8.68 20.953 -16.609 1 94.75 154 ALA B N 1
ATOM 5029 C CA . ALA B 1 154 ? -8.789 19.516 -16.344 1 94.75 154 ALA B CA 1
ATOM 5030 C C . ALA B 1 154 ? -8.289 19.188 -14.945 1 94.75 154 ALA B C 1
ATOM 5032 O O . ALA B 1 154 ? -7.242 19.672 -14.523 1 94.75 154 ALA B O 1
ATOM 5033 N N . LEU B 1 155 ? -9.133 18.391 -14.211 1 97.5 155 LEU B N 1
ATOM 5034 C CA . LEU B 1 155 ? -8.766 17.844 -12.906 1 97.5 155 LEU B CA 1
ATOM 5035 C C . LEU B 1 155 ? -8.547 16.344 -12.984 1 97.5 155 LEU B C 1
ATOM 5037 O O . LEU B 1 155 ? -9.438 15.609 -13.43 1 97.5 155 LEU B O 1
ATOM 5041 N N . LEU B 1 156 ? -7.383 15.883 -12.602 1 96.62 156 LEU B N 1
ATOM 5042 C CA . LEU B 1 156 ? -7.051 14.461 -12.648 1 96.62 156 LEU B CA 1
ATOM 5043 C C . LEU B 1 156 ? -6.625 13.961 -11.273 1 96.62 156 LEU B C 1
ATOM 5045 O O . LEU B 1 156 ? -5.715 14.516 -10.656 1 96.62 156 LEU B O 1
ATOM 5049 N N . GLY B 1 157 ? -7.355 12.961 -10.75 1 97.81 157 GLY B N 1
ATOM 5050 C CA . GLY B 1 157 ? -6.887 12.297 -9.547 1 97.81 157 GLY B CA 1
ATOM 5051 C C . GLY B 1 157 ? -5.672 11.422 -9.781 1 97.81 157 GLY B C 1
ATOM 5052 O O . GLY B 1 157 ? -5.605 10.695 -10.773 1 97.81 157 GLY B O 1
ATOM 5053 N N . LEU B 1 158 ? -4.668 11.531 -8.961 1 98.56 158 LEU B N 1
ATOM 5054 C CA . LEU B 1 158 ? -3.477 10.695 -9.023 1 98.56 158 LEU B CA 1
ATOM 5055 C C . LEU B 1 158 ? -3.422 9.734 -7.84 1 98.56 158 LEU B C 1
ATOM 5057 O O . LEU B 1 158 ? -3.393 10.164 -6.688 1 98.56 158 LEU B O 1
ATOM 5061 N N . ASN B 1 159 ? -3.467 8.406 -8.078 1 98.25 159 ASN B N 1
ATOM 5062 C CA . ASN B 1 159 ? -3.383 7.395 -7.031 1 98.25 159 ASN B CA 1
ATOM 5063 C C . ASN B 1 159 ? -1.961 7.258 -6.496 1 98.25 159 ASN B C 1
ATOM 5065 O O . ASN B 1 159 ? -1.023 7.035 -7.266 1 98.25 159 ASN B O 1
ATOM 5069 N N . THR B 1 160 ? -1.749 7.445 -5.277 1 98.56 160 THR B N 1
ATOM 5070 C CA . THR B 1 160 ? -0.502 7.215 -4.555 1 98.56 160 THR B CA 1
ATOM 5071 C C . THR B 1 160 ? -0.748 6.371 -3.309 1 98.56 160 THR B C 1
ATOM 5073 O O . THR B 1 160 ? -1.882 6.266 -2.836 1 98.56 160 THR B O 1
ATOM 5076 N N . PRO B 1 161 ? 0.218 5.715 -2.738 1 98.38 161 PRO B N 1
ATOM 5077 C CA . PRO B 1 161 ? -0.023 4.773 -1.642 1 98.38 161 PRO B CA 1
ATOM 5078 C C . PRO B 1 161 ? -0.688 5.434 -0.435 1 98.38 161 PRO B C 1
ATOM 5080 O O . PRO B 1 161 ? -1.684 4.918 0.083 1 98.38 161 PRO B O 1
ATOM 5083 N N . GLU B 1 162 ? -0.151 6.566 0.044 1 98.69 162 GLU B N 1
ATOM 5084 C CA . GLU B 1 162 ? -0.655 7.355 1.162 1 98.69 162 GLU B CA 1
ATOM 5085 C C . GLU B 1 162 ? -0.833 6.5 2.41 1 98.69 162 GLU B C 1
ATOM 5087 O O . GLU B 1 162 ? -1.885 6.539 3.053 1 98.69 162 GLU B O 1
ATOM 5092 N N . GLU B 1 163 ? 0.143 5.656 2.703 1 98.38 163 GLU B N 1
ATOM 5093 C CA . GLU B 1 163 ? 0.171 4.852 3.92 1 98.38 163 GLU B CA 1
ATOM 5094 C C . GLU B 1 163 ? 1.158 5.418 4.938 1 98.38 163 GLU B C 1
ATOM 5096 O O . GLU B 1 163 ? 2.141 6.062 4.562 1 98.38 163 GLU B O 1
ATOM 5101 N N . LEU B 1 164 ? 0.859 5.227 6.203 1 98.06 164 LEU B N 1
ATOM 5102 C CA . LEU B 1 164 ? 1.666 5.727 7.312 1 98.06 164 LEU B CA 1
ATOM 5103 C C . LEU B 1 164 ? 1.611 4.773 8.5 1 98.06 164 LEU B C 1
ATOM 5105 O O . LEU B 1 164 ? 0.835 4.984 9.438 1 98.06 164 LEU B O 1
ATOM 5109 N N . TYR B 1 165 ? 2.434 3.729 8.445 1 97.62 165 TYR B N 1
ATOM 5110 C CA . TYR B 1 165 ? 2.592 2.838 9.594 1 97.62 165 TYR B CA 1
ATOM 5111 C C . TYR B 1 165 ? 3.039 3.609 10.828 1 97.62 165 TYR B C 1
ATOM 5113 O O . TYR B 1 165 ? 3.971 4.414 10.758 1 97.62 165 TYR B O 1
ATOM 5121 N N . PRO B 1 166 ? 2.402 3.363 11.961 1 96.25 166 PRO B N 1
ATOM 5122 C CA . PRO B 1 166 ? 1.311 2.418 12.203 1 96.25 166 PRO B CA 1
ATOM 5123 C C . PRO B 1 166 ? -0.057 3.096 12.25 1 96.25 166 PRO B C 1
ATOM 5125 O O . PRO B 1 166 ? -1.057 2.453 12.578 1 96.25 166 PRO B O 1
ATOM 5128 N N . LEU B 1 167 ? -0.147 4.363 11.852 1 94.81 167 LEU B N 1
ATOM 5129 C CA . LEU B 1 167 ? -1.391 5.105 12.023 1 94.81 167 LEU B CA 1
ATOM 5130 C C . LEU B 1 167 ? -2.463 4.598 11.062 1 94.81 167 LEU B C 1
ATOM 5132 O O . LEU B 1 167 ? -3.654 4.648 11.375 1 94.81 167 LEU B O 1
ATOM 5136 N N . THR B 1 168 ? -2.047 4.109 9.875 1 95.56 168 THR B N 1
ATOM 5137 C CA . THR B 1 168 ? -3.01 3.555 8.93 1 95.56 168 THR B CA 1
ATOM 5138 C C . THR B 1 168 ? -3.156 2.049 9.133 1 95.56 168 THR B C 1
ATOM 5140 O O . THR B 1 168 ? -3.754 1.363 8.297 1 95.56 168 THR B O 1
ATOM 5143 N N . GLY B 1 169 ? -2.598 1.506 10.141 1 93.56 169 GLY B N 1
ATOM 5144 C CA . GLY B 1 169 ? -2.623 0.085 10.445 1 93.56 169 GLY B CA 1
ATOM 5145 C C . GLY B 1 169 ? -1.24 -0.512 10.625 1 93.56 169 GLY B C 1
ATOM 5146 O O . GLY B 1 169 ? -0.251 0.042 10.141 1 93.56 169 GLY B O 1
ATOM 5147 N N . THR B 1 170 ? -1.221 -1.698 11.352 1 94.62 170 THR B N 1
ATOM 5148 C CA . THR B 1 170 ? 0.038 -2.393 11.594 1 94.62 170 THR B CA 1
ATOM 5149 C C . THR B 1 170 ? 0.561 -3.031 10.305 1 94.62 170 THR B C 1
ATOM 5151 O O . THR B 1 170 ? 1.765 -3.252 10.164 1 94.62 170 THR B O 1
ATOM 5154 N N . LYS B 1 171 ? -0.3 -3.307 9.422 1 96.31 171 LYS B N 1
ATOM 5155 C CA . LYS B 1 171 ? 0.055 -3.898 8.133 1 96.31 171 LYS B CA 1
ATOM 5156 C C . LYS B 1 171 ? -0.118 -2.893 7 1 96.31 171 LYS B C 1
ATOM 5158 O O . LYS B 1 171 ? -0.953 -3.086 6.113 1 96.31 171 LYS B O 1
ATOM 5163 N N . SER B 1 172 ? 0.731 -1.89 7.074 1 96.62 172 SER B N 1
ATOM 5164 C CA . SER B 1 172 ? 0.819 -0.782 6.129 1 96.62 172 SER B CA 1
ATOM 5165 C C . SER B 1 172 ? 2.27 -0.383 5.875 1 96.62 172 SER B C 1
ATOM 5167 O O . SER B 1 172 ? 3.15 -0.687 6.684 1 96.62 172 SER B O 1
ATOM 5169 N N . LEU B 1 173 ? 2.461 0.277 4.777 1 98.25 173 LEU B N 1
ATOM 5170 C CA . LEU B 1 173 ? 3.799 0.779 4.492 1 98.25 173 LEU B CA 1
ATOM 5171 C C . LEU B 1 173 ? 4.219 1.827 5.516 1 98.25 173 LEU B C 1
ATOM 5173 O O . LEU B 1 173 ? 3.379 2.566 6.031 1 98.25 173 LEU B O 1
ATOM 5177 N N . THR B 1 174 ? 5.547 1.888 5.77 1 98.31 174 THR B N 1
ATOM 5178 C CA . THR B 1 174 ? 6.098 3.01 6.52 1 98.31 174 THR B CA 1
ATOM 5179 C C . THR B 1 174 ? 5.996 4.301 5.711 1 98.31 174 THR B C 1
ATOM 5181 O O . THR B 1 174 ? 5.746 4.266 4.504 1 98.31 174 THR B O 1
ATOM 5184 N N . LEU B 1 175 ? 6.109 5.434 6.359 1 98.56 175 LEU B N 1
ATOM 5185 C CA . LEU B 1 175 ? 6.121 6.715 5.664 1 98.56 175 LEU B CA 1
ATOM 5186 C C . LEU B 1 175 ? 7.188 6.73 4.574 1 98.56 175 LEU B C 1
ATOM 5188 O O . LEU B 1 175 ? 6.918 7.145 3.443 1 98.56 175 LEU B O 1
ATOM 5192 N N . ASP B 1 176 ? 8.422 6.277 4.895 1 98.5 176 ASP B N 1
ATOM 5193 C CA . ASP B 1 176 ? 9.539 6.309 3.953 1 98.5 176 ASP B CA 1
ATOM 5194 C C . ASP B 1 176 ? 9.203 5.535 2.68 1 98.5 176 ASP B C 1
ATOM 5196 O O . ASP B 1 176 ? 9.422 6.027 1.572 1 98.5 176 ASP B O 1
ATOM 5200 N N . ALA B 1 177 ? 8.664 4.34 2.873 1 98 177 ALA B N 1
ATOM 5201 C CA . ALA B 1 177 ? 8.336 3.502 1.721 1 98 177 ALA B CA 1
ATOM 5202 C C . ALA B 1 177 ? 7.191 4.102 0.914 1 98 177 ALA B C 1
ATOM 5204 O O . ALA B 1 177 ? 7.227 4.109 -0.319 1 98 177 ALA B O 1
ATOM 5205 N N . SER B 1 178 ? 6.164 4.551 1.592 1 98.69 178 SER B N 1
ATOM 5206 C CA . SER B 1 178 ? 5 5.16 0.954 1 98.69 178 SER B CA 1
ATOM 5207 C C . SER B 1 178 ? 5.391 6.395 0.151 1 98.69 178 SER B C 1
ATOM 5209 O O . SER B 1 178 ? 4.977 6.551 -1 1 98.69 178 SER B O 1
ATOM 5211 N N . VAL B 1 179 ? 6.207 7.258 0.75 1 98.81 179 VAL B N 1
ATOM 5212 C CA . VAL B 1 179 ? 6.621 8.508 0.123 1 98.81 179 VAL B CA 1
ATOM 5213 C C . VAL B 1 179 ? 7.523 8.219 -1.074 1 98.81 179 VAL B C 1
ATOM 5215 O O . VAL B 1 179 ? 7.414 8.859 -2.117 1 98.81 179 VAL B O 1
ATOM 5218 N N . SER B 1 180 ? 8.414 7.266 -0.947 1 98.44 180 SER B N 1
ATOM 5219 C CA . SER B 1 180 ? 9.305 6.91 -2.049 1 98.44 180 SER B CA 1
ATOM 5220 C C . SER B 1 180 ? 8.516 6.461 -3.273 1 98.44 180 SER B C 1
ATOM 5222 O O . SER B 1 180 ? 8.797 6.891 -4.395 1 98.44 180 SER B O 1
ATOM 5224 N N . GLU B 1 181 ? 7.57 5.621 -3.029 1 98.44 181 GLU B N 1
ATOM 5225 C CA . GLU B 1 181 ? 6.719 5.16 -4.121 1 98.44 181 GLU B CA 1
ATOM 5226 C C . GLU B 1 181 ? 5.891 6.305 -4.699 1 98.44 181 GLU B C 1
ATOM 5228 O O . GLU B 1 181 ? 5.754 6.426 -5.918 1 98.44 181 GLU B O 1
ATOM 5233 N N . GLY B 1 182 ? 5.305 7.129 -3.85 1 98.81 182 GLY B N 1
ATOM 5234 C CA . GLY B 1 182 ? 4.539 8.289 -4.289 1 98.81 182 GLY B CA 1
ATOM 5235 C C . GLY B 1 182 ? 5.352 9.258 -5.125 1 98.81 182 GLY B C 1
ATOM 5236 O O . GLY B 1 182 ? 4.836 9.844 -6.078 1 98.81 182 GLY B O 1
ATOM 5237 N N . LEU B 1 183 ? 6.602 9.406 -4.742 1 98.75 183 LEU B N 1
ATOM 5238 C CA . LEU B 1 183 ? 7.488 10.305 -5.473 1 98.75 183 LEU B CA 1
ATOM 5239 C C . LEU B 1 183 ? 7.691 9.828 -6.906 1 98.75 183 LEU B C 1
ATOM 5241 O O . LEU B 1 183 ? 7.652 10.625 -7.844 1 98.75 183 LEU B O 1
ATOM 5245 N N . THR B 1 184 ? 7.887 8.516 -7.094 1 98.44 184 THR B N 1
ATOM 5246 C CA . THR B 1 184 ? 8.047 7.941 -8.43 1 98.44 184 THR B CA 1
ATOM 5247 C C . THR B 1 184 ? 6.777 8.148 -9.258 1 98.44 184 THR B C 1
ATOM 5249 O O . THR B 1 184 ? 6.852 8.523 -10.43 1 98.44 184 THR B O 1
ATOM 5252 N N . ILE B 1 185 ? 5.66 7.969 -8.656 1 98.62 185 ILE B N 1
ATOM 5253 C CA . ILE B 1 185 ? 4.379 8.086 -9.336 1 98.62 185 ILE B CA 1
ATOM 5254 C C . ILE B 1 185 ? 4.16 9.539 -9.773 1 98.62 185 ILE B C 1
ATOM 5256 O O . ILE B 1 185 ? 3.781 9.797 -10.922 1 98.62 185 ILE B O 1
ATOM 5260 N N . LEU B 1 186 ? 4.414 10.484 -8.828 1 98.88 186 LEU B N 1
ATOM 5261 C CA . LEU B 1 186 ? 4.203 11.891 -9.148 1 98.88 186 LEU B CA 1
ATOM 5262 C C . LEU B 1 186 ? 5.156 12.352 -10.25 1 98.88 186 LEU B C 1
ATOM 5264 O O . LEU B 1 186 ? 4.75 13.047 -11.172 1 98.88 186 LEU B O 1
ATOM 5268 N N . ASP B 1 187 ? 6.402 11.945 -10.117 1 98.44 187 ASP B N 1
ATOM 5269 C CA . ASP B 1 187 ? 7.391 12.32 -11.117 1 98.44 187 ASP B CA 1
ATOM 5270 C C . ASP B 1 187 ? 6.969 11.844 -12.508 1 98.44 187 ASP B C 1
ATOM 5272 O O . ASP B 1 187 ? 7 12.609 -13.469 1 98.44 187 ASP B O 1
ATOM 5276 N N . ASN B 1 188 ? 6.547 10.562 -12.617 1 97.44 188 ASN B N 1
ATOM 5277 C CA . ASN B 1 188 ? 6.078 10.008 -13.875 1 97.44 188 ASN B CA 1
ATOM 5278 C C . ASN B 1 188 ? 4.871 10.773 -14.414 1 97.44 188 ASN B C 1
ATOM 5280 O O . ASN B 1 188 ? 4.805 11.07 -15.609 1 97.44 188 ASN B O 1
ATOM 5284 N N . ALA B 1 189 ? 3.945 11.133 -13.539 1 98 189 ALA B N 1
ATOM 5285 C CA . ALA B 1 189 ? 2.711 11.805 -13.945 1 98 189 ALA B CA 1
ATOM 5286 C C . ALA B 1 189 ? 2.998 13.203 -14.492 1 98 189 ALA B C 1
ATOM 5288 O O . ALA B 1 189 ? 2.422 13.609 -15.5 1 98 189 ALA B O 1
ATOM 5289 N N . ILE B 1 190 ? 3.867 13.945 -13.797 1 98.44 190 ILE B N 1
ATOM 5290 C CA . ILE B 1 190 ? 4.234 15.289 -14.242 1 98.44 190 ILE B CA 1
ATOM 5291 C C . ILE B 1 190 ? 4.879 15.219 -15.625 1 98.44 190 ILE B C 1
ATOM 5293 O O . ILE B 1 190 ? 4.488 15.945 -16.531 1 98.44 190 ILE B O 1
ATOM 5297 N N . MET B 1 191 ? 5.836 14.297 -15.805 1 96.44 191 MET B N 1
ATOM 5298 C CA . MET B 1 191 ? 6.562 14.195 -17.062 1 96.44 191 MET B CA 1
ATOM 5299 C C . MET B 1 191 ? 5.633 13.758 -18.203 1 96.44 191 MET B C 1
ATOM 5301 O O . MET B 1 191 ? 5.746 14.25 -19.328 1 96.44 191 MET B O 1
ATOM 5305 N N . GLU B 1 192 ? 4.719 12.859 -17.875 1 94.5 192 GLU B N 1
ATOM 5306 C CA . GLU B 1 192 ? 3.758 12.398 -18.875 1 94.5 192 GLU B CA 1
ATOM 5307 C C . GLU B 1 192 ? 2.848 13.539 -19.328 1 94.5 192 GLU B C 1
ATOM 5309 O O . GLU B 1 192 ? 2.592 13.703 -20.531 1 94.5 192 GLU B O 1
ATOM 5314 N N . GLN B 1 193 ? 2.346 14.352 -18.391 1 96.44 193 GLN B N 1
ATOM 5315 C CA . GLN B 1 193 ? 1.458 15.461 -18.719 1 96.44 193 GLN B CA 1
ATOM 5316 C C . GLN B 1 193 ? 2.197 16.547 -19.484 1 96.44 193 GLN B C 1
ATOM 5318 O O . GLN B 1 193 ? 1.641 17.141 -20.406 1 96.44 193 GLN B O 1
ATOM 5323 N N . LEU B 1 194 ? 3.416 16.812 -19.156 1 96.81 194 LEU B N 1
ATOM 5324 C CA . LEU B 1 194 ? 4.188 17.875 -19.797 1 96.81 194 LEU B CA 1
ATOM 5325 C C . LEU B 1 194 ? 4.672 17.438 -21.172 1 96.81 194 LEU B C 1
ATOM 5327 O O . LEU B 1 194 ? 5.094 18.266 -21.969 1 96.81 194 LEU B O 1
ATOM 5331 N N . ALA B 1 195 ? 4.633 16.094 -21.438 1 93.69 195 ALA B N 1
ATOM 5332 C CA . ALA B 1 195 ? 4.977 15.594 -22.766 1 93.69 195 ALA B CA 1
ATOM 5333 C C . ALA B 1 195 ? 3.885 15.922 -23.781 1 93.69 195 ALA B C 1
ATOM 5335 O O . ALA B 1 195 ? 4.121 15.898 -24.984 1 93.69 195 ALA B O 1
ATOM 5336 N N . ILE B 1 196 ? 2.699 16.172 -23.297 1 92.88 196 ILE B N 1
ATOM 5337 C CA . ILE B 1 196 ? 1.628 16.656 -24.156 1 92.88 196 ILE B CA 1
ATOM 5338 C C . ILE B 1 196 ? 1.924 18.078 -24.609 1 92.88 196 ILE B C 1
ATOM 5340 O O . ILE B 1 196 ? 2.057 18.984 -23.781 1 92.88 196 ILE B O 1
ATOM 5344 N N . PRO B 1 197 ? 1.967 18.312 -25.922 1 93.56 197 PRO B N 1
ATOM 5345 C CA . PRO B 1 197 ? 2.354 19.641 -26.406 1 93.56 197 PRO B CA 1
ATOM 5346 C C . PRO B 1 197 ? 1.444 20.75 -25.891 1 93.56 197 PRO B C 1
ATOM 5348 O O . PRO B 1 197 ? 0.223 20.688 -26.047 1 93.56 197 PRO B O 1
ATOM 5351 N N . GLY B 1 198 ? 2.096 21.719 -25.188 1 94.38 198 GLY B N 1
ATOM 5352 C CA . GLY B 1 198 ? 1.395 22.906 -24.734 1 94.38 198 GLY B CA 1
ATOM 5353 C C . GLY B 1 198 ? 0.778 22.75 -23.359 1 94.38 198 GLY B C 1
ATOM 5354 O O . GLY B 1 198 ? 0.27 23.719 -22.781 1 94.38 198 GLY B O 1
ATOM 5355 N N . ASN B 1 199 ? 0.915 21.578 -22.812 1 96.75 199 ASN B N 1
ATOM 5356 C CA . ASN B 1 199 ? 0.285 21.328 -21.516 1 96.75 199 ASN B CA 1
ATOM 5357 C C . ASN B 1 199 ? 1.125 21.891 -20.375 1 96.75 199 ASN B C 1
ATOM 5359 O O . ASN B 1 199 ? 2.338 22.047 -20.516 1 96.75 199 ASN B O 1
ATOM 5363 N N . THR B 1 200 ? 0.428 22.312 -19.328 1 97.69 200 THR B N 1
ATOM 5364 C CA . THR B 1 200 ? 1.009 22.781 -18.078 1 97.69 200 THR B CA 1
ATOM 5365 C C . THR B 1 200 ? 0.323 22.125 -16.891 1 97.69 200 THR B C 1
ATOM 5367 O O . THR B 1 200 ? -0.797 21.625 -17 1 97.69 200 THR B O 1
ATOM 5370 N N . VAL B 1 201 ? 1.066 22.094 -15.727 1 98.69 201 VAL B N 1
ATOM 5371 C CA . VAL B 1 201 ? 0.571 21.219 -14.672 1 98.69 201 VAL B CA 1
ATOM 5372 C C . VAL B 1 201 ? 0.531 21.969 -13.344 1 98.69 201 VAL B C 1
ATOM 5374 O O . VAL B 1 201 ? 1.47 22.703 -13.008 1 98.69 201 VAL B O 1
ATOM 5377 N N . THR B 1 202 ? -0.571 21.891 -12.641 1 98.81 202 THR B N 1
ATOM 5378 C CA . THR B 1 202 ? -0.683 22.219 -11.227 1 98.81 202 THR B CA 1
ATOM 5379 C C . THR B 1 202 ? -0.73 20.953 -10.367 1 98.81 202 THR B C 1
ATOM 5381 O O . THR B 1 202 ? -1.461 20.016 -10.688 1 98.81 202 THR B O 1
ATOM 5384 N N . VAL B 1 203 ? 0.073 20.906 -9.344 1 98.94 203 VAL B N 1
ATOM 5385 C CA . VAL B 1 203 ? 0.062 19.766 -8.43 1 98.94 203 VAL B CA 1
ATOM 5386 C C . VAL B 1 203 ? -0.58 20.172 -7.102 1 98.94 203 VAL B C 1
ATOM 5388 O O . VAL B 1 203 ? -0.148 21.141 -6.465 1 98.94 203 VAL B O 1
ATOM 5391 N N . PHE B 1 204 ? -1.621 19.531 -6.742 1 98.88 204 PHE B N 1
ATOM 5392 C CA . PHE B 1 204 ? -2.252 19.688 -5.438 1 98.88 204 PHE B CA 1
ATOM 5393 C C . PHE B 1 204 ? -1.866 18.547 -4.504 1 98.88 204 PHE B C 1
ATOM 5395 O O . PHE B 1 204 ? -2.025 17.375 -4.852 1 98.88 204 PHE B O 1
ATOM 5402 N N . GLY B 1 205 ? -1.385 18.844 -3.301 1 98.81 205 GLY B N 1
ATOM 5403 C CA . GLY B 1 205 ? -1.06 17.859 -2.277 1 98.81 205 GLY B CA 1
ATOM 5404 C C . GLY B 1 205 ? -1.514 18.281 -0.891 1 98.81 205 GLY B C 1
ATOM 5405 O O . GLY B 1 205 ? -1.464 19.453 -0.541 1 98.81 205 GLY B O 1
ATOM 5406 N N . VAL B 1 206 ? -1.919 17.281 -0.078 1 98.81 206 VAL B N 1
ATOM 5407 C CA . VAL B 1 206 ? -2.326 17.516 1.302 1 98.81 206 VAL B CA 1
ATOM 5408 C C . VAL B 1 206 ? -1.659 16.5 2.223 1 98.81 206 VAL B C 1
ATOM 5410 O O . VAL B 1 206 ? -1.557 15.32 1.884 1 98.81 206 VAL B O 1
ATOM 5413 N N . SER B 1 207 ? -1.189 16.938 3.363 1 98.5 207 SER B N 1
ATOM 5414 C CA . SER B 1 207 ? -0.56 16.062 4.344 1 98.5 207 SER B CA 1
ATOM 5415 C C . SER B 1 207 ? 0.58 15.258 3.723 1 98.5 207 SER B C 1
ATOM 5417 O O . SER B 1 207 ? 1.539 15.836 3.205 1 98.5 207 SER B O 1
ATOM 5419 N N . GLN B 1 208 ? 0.48 13.977 3.547 1 98.62 208 GLN B N 1
ATOM 5420 C CA . GLN B 1 208 ? 1.561 13.133 3.043 1 98.62 208 GLN B CA 1
ATOM 5421 C C . GLN B 1 208 ? 1.895 13.477 1.595 1 98.62 208 GLN B C 1
ATOM 5423 O O . GLN B 1 208 ? 3.059 13.43 1.192 1 98.62 208 GLN B O 1
ATOM 5428 N N . SER B 1 209 ? 0.879 13.75 0.789 1 98.88 209 SER B N 1
ATOM 5429 C CA . SER B 1 209 ? 1.163 14.062 -0.607 1 98.88 209 SER B CA 1
ATOM 5430 C C . SER B 1 209 ? 1.815 15.43 -0.743 1 98.88 209 SER B C 1
ATOM 5432 O O . SER B 1 209 ? 2.479 15.711 -1.744 1 98.88 209 SER B O 1
ATOM 5434 N N . ALA B 1 210 ? 1.609 16.328 0.254 1 98.94 210 ALA B N 1
ATOM 5435 C CA . ALA B 1 210 ? 2.389 17.562 0.275 1 98.94 210 ALA B CA 1
ATOM 5436 C C . ALA B 1 210 ? 3.871 17.281 0.491 1 98.94 210 ALA B C 1
ATOM 5438 O O . ALA B 1 210 ? 4.73 17.984 -0.041 1 98.94 210 ALA B O 1
ATOM 5439 N N . VAL B 1 211 ? 4.164 16.25 1.295 1 98.88 211 VAL B N 1
ATOM 5440 C CA . VAL B 1 211 ? 5.539 15.797 1.476 1 98.88 211 VAL B CA 1
ATOM 5441 C C . VAL B 1 211 ? 6.094 15.289 0.147 1 98.88 211 VAL B C 1
ATOM 5443 O O . VAL B 1 211 ? 7.203 15.648 -0.248 1 98.88 211 VAL B O 1
ATOM 5446 N N . ILE B 1 212 ? 5.277 14.469 -0.558 1 98.94 212 ILE B N 1
ATOM 5447 C CA . ILE B 1 212 ? 5.668 13.945 -1.86 1 98.94 212 ILE B CA 1
ATOM 5448 C C . ILE B 1 212 ? 5.965 15.094 -2.816 1 98.94 212 ILE B C 1
ATOM 5450 O O . ILE B 1 212 ? 7 15.109 -3.484 1 98.94 212 ILE B O 1
ATOM 5454 N N . ALA B 1 213 ? 5.098 16.109 -2.848 1 98.88 213 ALA B N 1
ATOM 5455 C CA . ALA B 1 213 ? 5.266 17.266 -3.721 1 98.88 213 ALA B CA 1
ATOM 5456 C C . ALA B 1 213 ? 6.523 18.062 -3.355 1 98.88 213 ALA B C 1
ATOM 5458 O O . ALA B 1 213 ? 7.25 18.516 -4.238 1 98.88 213 ALA B O 1
ATOM 5459 N N . SER B 1 214 ? 6.746 18.203 -2.055 1 98.75 214 SER B N 1
ATOM 5460 C CA . SER B 1 214 ? 7.918 18.938 -1.576 1 98.75 214 SER B CA 1
ATOM 5461 C C . SER B 1 214 ? 9.211 18.266 -2.037 1 98.75 214 SER B C 1
ATOM 5463 O O . SER B 1 214 ? 10.133 18.938 -2.498 1 98.75 214 SER B O 1
ATOM 5465 N N . LEU B 1 215 ? 9.219 16.984 -1.901 1 98.69 215 LEU B N 1
ATOM 5466 C CA . LEU B 1 215 ? 10.398 16.234 -2.32 1 98.69 215 LEU B CA 1
ATOM 5467 C C . LEU B 1 215 ? 10.547 16.25 -3.84 1 98.69 215 LEU B C 1
ATOM 5469 O O . LEU B 1 215 ? 11.664 16.266 -4.359 1 98.69 215 LEU B O 1
ATOM 5473 N N . GLU B 1 216 ? 9.406 16.25 -4.555 1 98.56 216 GLU B N 1
ATOM 5474 C CA . GLU B 1 216 ? 9.445 16.375 -6.008 1 98.56 216 GLU B CA 1
ATOM 5475 C C . GLU B 1 216 ? 10.031 17.719 -6.434 1 98.56 216 GLU B C 1
ATOM 5477 O O . GLU B 1 216 ? 10.82 17.781 -7.383 1 98.56 216 GLU B O 1
ATOM 5482 N N . MET B 1 217 ? 9.672 18.812 -5.75 1 97.62 217 MET B N 1
ATOM 5483 C CA . MET B 1 217 ? 10.234 20.141 -6.027 1 97.62 217 MET B CA 1
ATOM 5484 C C . MET B 1 217 ? 11.758 20.109 -5.914 1 97.62 217 MET B C 1
ATOM 5486 O O . MET B 1 217 ? 12.461 20.656 -6.762 1 97.62 217 MET B O 1
ATOM 5490 N N . GLN B 1 218 ? 12.18 19.453 -4.879 1 95.31 218 GLN B N 1
ATOM 5491 C CA . GLN B 1 218 ? 13.617 19.344 -4.66 1 95.31 218 GLN B CA 1
ATOM 5492 C C . GLN B 1 218 ? 14.289 18.578 -5.801 1 95.31 218 GLN B C 1
ATOM 5494 O O . GLN B 1 218 ? 15.344 18.969 -6.293 1 95.31 218 GLN B O 1
ATOM 5499 N N . LYS B 1 219 ? 13.68 17.469 -6.152 1 96.12 219 LYS B N 1
ATOM 5500 C CA . LYS B 1 219 ? 14.211 16.641 -7.23 1 96.12 219 LYS B CA 1
ATOM 5501 C C . LYS B 1 219 ? 14.281 17.422 -8.539 1 96.12 219 LYS B C 1
ATOM 5503 O O . LYS B 1 219 ? 15.289 17.375 -9.242 1 96.12 219 LYS B O 1
ATOM 5508 N N . LEU B 1 220 ? 13.227 18.172 -8.859 1 95.88 220 LEU B N 1
ATOM 5509 C CA . LEU B 1 220 ? 13.156 18.938 -10.102 1 95.88 220 LEU B CA 1
ATOM 5510 C C . LEU B 1 220 ? 14.164 20.078 -10.094 1 95.88 220 LEU B C 1
ATOM 5512 O O . LEU B 1 220 ? 14.773 20.375 -11.117 1 95.88 220 LEU B O 1
ATOM 5516 N N . ALA B 1 221 ? 14.352 20.719 -8.992 1 89.25 221 ALA B N 1
ATOM 5517 C CA . ALA B 1 221 ? 15.312 21.812 -8.867 1 89.25 221 ALA B CA 1
ATOM 5518 C C . ALA B 1 221 ? 16.734 21.328 -9.141 1 89.25 221 ALA B C 1
ATOM 5520 O O . ALA B 1 221 ? 17.562 22.078 -9.664 1 89.25 221 ALA B O 1
ATOM 5521 N N . ALA B 1 222 ? 16.984 20.078 -8.922 1 91 222 ALA B N 1
ATOM 5522 C CA . ALA B 1 222 ? 18.312 19.516 -9.062 1 91 222 ALA B CA 1
ATOM 5523 C C . ALA B 1 222 ? 18.609 19.141 -10.516 1 91 222 ALA B C 1
ATOM 5525 O O . ALA B 1 222 ? 19.766 18.922 -10.883 1 91 222 ALA B O 1
ATOM 5526 N N . LEU B 1 223 ? 17.609 19.188 -11.352 1 92.44 223 LEU B N 1
ATOM 5527 C CA . LEU B 1 223 ? 17.766 18.766 -12.742 1 92.44 223 LEU B CA 1
ATOM 5528 C C . LEU B 1 223 ? 18.422 19.891 -13.562 1 92.44 223 LEU B C 1
ATOM 5530 O O . LEU B 1 223 ? 18.844 19.656 -14.695 1 92.44 223 LEU B O 1
ATOM 5534 N N . GLY B 1 224 ? 18.516 21.062 -13.109 1 87.94 224 GLY B N 1
ATOM 5535 C CA . GLY B 1 224 ? 19.094 22.172 -13.852 1 87.94 224 GLY B CA 1
ATOM 5536 C C . GLY B 1 224 ? 18.297 22.547 -15.078 1 87.94 224 GLY B C 1
ATOM 5537 O O . GLY B 1 224 ? 17.078 22.75 -15 1 87.94 224 GLY B O 1
ATOM 5538 N N . PRO B 1 225 ? 18.875 22.531 -16.203 1 87.62 225 PRO B N 1
ATOM 5539 C CA . PRO B 1 225 ? 18.234 23 -17.422 1 87.62 225 PRO B CA 1
ATOM 5540 C C . PRO B 1 225 ? 17.156 22.031 -17.938 1 87.62 225 PRO B C 1
ATOM 5542 O O . PRO B 1 225 ? 16.297 22.422 -18.719 1 87.62 225 PRO B O 1
ATOM 5545 N N . ALA B 1 226 ? 17.234 20.781 -17.453 1 90 226 ALA B N 1
ATOM 5546 C CA . ALA B 1 226 ? 16.281 19.781 -17.922 1 90 226 ALA B CA 1
ATOM 5547 C C . ALA B 1 226 ? 14.969 19.859 -17.125 1 90 226 ALA B C 1
ATOM 5549 O O . ALA B 1 226 ? 13.992 19.188 -17.469 1 90 226 ALA B O 1
ATOM 5550 N N . ALA B 1 227 ? 14.953 20.766 -16.141 1 93.94 227 ALA B N 1
ATOM 5551 C CA . ALA B 1 227 ? 13.766 20.891 -15.297 1 93.94 227 ALA B CA 1
ATOM 5552 C C . ALA B 1 227 ? 12.641 21.625 -16.031 1 93.94 227 ALA B C 1
ATOM 5554 O O . ALA B 1 227 ? 12.898 22.469 -16.891 1 93.94 227 ALA B O 1
ATOM 5555 N N . PRO B 1 228 ? 11.398 21.188 -15.719 1 95.75 228 PRO B N 1
ATOM 5556 C CA . PRO B 1 228 ? 10.297 22.016 -16.234 1 95.75 228 PRO B CA 1
ATOM 5557 C C . PRO B 1 228 ? 10.469 23.5 -15.891 1 95.75 228 PRO B C 1
ATOM 5559 O O . PRO B 1 228 ? 11.023 23.844 -14.844 1 95.75 228 PRO B O 1
ATOM 5562 N N . THR B 1 229 ? 9.938 24.328 -16.781 1 95.25 229 THR B N 1
ATOM 5563 C CA . THR B 1 229 ? 10.078 25.766 -16.578 1 95.25 229 THR B CA 1
ATOM 5564 C C . THR B 1 229 ? 9.07 26.266 -15.547 1 95.25 229 THR B C 1
ATOM 5566 O O . THR B 1 229 ? 8.133 25.547 -15.188 1 95.25 229 THR B O 1
ATOM 5569 N N . ALA B 1 230 ? 9.234 27.469 -15.109 1 94.5 230 ALA B N 1
ATOM 5570 C CA . ALA B 1 230 ? 8.398 28.094 -14.094 1 94.5 230 ALA B CA 1
ATOM 5571 C C . ALA B 1 230 ? 6.961 28.234 -14.578 1 94.5 230 ALA B C 1
ATOM 5573 O O . ALA B 1 230 ? 6.02 28.25 -13.781 1 94.5 230 ALA B O 1
ATOM 5574 N N . SER B 1 231 ? 6.781 28.281 -15.875 1 96.12 231 SER B N 1
ATOM 5575 C CA . SER B 1 231 ? 5.445 28.484 -16.422 1 96.12 231 SER B CA 1
ATOM 5576 C C . SER B 1 231 ? 4.723 27.156 -16.609 1 96.12 231 SER B C 1
ATOM 5578 O O . SER B 1 231 ? 3.506 27.125 -16.812 1 96.12 231 SER B O 1
ATOM 5580 N N . GLN B 1 232 ? 5.473 26.078 -16.406 1 97.06 232 GLN B N 1
ATOM 5581 C CA . GLN B 1 232 ? 4.895 24.766 -16.719 1 97.06 232 GLN B CA 1
ATOM 5582 C C . GLN B 1 232 ? 4.344 24.094 -15.469 1 97.06 232 GLN B C 1
ATOM 5584 O O . GLN B 1 232 ? 3.578 23.125 -15.57 1 97.06 232 GLN B O 1
ATOM 5589 N N . LEU B 1 233 ? 4.781 24.625 -14.336 1 97.94 233 LEU B N 1
ATOM 5590 C CA . LEU B 1 233 ? 4.488 23.859 -13.125 1 97.94 233 LEU B CA 1
ATOM 5591 C C . LEU B 1 233 ? 4.238 24.797 -11.945 1 97.94 233 LEU B C 1
ATOM 5593 O O . LEU B 1 233 ? 4.945 25.797 -11.773 1 97.94 233 LEU B O 1
ATOM 5597 N N . ASN B 1 234 ? 3.197 24.562 -11.188 1 98.19 234 ASN B N 1
ATOM 5598 C CA . ASN B 1 234 ? 2.998 25.188 -9.891 1 98.19 234 ASN B CA 1
ATOM 5599 C C . ASN B 1 234 ? 2.391 24.234 -8.875 1 98.19 234 ASN B C 1
ATOM 5601 O O . ASN B 1 234 ? 2.02 23.109 -9.227 1 98.19 234 ASN B O 1
ATOM 5605 N N . PHE B 1 235 ? 2.385 24.578 -7.578 1 98.75 235 PHE B N 1
ATOM 5606 C CA . PHE B 1 235 ? 2 23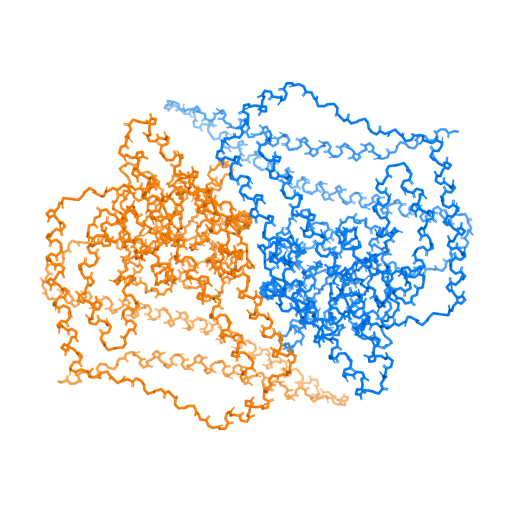.656 -6.508 1 98.75 235 PHE B CA 1
ATOM 5607 C C . PHE B 1 235 ? 1.053 24.344 -5.531 1 98.75 235 PHE B C 1
ATOM 5609 O O . PHE B 1 235 ? 1.213 25.531 -5.227 1 98.75 235 PHE B O 1
ATOM 5616 N N . VAL B 1 236 ? 0.064 23.625 -5.027 1 98.81 236 VAL B N 1
ATOM 5617 C CA . VAL B 1 236 ? -0.823 24.016 -3.938 1 98.81 236 VAL B CA 1
ATOM 5618 C C . VAL B 1 236 ? -0.776 22.953 -2.832 1 98.81 236 VAL B C 1
ATOM 5620 O O . VAL B 1 236 ? -1.201 21.812 -3.033 1 98.81 236 VAL B O 1
ATOM 5623 N N . LEU B 1 237 ? -0.292 23.328 -1.668 1 98.81 237 LEU B N 1
ATOM 5624 C CA . LEU B 1 237 ? -0.023 22.359 -0.601 1 98.81 237 LEU B CA 1
ATOM 5625 C C . LEU B 1 237 ? -0.825 22.703 0.651 1 98.81 237 LEU B C 1
ATOM 5627 O O . LEU B 1 237 ? -0.909 23.875 1.039 1 98.81 237 LEU B O 1
ATOM 5631 N N . LEU B 1 238 ? -1.465 21.688 1.239 1 98.81 238 LEU B N 1
ATOM 5632 C CA . LEU B 1 238 ? -2.209 21.812 2.488 1 98.81 238 LEU B CA 1
ATOM 5633 C C . LEU B 1 238 ? -1.609 20.922 3.57 1 98.81 238 LEU B C 1
ATOM 5635 O O . LEU B 1 238 ? -1.202 19.781 3.293 1 98.81 238 LEU B O 1
ATOM 5639 N N . GLY B 1 239 ? -1.602 21.406 4.812 1 98.75 239 GLY B N 1
ATOM 5640 C CA . GLY B 1 239 ? -1.184 20.562 5.922 1 98.75 239 GLY B CA 1
ATOM 5641 C C . GLY B 1 239 ? 0.154 19.891 5.688 1 98.75 239 GLY B C 1
ATOM 5642 O O . GLY B 1 239 ? 0.301 18.688 5.93 1 98.75 239 GLY B O 1
ATOM 5643 N N . ASN B 1 240 ? 1.078 20.641 5.133 1 98.81 240 ASN B N 1
ATOM 5644 C CA . ASN B 1 240 ? 2.391 20.172 4.715 1 98.81 240 ASN B CA 1
ATOM 5645 C C . ASN B 1 240 ? 3.283 19.859 5.914 1 98.81 240 ASN B C 1
ATOM 5647 O O . ASN B 1 240 ? 3.721 20.781 6.617 1 98.81 240 ASN B O 1
ATOM 5651 N N . GLU B 1 241 ? 3.645 18.594 6.109 1 98.69 241 GLU B N 1
ATOM 5652 C CA . GLU B 1 241 ? 4.469 18.203 7.246 1 98.69 241 GLU B CA 1
ATOM 5653 C C . GLU B 1 241 ? 5.906 18.688 7.082 1 98.69 241 GLU B C 1
ATOM 5655 O O . GLU B 1 241 ? 6.676 18.703 8.039 1 98.69 241 GLU B O 1
ATOM 5660 N N . MET B 1 242 ? 6.215 19.141 5.891 1 98.81 242 MET B N 1
ATOM 5661 C CA . MET B 1 242 ? 7.523 19.719 5.617 1 98.81 242 MET B CA 1
ATOM 5662 C C . MET B 1 242 ? 7.445 21.25 5.578 1 98.81 242 MET B C 1
ATOM 5664 O O . MET B 1 242 ? 8.305 21.906 4.992 1 98.81 242 MET B O 1
ATOM 5668 N N . ASN B 1 243 ? 6.34 21.844 6.09 1 98.69 243 ASN B N 1
ATOM 5669 C CA . ASN B 1 243 ? 6.289 23.281 6.266 1 98.69 243 ASN B CA 1
ATOM 5670 C C . ASN B 1 243 ? 7.562 23.812 6.918 1 98.69 243 ASN B C 1
ATOM 5672 O O . ASN B 1 243 ? 7.945 23.359 8 1 98.69 243 ASN B O 1
ATOM 5676 N N . PRO B 1 244 ? 8.242 24.75 6.215 1 98.56 244 PRO B N 1
ATOM 5677 C CA . PRO B 1 244 ? 9.539 25.172 6.746 1 98.56 244 PRO B CA 1
ATOM 5678 C C . PRO B 1 244 ? 9.461 25.672 8.188 1 98.56 244 PRO B C 1
ATOM 5680 O O . PRO B 1 244 ? 10.289 25.312 9.023 1 98.56 244 PRO B O 1
ATOM 5683 N N . ASN B 1 245 ? 8.516 26.5 8.445 1 98.38 245 ASN B N 1
ATOM 5684 C CA . ASN B 1 245 ? 8.273 26.969 9.797 1 98.38 245 ASN B CA 1
ATOM 5685 C C . ASN B 1 245 ? 6.996 26.391 10.383 1 98.38 245 ASN B C 1
ATOM 5687 O O . ASN B 1 245 ? 5.918 26.969 10.234 1 98.38 245 ASN B O 1
ATOM 5691 N N . GLY B 1 246 ? 7.195 25.234 11.055 1 98.06 246 GLY B N 1
ATOM 5692 C CA . GLY B 1 246 ? 6.035 24.656 11.711 1 98.06 246 GLY B CA 1
ATOM 5693 C C . GLY B 1 246 ? 5.891 23.172 11.445 1 98.06 246 GLY B C 1
ATOM 5694 O O . GLY B 1 246 ? 5.273 22.453 12.242 1 98.06 246 GLY B O 1
ATOM 5695 N N . GLY B 1 247 ? 6.32 22.656 10.297 1 98.56 247 GLY B N 1
ATOM 5696 C CA . GLY B 1 247 ? 6.168 21.25 9.977 1 98.56 247 GLY B CA 1
ATOM 5697 C C . GLY B 1 247 ? 6.891 20.344 10.945 1 98.56 247 GLY B C 1
ATOM 5698 O O . GLY B 1 247 ? 8.039 20.594 11.32 1 98.56 247 GLY B O 1
ATOM 5699 N N . LEU B 1 248 ? 6.203 19.312 11.312 1 98.44 248 LEU B N 1
ATOM 5700 C CA . LEU B 1 248 ? 6.777 18.359 12.25 1 98.44 248 LEU B CA 1
ATOM 5701 C C . LEU B 1 248 ? 8.094 17.797 11.727 1 98.44 248 LEU B C 1
ATOM 5703 O O . LEU B 1 248 ? 9.062 17.656 12.477 1 98.44 248 LEU B O 1
ATOM 5707 N N . LEU B 1 249 ? 8.156 17.484 10.43 1 98.44 249 LEU B N 1
ATOM 5708 C CA . LEU B 1 249 ? 9.336 16.875 9.812 1 98.44 249 LEU B CA 1
ATOM 5709 C C . LEU B 1 249 ? 10.453 17.891 9.633 1 98.44 249 LEU B C 1
ATOM 5711 O O . LEU B 1 249 ? 11.594 17.531 9.352 1 98.44 249 LEU B O 1
ATOM 5715 N N . ALA B 1 250 ? 10.133 19.188 9.844 1 98 250 ALA B N 1
ATOM 5716 C CA . ALA B 1 250 ? 11.133 20.25 9.758 1 98 250 ALA B CA 1
ATOM 5717 C C . ALA B 1 250 ? 11.625 20.656 11.141 1 98 250 ALA B C 1
ATOM 5719 O O . ALA B 1 250 ? 12.688 21.281 11.273 1 98 250 ALA B O 1
ATOM 5720 N N . ARG B 1 251 ? 10.922 20.359 12.219 1 98.06 251 ARG B N 1
ATOM 5721 C CA . ARG B 1 251 ? 11.18 20.859 13.562 1 98.06 251 ARG B CA 1
ATOM 5722 C C . ARG B 1 251 ? 12.367 20.141 14.195 1 98.06 251 ARG B C 1
ATOM 5724 O O . ARG B 1 251 ? 13.078 20.719 15.023 1 98.06 251 ARG B O 1
ATOM 5731 N N . PHE B 1 252 ? 12.625 18.844 13.859 1 97.44 252 PHE B N 1
ATOM 5732 C CA . PHE B 1 252 ? 13.695 18.047 14.445 1 97.44 252 PHE B CA 1
ATOM 5733 C C . PHE B 1 252 ? 14.727 17.672 13.383 1 97.44 252 PHE B C 1
ATOM 5735 O O . PHE B 1 252 ? 14.695 16.547 12.875 1 97.44 252 PHE B O 1
ATOM 5742 N N . PRO B 1 253 ? 15.672 18.516 13.141 1 95.62 253 PRO B N 1
ATOM 5743 C CA . PRO B 1 253 ? 16.594 18.328 12.016 1 95.62 253 PRO B CA 1
ATOM 5744 C C . PRO B 1 253 ? 17.438 17.078 12.148 1 95.62 253 PRO B C 1
ATOM 5746 O O . PRO B 1 253 ? 17.875 16.734 13.25 1 95.62 253 PRO B O 1
ATOM 5749 N N . ASP B 1 254 ? 17.641 16.344 11.055 1 93.81 254 ASP B N 1
ATOM 5750 C CA . ASP B 1 254 ? 18.562 15.227 10.867 1 93.81 254 ASP B CA 1
ATOM 5751 C C . ASP B 1 254 ? 18.094 13.992 11.633 1 93.81 254 ASP B C 1
ATOM 5753 O O . ASP B 1 254 ? 18.844 13.023 11.781 1 93.81 254 ASP B O 1
ATOM 5757 N N . LEU B 1 255 ? 16.875 14.016 12.164 1 96.31 255 LEU B N 1
ATOM 5758 C CA . LEU B 1 255 ? 16.328 12.867 12.875 1 96.31 255 LEU B CA 1
ATOM 5759 C C . LEU B 1 255 ? 15.797 11.82 11.898 1 96.31 255 LEU B C 1
ATOM 5761 O O . LEU B 1 255 ? 15.203 12.172 10.875 1 96.31 255 LEU B O 1
ATOM 5765 N N . SER B 1 256 ? 16.109 10.586 12.086 1 96.38 256 SER B N 1
ATOM 5766 C CA . SER B 1 256 ? 15.492 9.422 11.445 1 96.38 256 SER B CA 1
ATOM 5767 C C . SER B 1 256 ? 15.148 8.344 12.477 1 96.38 256 SER B C 1
ATOM 5769 O O . SER B 1 256 ? 15.906 8.117 13.422 1 96.38 256 SER B O 1
ATOM 5771 N N . ILE B 1 257 ? 14.039 7.812 12.375 1 97.31 257 ILE B N 1
ATOM 5772 C CA . ILE B 1 257 ? 13.602 6.73 13.25 1 97.31 257 ILE B CA 1
ATOM 5773 C C . ILE B 1 257 ? 13.469 5.438 12.445 1 97.31 257 ILE B C 1
ATOM 5775 O O . ILE B 1 257 ? 12.375 5.09 11.984 1 97.31 257 ILE B O 1
ATOM 5779 N N . PRO B 1 258 ? 14.547 4.609 12.344 1 95.69 258 PRO B N 1
ATOM 5780 C CA . PRO B 1 258 ? 14.586 3.449 11.445 1 95.69 258 PRO B CA 1
ATOM 5781 C C . PRO B 1 258 ? 13.539 2.393 11.797 1 95.69 258 PRO B C 1
ATOM 5783 O O . PRO B 1 258 ? 12.977 1.759 10.906 1 95.69 258 PRO B O 1
ATOM 5786 N N . SER B 1 259 ? 13.281 2.156 13.094 1 95.62 259 SER B N 1
ATOM 5787 C CA . SER B 1 259 ? 12.328 1.13 13.5 1 95.62 259 SER B CA 1
ATOM 5788 C C . SER B 1 259 ? 10.93 1.435 12.977 1 95.62 259 SER B C 1
ATOM 5790 O O . SER B 1 259 ? 10.109 0.526 12.812 1 95.62 259 SER B O 1
ATOM 5792 N N . LEU B 1 260 ? 10.633 2.75 12.688 1 97.25 260 LEU B N 1
ATOM 5793 C CA . LEU B 1 260 ? 9.32 3.166 12.211 1 97.25 260 LEU B CA 1
ATOM 5794 C C . LEU B 1 260 ? 9.367 3.494 10.719 1 97.25 260 LEU B C 1
ATOM 5796 O O . LEU B 1 260 ? 8.328 3.773 10.109 1 97.25 260 LEU B O 1
ATOM 5800 N N . GLY B 1 261 ? 10.547 3.396 10.07 1 97.31 261 GLY B N 1
ATOM 5801 C CA . GLY B 1 261 ? 10.672 3.854 8.695 1 97.31 261 GLY B CA 1
ATOM 5802 C C . GLY B 1 261 ? 10.227 5.293 8.5 1 97.31 261 GLY B C 1
ATOM 5803 O O . GLY B 1 261 ? 9.422 5.586 7.617 1 97.31 261 GLY B O 1
ATOM 5804 N N . LEU B 1 262 ? 10.711 6.156 9.375 1 97.94 262 LEU B N 1
ATOM 5805 C CA . LEU B 1 262 ? 10.305 7.559 9.422 1 97.94 262 LEU B CA 1
ATOM 5806 C C . LEU B 1 262 ? 11.523 8.477 9.375 1 97.94 262 LEU B C 1
ATOM 5808 O O . LEU B 1 262 ? 12.352 8.469 10.289 1 97.94 262 LEU B O 1
ATOM 5812 N N . THR B 1 263 ? 11.633 9.164 8.305 1 97.75 263 THR B N 1
ATOM 5813 C CA . THR B 1 263 ? 12.695 10.148 8.125 1 97.75 263 THR B CA 1
ATOM 5814 C C . THR B 1 263 ? 12.141 11.562 8.273 1 97.75 263 THR B C 1
ATOM 5816 O O . THR B 1 263 ? 11.07 11.875 7.754 1 97.75 263 THR B O 1
ATOM 5819 N N . PHE B 1 264 ? 12.758 12.352 9.086 1 98.06 264 PHE B N 1
ATOM 5820 C CA . PHE B 1 264 ? 12.461 13.773 9.141 1 98.06 264 PHE B CA 1
ATOM 5821 C C . PHE B 1 264 ? 13.125 14.516 7.984 1 98.06 264 PHE B C 1
ATOM 5823 O O . PHE B 1 264 ? 14.297 14.891 8.07 1 98.06 264 PHE B O 1
ATOM 5830 N N . TYR B 1 265 ? 12.328 14.836 6.973 1 97.62 265 TYR B N 1
ATOM 5831 C CA . TYR B 1 265 ? 12.797 15.234 5.652 1 97.62 265 TYR B CA 1
ATOM 5832 C C . TYR B 1 265 ? 13.266 16.688 5.652 1 97.62 265 TYR B C 1
ATOM 5834 O O . TYR B 1 265 ? 13.883 17.141 4.691 1 97.62 265 TYR B O 1
ATOM 5842 N N . GLY B 1 266 ? 13 17.484 6.699 1 98 266 GLY B N 1
ATOM 5843 C CA . GLY B 1 266 ? 13.297 18.906 6.699 1 98 266 GLY B CA 1
ATOM 5844 C C . GLY B 1 266 ? 12.18 19.766 6.125 1 98 266 GLY B C 1
ATOM 5845 O O . GLY B 1 266 ? 11.016 19.359 6.148 1 98 266 GLY B O 1
ATOM 5846 N N . GLY B 1 267 ? 12.508 20.984 5.754 1 98.31 267 GLY B N 1
ATOM 5847 C CA . GLY B 1 267 ? 11.516 21.906 5.234 1 98.31 267 GLY B CA 1
ATOM 5848 C C . GLY B 1 267 ? 11.43 21.906 3.721 1 98.31 267 GLY B C 1
ATOM 5849 O O . GLY B 1 267 ? 12.438 21.703 3.035 1 98.31 267 GLY B O 1
ATOM 5850 N N . THR B 1 268 ? 10.227 22.109 3.197 1 98.38 268 THR B N 1
ATOM 5851 C CA . THR B 1 268 ? 10.023 22.312 1.767 1 98.38 268 THR B CA 1
ATOM 5852 C C . THR B 1 268 ? 10.945 23.406 1.23 1 98.38 268 THR B C 1
ATOM 5854 O O . THR B 1 268 ? 11.078 24.469 1.84 1 98.38 268 THR B O 1
ATOM 5857 N N . PRO B 1 269 ? 11.602 23.172 0.116 1 95.56 269 PRO B N 1
ATOM 5858 C CA . PRO B 1 269 ? 12.445 24.234 -0.434 1 95.56 269 PRO B CA 1
ATOM 5859 C C . PRO B 1 269 ? 11.664 25.5 -0.753 1 95.56 269 PRO B C 1
ATOM 5861 O O . PRO B 1 269 ? 10.57 25.438 -1.323 1 95.56 269 PRO B O 1
ATOM 5864 N N . SER B 1 270 ? 12.234 26.609 -0.358 1 95.19 270 SER B N 1
ATOM 5865 C CA . SER B 1 270 ? 11.562 27.891 -0.562 1 95.19 270 SER B CA 1
ATOM 5866 C C . SER B 1 270 ? 12.156 28.656 -1.742 1 95.19 270 SER B C 1
ATOM 5868 O O . SER B 1 270 ? 11.664 29.719 -2.117 1 95.19 270 SER B O 1
ATOM 5870 N N . ASP B 1 271 ? 13.133 28.141 -2.379 1 92 271 ASP B N 1
ATOM 5871 C CA . ASP B 1 271 ? 13.867 28.891 -3.396 1 92 271 ASP B CA 1
ATOM 5872 C C . ASP B 1 271 ? 13.781 28.203 -4.754 1 92 271 ASP B C 1
ATOM 5874 O O . ASP B 1 271 ? 14.68 28.328 -5.586 1 92 271 ASP B O 1
ATOM 5878 N N . THR B 1 272 ? 12.734 27.438 -4.957 1 93.56 272 THR B N 1
ATOM 5879 C CA . THR B 1 272 ? 12.539 26.875 -6.285 1 93.56 272 THR B CA 1
ATOM 5880 C C . THR B 1 272 ? 11.922 27.891 -7.227 1 93.56 272 THR B C 1
ATOM 5882 O O . THR B 1 272 ? 11.516 28.984 -6.793 1 93.56 272 THR B O 1
ATOM 5885 N N . ILE B 1 273 ? 11.875 27.594 -8.531 1 94.44 273 ILE B N 1
ATOM 5886 C CA . ILE B 1 273 ? 11.344 28.516 -9.523 1 94.44 273 ILE B CA 1
ATOM 5887 C C . ILE B 1 273 ? 9.844 28.297 -9.695 1 94.44 273 ILE B C 1
ATOM 5889 O O . ILE B 1 273 ? 9.195 29 -10.469 1 94.44 273 ILE B O 1
ATOM 5893 N N . TYR B 1 274 ? 9.258 27.359 -8.969 1 97 274 TYR B N 1
ATOM 5894 C CA . TYR B 1 274 ? 7.867 26.984 -9.188 1 97 274 TYR B CA 1
ATOM 5895 C C . TYR B 1 274 ? 6.945 27.719 -8.219 1 97 274 TYR B C 1
ATOM 5897 O O . TYR B 1 274 ? 7.074 27.562 -7 1 97 274 TYR B O 1
ATOM 5905 N N . PRO B 1 275 ? 5.953 28.484 -8.727 1 97.56 275 PRO B N 1
ATOM 5906 C CA . PRO B 1 275 ? 4.984 29.109 -7.82 1 97.56 275 PRO B CA 1
ATOM 5907 C C . PRO B 1 275 ? 4.293 28.094 -6.91 1 97.56 275 PRO B C 1
ATOM 5909 O O . PRO B 1 275 ? 3.83 27.047 -7.375 1 97.56 275 PRO B O 1
ATOM 5912 N N . THR B 1 276 ? 4.309 28.375 -5.633 1 98.44 276 THR B N 1
ATOM 5913 C CA . THR B 1 276 ? 3.764 27.453 -4.645 1 98.44 276 THR B CA 1
ATOM 5914 C C . THR B 1 276 ? 2.932 28.203 -3.605 1 98.44 276 THR B C 1
ATOM 5916 O O . THR B 1 276 ? 3.336 29.266 -3.125 1 98.44 276 THR B O 1
ATOM 5919 N N . ALA B 1 277 ? 1.75 27.734 -3.334 1 98.44 277 ALA B N 1
ATOM 5920 C CA . ALA B 1 277 ? 0.932 28.203 -2.219 1 98.44 277 ALA B CA 1
ATOM 5921 C C . ALA B 1 277 ? 0.845 27.156 -1.117 1 98.44 277 ALA B C 1
ATOM 5923 O O . ALA B 1 277 ? 0.444 26.016 -1.367 1 98.44 277 ALA B O 1
ATOM 5924 N N . ASN B 1 278 ? 1.251 27.484 0.082 1 98.62 278 ASN B N 1
ATOM 5925 C CA . ASN B 1 278 ? 1.267 26.578 1.234 1 98.62 278 ASN B CA 1
ATOM 5926 C C . ASN B 1 278 ? 0.284 27.031 2.311 1 98.62 278 ASN B C 1
ATOM 5928 O O . ASN B 1 278 ? 0.469 28.094 2.92 1 98.62 278 ASN B O 1
ATOM 5932 N N . TYR B 1 279 ? -0.753 26.234 2.541 1 98.69 279 TYR B N 1
ATOM 5933 C CA . TYR B 1 279 ? -1.787 26.562 3.518 1 98.69 279 TYR B CA 1
ATOM 5934 C C . TYR B 1 279 ? -1.656 25.688 4.762 1 98.69 279 TYR B C 1
ATOM 5936 O O . TYR B 1 279 ? -1.619 24.453 4.664 1 98.69 279 TYR B O 1
ATOM 5944 N N . THR B 1 280 ? -1.629 26.281 5.926 1 98.81 280 THR B N 1
ATOM 5945 C CA . THR B 1 280 ? -1.477 25.578 7.188 1 98.81 280 THR B CA 1
ATOM 5946 C C . THR B 1 280 ? -2.553 26 8.18 1 98.81 280 THR B C 1
ATOM 5948 O O . THR B 1 280 ? -2.75 27.203 8.422 1 98.81 280 THR B O 1
ATOM 5951 N N . LEU B 1 281 ? -3.219 25.031 8.734 1 98.81 281 LEU B N 1
ATOM 5952 C CA . LEU B 1 281 ? -4.145 25.328 9.82 1 98.81 281 LEU B CA 1
ATOM 5953 C C . LEU B 1 281 ? -3.389 25.609 11.117 1 98.81 281 LEU B C 1
ATOM 5955 O O . LEU B 1 281 ? -2.455 24.875 11.469 1 98.81 281 LEU B O 1
ATOM 5959 N N . GLU B 1 282 ? -3.838 26.641 11.797 1 98.56 282 GLU B N 1
ATOM 5960 C CA . GLU B 1 282 ? -3.309 26.938 13.133 1 98.56 282 GLU B CA 1
ATOM 5961 C C . GLU B 1 282 ? -3.512 25.75 14.07 1 98.56 282 GLU B C 1
ATOM 5963 O O . GLU B 1 282 ? -4.586 25.141 14.102 1 98.56 282 GLU B O 1
ATOM 5968 N N . TYR B 1 283 ? -2.465 25.297 14.773 1 98.62 283 TYR B N 1
ATOM 5969 C CA . TYR B 1 283 ? -2.453 24.234 15.781 1 98.62 283 TYR B CA 1
ATOM 5970 C C . TYR B 1 283 ? -2.461 22.859 15.117 1 98.62 283 TYR B C 1
ATOM 5972 O O . TYR B 1 283 ? -2.639 21.844 15.797 1 98.62 283 TYR B O 1
ATOM 5980 N N . ASP B 1 284 ? -2.35 22.797 13.766 1 98.62 284 ASP B N 1
ATOM 5981 C CA . ASP B 1 284 ? -2.184 21.516 13.102 1 98.62 284 ASP B CA 1
ATOM 5982 C C . ASP B 1 284 ? -0.888 20.828 13.547 1 98.62 284 ASP B C 1
ATOM 5984 O O . ASP B 1 284 ? 0.201 21.219 13.125 1 98.62 284 ASP B O 1
ATOM 5988 N N . GLY B 1 285 ? -1.015 19.781 14.242 1 98.12 285 GLY B N 1
ATOM 5989 C CA . GLY B 1 285 ? 0.141 19.156 14.867 1 98.12 285 GLY B CA 1
ATOM 5990 C C . GLY B 1 285 ? 1.148 18.625 13.867 1 98.12 285 GLY B C 1
ATOM 5991 O O . GLY B 1 285 ? 2.328 18.469 14.188 1 98.12 285 GLY B O 1
ATOM 5992 N N . PHE B 1 286 ? 0.782 18.297 12.641 1 98.44 286 PHE B N 1
ATOM 5993 C CA . PHE B 1 286 ? 1.69 17.797 11.617 1 98.44 286 PHE B CA 1
ATOM 5994 C C . PHE B 1 286 ? 2.348 18.953 10.867 1 98.44 286 PHE B C 1
ATOM 5996 O O . PHE B 1 286 ? 3.51 18.859 10.461 1 98.44 286 PHE B O 1
ATOM 6003 N N . ALA B 1 287 ? 1.625 20.078 10.703 1 98.75 287 ALA B N 1
ATOM 6004 C CA . ALA B 1 287 ? 2.088 21.125 9.797 1 98.75 287 ALA B CA 1
ATOM 6005 C C . ALA B 1 287 ? 2.439 22.391 10.555 1 98.75 287 ALA B C 1
ATOM 6007 O O . ALA B 1 287 ? 3.072 23.297 10.008 1 98.75 287 ALA B O 1
ATOM 6008 N N . ASP B 1 288 ? 2.037 22.453 11.797 1 98.5 288 ASP B N 1
ATOM 6009 C CA . ASP B 1 288 ? 2.301 23.594 12.672 1 98.5 288 ASP B CA 1
ATOM 6010 C C . ASP B 1 288 ? 2.635 23.125 14.086 1 98.5 288 ASP B C 1
ATOM 6012 O O . ASP B 1 288 ? 1.973 23.531 15.047 1 98.5 288 ASP B O 1
ATOM 6016 N N . PHE B 1 289 ? 3.715 22.422 14.195 1 98.56 289 PHE B N 1
ATOM 6017 C CA . PHE B 1 289 ? 4.164 21.922 15.492 1 98.56 289 PHE B CA 1
ATOM 6018 C C . PHE B 1 289 ? 4.844 23.031 16.281 1 98.56 289 PHE B C 1
ATOM 6020 O O . PHE B 1 289 ? 5.531 23.891 15.719 1 98.56 289 PHE B O 1
ATOM 6027 N N . PRO B 1 290 ? 4.754 23.062 17.562 1 98.44 290 PRO B N 1
ATOM 6028 C CA . PRO B 1 290 ? 5.348 24.109 18.391 1 98.44 290 PRO B CA 1
ATOM 6029 C C . PRO B 1 290 ? 6.855 24.25 18.172 1 98.44 290 PRO B C 1
ATOM 6031 O O . PRO B 1 290 ? 7.551 23.234 18.031 1 98.44 290 PRO B O 1
ATOM 6034 N N . ARG B 1 291 ? 7.328 25.422 18.234 1 98.38 291 ARG B N 1
ATOM 6035 C CA . ARG B 1 291 ? 8.75 25.719 18.109 1 98.38 291 ARG B CA 1
ATOM 6036 C C . ARG B 1 291 ? 9.492 25.422 19.406 1 98.38 291 ARG B C 1
ATOM 6038 O O . ARG B 1 291 ? 10.68 25.094 19.391 1 98.38 291 ARG B O 1
ATOM 6045 N N . TYR B 1 292 ? 8.836 25.484 20.531 1 98.06 292 TYR B N 1
ATOM 6046 C CA . TYR B 1 292 ? 9.453 25.312 21.844 1 98.06 292 TYR B CA 1
ATOM 6047 C C . TYR B 1 292 ? 8.812 24.156 22.594 1 98.06 292 TYR B C 1
ATOM 6049 O O . TYR B 1 292 ? 7.977 24.375 23.484 1 98.06 292 TYR B O 1
ATOM 6057 N N . PRO B 1 293 ? 9.336 22.953 22.359 1 97.12 293 PRO B N 1
ATOM 6058 C CA . PRO B 1 293 ? 8.656 21.75 22.828 1 97.12 293 PRO B CA 1
ATOM 6059 C C . PRO B 1 293 ? 8.773 21.547 24.344 1 97.12 293 PRO B C 1
ATOM 6061 O O . PRO B 1 293 ? 8.078 20.719 24.906 1 97.12 293 PRO B O 1
ATOM 6064 N N . LEU B 1 294 ? 9.625 22.297 25.047 1 96.81 294 LEU B N 1
ATOM 6065 C CA . LEU B 1 294 ? 9.625 22.234 26.516 1 96.81 294 LEU B CA 1
ATOM 6066 C C . LEU B 1 294 ? 8.25 22.578 27.062 1 96.81 294 LEU B C 1
ATOM 6068 O O . LEU B 1 294 ? 7.914 22.203 28.203 1 96.81 294 LEU B O 1
ATOM 6072 N N . ASN B 1 295 ? 7.559 23.391 26.297 1 97.69 295 ASN B N 1
ATOM 6073 C CA . ASN B 1 295 ? 6.156 23.641 26.625 1 97.69 295 ASN B CA 1
ATOM 6074 C C . ASN B 1 295 ? 5.293 22.422 26.328 1 97.69 295 ASN B C 1
ATOM 6076 O O . ASN B 1 295 ? 4.625 22.359 25.281 1 97.69 295 ASN B O 1
ATOM 6080 N N . PHE B 1 296 ? 5.16 21.594 27.281 1 96.69 296 PHE B N 1
ATOM 6081 C CA . PHE B 1 296 ? 4.508 20.297 27.141 1 96.69 296 PHE B CA 1
ATOM 6082 C C . PHE B 1 296 ? 3.027 20.469 26.828 1 96.69 296 PHE B C 1
ATOM 6084 O O . PHE B 1 296 ? 2.451 19.688 26.062 1 96.69 296 PHE B O 1
ATOM 6091 N N . ILE B 1 297 ? 2.424 21.5 27.328 1 96.19 297 ILE B N 1
ATOM 6092 C CA . ILE B 1 297 ? 1.005 21.734 27.094 1 96.19 297 ILE B CA 1
ATOM 6093 C C . ILE B 1 297 ? 0.779 22.062 25.625 1 96.19 297 ILE B C 1
ATOM 6095 O O . ILE B 1 297 ? -0.217 21.656 25.031 1 96.19 297 ILE B O 1
ATOM 6099 N N . SER B 1 298 ? 1.67 22.812 25.062 1 98.19 298 SER B N 1
ATOM 6100 C CA . SER B 1 298 ? 1.593 23.125 23.641 1 98.19 298 SER B CA 1
ATOM 6101 C C . SER B 1 298 ? 1.741 21.875 22.781 1 98.19 298 SER B C 1
ATOM 6103 O O . SER B 1 298 ? 1.065 21.734 21.766 1 98.19 298 SER B O 1
ATOM 6105 N N . ASP B 1 299 ? 2.609 20.984 23.234 1 97.81 299 ASP B N 1
ATOM 6106 C CA . ASP B 1 299 ? 2.809 19.734 22.516 1 97.81 299 ASP B CA 1
ATOM 6107 C C . ASP B 1 299 ? 1.552 18.875 22.562 1 97.81 299 ASP B C 1
ATOM 6109 O O . ASP B 1 299 ? 1.176 18.25 21.562 1 97.81 299 ASP B O 1
ATOM 6113 N N . LEU B 1 300 ? 0.968 18.797 23.734 1 96.56 300 LEU B N 1
ATOM 6114 C CA . LEU B 1 300 ? -0.272 18.031 23.875 1 96.56 300 LEU B CA 1
ATOM 6115 C C . LEU B 1 300 ? -1.364 18.625 22.984 1 96.56 300 LEU B C 1
ATOM 6117 O O . LEU B 1 300 ? -2.154 17.891 22.391 1 96.56 300 LEU B O 1
ATOM 6121 N N . ASN B 1 301 ? -1.416 20 22.938 1 98.25 301 ASN B N 1
ATOM 6122 C CA . ASN B 1 301 ? -2.365 20.656 22.047 1 98.25 301 ASN B CA 1
ATOM 6123 C C . ASN B 1 301 ? -2.111 20.281 20.578 1 98.25 301 ASN B C 1
ATOM 6125 O O . ASN B 1 301 ? -3.053 20.078 19.812 1 98.25 301 ASN B O 1
ATOM 6129 N N . ALA B 1 302 ? -0.865 20.234 20.234 1 98.31 302 ALA B N 1
ATOM 6130 C CA . ALA B 1 302 ? -0.498 19.844 18.875 1 98.31 302 ALA B CA 1
ATOM 6131 C C . ALA B 1 302 ? -0.947 18.422 18.578 1 98.31 302 ALA B C 1
ATOM 6133 O O . ALA B 1 302 ? -1.422 18.125 17.469 1 98.31 302 ALA B O 1
ATOM 6134 N N . VAL B 1 303 ? -0.767 17.516 19.547 1 96.69 303 VAL B N 1
ATOM 6135 C CA . VAL B 1 303 ? -1.215 16.141 19.391 1 96.69 303 VAL B CA 1
ATOM 6136 C C . VAL B 1 303 ? -2.725 16.109 19.156 1 96.69 303 VAL B C 1
ATOM 6138 O O . VAL B 1 303 ? -3.211 15.406 18.266 1 96.69 303 VAL B O 1
ATOM 6141 N N . MET B 1 304 ? -3.428 16.891 19.953 1 96.88 304 MET B N 1
ATOM 6142 C CA . MET B 1 304 ? -4.871 16.969 19.766 1 96.88 304 MET B CA 1
ATOM 6143 C C . MET B 1 304 ? -5.203 17.625 18.422 1 96.88 304 MET B C 1
ATOM 6145 O O . MET B 1 304 ? -6.234 17.328 17.828 1 96.88 304 MET B O 1
ATOM 6149 N N . GLY B 1 305 ? -4.332 18.531 17.953 1 98.19 305 GLY B N 1
ATOM 6150 C CA . GLY B 1 305 ? -4.488 19.141 16.641 1 98.19 305 GLY B CA 1
ATOM 6151 C C . GLY B 1 305 ? -4.383 18.125 15.508 1 98.19 305 GLY B C 1
ATOM 6152 O O . GLY B 1 305 ? -5.012 18.297 14.461 1 98.19 305 GLY B O 1
ATOM 6153 N N . ILE B 1 306 ? -3.598 17.094 15.688 1 97 306 ILE B N 1
ATOM 6154 C CA . ILE B 1 306 ? -3.5 16.016 14.711 1 97 306 ILE B CA 1
ATOM 6155 C C . ILE B 1 306 ? -4.855 15.328 14.562 1 97 306 ILE B C 1
ATOM 6157 O O . ILE B 1 306 ? -5.258 14.969 13.453 1 97 306 ILE B O 1
ATOM 6161 N N . VAL B 1 307 ? -5.578 15.266 15.633 1 94.5 307 VAL B N 1
ATOM 6162 C CA . VAL B 1 307 ? -6.84 14.523 15.672 1 94.5 307 VAL B CA 1
ATOM 6163 C C . VAL B 1 307 ? -7.98 15.43 15.211 1 94.5 307 VAL B C 1
ATOM 6165 O O . VAL B 1 307 ? -8.797 15.023 14.383 1 94.5 307 VAL B O 1
ATOM 6168 N N . TYR B 1 308 ? -7.984 16.703 15.625 1 95.88 308 TYR B N 1
ATOM 6169 C CA . TYR B 1 308 ? -9.203 17.5 15.508 1 95.88 308 TYR B CA 1
ATOM 6170 C C . TYR B 1 308 ? -9.031 18.594 14.469 1 95.88 308 TYR B C 1
ATOM 6172 O O . TYR B 1 308 ? -10.016 19.188 14.016 1 95.88 308 TYR B O 1
ATOM 6180 N N . VAL B 1 309 ? -7.809 18.906 14.07 1 98.31 309 VAL B N 1
ATOM 6181 C CA . VAL B 1 309 ? -7.582 20.047 13.188 1 98.31 309 VAL B CA 1
ATOM 6182 C C . VAL B 1 309 ? -7.074 19.562 11.836 1 98.31 309 VAL B C 1
ATOM 6184 O O . VAL B 1 309 ? -7.633 19.906 10.789 1 98.31 309 VAL B O 1
ATOM 6187 N N . HIS B 1 310 ? -6.109 18.672 11.828 1 97.94 310 HIS B N 1
ATOM 6188 C CA . HIS B 1 310 ? -5.395 18.234 10.633 1 97.94 310 HIS B CA 1
ATOM 6189 C C . HIS B 1 310 ? -6.352 17.656 9.594 1 97.94 310 HIS B C 1
ATOM 6191 O O . HIS B 1 310 ? -6.152 17.844 8.391 1 97.94 310 HIS B O 1
ATOM 6197 N N . PRO B 1 311 ? -7.426 17.016 9.969 1 96.69 311 PRO B N 1
ATOM 6198 C CA . PRO B 1 311 ? -8.305 16.406 8.961 1 96.69 311 PRO B CA 1
ATOM 6199 C C . PRO B 1 311 ? -9.312 17.406 8.391 1 96.69 311 PRO B C 1
ATOM 6201 O O . PRO B 1 311 ? -10.133 17.031 7.551 1 96.69 311 PRO B O 1
ATOM 6204 N N . THR B 1 312 ? -9.281 18.688 8.734 1 97.69 312 THR B N 1
ATOM 6205 C CA . THR B 1 312 ? -10.438 19.547 8.492 1 97.69 312 THR B CA 1
ATOM 6206 C C . THR B 1 312 ? -10.156 20.531 7.359 1 97.69 312 THR B C 1
ATOM 6208 O O . THR B 1 312 ? -10.938 21.453 7.125 1 97.69 312 THR B O 1
ATOM 6211 N N . TYR B 1 313 ? -9.078 20.422 6.605 1 98.44 313 TYR B N 1
ATOM 6212 C CA . TYR B 1 313 ? -8.727 21.359 5.547 1 98.44 313 TYR B CA 1
ATOM 6213 C C . TYR B 1 313 ? -9.852 21.484 4.527 1 98.44 313 TYR B C 1
ATOM 6215 O O . TYR B 1 313 ? -10.094 22.562 3.99 1 98.44 313 TYR B O 1
ATOM 6223 N N . LEU B 1 314 ? -10.523 20.422 4.227 1 97.75 314 LEU B N 1
ATOM 6224 C CA . LEU B 1 314 ? -11.539 20.438 3.178 1 97.75 314 LEU B CA 1
ATOM 6225 C C . LEU B 1 314 ? -12.93 20.594 3.773 1 97.75 314 LEU B C 1
ATOM 6227 O O . LEU B 1 314 ? -13.938 20.5 3.061 1 97.75 314 LEU B O 1
ATOM 6231 N N . ASP B 1 315 ? -13 20.844 5.082 1 96.62 315 ASP B N 1
ATOM 6232 C CA . ASP B 1 315 ? -14.266 21.125 5.75 1 96.62 315 ASP B CA 1
ATOM 6233 C C . ASP B 1 315 ? -14.5 22.625 5.879 1 96.62 315 ASP B C 1
ATOM 6235 O O . ASP B 1 315 ? -15.578 23.062 6.293 1 96.62 315 ASP B O 1
ATOM 6239 N N . LEU B 1 316 ? -13.547 23.438 5.484 1 97.56 316 LEU B N 1
ATOM 6240 C CA . LEU B 1 316 ? -13.641 24.875 5.641 1 97.56 316 LEU B CA 1
ATOM 6241 C C . LEU B 1 316 ? -14.586 25.484 4.602 1 97.56 316 LEU B C 1
ATOM 6243 O O . LEU B 1 316 ? -14.852 24.859 3.57 1 97.56 316 LEU B O 1
ATOM 6247 N N . THR B 1 317 ? -15.055 26.703 4.887 1 96 317 THR B N 1
ATOM 6248 C CA . THR B 1 317 ? -15.836 27.469 3.92 1 96 317 THR B CA 1
ATOM 6249 C C . THR B 1 317 ? -14.914 28.281 3.002 1 96 317 THR B C 1
ATOM 6251 O O . THR B 1 317 ? -13.742 28.5 3.326 1 96 317 THR B O 1
ATOM 6254 N N . GLN B 1 318 ? -15.422 28.703 1.899 1 94.44 318 GLN B N 1
ATOM 6255 C CA . GLN B 1 318 ? -14.664 29.531 0.962 1 94.44 318 GLN B CA 1
ATOM 6256 C C . GLN B 1 318 ? -14.211 30.828 1.617 1 94.44 318 GLN B C 1
ATOM 6258 O O . GLN B 1 318 ? -13.094 31.297 1.376 1 94.44 318 GLN B O 1
ATOM 6263 N N . ALA B 1 319 ? -15.07 31.344 2.445 1 94.12 319 ALA B N 1
ATOM 6264 C CA . ALA B 1 319 ? -14.75 32.594 3.127 1 94.12 319 ALA B CA 1
ATOM 6265 C C . ALA B 1 319 ? -13.555 32.438 4.059 1 94.12 319 ALA B C 1
ATOM 6267 O O . ALA B 1 319 ? -12.695 33.312 4.145 1 94.12 319 ALA B O 1
ATOM 6268 N N . GLN B 1 320 ? -13.531 31.312 4.742 1 95.38 320 GLN B N 1
ATOM 6269 C CA . GLN B 1 320 ? -12.414 31.031 5.645 1 95.38 320 GLN B CA 1
ATOM 6270 C C . GLN B 1 320 ? -11.102 30.922 4.875 1 95.38 320 GLN B C 1
ATOM 6272 O O . GLN B 1 320 ? -10.062 31.406 5.332 1 95.38 320 GLN B O 1
ATOM 6277 N N . VAL B 1 321 ? -11.141 30.312 3.705 1 97 321 VAL B N 1
ATOM 6278 C CA . VAL B 1 321 ? -9.938 30.141 2.895 1 97 321 VAL B CA 1
ATOM 6279 C C . VAL B 1 321 ? -9.531 31.469 2.273 1 97 321 VAL B C 1
ATOM 6281 O O . VAL B 1 321 ? -8.352 31.812 2.238 1 97 321 VAL B O 1
ATOM 6284 N N . ASP B 1 322 ? -10.508 32.312 1.85 1 94.62 322 ASP B N 1
ATOM 6285 C CA . ASP B 1 322 ? -10.25 33.594 1.228 1 94.62 322 ASP B CA 1
ATOM 6286 C C . ASP B 1 322 ? -9.617 34.562 2.225 1 94.62 322 ASP B C 1
ATOM 6288 O O . ASP B 1 322 ? -8.914 35.5 1.831 1 94.62 322 ASP B O 1
ATOM 6292 N N . ASN B 1 323 ? -9.867 34.312 3.512 1 93.19 323 ASN B N 1
ATOM 6293 C CA . ASN B 1 323 ? -9.359 35.188 4.547 1 93.19 323 ASN B CA 1
ATOM 6294 C C . ASN B 1 323 ? -8.117 34.625 5.223 1 93.19 323 ASN B C 1
ATOM 6296 O O . ASN B 1 323 ? -7.793 35 6.352 1 93.19 323 ASN B O 1
ATOM 6300 N N . ALA B 1 324 ? -7.488 33.656 4.535 1 96.62 324 ALA B N 1
ATOM 6301 C CA . ALA B 1 324 ? -6.227 33.125 5.055 1 96.62 324 ALA B CA 1
ATOM 6302 C C . ALA B 1 324 ? -5.23 34.281 5.293 1 96.62 324 ALA B C 1
ATOM 6304 O O . ALA B 1 324 ? -5.176 35.219 4.516 1 96.62 324 ALA B O 1
ATOM 6305 N N . ILE B 1 325 ? -4.473 34.219 6.293 1 96 325 ILE B N 1
ATOM 6306 C CA . ILE B 1 325 ? -3.529 35.25 6.68 1 96 325 ILE B CA 1
ATOM 6307 C C . ILE B 1 325 ? -2.184 35 6 1 96 325 ILE B C 1
ATOM 6309 O O . ILE B 1 325 ? -1.523 34 6.262 1 96 325 ILE B O 1
ATOM 6313 N N . PRO B 1 326 ? -1.751 35.875 5.125 1 96.12 326 PRO B N 1
ATOM 6314 C CA . PRO B 1 326 ? -0.41 35.719 4.555 1 96.12 326 PRO B CA 1
ATOM 6315 C C . PRO B 1 326 ? 0.696 35.906 5.594 1 96.12 326 PRO B C 1
ATOM 6317 O O . PRO B 1 326 ? 0.618 36.781 6.449 1 96.12 326 PRO B O 1
ATOM 6320 N N . LEU B 1 327 ? 1.606 35.031 5.578 1 97.44 327 LEU B N 1
ATOM 6321 C CA . LEU B 1 327 ? 2.721 35.062 6.52 1 97.44 327 LEU B CA 1
ATOM 6322 C C . LEU B 1 327 ? 3.916 35.812 5.918 1 97.44 327 LEU B C 1
ATOM 6324 O O . LEU B 1 327 ? 4.141 35.75 4.707 1 97.44 327 LEU B O 1
ATOM 6328 N N . ALA B 1 328 ? 4.68 36.438 6.734 1 96.25 328 ALA B N 1
ATOM 6329 C CA . ALA B 1 328 ? 5.859 37.188 6.297 1 96.25 328 ALA B CA 1
ATOM 6330 C C . ALA B 1 328 ? 7.008 36.219 5.957 1 96.25 328 ALA B C 1
ATOM 6332 O O . ALA B 1 328 ? 7.199 35.219 6.629 1 96.25 328 ALA B O 1
ATOM 6333 N N . THR B 1 329 ? 7.715 36.562 4.934 1 97 329 THR B N 1
ATOM 6334 C CA . THR B 1 329 ? 8.938 35.875 4.562 1 97 329 THR B CA 1
ATOM 6335 C C . THR B 1 329 ? 10.172 36.656 4.965 1 97 329 THR B C 1
ATOM 6337 O O . THR B 1 329 ? 10.055 37.781 5.473 1 97 329 THR B O 1
ATOM 6340 N N . SER B 1 330 ? 11.305 36.094 4.879 1 97.19 330 SER B N 1
ATOM 6341 C CA . SER B 1 330 ? 12.539 36.75 5.277 1 97.19 330 SER B CA 1
ATOM 6342 C C . SER B 1 330 ? 12.812 37.969 4.406 1 97.19 330 SER B C 1
ATOM 6344 O O . SER B 1 330 ? 12.391 38.031 3.25 1 97.19 330 SER B O 1
ATOM 6346 N N . PRO B 1 331 ? 13.5 39 5.023 1 95.44 331 PRO B N 1
ATOM 6347 C CA . PRO B 1 331 ? 13.875 40.156 4.207 1 95.44 331 PRO B CA 1
ATOM 6348 C C . PRO B 1 331 ? 14.711 39.781 2.986 1 95.44 331 PRO B C 1
ATOM 6350 O O . PRO B 1 331 ? 15.648 39 3.1 1 95.44 331 PRO B O 1
ATOM 6353 N N . GLY B 1 332 ? 14.336 40.219 1.875 1 94.44 332 GLY B N 1
ATOM 6354 C CA . GLY B 1 332 ? 15.086 39.969 0.66 1 94.44 332 GLY B CA 1
ATOM 6355 C C . GLY B 1 332 ? 14.68 38.656 -0.02 1 94.44 332 GLY B C 1
ATOM 6356 O O . GLY B 1 332 ? 15.266 38.281 -1.032 1 94.44 332 GLY B O 1
ATOM 6357 N N . TYR B 1 333 ? 13.672 38.062 0.563 1 95.12 333 TYR B N 1
ATOM 6358 C CA . TYR B 1 333 ? 13.219 36.812 -0.027 1 95.12 333 TYR B CA 1
ATOM 6359 C C . TYR B 1 333 ? 12.773 37.031 -1.472 1 95.12 333 TYR B C 1
ATOM 6361 O O . TYR B 1 333 ? 11.945 37.906 -1.757 1 95.12 333 TYR B O 1
ATOM 6369 N N . SER B 1 334 ? 13.367 36.219 -2.438 1 92.56 334 SER B N 1
ATOM 6370 C CA . SER B 1 334 ? 13.062 36.344 -3.861 1 92.56 334 SER B CA 1
ATOM 6371 C C . SER B 1 334 ? 12.391 35.062 -4.387 1 92.56 334 SER B C 1
ATOM 6373 O O . SER B 1 334 ? 12.289 34.875 -5.598 1 92.56 334 SER B O 1
ATOM 6375 N N . GLY B 1 335 ? 12.031 34.188 -3.494 1 94.19 335 GLY B N 1
ATOM 6376 C CA . GLY B 1 335 ? 11.328 33 -3.926 1 94.19 335 GLY B CA 1
ATOM 6377 C C . GLY B 1 335 ? 9.891 33.25 -4.332 1 94.19 335 GLY B C 1
ATOM 6378 O O . GLY B 1 335 ? 9.414 34.375 -4.246 1 94.19 335 GLY B O 1
ATOM 6379 N N . VAL B 1 336 ? 9.227 32.188 -4.844 1 95.94 336 VAL B N 1
ATOM 6380 C CA . VAL B 1 336 ? 7.875 32.344 -5.375 1 95.94 336 VAL B CA 1
ATOM 6381 C C . VAL B 1 336 ? 6.906 31.453 -4.605 1 95.94 336 VAL B C 1
ATOM 6383 O O . VAL B 1 336 ? 5.953 30.922 -5.18 1 95.94 336 VAL B O 1
ATOM 6386 N N . THR B 1 337 ? 7.266 31.172 -3.381 1 97.5 337 THR B N 1
ATOM 6387 C CA . THR B 1 337 ? 6.352 30.453 -2.504 1 97.5 337 THR B CA 1
ATOM 6388 C C . THR B 1 337 ? 5.625 31.422 -1.568 1 97.5 337 THR B C 1
ATOM 6390 O O . THR B 1 337 ? 6.25 32.281 -0.96 1 97.5 337 THR B O 1
ATOM 6393 N N . SER B 1 338 ? 4.328 31.281 -1.495 1 97.31 338 SER B N 1
ATOM 6394 C CA . SER B 1 338 ? 3.512 32.031 -0.547 1 97.31 338 SER B CA 1
ATOM 6395 C C . SER B 1 338 ? 3.023 31.141 0.591 1 97.31 338 SER B C 1
ATOM 6397 O O . SER B 1 338 ? 2.701 29.969 0.376 1 97.31 338 SER B O 1
ATOM 6399 N N . TYR B 1 339 ? 3.006 31.688 1.749 1 98.12 339 TYR B N 1
ATOM 6400 C CA . TYR B 1 339 ? 2.629 30.953 2.949 1 98.12 339 TYR B CA 1
ATOM 6401 C C . TYR B 1 339 ? 1.406 31.578 3.611 1 98.12 339 TYR B C 1
ATOM 6403 O O . TYR B 1 339 ? 1.317 32.812 3.74 1 98.12 339 TYR B O 1
ATOM 6411 N N . TYR B 1 340 ? 0.48 30.719 3.975 1 97.94 340 TYR B N 1
ATOM 6412 C CA . TYR B 1 340 ? -0.757 31.188 4.586 1 97.94 340 TYR B CA 1
ATOM 6413 C C . TYR B 1 340 ? -1.084 30.391 5.844 1 97.94 340 TYR B C 1
ATOM 6415 O O . TYR B 1 340 ? -0.817 29.188 5.914 1 97.94 340 TYR B O 1
ATOM 6423 N N . ILE B 1 341 ? -1.655 31.078 6.82 1 98.19 341 ILE B N 1
ATOM 6424 C CA . ILE B 1 341 ? -2.213 30.422 8 1 98.19 341 ILE B CA 1
ATOM 6425 C C . ILE B 1 341 ? -3.736 30.531 7.98 1 98.19 341 ILE B C 1
ATOM 6427 O O . ILE B 1 341 ? -4.281 31.594 7.656 1 98.19 341 ILE B O 1
ATOM 6431 N N . LEU B 1 342 ? -4.355 29.406 8.141 1 98.12 342 LEU B N 1
ATOM 6432 C CA . LEU B 1 342 ? -5.793 29.344 8.383 1 98.12 342 LEU B CA 1
ATOM 6433 C C . LEU B 1 342 ? -6.094 29.281 9.875 1 98.12 342 LEU B C 1
ATOM 6435 O O . LEU B 1 342 ? -5.75 28.297 10.531 1 98.12 342 LEU B O 1
ATOM 6439 N N . PRO B 1 343 ? -6.758 30.312 10.422 1 97.06 343 PRO B N 1
ATOM 6440 C CA . PRO B 1 343 ? -6.965 30.375 11.867 1 97.06 343 PRO B CA 1
ATOM 6441 C C . PRO B 1 343 ? -7.875 29.25 12.375 1 97.06 343 PRO B C 1
ATOM 6443 O O . PRO B 1 343 ? -8.82 28.859 11.688 1 97.06 343 PRO B O 1
ATOM 6446 N N . THR B 1 344 ? -7.539 28.734 13.5 1 97.25 344 THR B N 1
ATOM 6447 C CA . THR B 1 344 ? -8.359 27.766 14.227 1 97.25 344 THR B CA 1
ATOM 6448 C C . THR B 1 344 ? -9.008 28.422 15.445 1 97.25 344 THR B C 1
ATOM 6450 O O . THR B 1 344 ? -8.312 28.922 16.328 1 97.25 344 THR B O 1
ATOM 6453 N N . GLU B 1 345 ? -10.281 28.391 15.547 1 93.38 345 GLU B N 1
ATOM 6454 C CA . GLU B 1 345 ? -11.031 29.141 16.562 1 93.38 345 GLU B CA 1
ATOM 6455 C C . GLU B 1 345 ? -10.812 28.562 17.953 1 93.38 345 GLU B C 1
ATOM 6457 O O . GLU B 1 345 ? -10.547 29.297 18.906 1 93.38 345 GLU B O 1
ATOM 6462 N N . ASN B 1 346 ? -10.938 27.266 18.078 1 95.88 346 ASN B N 1
ATOM 6463 C CA . ASN B 1 346 ? -10.898 26.625 19.375 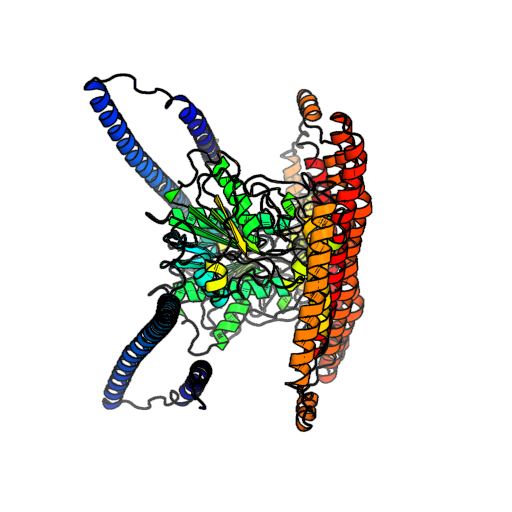1 95.88 346 ASN B CA 1
ATOM 6464 C C . ASN B 1 346 ? -9.617 25.797 19.547 1 95.88 346 ASN B C 1
ATOM 6466 O O . ASN B 1 346 ? -9.148 25.172 18.609 1 95.88 346 ASN B O 1
ATOM 6470 N N . LEU B 1 347 ? -9.07 25.859 20.719 1 97.25 347 LEU B N 1
ATOM 6471 C CA . LEU B 1 347 ? -7.938 24.984 21.031 1 97.25 347 LEU B CA 1
ATOM 6472 C C . LEU B 1 347 ? -8.328 23.516 20.906 1 97.25 347 LEU B C 1
ATOM 6474 O O . LEU B 1 347 ? -9.281 23.062 21.531 1 97.25 347 LEU B O 1
ATOM 6478 N N . PRO B 1 348 ? -7.512 22.797 20.141 1 97.62 348 PRO B N 1
ATOM 6479 C CA . PRO B 1 348 ? -7.84 21.375 20.031 1 97.62 348 PRO B CA 1
ATOM 6480 C C . PRO B 1 348 ? -7.766 20.641 21.359 1 97.62 348 PRO B C 1
ATOM 6482 O O . PRO B 1 348 ? -8.516 19.688 21.578 1 97.62 348 PRO B O 1
ATOM 6485 N N . LEU B 1 349 ? -6.961 21.016 22.266 1 96.88 349 LEU B N 1
ATOM 6486 C CA . LEU B 1 349 ? -6.789 20.406 23.562 1 96.88 349 LEU B CA 1
ATOM 6487 C C . LEU B 1 349 ? -8.102 20.375 24.344 1 96.88 349 LEU B C 1
ATOM 6489 O O . LEU B 1 349 ? -8.297 19.547 25.219 1 96.88 349 LEU B O 1
ATOM 6493 N N . LEU B 1 350 ? -9.008 21.266 24.031 1 96.81 350 LEU B N 1
ATOM 6494 C CA . LEU B 1 350 ? -10.242 21.406 24.797 1 96.81 350 LEU B CA 1
ATOM 6495 C C . LEU B 1 350 ? -11.406 20.719 24.094 1 96.81 350 LEU B C 1
ATOM 6497 O O . LEU B 1 350 ? -12.531 20.734 24.578 1 96.81 350 LEU B O 1
ATOM 6501 N N . GLU B 1 351 ? -11.156 20.094 22.953 1 96 351 GLU B N 1
ATOM 6502 C CA . GLU B 1 351 ? -12.227 19.453 22.203 1 96 351 GLU B CA 1
ATOM 6503 C C . GLU B 1 351 ? -12.883 18.328 23.016 1 96 351 GLU B C 1
ATOM 6505 O O . GLU B 1 351 ? -14.109 18.172 22.984 1 96 351 GLU B O 1
ATOM 6510 N N . PRO B 1 352 ? -12.094 17.484 23.766 1 91.75 352 PRO B N 1
ATOM 6511 C CA . PRO B 1 352 ? -12.75 16.469 24.609 1 91.75 352 PRO B CA 1
ATOM 6512 C C . PRO B 1 352 ? -13.672 17.078 25.656 1 91.75 352 PRO B C 1
ATOM 6514 O O . PRO B 1 352 ? -14.727 16.516 25.969 1 91.75 352 PRO B O 1
ATOM 6517 N N . LEU B 1 353 ? -13.234 18.203 26.234 1 91.62 353 LEU B N 1
ATOM 6518 C CA . LEU B 1 353 ? -14.078 18.891 27.203 1 91.62 353 LEU B CA 1
ATOM 6519 C C . LEU B 1 353 ? -15.352 19.406 26.531 1 91.62 353 LEU B C 1
ATOM 6521 O O . LEU B 1 353 ? -16.438 19.297 27.094 1 91.62 353 LEU B O 1
ATOM 6525 N N . ARG B 1 354 ? -15.273 19.969 25.375 1 93.75 354 ARG B N 1
ATOM 6526 C CA . ARG B 1 354 ? -16.406 20.516 24.641 1 93.75 354 ARG B CA 1
ATOM 6527 C C . ARG B 1 354 ? -17.406 19.406 24.281 1 93.75 354 ARG B C 1
ATOM 6529 O O . ARG B 1 354 ? -18.594 19.688 24.062 1 93.75 354 ARG B O 1
ATOM 6536 N N . ALA B 1 355 ? -16.922 18.219 24.219 1 89.62 355 ALA B N 1
ATOM 6537 C CA . ALA B 1 355 ? -17.766 17.078 23.828 1 89.62 355 ALA B CA 1
ATOM 6538 C C . ALA B 1 355 ? -18.75 16.734 24.953 1 89.62 355 ALA B C 1
ATOM 6540 O O . ALA B 1 355 ? -19.719 16.016 24.734 1 89.62 355 ALA B O 1
ATOM 6541 N N . ILE B 1 356 ? -18.484 17.188 26.188 1 85 356 ILE B N 1
ATOM 6542 C CA . ILE B 1 356 ? -19.438 16.984 27.281 1 85 356 ILE B CA 1
ATOM 6543 C C . ILE B 1 356 ? -20.703 17.781 27.031 1 85 356 ILE B C 1
ATOM 6545 O O . ILE B 1 356 ? -20.641 19.016 26.859 1 85 356 ILE B O 1
ATOM 6549 N N . PRO B 1 357 ? -21.859 17.156 27.078 1 83.5 357 PRO B N 1
ATOM 6550 C CA . PRO B 1 357 ? -23.109 17.859 26.766 1 83.5 357 PRO B CA 1
ATOM 6551 C C . PRO B 1 357 ? -23.406 18.984 27.734 1 83.5 357 PRO B C 1
ATOM 6553 O O . PRO B 1 357 ? -23.141 18.859 28.938 1 83.5 357 PRO B O 1
ATOM 6556 N N . VAL B 1 358 ? -23.922 20.062 27.266 1 80.44 358 VAL B N 1
ATOM 6557 C CA . VAL B 1 358 ? -24.531 21.172 27.969 1 80.44 358 VAL B CA 1
ATOM 6558 C C . VAL B 1 358 ? -23.453 22.047 28.594 1 80.44 358 VAL B C 1
ATOM 6560 O O . VAL B 1 358 ? -23.219 23.172 28.125 1 80.44 358 VAL B O 1
ATOM 6563 N N . ILE B 1 359 ? -22.594 21.422 29.438 1 87.81 359 ILE B N 1
ATOM 6564 C CA . ILE B 1 359 ? -21.703 22.25 30.25 1 87.81 359 ILE B CA 1
ATOM 6565 C C . ILE B 1 359 ? -20.328 22.297 29.609 1 87.81 359 ILE B C 1
ATOM 6567 O O . ILE B 1 359 ? -19.5 23.156 29.969 1 87.81 359 ILE B O 1
ATOM 6571 N N . GLY B 1 360 ? -20.016 21.438 28.672 1 89.5 360 GLY B N 1
ATOM 6572 C CA . GLY B 1 360 ? -18.703 21.328 28.062 1 89.5 360 GLY B CA 1
ATOM 6573 C C . GLY B 1 360 ? -18.234 22.625 27.406 1 89.5 360 GLY B C 1
ATOM 6574 O O . GLY B 1 360 ? -17.125 23.094 27.656 1 89.5 360 GLY B O 1
ATOM 6575 N N . ASN B 1 361 ? -19.047 23.234 26.609 1 92.06 361 ASN B N 1
ATOM 6576 C CA . ASN B 1 361 ? -18.688 24.438 25.891 1 92.06 361 ASN B CA 1
ATOM 6577 C C . ASN B 1 361 ? -18.453 25.609 26.828 1 92.06 361 ASN B C 1
ATOM 6579 O O . ASN B 1 361 ? -17.438 26.312 26.734 1 92.06 361 ASN B O 1
ATOM 6583 N N . PRO B 1 362 ? -19.391 25.844 27.797 1 89.62 362 PRO B N 1
ATOM 6584 C CA . PRO B 1 362 ? -19.156 26.938 28.75 1 89.62 362 PRO B CA 1
ATOM 6585 C C . PRO B 1 362 ? -17.844 26.766 29.531 1 89.62 362 PRO B C 1
ATOM 6587 O O . PRO B 1 362 ? -17.125 27.734 29.719 1 89.62 362 PRO B O 1
ATOM 6590 N N . LEU B 1 363 ? -17.578 25.562 29.938 1 91 363 LEU B N 1
ATOM 6591 C CA . LEU B 1 363 ? -16.359 25.312 30.688 1 91 363 LEU B CA 1
ATOM 6592 C C . LEU B 1 363 ? -15.125 25.516 29.812 1 91 363 LEU B C 1
ATOM 6594 O O . LEU B 1 363 ? -14.125 26.078 30.266 1 91 363 LEU B O 1
ATOM 6598 N N . ALA B 1 364 ? -15.18 25.016 28.562 1 94.62 364 ALA B N 1
ATOM 6599 C CA . ALA B 1 364 ? -14.07 25.219 27.641 1 94.62 364 ALA B CA 1
ATOM 6600 C C . ALA B 1 364 ? -13.836 26.703 27.375 1 94.62 364 ALA B C 1
ATOM 6602 O O . ALA B 1 364 ? -12.695 27.156 27.312 1 94.62 364 ALA B O 1
ATOM 6603 N N . ASN B 1 365 ? -14.898 27.484 27.281 1 93.38 365 ASN B N 1
ATOM 6604 C CA . ASN B 1 365 ? -14.797 28.922 27 1 93.38 365 ASN B CA 1
ATOM 6605 C C . ASN B 1 365 ? -14.25 29.688 28.203 1 93.38 365 ASN B C 1
ATOM 6607 O O . ASN B 1 365 ? -13.633 30.734 28.047 1 93.38 365 ASN B O 1
ATOM 6611 N N . LEU B 1 366 ? -14.508 29.156 29.359 1 92.31 366 LEU B N 1
ATOM 6612 C CA . LEU B 1 366 ? -13.977 29.766 30.578 1 92.31 366 LEU B CA 1
ATOM 6613 C C . LEU B 1 366 ? -12.461 29.688 30.609 1 92.31 366 LEU B C 1
ATOM 6615 O O . LEU B 1 366 ? -11.789 30.656 30.969 1 92.31 366 LEU B O 1
ATOM 6619 N N . ILE B 1 367 ? -11.945 28.531 30.188 1 94.56 367 ILE B N 1
ATOM 6620 C CA . ILE B 1 367 ? -10.531 28.25 30.406 1 94.56 367 ILE B CA 1
ATOM 6621 C C . ILE B 1 367 ? -9.734 28.625 29.156 1 94.56 367 ILE B C 1
ATOM 6623 O O . ILE B 1 367 ? -8.531 28.906 29.234 1 94.56 367 ILE B O 1
ATOM 6627 N N . GLN B 1 368 ? -10.289 28.672 27.984 1 95.62 368 GLN B N 1
ATOM 6628 C CA . GLN B 1 368 ? -9.609 28.734 26.688 1 95.62 368 GLN B CA 1
ATOM 6629 C C . GLN B 1 368 ? -8.758 29.984 26.578 1 95.62 368 GLN B C 1
ATOM 6631 O O . GLN B 1 368 ? -7.613 29.938 26.109 1 95.62 368 GLN B O 1
ATOM 6636 N N . PRO B 1 369 ? -9.281 31.172 27 1 93.69 369 PRO B N 1
ATOM 6637 C CA . PRO B 1 369 ? -8.469 32.375 26.766 1 93.69 369 PRO B CA 1
ATOM 6638 C C . PRO B 1 369 ? -7.109 32.312 27.469 1 93.69 369 PRO B C 1
ATOM 6640 O O . PRO B 1 369 ? -6.086 32.656 26.875 1 93.69 369 PRO B O 1
ATOM 6643 N N . ASP B 1 370 ? -7.039 31.828 28.656 1 94.44 370 ASP B N 1
ATOM 6644 C CA . ASP B 1 370 ? -5.773 31.703 29.375 1 94.44 370 ASP B CA 1
ATOM 6645 C C . ASP B 1 370 ? -4.949 30.531 28.828 1 94.44 370 ASP B C 1
ATOM 6647 O O . ASP B 1 370 ? -3.729 30.641 28.688 1 94.44 370 ASP B O 1
ATOM 6651 N N . LEU B 1 371 ? -5.656 29.438 28.578 1 96.12 371 LEU B N 1
ATOM 6652 C CA . LEU B 1 371 ? -4.945 28.281 28.047 1 96.12 371 LEU B CA 1
ATOM 6653 C C . LEU B 1 371 ? -4.324 28.609 26.688 1 96.12 371 LEU B C 1
ATOM 6655 O O . LEU B 1 371 ? -3.25 28.094 26.359 1 96.12 371 LEU B O 1
ATOM 6659 N N . LYS B 1 372 ? -4.977 29.422 25.891 1 97.25 372 LYS B N 1
ATOM 6660 C CA . LYS B 1 372 ? -4.426 29.844 24.609 1 97.25 372 LYS B CA 1
ATOM 6661 C C . LYS B 1 372 ? -3.113 30.594 24.797 1 97.25 372 LYS B C 1
ATOM 6663 O O . LYS B 1 372 ? -2.174 30.422 24.016 1 97.25 372 LYS B O 1
ATOM 6668 N N . VAL B 1 373 ? -3.119 31.453 25.781 1 95.5 373 VAL B N 1
ATOM 6669 C CA . VAL B 1 373 ? -1.897 32.188 26.062 1 95.5 373 VAL B CA 1
ATOM 6670 C C . VAL B 1 373 ? -0.755 31.219 26.344 1 95.5 373 VAL B C 1
ATOM 6672 O O . VAL B 1 373 ? 0.341 31.375 25.797 1 95.5 373 VAL B O 1
ATOM 6675 N N . LEU B 1 374 ? -0.992 30.234 27.156 1 95.88 374 LEU B N 1
ATOM 6676 C CA . LEU B 1 374 ? 0.018 29.266 27.547 1 95.88 374 LEU B CA 1
ATOM 6677 C C . LEU B 1 374 ? 0.433 28.391 2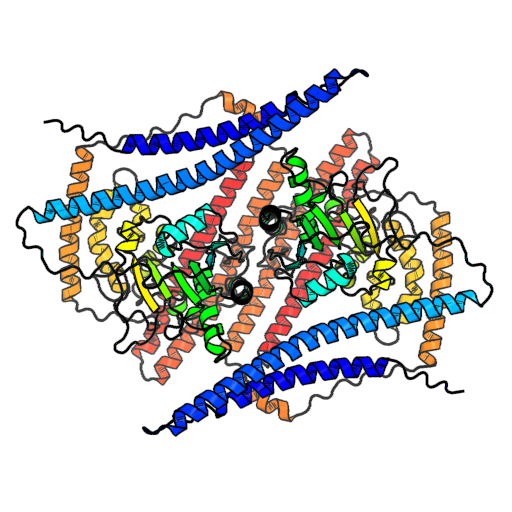6.359 1 95.88 374 LEU B C 1
ATOM 6679 O O . LEU B 1 374 ? 1.624 28.156 26.156 1 95.88 374 LEU B O 1
ATOM 6683 N N . VAL B 1 375 ? -0.537 27.906 25.594 1 98.19 375 VAL B N 1
ATOM 6684 C CA . VAL B 1 375 ? -0.26 27.078 24.422 1 98.19 375 VAL B CA 1
ATOM 6685 C C . VAL B 1 375 ? 0.527 27.875 23.391 1 98.19 375 VAL B C 1
ATOM 6687 O O . VAL B 1 375 ? 1.522 27.391 22.844 1 98.19 375 VAL B O 1
ATOM 6690 N N . ASN B 1 376 ? 0.109 29.125 23.156 1 98.12 376 ASN B N 1
ATOM 6691 C CA . ASN B 1 376 ? 0.717 29.969 22.141 1 98.12 376 ASN B CA 1
ATOM 6692 C C . ASN B 1 376 ? 2.178 30.266 22.453 1 98.12 376 ASN B C 1
ATOM 6694 O O . ASN B 1 376 ? 2.98 30.5 21.547 1 98.12 376 ASN B O 1
ATOM 6698 N N . LEU B 1 377 ? 2.561 30.234 23.703 1 96.81 377 LEU B N 1
ATOM 6699 C CA . LEU B 1 377 ? 3.955 30.453 24.078 1 96.81 377 LEU B CA 1
ATOM 6700 C C . LEU B 1 377 ? 4.848 29.375 23.453 1 96.81 377 LEU B C 1
ATOM 6702 O O . LEU B 1 377 ? 6.035 29.625 23.219 1 96.81 377 LEU B O 1
ATOM 6706 N N . GLY B 1 378 ? 4.266 28.234 23.172 1 98.19 378 GLY B N 1
ATOM 6707 C CA . GLY B 1 378 ? 5.016 27.172 22.5 1 98.19 378 GLY B CA 1
ATOM 6708 C C . GLY B 1 378 ? 5.383 27.516 21.078 1 98.19 378 GLY B C 1
ATOM 6709 O O . GLY B 1 378 ? 6.258 26.891 20.484 1 98.19 378 GLY B O 1
ATOM 6710 N N . TYR B 1 379 ? 4.758 28.5 20.562 1 98.25 379 TYR B N 1
ATOM 6711 C CA . TYR B 1 379 ? 5.016 28.922 19.188 1 98.25 379 TYR B CA 1
ATOM 6712 C C . TYR B 1 379 ? 5.832 30.219 19.172 1 98.25 379 TYR B C 1
ATOM 6714 O O . TYR B 1 379 ? 6.203 30.703 18.094 1 98.25 379 TYR B O 1
ATOM 6722 N N . GLY B 1 380 ? 6.078 30.844 20.391 1 96.56 380 GLY B N 1
ATOM 6723 C CA . GLY B 1 380 ? 7.012 31.953 20.5 1 96.56 380 GLY B CA 1
ATOM 6724 C C . GLY B 1 380 ? 6.344 33.281 20.875 1 96.56 380 GLY B C 1
ATOM 6725 O O . GLY B 1 380 ? 7.016 34.219 21.297 1 96.56 380 GLY B O 1
ATOM 6726 N N . ASP B 1 381 ? 5 33.375 20.703 1 95.44 381 ASP B N 1
ATOM 6727 C CA . ASP B 1 381 ? 4.227 34.594 21 1 95.44 381 ASP B CA 1
ATOM 6728 C C . ASP B 1 381 ? 2.857 34.219 21.578 1 95.44 381 ASP B C 1
ATOM 6730 O O . ASP B 1 381 ? 2.1 33.469 20.969 1 95.44 381 ASP B O 1
ATOM 6734 N N . PRO B 1 382 ? 2.498 34.781 22.75 1 94.69 382 PRO B N 1
ATOM 6735 C CA . PRO B 1 382 ? 1.235 34.375 23.391 1 94.69 382 PRO B CA 1
ATOM 6736 C C . PRO B 1 382 ? 0.014 34.781 22.562 1 94.69 382 PRO B C 1
ATOM 6738 O O . PRO B 1 382 ? -1.095 34.312 22.828 1 94.69 382 PRO B O 1
ATOM 6741 N N . ALA B 1 383 ? 0.177 35.625 21.531 1 93.31 383 ALA B N 1
ATOM 6742 C CA . ALA B 1 383 ? -0.947 36.125 20.734 1 93.31 383 ALA B CA 1
ATOM 6743 C C . ALA B 1 383 ? -1.246 35.219 19.562 1 93.31 383 ALA B C 1
ATOM 6745 O O . ALA B 1 383 ? -2.33 35.281 18.969 1 93.31 383 ALA B O 1
ATOM 6746 N N . TYR B 1 384 ? -0.289 34.344 19.203 1 95.56 384 TYR B N 1
ATOM 6747 C CA . TYR B 1 384 ? -0.446 33.594 17.969 1 95.56 384 TYR B CA 1
ATOM 6748 C C . TYR B 1 384 ? -0.199 32.094 18.219 1 95.56 384 TYR B C 1
ATOM 6750 O O . TYR B 1 384 ? 0.731 31.734 18.938 1 95.56 384 TYR B O 1
ATOM 6758 N N . GLY B 1 385 ? -1.096 31.297 17.656 1 97.06 385 GLY B N 1
ATOM 6759 C CA . GLY B 1 385 ? -0.945 29.844 17.719 1 97.06 385 GLY B CA 1
ATOM 6760 C C . GLY B 1 385 ? -0.042 29.281 16.641 1 97.06 385 GLY B C 1
ATOM 6761 O O . GLY B 1 385 ? -0.178 28.125 16.25 1 97.06 385 GLY B O 1
ATOM 6762 N N . TYR B 1 386 ? 0.792 30.094 16.016 1 97.25 386 TYR B N 1
ATOM 6763 C CA . TYR B 1 386 ? 1.804 29.75 15.023 1 97.25 386 TYR B CA 1
ATOM 6764 C C . TYR B 1 386 ? 3.039 30.625 15.188 1 97.25 386 TYR B C 1
ATOM 6766 O O . TYR B 1 386 ? 2.986 31.672 15.844 1 97.25 386 TYR B O 1
ATOM 6774 N N . SER B 1 387 ? 4.195 30.156 14.703 1 95.56 387 SER B N 1
ATOM 6775 C CA . SER B 1 387 ? 5.426 30.938 14.758 1 95.56 387 SER B CA 1
ATOM 6776 C C . SER B 1 387 ? 5.352 32.156 13.828 1 95.56 387 SER B C 1
ATOM 6778 O O . SER B 1 387 ? 4.93 32.031 12.68 1 95.56 387 SER B O 1
ATOM 6780 N N . THR B 1 388 ? 5.809 33.344 14.32 1 93.19 388 THR B N 1
ATOM 6781 C CA . THR B 1 388 ? 5.73 34.562 13.539 1 93.19 388 THR B CA 1
ATOM 6782 C C . THR B 1 388 ? 7.074 34.875 12.898 1 93.19 388 THR B C 1
ATOM 6784 O O . THR B 1 388 ? 7.227 35.938 12.25 1 93.19 388 THR B O 1
ATOM 6787 N N . SER B 1 389 ? 8.062 34.031 13.109 1 95.62 389 SER B N 1
ATOM 6788 C CA . SER B 1 389 ? 9.312 34.156 12.375 1 95.62 389 SER B CA 1
ATOM 6789 C C . SER B 1 389 ? 9.117 33.875 10.891 1 95.62 389 SER B C 1
ATOM 6791 O O . SER B 1 389 ? 8.078 33.375 10.477 1 95.62 389 SER B O 1
ATOM 6793 N N . PRO B 1 390 ? 10.055 34.281 10.047 1 97.44 390 PRO B N 1
ATOM 6794 C CA . PRO B 1 390 ? 9.875 34.156 8.594 1 97.44 390 PRO B CA 1
ATOM 6795 C C . PRO B 1 390 ? 9.445 32.75 8.172 1 97.44 390 PRO B C 1
ATOM 6797 O O . PRO B 1 390 ? 10.078 31.766 8.562 1 97.44 390 PRO B O 1
ATOM 6800 N N . ALA B 1 391 ? 8.414 32.719 7.344 1 98.31 391 ALA B N 1
ATOM 6801 C CA . ALA B 1 391 ? 7.746 31.469 6.984 1 98.31 391 ALA B CA 1
ATOM 6802 C C . ALA B 1 391 ? 8.594 30.656 6.012 1 98.31 391 ALA B C 1
ATOM 6804 O O . ALA B 1 391 ? 8.422 29.438 5.895 1 98.31 391 ALA B O 1
ATOM 6805 N N . ASP B 1 392 ? 9.539 31.281 5.246 1 98 392 ASP B N 1
ATOM 6806 C CA . ASP B 1 392 ? 10.305 30.625 4.188 1 98 392 ASP B CA 1
ATOM 6807 C C . ASP B 1 392 ? 11.562 29.969 4.746 1 98 392 ASP B C 1
ATOM 6809 O O . ASP B 1 392 ? 12.242 29.219 4.043 1 98 392 ASP B O 1
ATOM 6813 N N . ILE B 1 393 ? 11.852 30.188 6.027 1 98.06 393 ILE B N 1
ATOM 6814 C CA . ILE B 1 393 ? 13.078 29.672 6.633 1 98.06 393 ILE B CA 1
ATOM 6815 C C . ILE B 1 393 ? 12.758 28.438 7.457 1 98.06 393 ILE B C 1
ATOM 6817 O O . ILE B 1 393 ? 11.883 28.469 8.336 1 98.06 393 ILE B O 1
ATOM 6821 N N . THR B 1 394 ? 13.43 27.312 7.078 1 98.12 394 THR B N 1
ATOM 6822 C CA . THR B 1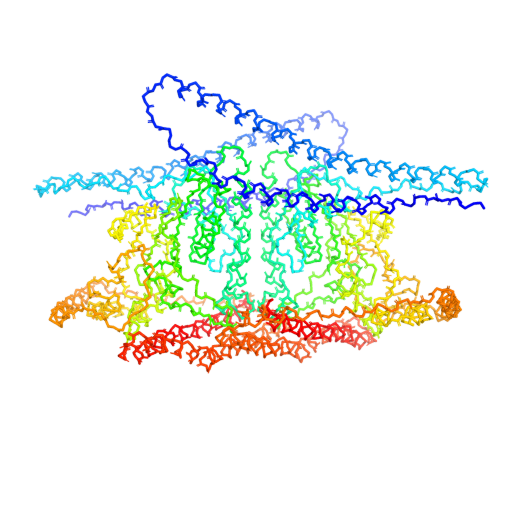 394 ? 13.289 26.125 7.918 1 98.12 394 THR B CA 1
ATOM 6823 C C . THR B 1 394 ? 13.703 26.422 9.352 1 98.12 394 THR B C 1
ATOM 6825 O O . THR B 1 394 ? 14.844 26.812 9.609 1 98.12 394 THR B O 1
ATOM 6828 N N . THR B 1 395 ? 12.805 26.266 10.281 1 98.06 395 THR B N 1
ATOM 6829 C CA . THR B 1 395 ? 12.992 26.672 11.664 1 98.06 395 THR B CA 1
ATOM 6830 C C . THR B 1 395 ? 12.922 25.469 12.602 1 98.06 395 THR B C 1
ATOM 6832 O O . THR B 1 395 ? 11.836 25.031 12.969 1 98.06 395 THR B O 1
ATOM 6835 N N . PRO B 1 396 ? 14.062 24.953 13.078 1 97.69 396 PRO B N 1
ATOM 6836 C CA . PRO B 1 396 ? 14.062 23.859 14.055 1 97.69 396 PRO B CA 1
ATOM 6837 C C . PRO B 1 396 ? 13.516 24.297 15.414 1 97.69 396 PRO B C 1
ATOM 6839 O O . PRO B 1 396 ? 13.242 25.484 15.625 1 97.69 396 PRO B O 1
ATOM 6842 N N . PHE B 1 397 ? 13.359 23.328 16.297 1 97.75 397 PHE B N 1
ATOM 6843 C CA . PHE B 1 397 ? 12.883 23.625 17.641 1 97.75 397 PHE B CA 1
ATOM 6844 C C . PHE B 1 397 ? 13.93 24.422 18.422 1 97.75 397 PHE B C 1
ATOM 6846 O O . PHE B 1 397 ? 15.109 24.406 18.094 1 97.75 397 PHE B O 1
ATOM 6853 N N . GLY B 1 398 ? 13.406 25.172 19.469 1 96.5 398 GLY B N 1
ATOM 6854 C CA . GLY B 1 398 ? 14.242 25.938 20.375 1 96.5 398 GLY B CA 1
ATOM 6855 C C . GLY B 1 398 ? 14 25.609 21.828 1 96.5 398 GLY B C 1
ATOM 6856 O O . GLY B 1 398 ? 13.234 24.688 22.141 1 96.5 398 GLY B O 1
ATOM 6857 N N . LEU B 1 399 ? 14.688 26.281 22.703 1 95.19 399 LEU B N 1
ATOM 6858 C CA . LEU B 1 399 ? 14.594 26 24.125 1 95.19 399 LEU B CA 1
ATOM 6859 C C . LEU B 1 399 ? 13.492 26.812 24.781 1 95.19 399 LEU B C 1
ATOM 6861 O O . LEU B 1 399 ? 12.555 26.25 25.359 1 95.19 399 LEU B O 1
ATOM 6865 N N . PHE B 1 400 ? 13.656 28.219 24.641 1 93.94 400 PHE B N 1
ATOM 6866 C CA . PHE B 1 400 ? 12.695 29.125 25.281 1 93.94 400 PHE B CA 1
ATOM 6867 C C . PHE B 1 400 ? 12.32 30.266 24.328 1 93.94 400 PHE B C 1
ATOM 6869 O O . PHE B 1 400 ? 13.156 30.734 23.562 1 93.94 400 PHE B O 1
ATOM 6876 N N . PRO B 1 401 ? 11.039 30.578 24.422 1 94.12 401 PRO B N 1
ATOM 6877 C CA . PRO B 1 401 ? 10.672 31.766 23.656 1 94.12 401 PRO B CA 1
ATOM 6878 C C . PRO B 1 401 ? 11.18 33.062 24.297 1 94.12 401 PRO B C 1
ATOM 6880 O O . PRO B 1 401 ? 11.383 33.094 25.516 1 94.12 401 PRO B O 1
ATOM 6883 N N . ASP B 1 402 ? 11.453 34 23.5 1 93 402 ASP B N 1
ATOM 6884 C CA . ASP B 1 402 ? 11.891 35.312 23.984 1 93 402 ASP B CA 1
ATOM 6885 C C . ASP B 1 402 ? 10.703 36.25 24.188 1 93 402 ASP B C 1
ATOM 6887 O O . ASP B 1 402 ? 10.477 37.156 23.375 1 93 402 ASP B O 1
ATOM 6891 N N . VAL B 1 403 ? 9.938 36.094 25.281 1 94.38 403 VAL B N 1
ATOM 6892 C CA . VAL B 1 403 ? 8.773 36.906 25.609 1 94.38 403 VAL B CA 1
ATOM 6893 C C . VAL B 1 403 ? 8.922 37.469 27.016 1 94.38 403 VAL B C 1
ATOM 6895 O O . VAL B 1 403 ? 9.133 36.719 27.984 1 94.38 403 VAL B O 1
ATOM 6898 N N . PRO B 1 404 ? 8.805 38.781 27.141 1 93.88 404 PRO B N 1
ATOM 6899 C CA . PRO B 1 404 ? 8.906 39.375 28.484 1 93.88 404 PRO B CA 1
ATOM 6900 C C . PRO B 1 404 ? 7.812 38.906 29.422 1 93.88 404 PRO B C 1
ATOM 6902 O O . PRO B 1 404 ? 6.664 38.719 29.016 1 93.88 404 PRO B O 1
ATOM 6905 N N . PRO B 1 405 ? 8.164 38.719 30.672 1 92.94 405 PRO B N 1
ATOM 6906 C CA . PRO B 1 405 ? 7.207 38.188 31.641 1 92.94 405 PRO B CA 1
ATOM 6907 C C . PRO B 1 405 ? 5.961 39.062 31.781 1 92.94 405 PRO B C 1
ATOM 6909 O O . PRO B 1 405 ? 4.859 38.562 31.984 1 92.94 405 PRO B O 1
ATOM 6912 N N . HIS B 1 406 ? 6.121 40.344 31.641 1 92.56 406 HIS B N 1
ATOM 6913 C CA . HIS B 1 406 ? 4.969 41.219 31.812 1 92.56 406 HIS B CA 1
ATOM 6914 C C . HIS B 1 406 ? 3.955 41.031 30.688 1 92.56 406 HIS B C 1
ATOM 6916 O O . HIS B 1 406 ? 2.752 41.219 30.906 1 92.56 406 HIS B O 1
ATOM 6922 N N . VAL B 1 407 ? 4.434 40.719 29.5 1 91.81 407 VAL B N 1
ATOM 6923 C CA . VAL B 1 407 ? 3.547 40.469 28.375 1 91.81 407 VAL B CA 1
ATOM 6924 C C . VAL B 1 407 ? 2.707 39.219 28.641 1 91.81 407 VAL B C 1
ATOM 6926 O O . VAL B 1 407 ? 1.511 39.188 28.344 1 91.81 407 VAL B O 1
ATOM 6929 N N . ILE B 1 408 ? 3.299 38.25 29.266 1 91.38 408 ILE B N 1
ATOM 6930 C CA . ILE B 1 408 ? 2.615 37.031 29.609 1 91.38 408 ILE B CA 1
ATOM 6931 C C . ILE B 1 408 ? 1.581 37.281 30.703 1 91.38 408 ILE B C 1
ATOM 6933 O O . ILE B 1 408 ? 0.435 36.844 30.594 1 91.38 408 ILE B O 1
ATOM 6937 N N . ALA B 1 409 ? 1.995 38 31.703 1 90.75 409 ALA B N 1
ATOM 6938 C CA . ALA B 1 409 ? 1.107 38.312 32.812 1 90.75 409 ALA B CA 1
ATOM 6939 C C . ALA B 1 409 ? -0.117 39.094 32.344 1 90.75 409 ALA B C 1
ATOM 6941 O O . ALA B 1 409 ? -1.245 38.781 32.75 1 90.75 409 ALA B O 1
ATOM 6942 N N . ASP B 1 410 ? 0.143 40.094 31.516 1 91.12 410 ASP B N 1
ATOM 6943 C CA . ASP B 1 410 ? -0.952 40.906 31 1 91.12 410 ASP B CA 1
ATOM 6944 C C . ASP B 1 410 ? -1.908 40.062 30.156 1 91.12 410 ASP B C 1
ATOM 6946 O O . ASP B 1 410 ? -3.127 40.219 30.25 1 91.12 410 ASP B O 1
ATOM 6950 N N . ALA B 1 411 ? -1.311 39.219 29.406 1 91.12 411 ALA B N 1
ATOM 6951 C CA . ALA B 1 411 ? -2.125 38.344 28.562 1 91.12 411 ALA B CA 1
ATOM 6952 C C . ALA B 1 411 ? -2.979 37.406 29.406 1 91.12 411 ALA B C 1
ATOM 6954 O O . ALA B 1 411 ? -4.129 37.125 29.062 1 91.12 411 ALA B O 1
ATOM 6955 N N . LEU B 1 412 ? -2.486 36.875 30.5 1 91 412 LEU B N 1
ATOM 6956 C CA . LEU B 1 412 ? -3.213 35.969 31.375 1 91 412 LEU B CA 1
ATOM 6957 C C . LEU B 1 412 ? -4.344 36.719 32.094 1 91 412 LEU B C 1
ATOM 6959 O O . LEU B 1 412 ? -5.426 36.156 32.281 1 91 412 LEU B O 1
ATOM 6963 N N . VAL B 1 413 ? -4.039 37.906 32.5 1 90.44 413 VAL B N 1
ATOM 6964 C CA . VAL B 1 413 ? -5.074 38.719 33.125 1 90.44 413 VAL B CA 1
ATOM 6965 C C . VAL B 1 413 ? -6.215 38.969 32.156 1 90.44 413 VAL B C 1
ATOM 6967 O O . VAL B 1 413 ? -7.387 38.781 32.5 1 90.44 413 VAL B O 1
ATOM 6970 N N . ALA B 1 414 ? -5.809 39.406 31 1 89.94 414 ALA B N 1
ATOM 6971 C CA . ALA B 1 414 ? -6.816 39.625 29.969 1 89.94 414 ALA B CA 1
ATOM 6972 C C . ALA B 1 414 ? -7.582 38.344 29.656 1 89.94 414 ALA B C 1
ATOM 6974 O O . ALA B 1 414 ? -8.797 38.375 29.453 1 89.94 414 ALA B O 1
ATOM 6975 N N . GLY B 1 415 ? -6.926 37.25 29.609 1 88.81 415 GLY B N 1
ATOM 6976 C CA . GLY B 1 415 ? -7.551 35.969 29.359 1 88.81 415 GLY B CA 1
ATOM 6977 C C . GLY B 1 415 ? -8.539 35.562 30.438 1 88.81 415 GLY B C 1
ATOM 6978 O O . GLY B 1 415 ? -9.609 35.031 30.141 1 88.81 415 GLY B O 1
ATOM 6979 N N . THR B 1 416 ? -8.141 35.719 31.656 1 88.56 416 THR B N 1
ATOM 6980 C CA . THR B 1 416 ? -9.023 35.406 32.781 1 88.56 416 THR B CA 1
ATOM 6981 C C . THR B 1 416 ? -10.328 36.188 32.688 1 88.56 416 THR B C 1
ATOM 6983 O O . THR B 1 416 ? -11.414 35.625 32.844 1 88.56 416 THR B O 1
ATOM 6986 N N . LYS B 1 417 ? -10.18 37.438 32.375 1 89.88 417 LYS B N 1
ATOM 6987 C CA . LYS B 1 417 ? -11.359 38.281 32.219 1 89.88 417 LYS B CA 1
ATOM 6988 C C . LYS B 1 417 ? -12.242 37.812 31.078 1 89.88 417 LYS B C 1
ATOM 6990 O O . LYS B 1 417 ? -13.469 37.719 31.219 1 89.88 417 LYS B O 1
ATOM 6995 N N . GLN B 1 418 ? -11.586 37.531 30.031 1 89.44 418 GLN B N 1
ATOM 6996 C CA . GLN B 1 418 ? -12.32 37.062 28.875 1 89.44 418 GLN B CA 1
ATOM 6997 C C . GLN B 1 418 ? -13.008 35.719 29.172 1 89.44 418 GLN B C 1
ATOM 6999 O O . GLN B 1 418 ? -14.148 35.5 28.766 1 89.44 418 GLN B O 1
ATOM 7004 N N . GLY B 1 419 ? -12.336 34.812 29.844 1 90.25 419 GLY B N 1
ATOM 7005 C CA . GLY B 1 419 ? -12.906 33.531 30.172 1 90.25 419 GLY B CA 1
ATOM 7006 C C . GLY B 1 419 ? -14.156 33.625 31.031 1 90.25 419 GLY B C 1
ATOM 7007 O O . GLY B 1 419 ? -15.148 32.938 30.781 1 90.25 419 GLY B O 1
ATOM 7008 N N . ILE B 1 420 ? -14 34.438 32 1 88.38 420 ILE B N 1
ATOM 7009 C CA . ILE B 1 420 ? -15.141 34.625 32.875 1 88.38 420 ILE B CA 1
ATOM 7010 C C . ILE B 1 420 ? -16.312 35.219 32.094 1 88.38 420 ILE B C 1
ATOM 7012 O O . ILE B 1 420 ? -17.453 34.781 32.281 1 88.38 420 ILE B O 1
ATOM 7016 N N . SER B 1 421 ? -16.031 36.188 31.281 1 87.56 421 SER B N 1
ATOM 7017 C CA . SER B 1 421 ? -17.062 36.781 30.453 1 87.56 421 SER B CA 1
ATOM 7018 C C . SER B 1 421 ? -17.719 35.781 29.516 1 87.56 421 SER B C 1
ATOM 7020 O O . SER B 1 421 ? -18.938 35.719 29.406 1 87.56 421 SER B O 1
ATOM 7022 N N . ASP B 1 422 ? -16.922 35 28.922 1 87 422 ASP B N 1
ATOM 7023 C CA . ASP B 1 422 ? -17.422 34 28 1 87 422 ASP B CA 1
ATOM 7024 C C . ASP B 1 422 ? -18.266 32.969 28.719 1 87 422 ASP B C 1
ATOM 7026 O O . ASP B 1 422 ? -19.328 32.562 28.219 1 87 422 ASP B O 1
ATOM 7030 N N . PHE B 1 423 ? -17.844 32.531 29.875 1 85.44 423 PHE B N 1
ATOM 7031 C CA . PHE B 1 423 ? -18.594 31.562 30.672 1 85.44 423 PHE B CA 1
ATOM 7032 C C . PHE B 1 423 ? -19.953 32.125 31.078 1 85.44 423 PHE B C 1
ATOM 7034 O O . PHE B 1 423 ? -20.969 31.438 30.969 1 85.44 423 PHE B O 1
ATOM 7041 N N . SER B 1 424 ? -19.875 33.281 31.484 1 83.81 424 SER B N 1
ATOM 7042 C CA . SER B 1 424 ? -21.109 33.938 31.922 1 83.81 424 SER B CA 1
ATOM 7043 C C . SER B 1 424 ? -22.094 34.094 30.766 1 83.81 424 SER B C 1
ATOM 7045 O O . SER B 1 424 ? -23.297 33.875 30.938 1 83.81 424 SER B O 1
ATOM 7047 N N . ALA B 1 425 ? -21.578 34.5 29.672 1 84.75 425 ALA B N 1
ATOM 7048 C CA . ALA B 1 425 ? -22.422 34.625 28.484 1 84.75 425 ALA B CA 1
ATOM 7049 C C . ALA B 1 425 ? -23.031 33.281 28.094 1 84.75 425 ALA B C 1
ATOM 7051 O O . ALA B 1 425 ? -24.203 33.219 27.734 1 84.75 425 ALA B O 1
ATOM 7052 N N . ASP B 1 426 ? -22.297 32.281 28.188 1 85.81 426 ASP B N 1
ATOM 7053 C CA . ASP B 1 426 ? -22.766 30.953 27.828 1 85.81 426 ASP B CA 1
ATOM 7054 C C . ASP B 1 426 ? -23.828 30.469 28.797 1 85.81 426 ASP B C 1
ATOM 7056 O O . ASP B 1 426 ? -24.828 29.859 28.375 1 85.81 426 ASP B O 1
ATOM 7060 N N . ILE B 1 427 ? -23.516 30.656 30.062 1 83.88 427 ILE B N 1
ATOM 7061 C CA . ILE B 1 427 ? -24.453 30.219 31.094 1 83.88 427 ILE B CA 1
ATOM 7062 C C . ILE B 1 427 ? -25.781 30.953 30.922 1 83.88 427 ILE B C 1
ATOM 7064 O O . ILE B 1 427 ? -26.859 30.359 31.078 1 83.88 427 ILE B O 1
ATOM 7068 N N . GLN B 1 428 ? -25.719 32.188 30.609 1 81.38 428 GLN B N 1
ATOM 7069 C CA . GLN B 1 428 ? -26.922 32.969 30.391 1 81.38 428 GLN B CA 1
ATOM 7070 C C . GLN B 1 428 ? -27.703 32.438 29.188 1 81.38 428 GLN B C 1
ATOM 7072 O O . GLN B 1 428 ? -28.938 32.375 29.234 1 81.38 428 GLN B O 1
ATOM 7077 N N . GLN B 1 429 ? -26.969 32.125 28.188 1 81.44 429 GLN B N 1
ATOM 7078 C CA . GLN B 1 429 ? -27.609 31.578 27 1 81.44 429 GLN B CA 1
ATOM 7079 C C . GLN B 1 429 ? -28.25 30.219 27.281 1 81.44 429 GLN B C 1
ATOM 7081 O O . GLN B 1 429 ? -29.312 29.891 26.75 1 81.44 429 GLN B O 1
ATOM 7086 N N . MET B 1 430 ? -27.625 29.391 28.078 1 76.19 430 MET B N 1
ATOM 7087 C CA . MET B 1 430 ? -28.141 28.078 28.453 1 76.19 430 MET B CA 1
ATOM 7088 C C . MET B 1 430 ? -29.453 28.188 29.219 1 76.19 430 MET B C 1
ATOM 7090 O O . MET B 1 430 ? -30.359 27.375 29.047 1 76.19 430 MET B O 1
ATOM 7094 N N . PHE B 1 431 ? -29.469 29.109 30.047 1 70.69 431 PHE B N 1
ATOM 7095 C CA . PHE B 1 431 ? -30.672 29.297 30.859 1 70.69 431 PHE B CA 1
ATOM 7096 C C . PHE B 1 431 ? -31.797 29.859 30.016 1 70.69 431 PHE B C 1
ATOM 7098 O O . PHE B 1 431 ? -32.969 29.594 30.281 1 70.69 431 PHE B O 1
ATOM 7105 N N . SER B 1 432 ? -31.5 30.531 29 1 72.19 432 SER B N 1
ATOM 7106 C CA . SER B 1 432 ? -32.531 31.125 28.141 1 72.19 432 SER B CA 1
ATOM 7107 C C . SER B 1 432 ? -33.031 30.125 27.109 1 72.19 432 SER B C 1
ATOM 7109 O O . SER B 1 432 ? -34.156 30.25 26.625 1 72.19 432 SER B O 1
ATOM 7111 N N . GLN B 1 433 ? -32.125 29.078 26.703 1 69.12 433 GLN B N 1
ATOM 7112 C CA . GLN B 1 433 ? -32.531 28.047 25.766 1 69.12 433 GLN B CA 1
ATOM 7113 C C . GLN B 1 433 ? -32.219 26.656 26.297 1 69.12 433 GLN B C 1
ATOM 7115 O O . GLN B 1 433 ? -31.141 26.109 26.031 1 69.12 433 GLN B O 1
ATOM 7120 N N . PRO B 1 434 ? -33 26.109 27.062 1 57.88 434 PRO B N 1
ATOM 7121 C CA . PRO B 1 434 ? -32.719 24.812 27.672 1 57.88 434 PRO B CA 1
ATOM 7122 C C . PRO B 1 434 ? -32.469 23.719 26.625 1 57.88 434 PRO B C 1
ATOM 7124 O O . PRO B 1 434 ? -33.125 23.688 25.594 1 57.88 434 PRO B O 1
ATOM 7127 N N . ALA B 1 435 ? -31.234 23.078 26.703 1 56.91 435 ALA B N 1
ATOM 7128 C CA . ALA B 1 435 ? -30.781 22.047 25.766 1 56.91 435 ALA B CA 1
ATOM 7129 C C . ALA B 1 435 ? -31.719 20.828 25.797 1 56.91 435 ALA B C 1
ATOM 7131 O O . ALA B 1 435 ? -32.125 20.391 26.859 1 56.91 435 ALA B O 1
ATOM 7132 N N . THR B 1 436 ? -32.469 20.609 24.781 1 55.03 436 THR B N 1
ATOM 7133 C CA . THR B 1 436 ? -33.188 19.344 24.641 1 55.03 436 THR B CA 1
ATOM 7134 C C . THR B 1 436 ? -32.219 18.188 24.453 1 55.03 436 THR B C 1
ATOM 7136 O O . THR B 1 436 ? -31.312 18.25 23.641 1 55.03 436 THR B O 1
ATOM 7139 N N . LEU B 1 437 ? -31.906 17.516 25.484 1 51.69 437 LEU B N 1
ATOM 7140 C CA . LEU B 1 437 ? -31.094 16.312 25.344 1 51.69 437 LEU B CA 1
ATOM 7141 C C . LEU B 1 437 ? -31.719 15.352 24.328 1 51.69 437 LEU B C 1
ATOM 7143 O O . LEU B 1 437 ? -32.938 15.156 24.328 1 51.69 437 LEU B O 1
ATOM 7147 N N . PRO B 1 438 ? -30.969 15.102 23.375 1 52.91 438 PRO B N 1
ATOM 7148 C CA . PRO B 1 438 ? -31.547 14.125 22.453 1 52.91 438 PRO B CA 1
ATOM 7149 C C . PRO B 1 438 ? -31.953 12.828 23.156 1 52.91 438 PRO B C 1
ATOM 7151 O O . PRO B 1 438 ? -31.312 12.398 24.109 1 52.91 438 PRO B O 1
ATOM 7154 N N . SER B 1 439 ? -33.25 12.477 23.062 1 48.44 439 SER B N 1
ATOM 7155 C CA . SER B 1 439 ? -33.719 11.172 23.484 1 48.44 439 SER B CA 1
ATOM 7156 C C . SER B 1 439 ? -33.094 10.039 22.688 1 48.44 439 SER B C 1
ATOM 7158 O O . SER B 1 439 ? -33 10.133 21.453 1 48.44 439 SER B O 1
ATOM 7160 N N . PRO B 1 440 ? -32.406 9.273 23.359 1 49.56 440 PRO B N 1
ATOM 7161 C CA . PRO B 1 440 ? -31.812 8.156 22.625 1 49.56 440 PRO B CA 1
ATOM 7162 C C . PRO B 1 440 ? -32.812 7.434 21.734 1 49.56 440 PRO B C 1
ATOM 7164 O O . PRO B 1 440 ? -34 7.348 22.094 1 49.56 440 PRO B O 1
ATOM 7167 N N . PRO B 1 441 ? -32.531 7.23 20.625 1 47.69 441 PRO B N 1
ATOM 7168 C CA . PRO B 1 441 ? -33.5 6.484 19.797 1 47.69 441 PRO B CA 1
ATOM 7169 C C . PRO B 1 441 ? -33.844 5.117 20.375 1 47.69 441 PRO B C 1
ATOM 7171 O O . PRO B 1 441 ? -32.969 4.434 20.922 1 47.69 441 PRO B O 1
ATOM 7174 N N . MET B 1 442 ? -35.156 4.816 20.719 1 39.5 442 MET B N 1
ATOM 7175 C CA . MET B 1 442 ? -35.656 3.502 21.109 1 39.5 442 MET B CA 1
ATOM 7176 C C . MET B 1 442 ? -35.531 2.502 19.969 1 39.5 442 MET B C 1
ATOM 7178 O O . MET B 1 442 ? -35.969 2.777 18.844 1 39.5 442 MET B O 1
ATOM 7182 N N . LEU B 1 443 ? -34.688 1.574 20.031 1 41.78 443 LEU B N 1
ATOM 7183 C CA . LEU B 1 443 ? -34.594 0.474 19.078 1 41.78 443 LEU B CA 1
ATOM 7184 C C . LEU B 1 443 ? -35.906 -0.309 19 1 41.78 443 LEU B C 1
ATOM 7186 O O . LEU B 1 443 ? -36.469 -0.647 20.031 1 41.78 443 LEU B O 1
ATOM 7190 N N . GLN B 1 444 ? -36.688 -0.357 17.922 1 44.06 444 GLN B N 1
ATOM 7191 C CA . GLN B 1 444 ? -37.938 -1.104 17.703 1 44.06 444 GLN B CA 1
ATOM 7192 C C . GLN B 1 444 ? -37.656 -2.6 17.594 1 44.06 444 GLN B C 1
ATOM 7194 O O . GLN B 1 444 ? -36.594 -3.004 17.094 1 44.06 444 GLN B O 1
ATOM 7199 N N . ALA B 1 445 ? -38.656 -3.637 18.016 1 43.94 445 ALA B N 1
ATOM 7200 C CA . ALA B 1 445 ? -38.719 -5.078 18.219 1 43.94 445 ALA B CA 1
ATOM 7201 C C . ALA B 1 445 ? -38.5 -5.832 16.906 1 43.94 445 ALA B C 1
ATOM 7203 O O . ALA B 1 445 ? -37.781 -6.828 16.875 1 43.94 445 ALA B O 1
ATOM 7204 N N . PRO B 1 446 ? -39.344 -5.707 15.875 1 48.75 446 PRO B N 1
ATOM 7205 C CA . PRO B 1 446 ? -39.344 -6.598 14.711 1 48.75 446 PRO B CA 1
ATOM 7206 C C . PRO B 1 446 ? -37.938 -6.824 14.125 1 48.75 446 PRO B C 1
ATOM 7208 O O . PRO B 1 446 ? -37.719 -7.789 13.391 1 48.75 446 PRO B O 1
ATOM 7211 N N . ASP B 1 447 ? -37 -6.008 14.32 1 47.28 447 ASP B N 1
ATOM 7212 C CA . ASP B 1 447 ? -35.656 -5.996 13.758 1 47.28 447 ASP B CA 1
ATOM 7213 C C . ASP B 1 447 ? -34.812 -7.145 14.312 1 47.28 447 ASP B C 1
ATOM 7215 O O . ASP B 1 447 ? -33.781 -7.5 13.734 1 47.28 447 ASP B O 1
ATOM 7219 N N . LEU B 1 448 ? -35.375 -7.723 15.391 1 41.16 448 LEU B N 1
ATOM 7220 C CA . LEU B 1 448 ? -34.656 -8.828 16.016 1 41.16 448 LEU B CA 1
ATOM 7221 C C . LEU B 1 448 ? -34.781 -10.094 15.172 1 41.16 448 LEU B C 1
ATOM 7223 O O . LEU B 1 448 ? -33.781 -10.828 15.016 1 41.16 448 LEU B O 1
ATOM 7227 N N . MET B 1 449 ? -35.969 -10.461 14.75 1 45.06 449 MET B N 1
ATOM 7228 C CA . MET B 1 449 ? -36.062 -11.703 13.984 1 45.06 449 MET B CA 1
ATOM 7229 C C . MET B 1 449 ? -35.219 -11.633 12.727 1 45.06 449 MET B C 1
ATOM 7231 O O . MET B 1 449 ? -34.562 -12.617 12.359 1 45.06 449 MET B O 1
ATOM 7235 N N . ALA B 1 450 ? -35.375 -10.609 11.992 1 51.34 450 ALA B N 1
ATOM 7236 C CA . ALA B 1 450 ? -34.531 -10.43 10.82 1 51.34 450 ALA B CA 1
ATOM 7237 C C . ALA B 1 450 ? -33.062 -10.453 11.211 1 51.34 450 ALA B C 1
ATOM 7239 O O . ALA B 1 450 ? -32.219 -10.969 10.469 1 51.34 450 ALA B O 1
ATOM 7240 N N . ALA B 1 451 ? -32.875 -9.969 12.398 1 51.75 451 ALA B N 1
ATOM 7241 C CA . ALA B 1 451 ? -31.516 -10.031 12.922 1 51.75 451 ALA B CA 1
ATOM 7242 C C . ALA B 1 451 ? -31.094 -11.469 13.164 1 51.75 451 ALA B C 1
ATOM 7244 O O . ALA B 1 451 ? -29.938 -11.828 12.93 1 51.75 451 ALA B O 1
ATOM 7245 N N . LEU B 1 452 ? -32.062 -12.289 13.688 1 49.56 452 LEU B N 1
ATOM 7246 C CA . LEU B 1 452 ? -31.719 -13.68 13.961 1 49.56 452 LEU B CA 1
ATOM 7247 C C . LEU B 1 452 ? -31.484 -14.445 12.656 1 49.56 452 LEU B C 1
ATOM 7249 O O . LEU B 1 452 ? -30.625 -15.32 12.586 1 49.56 452 LEU B O 1
ATOM 7253 N N . ALA B 1 453 ? -32.469 -14.156 11.703 1 53.38 453 ALA B N 1
ATOM 7254 C CA . ALA B 1 453 ? -32.312 -14.844 10.422 1 53.38 453 ALA B CA 1
ATOM 7255 C C . ALA B 1 453 ? -30.969 -14.516 9.789 1 53.38 453 ALA B C 1
ATOM 7257 O O . ALA B 1 453 ? -30.422 -15.32 9.031 1 53.38 453 ALA B O 1
ATOM 7258 N N . ALA B 1 454 ? -30.484 -13.289 10.156 1 63.97 454 ALA B N 1
ATOM 7259 C CA . ALA B 1 454 ? -29.219 -12.891 9.555 1 63.97 454 ALA B CA 1
ATOM 7260 C C . ALA B 1 454 ? -28.047 -13.219 10.469 1 63.97 454 ALA B C 1
ATOM 7262 O O . ALA B 1 454 ? -27.031 -12.516 10.477 1 63.97 454 ALA B O 1
ATOM 7263 N N . ALA B 1 455 ? -28.375 -14.328 11.258 1 73.69 455 ALA B N 1
ATOM 7264 C CA . ALA B 1 455 ? -27.328 -14.688 12.211 1 73.69 455 ALA B CA 1
ATOM 7265 C C . ALA B 1 455 ? -26.078 -15.18 11.5 1 73.69 455 ALA B C 1
ATOM 7267 O O . ALA B 1 455 ? -26.172 -15.898 10.5 1 73.69 455 ALA B O 1
ATOM 7268 N N . PRO B 1 456 ? -25.016 -14.703 11.953 1 80.31 456 PRO B N 1
ATOM 7269 C CA . PRO B 1 456 ? -23.766 -15.148 11.336 1 80.31 456 PRO B CA 1
ATOM 7270 C C . PRO B 1 456 ? -23.516 -16.641 11.523 1 80.31 456 PRO B C 1
ATOM 7272 O O . PRO B 1 456 ? -23.953 -17.234 12.523 1 80.31 456 PRO B O 1
ATOM 7275 N N . THR B 1 457 ? -23.062 -17.281 10.531 1 86.56 457 THR B N 1
ATOM 7276 C CA . THR B 1 457 ? -22.656 -18.688 10.656 1 86.56 457 THR B CA 1
ATOM 7277 C C . THR B 1 457 ? -21.547 -18.828 11.695 1 86.56 457 THR B C 1
ATOM 7279 O O . THR B 1 457 ? -20.859 -17.844 12.008 1 86.56 457 THR B O 1
ATOM 7282 N N . PRO B 1 458 ? -21.391 -20.016 12.297 1 81.31 458 PRO B N 1
ATOM 7283 C CA . PRO B 1 458 ? -20.297 -20.234 13.25 1 81.31 458 PRO B CA 1
ATOM 7284 C C . PRO B 1 458 ? -18.938 -19.906 12.664 1 81.31 458 PRO B C 1
ATOM 7286 O O . PRO B 1 458 ? -18.078 -19.359 13.359 1 81.31 458 PRO B O 1
ATOM 7289 N N . VAL B 1 459 ? -18.781 -20.188 11.383 1 88.94 459 VAL B N 1
ATOM 7290 C CA . VAL B 1 459 ? -17.5 -19.938 10.734 1 88.94 459 VAL B CA 1
ATOM 7291 C C . VAL B 1 459 ? -17.266 -18.422 10.656 1 88.94 459 VAL B C 1
ATOM 7293 O O . VAL B 1 459 ? -16.141 -17.953 10.852 1 88.94 459 VAL B O 1
ATOM 7296 N N . GLU B 1 460 ? -18.297 -17.672 10.414 1 88.44 460 GLU B N 1
ATOM 7297 C CA . GLU B 1 460 ? -18.188 -16.219 10.359 1 88.44 460 GLU B CA 1
ATOM 7298 C C . GLU B 1 460 ? -17.812 -15.633 11.719 1 88.44 460 GLU B C 1
ATOM 7300 O O . GLU B 1 460 ? -17.031 -14.695 11.797 1 88.44 460 GLU B O 1
ATOM 7305 N N . VAL B 1 461 ? -18.406 -16.172 12.773 1 86.44 461 VAL B N 1
ATOM 7306 C CA . VAL B 1 461 ? -18.109 -15.711 14.133 1 86.44 461 VAL B CA 1
ATOM 7307 C C . VAL B 1 461 ? -16.656 -16 14.477 1 86.44 461 VAL B C 1
ATOM 7309 O O . VAL B 1 461 ? -15.945 -15.117 14.961 1 86.44 461 VAL B O 1
ATOM 7312 N N . VAL B 1 462 ? -16.188 -17.219 14.141 1 88.75 462 VAL B N 1
ATOM 7313 C CA . VAL B 1 462 ? -14.82 -17.609 14.445 1 88.75 462 VAL B CA 1
ATOM 7314 C C . VAL B 1 462 ? -13.844 -16.766 13.641 1 88.75 462 VAL B C 1
ATOM 7316 O O . VAL B 1 462 ? -12.836 -16.281 14.172 1 88.75 462 VAL B O 1
ATOM 7319 N N . ASN B 1 463 ? -14.164 -16.547 12.398 1 90.25 463 ASN B N 1
ATOM 7320 C CA . ASN B 1 463 ? -13.305 -15.727 11.555 1 90.25 463 ASN B CA 1
ATOM 7321 C C . ASN B 1 463 ? -13.203 -14.297 12.078 1 90.25 463 ASN B C 1
ATOM 7323 O O . ASN B 1 463 ? -12.117 -13.719 12.109 1 90.25 463 ASN B O 1
ATOM 7327 N N . THR B 1 464 ? -14.352 -13.711 12.484 1 89.75 464 THR B N 1
ATOM 7328 C CA . THR B 1 464 ? -14.375 -12.344 13 1 89.75 464 THR B CA 1
ATOM 7329 C C . THR B 1 464 ? -13.562 -12.242 14.289 1 89.75 464 THR B C 1
ATOM 7331 O O . THR B 1 464 ? -12.766 -11.32 14.453 1 89.75 464 THR B O 1
ATOM 7334 N N . LEU B 1 465 ? -13.742 -13.211 15.195 1 88.44 465 LEU B N 1
ATOM 7335 C CA . LEU B 1 465 ? -13.016 -13.203 16.453 1 88.44 465 LEU B CA 1
ATOM 7336 C C . LEU B 1 465 ? -11.523 -13.406 16.234 1 88.44 465 LEU B C 1
ATOM 7338 O O . LEU B 1 465 ? -10.695 -12.805 16.922 1 88.44 465 LEU B O 1
ATOM 7342 N N . THR B 1 466 ? -11.203 -14.258 15.25 1 92.75 466 THR B N 1
ATOM 7343 C CA . THR B 1 466 ? -9.805 -14.484 14.898 1 92.75 466 THR B CA 1
ATOM 7344 C C . THR B 1 466 ? -9.164 -13.203 14.375 1 92.75 466 THR B C 1
ATOM 7346 O O . THR B 1 466 ? -8.023 -12.883 14.719 1 92.75 466 THR B O 1
ATOM 7349 N N . LYS B 1 467 ? -9.898 -12.5 13.547 1 92.38 467 LYS B N 1
ATOM 7350 C CA . LYS B 1 467 ? -9.406 -11.219 13.055 1 92.38 467 LYS B CA 1
ATOM 7351 C C . LYS B 1 467 ? -9.164 -10.242 14.195 1 92.38 467 LYS B C 1
ATOM 7353 O O . LYS B 1 467 ? -8.133 -9.562 14.242 1 92.38 467 LYS B O 1
ATOM 7358 N N . ILE B 1 468 ? -10.086 -10.133 15.148 1 89.75 468 ILE B N 1
ATOM 7359 C CA . ILE B 1 468 ? -10.008 -9.219 16.281 1 89.75 468 ILE B CA 1
ATOM 7360 C C . ILE B 1 468 ? -8.773 -9.547 17.125 1 89.75 468 ILE B C 1
ATOM 7362 O O . ILE B 1 468 ? -7.984 -8.656 17.453 1 89.75 468 ILE B O 1
ATOM 7366 N N . VAL B 1 469 ? -8.539 -10.859 17.406 1 91.38 469 VAL B N 1
ATOM 7367 C CA . VAL B 1 469 ? -7.406 -11.281 18.219 1 91.38 469 VAL B CA 1
ATOM 7368 C C . VAL B 1 469 ? -6.098 -10.961 17.5 1 91.38 469 VAL B C 1
ATOM 7370 O O . VAL B 1 469 ? -5.152 -10.461 18.109 1 91.38 469 VAL B O 1
ATOM 7373 N N . SER B 1 470 ? -6.105 -11.266 16.203 1 93.75 470 SER B N 1
ATOM 7374 C CA . SER B 1 470 ? -4.902 -11.008 15.414 1 93.75 470 SER B CA 1
ATOM 7375 C C . SER B 1 470 ? -4.602 -9.516 15.336 1 93.75 470 SER B C 1
ATOM 7377 O O . SER B 1 470 ? -3.447 -9.102 15.453 1 93.75 470 SER B O 1
ATOM 7379 N N . ASP B 1 471 ? -5.609 -8.68 15.117 1 90.88 471 ASP B N 1
ATOM 7380 C CA . ASP B 1 471 ? -5.438 -7.23 15.078 1 90.88 471 ASP B CA 1
ATOM 7381 C C . ASP B 1 471 ? -4.918 -6.699 16.406 1 90.88 471 ASP B C 1
ATOM 7383 O O . ASP B 1 471 ? -4.105 -5.77 16.438 1 90.88 471 ASP B O 1
ATOM 7387 N N . ASP B 1 472 ? -5.41 -7.273 17.516 1 91.06 472 ASP B N 1
ATOM 7388 C CA . ASP B 1 472 ? -5.047 -6.801 18.844 1 91.06 472 ASP B CA 1
ATOM 7389 C C . ASP B 1 472 ? -3.58 -7.098 19.156 1 91.06 472 ASP B C 1
ATOM 7391 O O . ASP B 1 472 ? -2.842 -6.215 19.594 1 91.06 472 ASP B O 1
ATOM 7395 N N . TYR B 1 473 ? -3.111 -8.383 18.922 1 93.94 473 TYR B N 1
ATOM 7396 C CA . TYR B 1 473 ? -1.719 -8.648 19.266 1 93.94 473 TYR B CA 1
ATOM 7397 C C . TYR B 1 473 ? -0.776 -7.98 18.266 1 93.94 473 TYR B C 1
ATOM 7399 O O . TYR B 1 473 ? 0.401 -7.766 18.562 1 93.94 473 TYR B O 1
ATOM 7407 N N . ALA B 1 474 ? -1.259 -7.703 17.031 1 94.44 474 ALA B N 1
ATOM 7408 C CA . ALA B 1 474 ? -0.427 -7.02 16.047 1 94.44 474 ALA B CA 1
ATOM 7409 C C . ALA B 1 474 ? 0.023 -5.652 16.562 1 94.44 474 ALA B C 1
ATOM 7411 O O . ALA B 1 474 ? 1.056 -5.133 16.125 1 94.44 474 ALA B O 1
ATOM 7412 N N . THR B 1 475 ? -0.733 -4.996 17.531 1 92.81 475 THR B N 1
ATOM 7413 C CA . THR B 1 475 ? -0.41 -3.674 18.047 1 92.81 475 THR B CA 1
ATOM 7414 C C . THR B 1 475 ? 0.875 -3.719 18.875 1 92.81 475 THR B C 1
ATOM 7416 O O . THR B 1 475 ? 1.459 -2.678 19.172 1 92.81 475 THR B O 1
ATOM 7419 N N . LEU B 1 476 ? 1.395 -4.934 19.188 1 93.62 476 LEU B N 1
ATOM 7420 C CA . LEU B 1 476 ? 2.633 -5.074 19.953 1 93.62 476 LEU B CA 1
ATOM 7421 C C . LEU B 1 476 ? 3.836 -4.656 19.109 1 93.62 476 LEU B C 1
ATOM 7423 O O . LEU B 1 476 ? 4.859 -4.23 19.656 1 93.62 476 LEU B O 1
ATOM 7427 N N . LEU B 1 477 ? 3.631 -4.742 17.781 1 95.19 477 LEU B N 1
ATOM 7428 C CA . LEU B 1 477 ? 4.762 -4.406 16.922 1 95.19 477 LEU B CA 1
ATOM 7429 C C . LEU B 1 477 ? 5.047 -2.91 16.969 1 95.19 477 LEU B C 1
ATOM 7431 O O . LEU B 1 477 ? 6.184 -2.494 17.203 1 95.19 477 LEU B O 1
ATOM 7435 N N . PRO B 1 478 ? 4.055 -2.031 16.703 1 95.44 478 PRO B N 1
ATOM 7436 C CA . PRO B 1 478 ? 4.352 -0.601 16.812 1 95.44 478 PRO B CA 1
ATOM 7437 C C . PRO B 1 478 ? 4.82 -0.202 18.203 1 95.44 478 PRO B C 1
ATOM 7439 O O . PRO B 1 478 ? 5.633 0.716 18.359 1 95.44 478 PRO B O 1
ATOM 7442 N N . LEU B 1 479 ? 4.332 -0.832 19.281 1 94.31 479 LEU B N 1
ATOM 7443 C CA . LEU B 1 479 ? 4.82 -0.567 20.625 1 94.31 479 LEU B CA 1
ATOM 7444 C C . LEU B 1 479 ? 6.301 -0.91 20.75 1 94.31 479 LEU B C 1
ATOM 7446 O O . LEU B 1 479 ? 7.07 -0.154 21.344 1 94.31 479 LEU B O 1
ATOM 7450 N N . ALA B 1 480 ? 6.656 -2.096 20.156 1 95 480 ALA B N 1
ATOM 7451 C CA . ALA B 1 480 ? 8.062 -2.496 20.156 1 95 480 ALA B CA 1
ATOM 7452 C C . ALA B 1 480 ? 8.914 -1.519 19.344 1 95 480 ALA B C 1
ATOM 7454 O O . ALA B 1 480 ? 10.031 -1.182 19.75 1 95 480 ALA B O 1
ATOM 7455 N N . ASP B 1 481 ? 8.422 -1.106 18.219 1 96.81 481 ASP B N 1
ATOM 7456 C CA . ASP B 1 481 ? 9.148 -0.178 17.359 1 96.81 481 ASP B CA 1
ATOM 7457 C C . ASP B 1 481 ? 9.352 1.167 18.047 1 96.81 481 ASP B C 1
ATOM 7459 O O . ASP B 1 481 ? 10.438 1.755 17.969 1 96.81 481 ASP B O 1
ATOM 7463 N N . ILE B 1 482 ? 8.289 1.72 18.703 1 95.75 482 ILE B N 1
ATOM 7464 C CA . ILE B 1 482 ? 8.383 2.969 19.453 1 95.75 482 ILE B CA 1
ATOM 7465 C C . ILE B 1 482 ? 9.32 2.791 20.641 1 95.75 482 ILE B C 1
ATOM 7467 O O . ILE B 1 482 ? 10.117 3.678 20.938 1 95.75 482 ILE B O 1
ATOM 7471 N N . GLY B 1 483 ? 9.25 1.589 21.328 1 95.19 483 GLY B N 1
ATOM 7472 C CA . GLY B 1 483 ? 10.188 1.272 22.391 1 95.19 483 GLY B CA 1
ATOM 7473 C C . GLY B 1 483 ? 11.633 1.279 21.922 1 95.19 483 GLY B C 1
ATOM 7474 O O . GLY B 1 483 ? 12.508 1.82 22.609 1 95.19 483 GLY B O 1
ATOM 7475 N N . THR B 1 484 ? 11.867 0.708 20.75 1 94.62 484 THR B N 1
ATOM 7476 C CA . THR B 1 484 ? 13.195 0.682 20.156 1 94.62 484 THR B CA 1
ATOM 7477 C C . THR B 1 484 ? 13.68 2.096 19.844 1 94.62 484 THR B C 1
ATOM 7479 O O . THR B 1 484 ? 14.844 2.424 20.078 1 94.62 484 THR B O 1
ATOM 7482 N N . ALA B 1 485 ? 12.812 2.957 19.375 1 96.06 485 ALA B N 1
ATOM 7483 C CA . ALA B 1 485 ? 13.156 4.352 19.109 1 96.06 485 ALA B CA 1
ATOM 7484 C C . ALA B 1 485 ? 13.531 5.074 20.406 1 96.06 485 ALA B C 1
ATOM 7486 O O . ALA B 1 485 ? 14.477 5.867 20.422 1 96.06 485 ALA B O 1
ATOM 7487 N N . PHE B 1 486 ? 12.844 4.797 21.516 1 94.31 486 PHE B N 1
ATOM 7488 C CA . PHE B 1 486 ? 13.086 5.434 22.797 1 94.31 486 PHE B CA 1
ATOM 7489 C C . PHE B 1 486 ? 14.438 5.016 23.375 1 94.31 486 PHE B C 1
ATOM 7491 O O . PHE B 1 486 ? 15.133 5.824 23.984 1 94.31 486 PHE B O 1
ATOM 7498 N N . VAL B 1 487 ? 14.805 3.711 23.094 1 93.56 487 VAL B N 1
ATOM 7499 C CA . VAL B 1 487 ? 15.953 3.162 23.812 1 93.56 487 VAL B CA 1
ATOM 7500 C C . VAL B 1 487 ? 17.219 3.357 23 1 93.56 487 VAL B C 1
ATOM 7502 O O . VAL B 1 487 ? 18.328 3.418 23.547 1 93.56 487 VAL B O 1
ATOM 7505 N N . ILE B 1 488 ? 17.031 3.535 21.641 1 93.94 488 ILE B N 1
ATOM 7506 C CA . ILE B 1 488 ? 18.234 3.59 20.797 1 93.94 488 ILE B CA 1
ATOM 7507 C C . ILE B 1 488 ? 18.281 4.922 20.047 1 93.94 488 ILE B C 1
ATOM 7509 O O . ILE B 1 488 ? 19.234 5.688 20.203 1 93.94 488 ILE B O 1
ATOM 7513 N N . THR B 1 489 ? 17.25 5.281 19.328 1 95 489 THR B N 1
ATOM 7514 C CA . THR B 1 489 ? 17.25 6.434 18.438 1 95 489 THR B CA 1
ATOM 7515 C C . THR B 1 489 ? 17.297 7.734 19.234 1 95 489 THR B C 1
ATOM 7517 O O . THR B 1 489 ? 18.047 8.648 18.891 1 95 489 THR B O 1
ATOM 7520 N N . MET B 1 490 ? 16.422 7.816 20.297 1 95.44 490 MET B N 1
ATOM 7521 C CA . MET B 1 490 ? 16.297 9.055 21.062 1 95.44 490 MET B CA 1
ATOM 7522 C C . MET B 1 490 ? 17.625 9.383 21.75 1 95.44 490 MET B C 1
ATOM 7524 O O . MET B 1 490 ? 18.141 10.492 21.609 1 95.44 490 MET B O 1
ATOM 7528 N N . PRO B 1 491 ? 18.328 8.422 22.438 1 94 491 PRO B N 1
ATOM 7529 C CA . PRO B 1 491 ? 19.625 8.742 23.031 1 94 491 PRO B CA 1
ATOM 7530 C C . PRO B 1 491 ? 20.688 9.078 21.984 1 94 491 PRO B C 1
ATOM 7532 O O . PRO B 1 491 ? 21.562 9.898 22.25 1 94 491 PRO B O 1
ATOM 7535 N N . THR B 1 492 ? 20.625 8.43 20.797 1 93.94 492 THR B N 1
ATOM 7536 C CA . THR B 1 492 ? 21.562 8.727 19.719 1 93.94 492 THR B CA 1
ATOM 7537 C C . THR B 1 492 ? 21.359 10.156 19.219 1 93.94 492 THR B C 1
ATOM 7539 O O . THR B 1 492 ? 22.328 10.883 19 1 93.94 492 THR B O 1
ATOM 7542 N N . TYR B 1 493 ? 20.125 10.578 19.016 1 96.25 493 TYR B N 1
ATOM 7543 C CA . TYR B 1 493 ? 19.797 11.938 18.594 1 96.25 493 TYR B CA 1
ATOM 7544 C C . TYR B 1 493 ? 20.219 12.953 19.641 1 96.25 493 TYR B C 1
ATOM 7546 O O . TYR B 1 493 ? 20.797 14 19.312 1 96.25 493 TYR B O 1
ATOM 7554 N N . ASP B 1 494 ? 19.969 12.633 20.938 1 95.75 494 ASP B N 1
ATOM 7555 C CA . ASP B 1 494 ? 20.359 13.484 22.062 1 95.75 494 ASP B CA 1
ATOM 7556 C C . ASP B 1 494 ? 21.875 13.711 22.062 1 95.75 494 ASP B C 1
ATOM 7558 O O . ASP B 1 494 ? 22.344 14.828 22.297 1 95.75 494 ASP B O 1
ATOM 7562 N N . ALA B 1 495 ? 22.625 12.57 21.812 1 93.94 495 ALA B N 1
ATOM 7563 C CA . ALA B 1 495 ? 24.078 12.672 21.812 1 93.94 495 ALA B CA 1
ATOM 7564 C C . ALA B 1 495 ? 24.562 13.594 20.688 1 93.94 495 ALA B C 1
ATOM 7566 O O . ALA B 1 495 ? 25.5 14.375 20.875 1 93.94 495 ALA B O 1
ATOM 7567 N N . THR B 1 496 ? 23.922 13.5 19.531 1 94.62 496 THR B N 1
ATOM 7568 C CA . THR B 1 496 ? 24.281 14.352 18.406 1 94.62 496 THR B CA 1
ATOM 7569 C C . THR B 1 496 ? 24 15.812 18.734 1 94.62 496 THR B C 1
ATOM 7571 O O . THR B 1 496 ? 24.812 16.688 18.453 1 94.62 496 THR B O 1
ATOM 7574 N N . LEU B 1 497 ? 22.812 16.109 19.328 1 96 497 LEU B N 1
ATOM 7575 C CA . LEU B 1 497 ? 22.453 17.469 19.719 1 96 497 LEU B CA 1
ATOM 7576 C C . LEU B 1 497 ? 23.438 18.016 20.734 1 96 497 LEU B C 1
ATOM 7578 O O . LEU B 1 497 ? 23.875 19.172 20.625 1 96 497 LEU B O 1
ATOM 7582 N N . PHE B 1 498 ? 23.766 17.203 21.75 1 96.06 498 PHE B N 1
ATOM 7583 C CA . PHE B 1 498 ? 24.672 17.594 22.828 1 96.06 498 PHE B CA 1
ATOM 7584 C C . PHE B 1 498 ? 26.047 17.953 22.25 1 96.06 498 PHE B C 1
ATOM 7586 O O . PHE B 1 498 ? 26.578 19.031 22.547 1 96.06 498 PHE B O 1
ATOM 7593 N N . VAL B 1 499 ? 26.641 17 21.391 1 94.19 499 VAL B N 1
ATOM 7594 C CA . VAL B 1 499 ? 27.984 17.172 20.859 1 94.19 499 VAL B CA 1
ATOM 7595 C C . VAL B 1 499 ? 28.031 18.391 19.938 1 94.19 499 VAL B C 1
ATOM 7597 O O . VAL B 1 499 ? 28.969 19.188 19.984 1 94.19 499 VAL B O 1
ATOM 7600 N N . ASP B 1 500 ? 27.047 18.594 19.109 1 93.62 500 ASP B N 1
ATOM 7601 C CA . ASP B 1 500 ? 27 19.719 18.188 1 93.62 500 ASP B CA 1
ATOM 7602 C C . ASP B 1 500 ? 27.016 21.047 18.938 1 93.62 500 ASP B C 1
ATOM 7604 O O . ASP B 1 500 ? 27.734 21.969 18.547 1 93.62 500 ASP B O 1
ATOM 7608 N N . GLN B 1 501 ? 26.25 21.156 20.016 1 94.56 501 GLN B N 1
ATOM 7609 C CA . GLN B 1 501 ? 26.156 22.391 20.781 1 94.56 501 GLN B CA 1
ATOM 7610 C C . GLN B 1 501 ? 27.422 22.594 21.625 1 94.56 501 GLN B C 1
ATOM 7612 O O . GLN B 1 501 ? 27.859 23.734 21.812 1 94.56 501 GLN B O 1
ATOM 7617 N N . LEU B 1 502 ? 27.938 21.469 22.141 1 93.69 502 LEU B N 1
ATOM 7618 C CA . LEU B 1 502 ? 29.188 21.547 22.891 1 93.69 502 LEU B CA 1
ATOM 7619 C C . LEU B 1 502 ? 30.312 22.094 22.031 1 93.69 502 LEU B C 1
ATOM 7621 O O . LEU B 1 502 ? 31.094 22.938 22.469 1 93.69 502 LEU B O 1
ATOM 7625 N N . LEU B 1 503 ? 30.359 21.578 20.75 1 94.88 503 LEU B N 1
ATOM 7626 C CA . LEU B 1 503 ? 31.391 22.016 19.828 1 94.88 503 LEU B CA 1
ATOM 7627 C C . LEU B 1 503 ? 31.234 23.484 19.484 1 94.88 503 LEU B C 1
ATOM 7629 O O . LEU B 1 503 ? 32.219 24.172 19.156 1 94.88 503 LEU B O 1
ATOM 7633 N N . GLN B 1 504 ? 30.062 24.016 19.609 1 94.56 504 GLN B N 1
ATOM 7634 C CA . GLN B 1 504 ? 29.781 25.422 19.359 1 94.56 504 GLN B CA 1
ATOM 7635 C C . GLN B 1 504 ? 29.984 26.266 20.625 1 94.56 504 GLN B C 1
ATOM 7637 O O . GLN B 1 504 ? 29.875 27.484 20.578 1 94.56 504 GLN B O 1
ATOM 7642 N N . GLY B 1 505 ? 30.25 25.625 21.75 1 94.69 505 GLY B N 1
ATOM 7643 C CA . GLY B 1 505 ? 30.531 26.297 23 1 94.69 505 GLY B CA 1
ATOM 7644 C C . GLY B 1 505 ? 29.266 26.703 23.75 1 94.69 505 GLY B C 1
ATOM 7645 O O . GLY B 1 505 ? 29.312 27.547 24.641 1 94.69 505 GLY B O 1
ATOM 7646 N N . ASN B 1 506 ? 28.188 26.219 23.422 1 95.44 506 ASN B N 1
ATOM 7647 C CA . ASN B 1 506 ? 26.922 26.562 24.047 1 95.44 506 ASN B CA 1
ATOM 7648 C C . ASN B 1 506 ? 26.484 25.484 25.047 1 95.44 506 ASN B C 1
ATOM 7650 O O . ASN B 1 506 ? 25.672 24.625 24.719 1 95.44 506 ASN B O 1
ATOM 7654 N N . LEU B 1 507 ? 26.828 25.562 26.266 1 94.25 507 LEU B N 1
ATOM 7655 C CA . LEU B 1 507 ? 26.594 24.547 27.281 1 94.25 507 LEU B CA 1
ATOM 7656 C C . LEU B 1 507 ? 25.109 24.453 27.641 1 94.25 507 LEU B C 1
ATOM 7658 O O . LEU B 1 507 ? 24.594 23.359 27.875 1 94.25 507 LEU B O 1
ATOM 7662 N N . ILE B 1 508 ? 24.453 25.578 27.719 1 94.94 508 ILE B N 1
ATOM 7663 C CA . ILE B 1 508 ? 23.031 25.594 28.047 1 94.94 508 ILE B CA 1
ATOM 7664 C C . ILE B 1 508 ? 22.25 24.828 26.969 1 94.94 508 ILE B C 1
ATOM 7666 O O . ILE B 1 508 ? 21.422 23.984 27.297 1 94.94 508 ILE B O 1
ATOM 7670 N N . ASN B 1 509 ? 22.594 25.094 25.734 1 95.56 509 ASN B N 1
ATOM 7671 C CA . ASN B 1 509 ? 21.922 24.391 24.641 1 95.56 509 ASN B CA 1
ATOM 7672 C C . ASN B 1 509 ? 22.328 22.922 24.578 1 95.56 509 ASN B C 1
ATOM 7674 O O . ASN B 1 509 ? 21.531 22.078 24.188 1 95.56 509 ASN B O 1
ATOM 7678 N N . ALA B 1 510 ? 23.531 22.656 24.969 1 95.56 510 ALA B N 1
ATOM 7679 C CA . ALA B 1 510 ? 24.016 21.281 24.938 1 95.56 510 ALA B CA 1
ATOM 7680 C C . ALA B 1 510 ? 23.188 20.375 25.844 1 95.56 510 ALA B C 1
ATOM 7682 O O . ALA B 1 510 ? 22.906 19.234 25.5 1 95.56 510 ALA B O 1
ATOM 7683 N N . PHE B 1 511 ? 22.781 20.922 26.953 1 94.81 511 PHE B N 1
ATOM 7684 C CA . PHE B 1 511 ? 21.953 20.141 27.875 1 94.81 511 PHE B CA 1
ATOM 7685 C C . PHE B 1 511 ? 20.484 20.375 27.594 1 94.81 511 PHE B C 1
ATOM 7687 O O . PHE B 1 511 ? 19.656 19.469 27.781 1 94.81 511 PHE B O 1
ATOM 7694 N N . GLY B 1 512 ? 20.141 21.547 27.141 1 96.81 512 GLY B N 1
ATOM 7695 C CA . GLY B 1 512 ? 18.75 21.922 26.953 1 96.81 512 GLY B CA 1
ATOM 7696 C C . GLY B 1 512 ? 18.109 21.281 25.734 1 96.81 512 GLY B C 1
ATOM 7697 O O . GLY B 1 512 ? 16.969 20.844 25.781 1 96.81 512 GLY B O 1
ATOM 7698 N N . TYR B 1 513 ? 18.75 21.203 24.594 1 96.25 513 TYR B N 1
ATOM 7699 C CA . TYR B 1 513 ? 18.172 20.734 23.344 1 96.25 513 TYR B CA 1
ATOM 7700 C C . TYR B 1 513 ? 17.781 19.266 23.438 1 96.25 513 TYR B C 1
ATOM 7702 O O . TYR B 1 513 ? 16.688 18.875 22.984 1 96.25 513 TYR B O 1
ATOM 7710 N N . PRO B 1 514 ? 18.609 18.391 24.047 1 96.19 514 PRO B N 1
ATOM 7711 C CA . PRO B 1 514 ? 18.172 17 24.203 1 96.19 514 PRO B CA 1
ATOM 7712 C C . PRO B 1 514 ? 16.891 16.891 25.016 1 96.19 514 PRO B C 1
ATOM 7714 O O . PRO B 1 514 ? 15.984 16.125 24.641 1 96.19 514 PRO B O 1
ATOM 7717 N N . ILE B 1 515 ? 16.797 17.672 26.031 1 95.62 515 ILE B N 1
ATOM 7718 C CA . ILE B 1 515 ? 15.602 17.625 26.875 1 95.62 515 ILE B CA 1
ATOM 7719 C C . ILE B 1 515 ? 14.391 18.125 26.078 1 95.62 515 ILE B C 1
ATOM 7721 O O . ILE B 1 515 ? 13.32 17.5 26.125 1 95.62 515 ILE B O 1
ATOM 7725 N N . ALA B 1 516 ? 14.562 19.234 25.359 1 97.12 516 ALA B N 1
ATOM 7726 C CA . ALA B 1 516 ? 13.477 19.781 24.547 1 97.12 516 ALA B CA 1
ATOM 7727 C C . ALA B 1 516 ? 13.023 18.781 23.484 1 97.12 516 ALA B C 1
ATOM 7729 O O . ALA B 1 516 ? 11.82 18.594 23.297 1 97.12 516 ALA B O 1
ATOM 7730 N N . ALA B 1 517 ? 13.977 18.188 22.828 1 97.38 517 ALA B N 1
ATOM 7731 C CA . ALA B 1 517 ? 13.664 17.188 21.812 1 97.38 517 ALA B CA 1
ATOM 7732 C C . ALA B 1 517 ? 12.883 16.016 22.422 1 97.38 517 ALA B C 1
ATOM 7734 O O . ALA B 1 517 ? 11.891 15.555 21.844 1 97.38 517 ALA B O 1
ATOM 7735 N N . ASP B 1 518 ? 13.336 15.523 23.594 1 96.31 518 ASP B N 1
ATOM 7736 C CA . ASP B 1 518 ? 12.703 14.391 24.266 1 96.31 518 ASP B CA 1
ATOM 7737 C C . ASP B 1 518 ? 11.258 14.711 24.641 1 96.31 518 ASP B C 1
ATOM 7739 O O . ASP B 1 518 ? 10.367 13.867 24.484 1 96.31 518 ASP B O 1
ATOM 7743 N N . VAL B 1 519 ? 11.039 15.922 25.109 1 95.19 519 VAL B N 1
ATOM 7744 C CA . VAL B 1 519 ? 9.703 16.328 25.516 1 95.19 519 VAL B CA 1
ATOM 7745 C C . VAL B 1 519 ? 8.773 16.344 24.312 1 95.19 519 VAL B C 1
ATOM 7747 O O . VAL B 1 519 ? 7.676 15.773 24.344 1 95.19 519 VAL B O 1
ATOM 7750 N N . GLY B 1 520 ? 9.203 16.969 23.25 1 96.44 520 GLY B N 1
ATOM 7751 C CA . GLY B 1 520 ? 8.406 17.031 22.047 1 96.44 520 GLY B CA 1
ATOM 7752 C C . GLY B 1 520 ? 8.148 15.664 21.438 1 96.44 520 GLY B C 1
ATOM 7753 O O . GLY B 1 520 ? 7.004 15.32 21.125 1 96.44 520 GLY B O 1
ATOM 7754 N N . LEU B 1 521 ? 9.18 14.875 21.297 1 96.12 521 LEU B N 1
ATOM 7755 C CA . LEU B 1 521 ? 9.094 13.578 20.625 1 96.12 521 LEU B CA 1
ATOM 7756 C C . LEU B 1 521 ? 8.305 12.578 21.469 1 96.12 521 LEU B C 1
ATOM 7758 O O . LEU B 1 521 ? 7.586 11.742 20.938 1 96.12 521 LEU B O 1
ATOM 7762 N N . THR B 1 522 ? 8.422 12.633 22.797 1 95.06 522 THR B N 1
ATOM 7763 C CA . THR B 1 522 ? 7.66 11.758 23.688 1 95.06 522 THR B CA 1
ATOM 7764 C C . THR B 1 522 ? 6.172 12.086 23.625 1 95.06 522 THR B C 1
ATOM 7766 O O . THR B 1 522 ? 5.328 11.188 23.641 1 95.06 522 THR B O 1
ATOM 7769 N N . ALA B 1 523 ? 5.879 13.391 23.531 1 94.19 523 ALA B N 1
ATOM 7770 C CA . ALA B 1 523 ? 4.48 13.789 23.391 1 94.19 523 ALA B CA 1
ATOM 7771 C C . ALA B 1 523 ? 3.863 13.211 22.125 1 94.19 523 ALA B C 1
ATOM 7773 O O . ALA B 1 523 ? 2.777 12.633 22.156 1 94.19 523 ALA B O 1
ATOM 7774 N N . ILE B 1 524 ? 4.551 13.359 21.047 1 94.25 524 ILE B N 1
ATOM 7775 C CA . ILE B 1 524 ? 4.066 12.867 19.75 1 94.25 524 ILE B CA 1
ATOM 7776 C C . ILE B 1 524 ? 3.938 11.352 19.797 1 94.25 524 ILE B C 1
ATOM 7778 O O . ILE B 1 524 ? 2.938 10.789 19.344 1 94.25 524 ILE B O 1
ATOM 7782 N N . SER B 1 525 ? 4.957 10.672 20.359 1 94.75 525 SER B N 1
ATOM 7783 C CA . SER B 1 525 ? 4.949 9.219 20.422 1 94.75 525 SER B CA 1
ATOM 7784 C C . SER B 1 525 ? 3.799 8.703 21.281 1 94.75 525 SER B C 1
ATOM 7786 O O . SER B 1 525 ? 3.174 7.695 20.953 1 94.75 525 SER B O 1
ATOM 7788 N N . GLY B 1 526 ? 3.607 9.383 22.391 1 92.75 526 GLY B N 1
ATOM 7789 C CA . GLY B 1 526 ? 2.457 9.039 23.203 1 92.75 526 GLY B CA 1
ATOM 7790 C C . GLY B 1 526 ? 1.139 9.172 22.469 1 92.75 526 GLY B C 1
ATOM 7791 O O . GLY B 1 526 ? 0.255 8.328 22.609 1 92.75 526 GLY B O 1
ATOM 7792 N N . GLY B 1 527 ? 1.009 10.273 21.719 1 92.25 527 GLY B N 1
ATOM 7793 C CA . GLY B 1 527 ? -0.166 10.453 20.875 1 92.25 527 GLY B CA 1
ATOM 7794 C C . GLY B 1 527 ? -0.348 9.352 19.859 1 92.25 527 GLY B C 1
ATOM 7795 O O . GLY B 1 527 ? -1.463 8.867 19.641 1 92.25 527 GLY B O 1
ATOM 7796 N N . VAL B 1 528 ? 0.715 8.93 19.219 1 91.44 528 VAL B N 1
ATOM 7797 C CA . VAL B 1 528 ? 0.672 7.883 18.203 1 91.44 528 VAL B CA 1
ATOM 7798 C C . VAL B 1 528 ? 0.21 6.57 18.828 1 91.44 528 VAL B C 1
ATOM 7800 O O . VAL B 1 528 ? -0.647 5.879 18.281 1 91.44 528 VAL B O 1
ATOM 7803 N N . VAL B 1 529 ? 0.775 6.199 20.016 1 93 529 VAL B N 1
ATOM 7804 C CA . VAL B 1 529 ? 0.394 4.977 20.719 1 93 529 VAL B CA 1
ATOM 7805 C C . VAL B 1 529 ? -1.102 5.004 21.031 1 93 529 VAL B C 1
ATOM 7807 O O . VAL B 1 529 ? -1.804 4.016 20.797 1 93 529 VAL B O 1
ATOM 7810 N N . ALA B 1 530 ? -1.554 6.156 21.453 1 91.88 530 ALA B N 1
ATOM 7811 C CA . ALA B 1 530 ? -2.971 6.301 21.781 1 91.88 530 ALA B CA 1
ATOM 7812 C C . ALA B 1 530 ? -3.838 6.148 20.531 1 91.88 530 ALA B C 1
ATOM 7814 O O . ALA B 1 530 ? -4.871 5.477 20.562 1 91.88 530 ALA B O 1
ATOM 7815 N N . LEU B 1 531 ? -3.422 6.727 19.484 1 91.25 531 LEU B N 1
ATOM 7816 C CA . LEU B 1 531 ? -4.191 6.684 18.25 1 91.25 531 LEU B CA 1
ATOM 7817 C C . LEU B 1 531 ? -4.227 5.273 17.672 1 91.25 531 LEU B C 1
ATOM 7819 O O . LEU B 1 531 ? -5.242 4.844 17.125 1 91.25 531 LEU B O 1
ATOM 7823 N N . VAL B 1 532 ? -3.154 4.535 17.75 1 91.88 532 VAL B N 1
ATOM 7824 C CA . VAL B 1 532 ? -3.107 3.15 17.297 1 91.88 532 VAL B CA 1
ATOM 7825 C C . VAL B 1 532 ? -4.074 2.301 18.125 1 91.88 532 VAL B C 1
ATOM 7827 O O . VAL B 1 532 ? -4.836 1.505 17.578 1 91.88 532 VAL B O 1
ATOM 7830 N N . ALA B 1 533 ? -4.047 2.496 19.453 1 90.19 533 ALA B N 1
ATOM 7831 C CA . ALA B 1 533 ? -4.934 1.754 20.344 1 90.19 533 ALA B CA 1
ATOM 7832 C C . ALA B 1 533 ? -6.398 2.061 20.047 1 90.19 533 ALA B C 1
ATOM 7834 O O . ALA B 1 533 ? -7.223 1.149 19.938 1 90.19 533 ALA B O 1
ATOM 7835 N N . ILE B 1 534 ? -6.715 3.363 19.859 1 88 534 ILE B N 1
ATOM 7836 C CA . ILE B 1 534 ? -8.086 3.797 19.594 1 88 534 ILE B CA 1
ATOM 7837 C C . ILE B 1 534 ? -8.531 3.279 18.234 1 88 534 ILE B C 1
ATOM 7839 O O . ILE B 1 534 ? -9.656 2.801 18.078 1 88 534 ILE B O 1
ATOM 7843 N N . GLY B 1 535 ? -7.641 3.373 17.281 1 88.25 535 GLY B N 1
ATOM 7844 C CA . GLY B 1 535 ? -7.957 2.861 15.961 1 88.25 535 GLY B CA 1
ATOM 7845 C C . GLY B 1 535 ? -8.25 1.374 15.953 1 88.25 535 GLY B C 1
ATOM 7846 O O . GLY B 1 535 ? -9.195 0.926 15.289 1 88.25 535 GLY B O 1
ATOM 7847 N N . THR B 1 536 ? -7.504 0.623 16.672 1 88.88 536 THR B N 1
ATOM 7848 C CA . THR B 1 536 ? -7.707 -0.819 16.766 1 88.88 536 THR B CA 1
ATOM 7849 C C . THR B 1 536 ? -9.023 -1.139 17.453 1 88.88 536 THR B C 1
ATOM 7851 O O . THR B 1 536 ? -9.758 -2.031 17.016 1 88.88 536 THR B O 1
ATOM 7854 N N . LEU B 1 537 ? -9.336 -0.408 18.516 1 86.81 537 LEU B N 1
ATOM 7855 C CA . LEU B 1 537 ? -10.594 -0.601 19.234 1 86.81 537 LEU B CA 1
ATOM 7856 C C . LEU B 1 537 ? -11.781 -0.322 18.328 1 86.81 537 LEU B C 1
ATOM 7858 O O . LEU B 1 537 ? -12.773 -1.06 18.344 1 86.81 537 LEU B O 1
ATOM 7862 N N . GLN B 1 538 ? -11.68 0.718 17.562 1 85.38 538 GLN B N 1
ATOM 7863 C CA . GLN B 1 538 ? -12.758 1.062 16.641 1 85.38 538 GLN B CA 1
ATOM 7864 C C . GLN B 1 538 ? -12.93 -0.017 15.578 1 85.38 538 GLN B C 1
ATOM 7866 O O . GLN B 1 538 ? -14.062 -0.35 15.203 1 85.38 538 GLN B O 1
ATOM 7871 N N . SER B 1 539 ? -11.852 -0.528 15.07 1 89.06 539 SER B N 1
ATOM 7872 C CA . SER B 1 539 ? -11.914 -1.616 14.102 1 89.06 539 SER B CA 1
ATOM 7873 C C . SER B 1 539 ? -12.57 -2.857 14.703 1 89.06 539 SER B C 1
ATOM 7875 O O . SER B 1 539 ? -13.359 -3.533 14.047 1 89.06 539 SER B O 1
ATOM 7877 N N . ASN B 1 540 ? -12.234 -3.209 15.969 1 88.25 540 ASN B N 1
ATOM 7878 C CA . ASN B 1 540 ? -12.828 -4.34 16.672 1 88.25 540 ASN B CA 1
ATOM 7879 C C . ASN B 1 540 ? -14.344 -4.191 16.781 1 88.25 540 ASN B C 1
ATOM 7881 O O . ASN B 1 540 ? -15.086 -5.148 16.547 1 88.25 540 ASN B O 1
ATOM 7885 N N . ILE B 1 541 ? -14.75 -2.961 17.109 1 86.94 541 ILE B N 1
ATOM 7886 C CA . ILE B 1 541 ? -16.172 -2.688 17.266 1 86.94 541 ILE B CA 1
ATOM 7887 C C . ILE B 1 541 ? -16.875 -2.852 15.922 1 86.94 541 ILE B C 1
ATOM 7889 O O . ILE B 1 541 ? -17.938 -3.469 15.844 1 86.94 541 ILE B O 1
ATOM 7893 N N . LYS B 1 542 ? -16.281 -2.361 14.891 1 88.06 542 LYS B N 1
ATOM 7894 C CA . LYS B 1 542 ? -16.859 -2.496 13.555 1 88.06 542 LYS B CA 1
ATOM 7895 C C . LYS B 1 542 ? -16.953 -3.963 13.148 1 88.06 542 LYS B C 1
ATOM 7897 O O . LYS B 1 542 ? -17.938 -4.371 12.531 1 88.06 542 LYS B O 1
ATOM 7902 N N . ASP B 1 543 ? -15.93 -4.734 13.414 1 87.94 543 ASP B N 1
ATOM 7903 C CA . ASP B 1 543 ? -15.93 -6.156 13.094 1 87.94 543 ASP B CA 1
ATOM 7904 C C . ASP B 1 543 ? -17.047 -6.891 13.836 1 87.94 543 ASP B C 1
ATOM 7906 O O . ASP B 1 543 ? -17.734 -7.734 13.266 1 87.94 543 ASP B O 1
ATOM 7910 N N . LEU B 1 544 ? -17.219 -6.59 15.117 1 85.81 544 LEU B N 1
ATOM 7911 C CA . LEU B 1 544 ? -18.266 -7.211 15.906 1 85.81 544 LEU B CA 1
ATOM 7912 C C . LEU B 1 544 ? -19.641 -6.824 15.375 1 85.81 544 LEU B C 1
ATOM 7914 O O . LEU B 1 544 ? -20.547 -7.664 15.305 1 85.81 544 LEU B O 1
ATOM 7918 N N . GLN B 1 545 ? -19.781 -5.531 14.914 1 83.12 545 GLN B N 1
ATOM 7919 C CA . GLN B 1 545 ? -21.047 -5.051 14.383 1 83.12 545 GLN B CA 1
ATOM 7920 C C . GLN B 1 545 ? -21.375 -5.715 13.047 1 83.12 545 GLN B C 1
ATOM 7922 O O . GLN B 1 545 ? -22.547 -5.914 12.719 1 83.12 545 GLN B O 1
ATOM 7927 N N . SER B 1 546 ? -20.359 -6.062 12.312 1 85.31 546 SER B N 1
ATOM 7928 C CA . SER B 1 546 ? -20.562 -6.664 10.992 1 85.31 546 SER B CA 1
ATOM 7929 C C . SER B 1 546 ? -21.156 -8.062 11.117 1 85.31 546 SER B C 1
ATOM 7931 O O . SER B 1 546 ? -21.672 -8.609 10.141 1 85.31 546 SER B O 1
ATOM 7933 N N . LEU B 1 547 ? -21.016 -8.719 12.258 1 82.69 547 LEU B N 1
ATOM 7934 C CA . LEU B 1 547 ? -21.578 -10.039 12.492 1 82.69 547 LEU B CA 1
ATOM 7935 C C . LEU B 1 547 ? -23.109 -9.969 12.562 1 82.69 547 LEU B C 1
ATOM 7937 O O . LEU B 1 547 ? -23.781 -10.977 12.344 1 82.69 547 LEU B O 1
ATOM 7941 N N . PHE B 1 548 ? -23.656 -8.734 12.836 1 75.62 548 PHE B N 1
ATOM 7942 C CA . PHE B 1 548 ? -25.094 -8.578 12.969 1 75.62 548 PHE B CA 1
ATOM 7943 C C . PHE B 1 548 ? -25.594 -7.449 12.07 1 75.62 548 PHE B C 1
ATOM 7945 O O . PHE B 1 548 ? -25.938 -6.367 12.555 1 75.62 548 PHE B O 1
ATOM 7952 N N . PRO B 1 549 ? -25.438 -7.613 10.625 1 61.41 549 PRO B N 1
ATOM 7953 C CA . PRO B 1 549 ? -25.797 -6.477 9.773 1 61.41 549 PRO B CA 1
ATOM 7954 C C . PRO B 1 549 ? -27.266 -6.086 9.914 1 61.41 549 PRO B C 1
ATOM 7956 O O . PRO B 1 549 ? -28.109 -6.93 10.227 1 61.41 549 PRO B O 1
#

Radius of gyration: 34.8 Å; Cα contacts (8 Å, |Δi|>4): 1721; chains: 2; bounding box: 89×107×82 Å

Nearest PDB structures (foldseek):
  5w95-assembly1_A  TM=7.509E-01  e=1.062E-05  Mycobacterium tuberculosis
  3aja-assembly2_B  TM=7.687E-01  e=4.399E-05  Mycolicibacterium smegmatis MC2 155
  2axe-assembly1_A  TM=6.658E-01  e=3.685E-03  Talaromyces purpureogenus
  8uhw-assembly1_A  TM=3.444E-01  e=2.006E-02  Acetivibrio thermocellus DSM 1313
  3pfm-assembly1_A-2  TM=3.213E-01  e=2.602E+00  Pseudomonas protegens Pf-5

Foldseek 3Di:
DPPPPVDCVVVVVVVVVVVVVVVVVVVVVVVVVPPPPPDDDDDDDPVVVVVVVVVVVVVVVVVVVVVVVVVVVVVVVVVVVVVVVVVVVVVVVVVVVVVVPVPPPPPDDDDPLCPAVVDAFWQEEEEEEAAPPQWQDPVNQVLCCVQHHVHPHHYDYFGFQRHDPPLNHLPTDHLLVRLVRLLVSVVVVLVVQPVPPPGAYEYEEEHSVLVSVLVNLVVLQVVPPVHDAQRRYAYEYELRLQQLFARVLAAQPPADQVLRSDHSPHHRAQAGSHAYEYEYEQLCLRNHNFQALVLLLLLLLSLLNVVPPRVCPSVDDNVQSSPWAWAAADVPRPGNYTYTYRYDDARSNLVVQCPPPPQSVLQSLLCGQLSLQSSCQSQQGSVGSHNRPHRNHRRYHDHGHDDDPVNSVVSNVVSNVRSVVSSVVSVVVCVVPPDDPDDPDDDDDVLVVVQVVLAFDPVLVVVLVVVLVVSVVSLVSLVVSLVCCVVPRLVVSLCVQLVVCVVVVNNCRSVRVSVRVCSNVVSNSVSSSVSSVVVSVVVSVVSVVVSRD/DPPPPVPCPVVVVVVVVVVVVVVVVVVVVVVVVPPDPPPPDDDDDPVVVVVVVVVVVVVVVVVVVVVVVVVVVVVVVVVVVVVVVVVVVVVVVVVVVVVVPVPPPPPDDPPPLCPAVVDAFWQEEEEEEAAPPQWQDPVNQVLCCVQHHVHPHHYDYFGFQRHDPPLNHLPTDHLLVRLVRLLVSVVVVLVVQPVPPPGAYEYEEEHSVLVSVLVNLVVLQVVPPVHDAQRRYAYEYELRLQQLFARVLAAQPPADQVLRSDHSPHHRAQAGSHAYEYEYEQLCLRNHNFQALVLLLLLLLSLLNVVPPRVCPSVDDNVQSSPWAWAAADPPDPGNYTYTYRYDDARSNLVVQCPPPPCSVLVSLLCGQLSLQSSCQSQQGSVGSHNRPHRNHRRYHDHGHDDDPVNSVVSNVVSNVRSVVSSVVSVVVCVVPPDDDDDDDDDDDVLVVVLVVLAFDPVLVVVLVVVLVVSVVSLVSLVVSLVCCVVPRLVVSLCVQLVVCVVVVNNCRSNRVSVSVCSNVVSNSVSSSVSSVVVSVVVSVVSVVVSRD